Protein 3HUU (pdb70)

InterPro domains:
  IPR028082 Periplasmic binding protein-like I [SSF53822] (19-278)
  IPR046335 Transcriptional regulator LacI/GalR-like, sensor domain [PF13377] (135-292)

Radius of gyration: 37.72 Å; Cα contacts (8 Å, |Δi|>4): 2284; chains: 4; bounding box: 72×90×96 Å

Organism: Staphylococcus haemolyticus (strain JCSC1435) (NCBI:txid279808)

B-factor: mean 31.42, std 9.0, range [14.53, 69.16]

Nearest PDB structures (foldseek):
  3huu-assembly2_D  TM=1.004E+00  e=1.215E-57  Staphylococcus haemolyticus JCSC1435
  3huu-assembly1_A  TM=9.999E-01  e=7.931E-55  Staphylococcus haemolyticus JCSC1435
  3huu-assembly2_C  TM=9.929E-01  e=5.505E-53  Staphylococcus haemolyticus JCSC1435
  3huu-assembly1_B  TM=1.003E+00  e=1.849E-52  Staphylococcus haemolyticus JCSC1435
  3bbl-assembly1_A  TM=8.704E-01  e=9.778E-19  Chloroflexus aggregans DSM 9485

Secondary structure (DSSP, 8-state):
---EEEEE-S--SHHHHTSHHHHHHHHHHHHHHHHHT-EEEE---SSHHHHHHHHHHHHHTT--SEEEESS-BTT-HHHHHHHHTT--EEEES---SSTT--EEE--HHHHHHHHHHHHHHTT--SEEEEEESS-BHHHHHHHHHHHHHHHHTT----EEEE-SHHHHHHH----SEEEESSHHHHHHHHHHHHHTT--TTTT-EEEEES-SHHHHTSSSPPEEEE--HHHHHHHHHHHHHHHH----EEE---EEE--TT----/-EEEE-S--SHHHHTSHHHHHHHHHHHHHHHHTT--EEE---SSHHHHHHHHHHHHHTT--SEEEESS-BTT-HHHHHHHHTT--EEEES---SSTT--EEEE-HHHHHHHHHHHHHTTT---EEEEEESS-BHHHHHHHHHHHHHHHHTT----EEEE-SHHHHHHH---SEEEESSHHHHHHHHHHHHHTT--TTTT-EEEEE--SHHHHTSSSPPEEEE--HHHHHHHHHHHHHHH---EEEEP-EEE--TT-----/---EEEEE-S---HHHHTSHHHHHHHHHHHHHHHHTT-EEEE---SSHHHHHHHHHHHHHTT--SEEEESS-BTT-HHHHHHHHTT--EEEES---S-SS--EEE--HHHHHHHHHHHHHHHT---EEEEEESS-BHHHHHHHHHHHHHHHHTT----EEEE-SHHHHHHHHTT---SEEEESSHHHHHHHHHHHHHTT--TTTT-EEEEES-SHHHHTSSSPPEEEE--HHHHHHHHHHHHHHHTT---EEE---EEE--TT----/---EEEEE-S--SHHHHTSHHHHHHHHHHHHHHHHHT-EEEE---SSHHHHHHHHHHHHHTT--SEEEESS-BTT-HHHHHHHHTT--EEEES---SSTT--EEEE-HHHHHHHHHHHHHHHT--SEEEEEESS-BHHHHHHHHHHHHHHHHTT----EEEE-SHHHHHHH----SEEEESSHHHHHHHHHHHHHTT--TTTT-EEEEES-SHHHHTSSSPPEEEE--HHHHHHHHHHHHHHHH-----EEEE--EEE--TT---

CATH classification: 3.40.50.2300 (+1 more: 3.40.50.2300)

Foldseek 3Di:
DLLEEEEEEQAQDCLRVVAVLNVQLVLLLVVQSVVVPHHYDYDHHGHLVVSQVVVLCCVVVVNHQAYEYAFEAAPRPNVVSCVVSVGQYAYAADHHDDPPGEYEYAQLLVLLLVVLVVQVVLPFQFEAEEAEDHRTRSRVSNLNSQVVNCVVVVGDSHYYYDDDLVSLVVVPVPGQEYEYAGLSVVLSNVVSCVVVPQDANVRHFYAYEDDDPCQCVPVNRHWYKHQSSSNSNNVRNNVSVVVSPPRYYHHGYIDIHDDRRDGRD/DEEEEFQAQDPLGCVAVLNVQLVLLLCVQQVVVVHDYHYQHHGHLVVSQVSVLCCLVVVVHQAYEYAFAAAPRPNVVSCVVSVGHYAYAADHHHDPPGEYEYAQLLQLLLVVLVVQVVLVFQFEAEEAEDDGTRNSVSNLNSQVVNCVVVVGDSHYHYQDDLVSLLVVQPGQEYEYAGLSVVLSNVVNCVVVVQDANVRHFYAYEDDDPCQCVDNNRHWYKHQSSSVSNNCRNNVSVVVSCDYHHGYIDIHDDRRDGRDD/DQQEEEEEFQALDCLGCVAVLNVQLVLLLCVQCVVVPHHYHYDHHGHLVVSQVSVLCCVVVVNHQAYEYEFAAAPRPNVVSCVVSVGHYAYAADHHHDPLHEYEYAQLLVLLLVVLVVQVVLVFFFEEEEAEDHRTRNRVSNLNSQVVNCVVVVGDRHYYYADDLVSLLVVPVVDDGQEYEYAGLSVVLSNLVSCVVVPQDANVRHFYEYEDDDPCQCVDVNRHWYKHQSSSNSNNVRNNVSVCVSPPRDYHHGYIDIHDDRRDHRD/DLLEEEEEFQAQDPLGCVAVLNVQLQLLLCVQSVVVPGHYDYDHHGHLVVSQVRVLVCVVVVVHQEYEYAFAAAPRPNVVSCVVSVGQYEYAADHHHDAQREYEYAQLLVLLLVVLVVQVVLPFQFEAEEAEDDGTRNSVSNLNSQVVNCVVVVGDRHYHYDDDLVSLLVVPVDGQEYEYAGLSVVLSNVVNCVVVPQAANVRHFYAYEDDDPCQCVDRNRHWYKHQSSSNSNNCRNNVSVVPSCPGGDYHHTYIDIHDDRRGGD

Structure (mmCIF, N/CA/C/O backbone):
data_3HUU
#
_entry.id   3HUU
#
_cell.length_a   51.872
_cell.length_b   68.080
_cell.length_c   97.835
_cell.angle_alpha   82.42
_cell.angle_beta   75.95
_cell.angle_gamma   79.39
#
_symmetry.space_group_name_H-M   'P 1'
#
loop_
_entity.id
_entity.type
_entity.pdbx_description
1 polymer 'Transcription regulator like protein'
2 water water
#
loop_
_atom_site.group_PDB
_atom_site.id
_atom_site.type_symbol
_atom_site.label_atom_id
_atom_site.label_alt_id
_atom_site.label_comp_id
_atom_site.label_asym_id
_atom_site.label_entity_id
_atom_site.label_seq_id
_atom_site.pdbx_PDB_ins_code
_atom_site.Cartn_x
_atom_site.Cartn_y
_atom_site.Cartn_z
_atom_site.occupancy
_atom_site.B_iso_or_equiv
_atom_site.auth_seq_id
_atom_site.auth_comp_id
_atom_site.auth_asym_id
_atom_site.auth_atom_id
_atom_site.pdbx_PDB_model_num
ATOM 1 N N . LYS A 1 21 ? 57.845 20.817 93.503 1.00 47.32 19 LYS A N 1
ATOM 2 C CA . LYS A 1 21 ? 59.270 20.818 93.050 1.00 47.18 19 LYS A CA 1
ATOM 3 C C . LYS A 1 21 ? 60.176 20.042 94.000 1.00 45.99 19 LYS A C 1
ATOM 4 O O . LYS A 1 21 ? 61.273 20.492 94.336 1.00 45.88 19 LYS A O 1
ATOM 10 N N . THR A 1 22 ? 59.715 18.871 94.427 1.00 43.55 20 THR A N 1
ATOM 11 C CA . THR A 1 22 ? 60.489 18.032 95.332 1.00 42.14 20 THR A CA 1
ATOM 12 C C . THR A 1 22 ? 61.505 17.220 94.534 1.00 40.25 20 THR A C 1
ATOM 13 O O . THR A 1 22 ? 62.476 16.702 95.085 1.00 39.73 20 THR A O 1
ATOM 17 N N . LEU A 1 23 ? 61.275 17.131 93.227 1.00 39.99 21 LEU A N 1
ATOM 18 C CA . LEU A 1 23 ? 62.135 16.356 92.342 1.00 39.55 21 LEU A CA 1
ATOM 19 C C . LEU A 1 23 ? 62.223 14.930 92.876 1.00 39.20 21 LEU A C 1
ATOM 20 O O . LEU A 1 23 ? 63.263 14.274 92.785 1.00 37.74 21 LEU A O 1
ATOM 25 N N . THR A 1 24 ? 61.114 14.463 93.443 1.00 37.13 22 THR A N 1
ATOM 26 C CA . THR A 1 24 ? 61.039 13.120 93.992 1.00 34.70 22 THR A CA 1
ATOM 27 C C . THR A 1 24 ? 59.867 12.377 93.366 1.00 34.68 22 THR A C 1
ATOM 28 O O . THR A 1 24 ? 58.847 12.982 93.002 1.00 32.37 22 THR A O 1
ATOM 32 N N . ILE A 1 25 ? 60.018 11.063 93.235 1.00 31.45 23 ILE A N 1
ATOM 33 C CA . ILE A 1 25 ? 58.968 10.234 92.660 1.00 30.42 23 ILE A CA 1
ATOM 34 C C . ILE A 1 25 ? 58.526 9.246 93.726 1.00 28.29 23 ILE A C 1
ATOM 35 O O . ILE A 1 25 ? 59.353 8.591 94.351 1.00 27.60 23 ILE A O 1
ATOM 40 N N . GLY A 1 26 ? 57.218 9.156 93.944 1.00 27.95 24 GLY A N 1
ATOM 41 C CA . GLY A 1 26 ? 56.709 8.233 94.938 1.00 25.27 24 GLY A CA 1
ATOM 42 C C . GLY A 1 26 ? 56.462 6.886 94.289 1.00 23.34 24 GLY A C 1
ATOM 43 O O . GLY A 1 26 ? 55.805 6.806 93.243 1.00 22.30 24 GLY A O 1
ATOM 44 N N . LEU A 1 27 ? 56.996 5.834 94.909 1.00 21.42 25 LEU A N 1
ATOM 45 C CA . LEU A 1 27 ? 56.850 4.472 94.414 1.00 21.33 25 LEU A CA 1
ATOM 46 C C . LEU A 1 27 ? 55.851 3.738 95.293 1.00 21.07 25 LEU A C 1
ATOM 47 O O . LEU A 1 27 ? 56.092 3.511 96.481 1.00 21.69 25 LEU A O 1
ATOM 52 N N . ILE A 1 28 ? 54.725 3.365 94.707 1.00 21.18 26 ILE A N 1
ATOM 53 C CA . ILE A 1 28 ? 53.694 2.677 95.465 1.00 21.35 26 ILE A CA 1
ATOM 54 C C . ILE A 1 28 ? 53.734 1.186 95.220 1.00 21.21 26 ILE A C 1
ATOM 55 O O . ILE A 1 28 ? 53.337 0.729 94.151 1.00 21.75 26 ILE A O 1
ATOM 60 N N . GLN A 1 29 ? 54.224 0.430 96.198 1.00 23.97 27 GLN A N 1
ATOM 61 C CA . GLN A 1 29 ? 54.245 -1.020 96.073 1.00 28.14 27 GLN A CA 1
ATOM 62 C C . GLN A 1 29 ? 52.986 -1.535 96.779 1.00 29.08 27 GLN A C 1
ATOM 63 O O . GLN A 1 29 ? 52.560 -0.978 97.793 1.00 30.88 27 GLN A O 1
ATOM 69 N N . LYS A 1 30 ? 52.383 -2.586 96.240 1.00 30.60 28 LYS A N 1
ATOM 70 C CA . LYS A 1 30 ? 51.152 -3.111 96.813 1.00 30.90 28 LYS A CA 1
ATOM 71 C C . LYS A 1 30 ? 51.264 -3.425 98.296 1.00 30.97 28 LYS A C 1
ATOM 72 O O . LYS A 1 30 ? 50.287 -3.295 99.028 1.00 30.04 28 LYS A O 1
ATOM 78 N N . SER A 1 31 ? 52.452 -3.830 98.739 1.00 30.56 29 SER A N 1
ATOM 79 C CA . SER A 1 31 ? 52.675 -4.175 100.142 1.00 31.11 29 SER A CA 1
ATOM 80 C C . SER A 1 31 ? 54.157 -4.398 100.397 1.00 32.13 29 SER A C 1
ATOM 81 O O . SER A 1 31 ? 54.882 -4.843 99.508 1.00 32.52 29 SER A O 1
ATOM 84 N N . SER A 1 32 ? 54.601 -4.096 101.614 1.00 31.94 30 SER A N 1
ATOM 85 C CA . SER A 1 32 ? 56.005 -4.249 101.978 1.00 32.71 30 SER A CA 1
ATOM 86 C C . SER A 1 32 ? 56.266 -5.549 102.728 1.00 33.44 30 SER A C 1
ATOM 87 O O . SER A 1 32 ? 57.335 -5.716 103.324 1.00 32.04 30 SER A O 1
ATOM 90 N N . ALA A 1 33 ? 55.287 -6.452 102.716 1.00 32.78 31 ALA A N 1
ATOM 91 C CA . ALA A 1 33 ? 55.419 -7.743 103.390 1.00 32.47 31 ALA A CA 1
ATOM 92 C C . ALA A 1 33 ? 56.474 -8.575 102.662 1.00 32.99 31 ALA A C 1
ATOM 93 O O . ALA A 1 33 ? 56.529 -8.577 101.429 1.00 31.94 31 ALA A O 1
ATOM 95 N N . PRO A 1 34 ? 57.310 -9.306 103.420 1.00 32.88 32 PRO A N 1
ATOM 96 C CA . PRO A 1 34 ? 58.388 -10.155 102.903 1.00 31.96 32 PRO A CA 1
ATOM 97 C C . PRO A 1 34 ? 58.108 -10.848 101.581 1.00 32.78 32 PRO A C 1
ATOM 98 O O . PRO A 1 34 ? 58.837 -10.653 100.612 1.00 34.12 32 PRO A O 1
ATOM 102 N N . GLU A 1 35 ? 57.051 -11.656 101.550 1.00 33.30 33 GLU A N 1
ATOM 103 C CA . GLU A 1 35 ? 56.676 -12.410 100.360 1.00 33.48 33 GLU A CA 1
ATOM 104 C C . GLU A 1 35 ? 56.532 -11.539 99.119 1.00 33.62 33 GLU A C 1
ATOM 105 O O . GLU A 1 35 ? 56.725 -12.009 97.991 1.00 32.86 33 GLU A O 1
ATOM 111 N N . ILE A 1 36 ? 56.185 -10.275 99.330 1.00 31.05 34 ILE A N 1
ATOM 112 C CA . ILE A 1 36 ? 55.998 -9.340 98.229 1.00 30.72 34 ILE A CA 1
ATOM 113 C C . ILE A 1 36 ? 57.277 -8.579 97.922 1.00 29.57 34 ILE A C 1
ATOM 114 O O . ILE A 1 36 ? 57.785 -8.610 96.802 1.00 31.23 34 ILE A O 1
ATOM 119 N N . ARG A 1 37 ? 57.795 -7.904 98.940 1.00 28.90 35 ARG A N 1
ATOM 120 C CA . ARG A 1 37 ? 59.006 -7.101 98.839 1.00 29.05 35 ARG A CA 1
ATOM 121 C C . ARG A 1 37 ? 60.232 -7.901 98.389 1.00 27.38 35 ARG A C 1
ATOM 122 O O . ARG A 1 37 ? 61.117 -7.373 97.712 1.00 27.52 35 ARG A O 1
ATOM 130 N N . GLN A 1 38 ? 60.293 -9.172 98.778 1.00 24.83 36 GLN A N 1
ATOM 131 C CA . GLN A 1 38 ? 61.431 -10.007 98.416 1.00 23.79 36 GLN A CA 1
ATOM 132 C C . GLN A 1 38 ? 61.368 -10.569 96.996 1.00 23.47 36 GLN A C 1
ATOM 133 O O . GLN A 1 38 ? 62.340 -11.159 96.515 1.00 23.07 36 GLN A O 1
ATOM 139 N N . ASN A 1 39 ? 60.231 -10.391 96.331 1.00 21.04 37 ASN A N 1
ATOM 140 C CA . ASN A 1 39 ? 60.067 -10.847 94.946 1.00 23.45 37 ASN A CA 1
ATOM 141 C C . ASN A 1 39 ? 61.116 -10.087 94.115 1.00 22.88 37 ASN A C 1
ATOM 142 O O . ASN A 1 39 ? 61.186 -8.854 94.169 1.00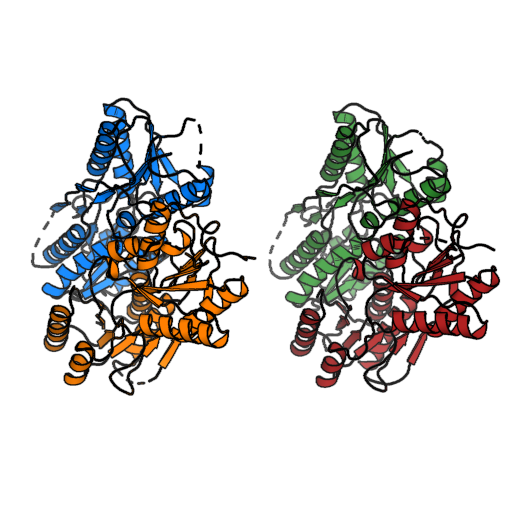 20.54 37 ASN A O 1
ATOM 147 N N . PRO A 1 40 ? 61.949 -10.811 93.349 1.00 21.73 38 PRO A N 1
ATOM 148 C CA . PRO A 1 40 ? 62.972 -10.145 92.541 1.00 22.38 38 PRO A CA 1
ATOM 149 C C . PRO A 1 40 ? 62.435 -9.148 91.510 1.00 22.33 38 PRO A C 1
ATOM 150 O O . PRO A 1 40 ? 63.181 -8.308 91.012 1.00 22.51 38 PRO A O 1
ATOM 154 N N . PHE A 1 41 ? 61.151 -9.242 91.185 1.00 24.02 39 PHE A N 1
ATOM 155 C CA . PHE A 1 41 ? 60.546 -8.301 90.240 1.00 24.60 39 PHE A CA 1
ATOM 156 C C . PHE A 1 41 ? 60.695 -6.896 90.821 1.00 24.29 39 PHE A C 1
ATOM 157 O O . PHE A 1 41 ? 60.978 -5.932 90.109 1.00 23.87 39 PHE A O 1
ATOM 165 N N . ASN A 1 42 ? 60.489 -6.794 92.128 1.00 22.54 40 ASN A N 1
ATOM 166 C CA . ASN A 1 42 ? 60.583 -5.524 92.837 1.00 24.25 40 ASN A CA 1
ATOM 167 C C . ASN A 1 42 ? 61.982 -4.925 92.771 1.00 23.55 40 ASN A C 1
ATOM 168 O O . ASN A 1 42 ? 62.149 -3.737 92.506 1.00 23.56 40 ASN A O 1
ATOM 173 N N . SER A 1 43 ? 62.989 -5.756 93.002 1.00 19.98 41 SER A N 1
ATOM 174 C CA . SER A 1 43 ? 64.355 -5.288 92.971 1.00 20.63 41 SER A CA 1
ATOM 175 C C . SER A 1 43 ? 64.750 -4.840 91.558 1.00 19.44 41 SER A C 1
ATOM 176 O O . SER A 1 43 ? 65.461 -3.852 91.397 1.00 14.53 41 SER A O 1
ATOM 179 N N . ASP A 1 44 ? 64.296 -5.580 90.549 1.00 17.79 42 ASP A N 1
ATOM 180 C CA . ASP A 1 44 ? 64.624 -5.260 89.159 1.00 20.39 42 ASP A CA 1
ATOM 181 C C . ASP A 1 44 ? 63.954 -3.988 88.655 1.00 19.36 42 ASP A C 1
ATOM 182 O O . ASP A 1 44 ? 64.600 -3.153 88.020 1.00 19.91 42 ASP A O 1
ATOM 187 N N . VAL A 1 45 ? 62.659 -3.834 88.923 1.00 18.87 43 VAL A N 1
ATOM 188 C CA . VAL A 1 45 ? 61.964 -2.639 88.460 1.00 21.10 43 VAL A CA 1
ATOM 189 C C . VAL A 1 45 ? 62.522 -1.414 89.186 1.00 20.89 43 VAL A C 1
ATOM 190 O O . VAL A 1 45 ? 62.717 -0.359 88.580 1.00 19.70 43 VAL A O 1
ATOM 194 N N . LEU A 1 46 ? 62.809 -1.551 90.477 1.00 20.38 44 LEU A N 1
ATOM 195 C CA . LEU A 1 46 ? 63.360 -0.430 91.243 1.00 20.76 44 LEU A CA 1
ATOM 196 C C . LEU A 1 46 ? 64.720 -0.005 90.684 1.00 21.92 44 LEU A C 1
ATOM 197 O O . LEU A 1 46 ? 65.021 1.191 90.594 1.00 21.46 44 LEU A O 1
ATOM 202 N N . ASN A 1 47 ? 65.548 -0.982 90.327 1.00 19.60 45 ASN A N 1
ATOM 203 C CA . ASN A 1 47 ? 66.853 -0.671 89.764 1.00 20.36 45 ASN A CA 1
ATOM 204 C C . ASN A 1 47 ? 66.650 0.093 88.442 1.00 19.47 45 ASN A C 1
ATOM 205 O O . ASN A 1 47 ? 67.370 1.049 88.150 1.00 18.44 45 ASN A O 1
ATOM 210 N N . GLY A 1 48 ? 65.667 -0.336 87.654 1.00 18.58 46 GLY A N 1
ATOM 211 C CA . GLY A 1 48 ? 65.386 0.330 86.392 1.00 19.83 46 GLY A CA 1
ATOM 212 C C . GLY A 1 48 ? 64.955 1.763 86.647 1.00 21.52 46 GLY A C 1
ATOM 213 O O . GLY A 1 48 ? 65.487 2.700 86.041 1.00 19.11 46 GLY A O 1
ATOM 214 N N . ILE A 1 49 ? 63.995 1.937 87.555 1.00 20.38 47 ILE A N 1
ATOM 215 C CA . ILE A 1 49 ? 63.512 3.270 87.891 1.00 24.21 47 ILE A CA 1
ATOM 216 C C . ILE A 1 49 ? 64.675 4.128 88.361 1.00 25.81 47 ILE A C 1
ATOM 217 O O . ILE A 1 49 ? 64.818 5.282 87.937 1.00 23.68 47 ILE A O 1
ATOM 222 N N . ASN A 1 50 ? 65.516 3.550 89.219 1.00 25.63 48 ASN A N 1
ATOM 223 C CA . ASN A 1 50 ? 66.676 4.257 89.759 1.00 25.99 48 ASN A CA 1
ATOM 224 C C . ASN A 1 50 ? 67.662 4.710 88.679 1.00 26.15 48 ASN A C 1
ATOM 225 O O . ASN A 1 50 ? 68.255 5.790 88.786 1.00 25.87 48 ASN A O 1
ATOM 230 N N . GLN A 1 51 ? 67.843 3.888 87.647 1.00 26.12 49 GLN A N 1
ATOM 231 C CA . GLN A 1 51 ? 68.764 4.231 86.564 1.00 27.33 49 GLN A CA 1
ATOM 232 C C . GLN A 1 51 ? 68.250 5.475 85.849 1.00 26.97 49 GLN A C 1
ATOM 233 O O . GLN A 1 51 ? 69.025 6.350 85.485 1.00 25.69 49 GLN A O 1
ATOM 239 N N . ALA A 1 52 ? 66.935 5.543 85.662 1.00 26.11 50 ALA A N 1
ATOM 240 C CA . ALA A 1 52 ? 66.303 6.676 84.989 1.00 28.21 50 ALA A CA 1
ATOM 241 C C . ALA A 1 52 ? 66.345 7.953 85.823 1.00 30.36 50 ALA A C 1
ATOM 242 O O . ALA A 1 52 ? 66.746 9.011 85.331 1.00 32.05 50 ALA A O 1
ATOM 244 N N . CYS A 1 53 ? 65.942 7.853 87.087 1.00 30.67 51 CYS A N 1
ATOM 245 C CA . CYS A 1 53 ? 65.913 9.014 87.966 1.00 32.34 51 CYS A CA 1
ATOM 246 C C . CYS A 1 53 ? 67.273 9.629 88.322 1.00 34.23 51 CYS A C 1
ATOM 247 O O . CYS A 1 53 ? 67.413 10.857 88.353 1.00 33.79 51 CYS A O 1
ATOM 250 N N . ASN A 1 54 ? 68.269 8.793 88.597 1.00 34.82 52 ASN A N 1
ATOM 251 C CA . ASN A 1 54 ? 69.592 9.300 88.955 1.00 36.09 52 ASN A CA 1
ATOM 252 C C . ASN A 1 54 ? 70.222 10.150 87.853 1.00 36.52 52 ASN A C 1
ATOM 253 O O . ASN A 1 54 ? 70.838 11.176 88.133 1.00 37.80 52 ASN A O 1
ATOM 258 N N . VAL A 1 55 ? 70.061 9.745 86.601 1.00 36.65 53 VAL A N 1
ATOM 259 C CA . VAL A 1 55 ? 70.640 10.516 85.510 1.00 38.18 53 VAL A CA 1
ATOM 260 C C . VAL A 1 55 ? 69.870 11.809 85.229 1.00 38.72 53 VAL A C 1
ATOM 261 O O . VAL A 1 55 ? 70.443 12.764 84.712 1.00 38.79 53 VAL A O 1
ATOM 265 N N . ARG A 1 56 ? 68.582 11.849 85.569 1.00 38.12 54 ARG A N 1
ATOM 266 C CA . ARG A 1 56 ? 67.794 13.056 85.325 1.00 37.80 54 ARG A CA 1
ATOM 267 C C . ARG A 1 56 ? 67.601 13.937 86.551 1.00 37.16 54 ARG A C 1
ATOM 268 O O . ARG A 1 56 ? 66.858 14.917 86.506 1.00 35.70 54 ARG A O 1
ATOM 276 N N . GLY A 1 57 ? 68.250 13.576 87.650 1.00 36.92 55 GLY A N 1
ATOM 277 C CA . GLY A 1 57 ? 68.152 14.373 88.859 1.00 38.26 55 GLY A CA 1
ATOM 278 C C . GLY A 1 57 ? 66.905 14.249 89.716 1.00 39.41 55 GLY A C 1
ATOM 279 O O . GLY A 1 57 ? 66.414 15.254 90.231 1.00 39.52 55 GLY A O 1
ATOM 280 N N . TYR A 1 58 ? 66.387 13.035 89.882 1.00 39.66 56 TYR A N 1
ATOM 281 C CA . TYR A 1 58 ? 65.208 12.825 90.719 1.00 38.86 56 TYR A CA 1
ATOM 282 C C . TYR A 1 58 ? 65.528 11.886 91.880 1.00 38.99 56 TYR A C 1
ATOM 283 O O . TYR A 1 58 ? 66.376 11.003 91.757 1.00 38.04 56 TYR A O 1
ATOM 292 N N . SER A 1 59 ? 64.861 12.099 93.013 1.00 38.25 57 SER A N 1
ATOM 293 C CA . SER A 1 59 ? 65.050 11.263 94.197 1.00 37.96 57 SER A CA 1
ATOM 294 C C . SER A 1 59 ? 63.905 10.262 94.239 1.00 37.06 57 SER A C 1
ATOM 295 O O . SER A 1 59 ? 63.025 10.288 93.382 1.00 36.54 57 SER A O 1
ATOM 298 N N . THR A 1 60 ? 63.897 9.399 95.247 1.00 36.38 58 THR A N 1
ATOM 299 C CA . THR A 1 60 ? 62.841 8.407 95.349 1.00 37.16 58 THR A CA 1
ATOM 300 C C . THR A 1 60 ? 62.352 8.147 96.767 1.00 37.37 58 THR A C 1
ATOM 301 O O . THR A 1 60 ? 63.096 8.283 97.737 1.00 36.81 58 THR A O 1
ATOM 305 N N . ARG A 1 61 ? 61.073 7.798 96.868 1.00 36.82 59 ARG A N 1
ATOM 306 C CA . ARG A 1 61 ? 60.438 7.479 98.138 1.00 36.84 59 ARG A CA 1
ATOM 307 C C . ARG A 1 61 ? 59.511 6.298 97.872 1.00 36.09 59 ARG A C 1
ATOM 308 O O . ARG A 1 61 ? 58.693 6.338 96.946 1.00 33.29 59 ARG A O 1
ATOM 316 N N . MET A 1 62 ? 59.644 5.245 98.672 1.00 34.00 60 MET A N 1
ATOM 317 C CA . MET A 1 62 ? 58.809 4.070 98.490 1.00 33.66 60 MET A CA 1
ATOM 318 C C . MET A 1 62 ? 57.951 3.826 99.731 1.00 31.85 60 MET A C 1
ATOM 319 O O . MET A 1 62 ? 58.394 4.015 100.869 1.00 31.00 60 MET A O 1
ATOM 324 N N . THR A 1 63 ? 56.711 3.422 99.495 1.00 29.27 61 THR A N 1
ATOM 325 C CA . THR A 1 63 ? 55.767 3.154 100.569 1.00 27.26 61 THR A CA 1
ATOM 326 C C . THR A 1 63 ? 56.240 1.995 101.439 1.00 27.96 61 THR A C 1
ATOM 327 O O . THR A 1 63 ? 56.982 1.128 100.977 1.00 26.65 61 THR A O 1
ATOM 331 N N . VAL A 1 64 ? 55.803 1.975 102.697 1.00 27.91 62 VAL A N 1
ATOM 332 C CA . VAL A 1 64 ? 56.204 0.918 103.619 1.00 28.50 62 VAL A CA 1
ATOM 333 C C . VAL A 1 64 ? 55.024 0.155 104.216 1.00 28.96 62 VAL A C 1
ATOM 334 O O . VAL A 1 64 ? 55.217 -0.837 104.920 1.00 27.64 62 VAL A O 1
ATOM 338 N N . SER A 1 65 ? 53.803 0.604 103.922 1.00 29.00 63 SER A N 1
ATOM 339 C CA . SER A 1 65 ? 52.601 -0.049 104.446 1.00 30.52 63 SER A CA 1
ATOM 340 C C . SER A 1 65 ? 52.522 -1.525 104.054 1.00 31.63 63 SER A C 1
ATOM 341 O O . SER A 1 65 ? 52.945 -1.910 102.963 1.00 31.14 63 SER A O 1
ATOM 344 N N . GLU A 1 66 ? 51.965 -2.342 104.944 1.00 32.59 64 GLU A N 1
ATOM 345 C CA . GLU A 1 66 ? 51.842 -3.776 104.706 1.00 35.41 64 GLU A CA 1
ATOM 346 C C . GLU A 1 66 ? 50.425 -4.240 104.375 1.00 35.53 64 GLU A C 1
ATOM 347 O O . GLU A 1 66 ? 50.189 -5.425 104.141 1.00 35.91 64 GLU A O 1
ATOM 353 N N . ASN A 1 67 ? 49.479 -3.308 104.383 1.00 35.97 65 ASN A N 1
ATOM 354 C CA . ASN A 1 67 ? 48.098 -3.623 104.049 1.00 34.49 65 ASN A CA 1
ATOM 355 C C . ASN A 1 67 ? 47.475 -2.418 103.349 1.00 33.66 65 ASN A C 1
ATOM 356 O O . ASN A 1 67 ? 47.936 -1.282 103.514 1.00 30.15 65 ASN A O 1
ATOM 361 N N . SER A 1 68 ? 46.428 -2.676 102.572 1.00 31.27 66 SER A N 1
ATOM 362 C CA . SER A 1 68 ? 45.750 -1.642 101.803 1.00 30.55 66 SER A CA 1
ATOM 363 C C . SER A 1 68 ? 45.223 -0.472 102.631 1.00 28.76 66 SER A C 1
ATOM 364 O O . SER A 1 68 ? 45.286 0.674 102.198 1.00 26.42 66 SER A O 1
ATOM 367 N N . GLY A 1 69 ? 44.711 -0.760 103.821 1.00 29.33 67 GLY A N 1
ATOM 368 C CA . GLY A 1 69 ? 44.199 0.303 104.670 1.00 29.56 67 GLY A CA 1
ATOM 369 C C . GLY A 1 69 ? 45.273 1.323 105.016 1.00 29.75 67 GLY A C 1
ATOM 370 O O . GLY A 1 69 ? 45.077 2.528 104.837 1.00 28.66 67 GLY A O 1
ATOM 371 N N . ASP A 1 70 ? 46.413 0.852 105.512 1.00 28.78 68 ASP A N 1
ATOM 372 C CA . ASP A 1 70 ? 47.504 1.757 105.865 1.00 29.50 68 ASP A CA 1
ATOM 373 C C . ASP A 1 70 ? 48.096 2.457 104.643 1.00 27.98 68 ASP A C 1
ATOM 374 O O . ASP A 1 70 ? 48.453 3.631 104.712 1.00 27.16 68 ASP A O 1
ATOM 379 N N . LEU A 1 71 ? 48.187 1.739 103.526 1.00 27.04 69 LEU A N 1
ATOM 380 C CA . LEU A 1 71 ? 48.761 2.302 102.303 1.00 25.07 69 LEU A CA 1
ATOM 381 C C . LEU A 1 71 ? 47.990 3.518 101.788 1.00 25.84 69 LEU A C 1
ATOM 382 O O . LEU A 1 71 ? 48.584 4.481 101.291 1.00 23.21 69 LEU A O 1
ATOM 387 N N . TYR A 1 72 ? 46.663 3.470 101.895 1.00 25.61 70 TYR A N 1
ATOM 388 C CA . TYR A 1 72 ? 45.817 4.577 101.443 1.00 25.28 70 TYR A CA 1
ATOM 389 C C . TYR A 1 72 ? 46.174 5.866 102.180 1.00 24.92 70 TYR A C 1
ATOM 390 O O . TYR A 1 72 ? 46.481 6.890 101.567 1.00 24.54 70 TYR A O 1
ATOM 399 N N . HIS A 1 73 ? 46.121 5.804 103.504 1.00 26.01 71 HIS A N 1
ATOM 400 C CA . HIS A 1 73 ? 46.415 6.967 104.327 1.00 29.46 71 HIS A CA 1
ATOM 401 C C . HIS A 1 73 ? 47.883 7.372 104.236 1.00 29.23 71 HIS A C 1
ATOM 402 O O . HIS A 1 73 ? 48.225 8.538 104.446 1.00 28.21 71 HIS A O 1
ATOM 409 N N . GLU A 1 74 ? 48.749 6.414 103.914 1.00 29.63 72 GLU A N 1
ATOM 410 C CA . GLU A 1 74 ? 50.169 6.717 103.757 1.00 29.07 72 GLU A CA 1
ATOM 411 C C . GLU A 1 74 ? 50.293 7.554 102.484 1.00 27.61 72 GLU A C 1
ATOM 412 O O . GLU A 1 74 ? 50.934 8.605 102.479 1.00 29.36 72 GLU A O 1
ATOM 418 N N . VAL A 1 75 ? 49.651 7.103 101.409 1.00 26.87 73 VAL A N 1
ATOM 419 C CA . VAL A 1 75 ? 49.680 7.818 100.133 1.00 26.48 73 VAL A CA 1
ATOM 420 C C . VAL A 1 75 ? 48.997 9.184 100.233 1.00 28.94 73 VAL A C 1
ATOM 421 O O . VAL A 1 75 ? 49.444 10.172 99.625 1.00 27.83 73 VAL A O 1
ATOM 425 N N . LYS A 1 76 ? 47.906 9.243 100.992 1.00 30.34 74 LYS A N 1
ATOM 426 C CA . LYS A 1 76 ? 47.207 10.507 101.154 1.00 31.70 74 LYS A CA 1
ATOM 427 C C . LYS A 1 76 ? 48.104 11.470 101.938 1.00 32.79 74 LYS A C 1
ATOM 428 O O . LYS A 1 76 ? 48.194 12.649 101.602 1.00 32.27 74 LYS A O 1
ATOM 434 N N . THR A 1 77 ? 48.769 10.962 102.975 1.00 34.27 75 THR A N 1
ATOM 435 C CA . THR A 1 77 ? 49.665 11.792 103.782 1.00 36.07 75 THR A CA 1
ATOM 436 C C . THR A 1 77 ? 50.812 12.298 102.917 1.00 36.99 75 THR A C 1
ATOM 437 O O . THR A 1 77 ? 51.314 13.401 103.126 1.00 37.63 75 THR A O 1
ATOM 441 N N . MET A 1 78 ? 51.228 11.478 101.953 1.00 36.86 76 MET A N 1
ATOM 442 C CA . MET A 1 78 ? 52.307 11.841 101.036 1.00 36.27 76 MET A CA 1
ATOM 443 C C . MET A 1 78 ? 51.816 12.967 100.140 1.00 36.59 76 MET A C 1
ATOM 444 O O . MET A 1 78 ? 52.518 13.958 99.928 1.00 37.36 76 MET A O 1
ATOM 449 N N . ILE A 1 79 ? 50.604 12.814 99.618 1.00 36.34 77 ILE A N 1
ATOM 450 C CA . ILE A 1 79 ? 50.027 13.821 98.739 1.00 37.84 77 ILE A CA 1
ATOM 451 C C . ILE A 1 79 ? 49.823 15.155 99.449 1.00 39.47 77 ILE A C 1
ATOM 452 O O . ILE A 1 79 ? 50.141 16.210 98.900 1.00 41.11 77 ILE A O 1
ATOM 457 N N . GLN A 1 80 ? 49.294 15.110 100.667 1.00 41.00 78 GLN A N 1
ATOM 458 C CA . GLN A 1 80 ? 49.045 16.334 101.420 1.00 43.74 78 GLN A CA 1
ATOM 459 C C . GLN A 1 80 ? 50.326 16.970 101.938 1.00 44.48 78 GLN A C 1
ATOM 460 O O . GLN A 1 80 ? 50.418 18.193 102.032 1.00 45.31 78 GLN A O 1
ATOM 466 N N . SER A 1 81 ? 51.313 16.147 102.279 1.00 44.98 79 SER A N 1
ATOM 467 C CA . SER A 1 81 ? 52.586 16.671 102.772 1.00 45.04 79 SER A CA 1
ATOM 468 C C . SER A 1 81 ? 53.382 17.251 101.617 1.00 44.43 79 SER A C 1
ATOM 469 O O . SER A 1 81 ? 54.444 17.831 101.829 1.00 44.70 79 SER A O 1
ATOM 472 N N . LYS A 1 82 ? 52.864 17.095 100.399 1.00 43.45 80 LYS A N 1
ATOM 473 C CA . LYS A 1 82 ? 53.541 17.586 99.201 1.00 43.47 80 LYS A CA 1
ATOM 474 C C . LYS A 1 82 ? 54.962 17.004 99.145 1.00 43.54 80 LYS A C 1
ATOM 475 O O . LYS A 1 82 ? 55.867 17.609 98.572 1.00 42.99 80 LYS A O 1
ATOM 481 N N . SER A 1 83 ? 55.145 15.824 99.731 1.00 42.71 81 SER A N 1
ATOM 482 C CA . SER A 1 83 ? 56.457 15.188 99.767 1.00 42.89 81 SER A CA 1
ATOM 483 C C . SER A 1 83 ? 56.946 14.578 98.451 1.00 42.14 81 SER A C 1
ATOM 484 O O . SER A 1 83 ? 58.080 14.102 98.377 1.00 42.90 81 SER A O 1
ATOM 487 N N . VAL A 1 84 ? 56.111 14.585 97.414 1.00 40.71 82 VAL A N 1
ATOM 488 C CA . VAL A 1 84 ? 56.515 14.021 96.126 1.00 38.92 82 VAL A CA 1
ATOM 489 C C . VAL A 1 84 ? 55.883 14.759 94.950 1.00 37.84 82 VAL A C 1
ATOM 490 O O . VAL A 1 84 ? 54.882 15.454 95.117 1.00 37.89 82 VAL A O 1
ATOM 494 N N . ASP A 1 85 ? 56.461 14.599 93.760 1.00 36.48 83 ASP A N 1
ATOM 495 C CA . ASP A 1 85 ? 55.957 15.259 92.552 1.00 36.02 83 ASP A CA 1
ATOM 496 C C . ASP A 1 85 ? 55.060 14.389 91.679 1.00 34.78 83 ASP A C 1
ATOM 497 O O . ASP A 1 85 ? 54.150 14.886 91.009 1.00 33.92 83 ASP A O 1
ATOM 502 N N . GLY A 1 86 ? 55.338 13.093 91.665 1.00 33.34 84 GLY A N 1
ATOM 503 C CA . GLY A 1 86 ? 54.540 12.182 90.867 1.00 32.01 84 GLY A CA 1
ATOM 504 C C . GLY A 1 86 ? 54.629 10.779 91.421 1.00 30.88 84 GLY A C 1
ATOM 505 O O . GLY A 1 86 ? 55.472 10.502 92.267 1.00 31.41 84 GLY A O 1
ATOM 506 N N . PHE A 1 87 ? 53.764 9.887 90.951 1.00 29.27 85 PHE A N 1
ATOM 507 C CA . PHE A 1 87 ? 53.781 8.522 91.447 1.00 26.62 85 PHE A CA 1
ATOM 508 C C . PHE A 1 87 ? 53.870 7.478 90.349 1.00 24.98 85 PHE A C 1
ATOM 509 O O . PHE A 1 87 ? 53.491 7.710 89.202 1.00 23.54 85 PHE A O 1
ATOM 517 N N . ILE A 1 88 ? 54.381 6.316 90.739 1.00 23.06 86 ILE A N 1
ATOM 518 C CA . ILE A 1 88 ? 54.474 5.153 89.881 1.00 22.07 86 ILE A CA 1
ATOM 519 C C . ILE A 1 88 ? 53.816 4.058 90.726 1.00 22.05 86 ILE A C 1
ATOM 520 O O . ILE A 1 88 ? 54.248 3.805 91.856 1.00 20.92 86 ILE A O 1
ATOM 525 N N . LEU A 1 89 ? 52.756 3.449 90.209 1.00 22.34 87 LEU A N 1
ATOM 526 C CA . LEU A 1 89 ? 52.097 2.360 90.924 1.00 23.39 87 LEU A CA 1
ATOM 527 C C . LEU A 1 89 ? 52.796 1.109 90.446 1.00 22.67 87 LEU A C 1
ATOM 528 O O . LEU A 1 89 ? 52.840 0.844 89.247 1.00 23.48 87 LEU A O 1
ATOM 533 N N . LEU A 1 90 ? 53.337 0.329 91.367 1.00 23.60 88 LEU A N 1
ATOM 534 C CA . LEU A 1 90 ? 54.042 -0.875 90.963 1.00 23.17 88 LEU A CA 1
ATOM 535 C C . LEU A 1 90 ? 53.124 -2.089 90.899 1.00 23.30 88 LEU A C 1
ATOM 536 O O . LEU A 1 90 ? 53.555 -3.220 91.138 1.00 23.31 88 LEU A O 1
ATOM 541 N N . TYR A 1 91 ? 51.858 -1.844 90.583 1.00 21.07 89 TYR A N 1
ATOM 542 C CA . TYR A 1 91 ? 50.861 -2.913 90.464 1.00 21.99 89 TYR A CA 1
ATOM 543 C C . TYR A 1 91 ? 49.601 -2.319 89.855 1.00 21.37 89 TYR A C 1
ATOM 544 O O . TYR A 1 91 ? 49.504 -1.104 89.645 1.00 22.80 89 TYR A O 1
ATOM 553 N N . SER A 1 92 ? 48.642 -3.174 89.540 1.00 21.48 90 SER A N 1
ATOM 554 C CA . SER A 1 92 ? 47.382 -2.702 88.987 1.00 21.52 90 SER A CA 1
ATOM 555 C C . SER A 1 92 ? 46.312 -3.572 89.633 1.00 20.95 90 SER A C 1
ATOM 556 O O . SER A 1 92 ? 46.435 -4.796 89.657 1.00 19.09 90 SER A O 1
ATOM 559 N N . LEU A 1 93 ? 45.277 -2.932 90.167 1.00 21.53 91 LEU A N 1
ATOM 560 C CA . LEU A 1 93 ? 44.189 -3.636 90.843 1.00 22.54 91 LEU A CA 1
ATOM 561 C C . LEU A 1 93 ? 42.842 -3.040 90.454 1.00 23.28 91 LEU A C 1
ATOM 562 O O . LEU A 1 93 ? 42.667 -1.828 90.468 1.00 22.04 91 LEU A O 1
ATOM 567 N N . LYS A 1 94 ? 41.887 -3.898 90.122 1.00 22.41 92 LYS A N 1
ATOM 568 C CA . LYS A 1 94 ? 40.558 -3.443 89.741 1.00 25.20 92 LYS A CA 1
ATOM 569 C C . LYS A 1 94 ? 39.952 -2.668 90.903 1.00 25.01 92 LYS A C 1
ATOM 570 O O . LYS A 1 94 ? 40.041 -3.100 92.052 1.00 24.60 92 LYS A O 1
ATOM 576 N N . ASP A 1 95 ? 39.353 -1.519 90.607 1.00 24.46 93 ASP A N 1
ATOM 577 C CA . ASP A 1 95 ? 38.714 -0.694 91.629 1.00 24.44 93 ASP A CA 1
ATOM 578 C C . ASP A 1 95 ? 39.626 -0.369 92.808 1.00 24.96 93 ASP A C 1
ATOM 579 O O . ASP A 1 95 ? 39.220 -0.421 93.973 1.00 23.92 93 ASP A O 1
ATOM 584 N N . ASP A 1 96 ? 40.859 0.001 92.492 1.00 23.96 94 ASP A N 1
ATOM 585 C CA . ASP A 1 96 ? 41.844 0.337 93.506 1.00 24.07 94 ASP A CA 1
ATOM 586 C C . ASP A 1 96 ? 41.552 1.693 94.159 1.00 23.12 94 ASP A C 1
ATOM 587 O O . ASP A 1 96 ? 41.475 2.707 93.476 1.00 24.09 94 ASP A O 1
ATOM 592 N N . PRO A 1 97 ? 41.371 1.720 95.493 1.00 22.38 95 PRO A N 1
ATOM 593 C CA . PRO A 1 97 ? 41.098 2.979 96.189 1.00 21.49 95 PRO A CA 1
ATOM 594 C C . PRO A 1 97 ? 42.218 3.976 95.942 1.00 21.23 95 PRO A C 1
ATOM 595 O O . PRO A 1 97 ? 41.982 5.180 95.866 1.00 20.04 95 PRO A O 1
ATOM 599 N N . ILE A 1 98 ? 43.444 3.469 95.830 1.00 19.62 96 ILE A N 1
ATOM 600 C CA . ILE A 1 98 ? 44.580 4.343 95.601 1.00 20.10 96 ILE A CA 1
ATOM 601 C C . ILE A 1 98 ? 44.426 5.135 94.318 1.00 18.62 96 ILE A C 1
ATOM 602 O O . ILE A 1 98 ? 44.781 6.307 94.278 1.00 21.41 96 ILE A O 1
ATOM 607 N N . GLU A 1 99 ? 43.899 4.515 93.265 1.00 18.87 97 GLU A N 1
ATOM 608 C CA . GLU A 1 99 ? 43.728 5.251 92.018 1.00 19.90 97 GLU A CA 1
ATOM 609 C C . GLU A 1 99 ? 42.628 6.302 92.108 1.00 22.88 97 GLU A C 1
ATOM 610 O O . GLU A 1 99 ? 42.705 7.344 91.445 1.00 23.31 97 GLU A O 1
ATOM 616 N N . HIS A 1 100 ? 41.601 6.037 92.913 1.00 22.26 98 HIS A N 1
ATOM 617 C CA . HIS A 1 100 ? 40.532 7.016 93.090 1.00 24.20 98 HIS A CA 1
ATOM 618 C C . HIS A 1 100 ? 41.147 8.206 93.827 1.00 25.76 98 HIS A C 1
ATOM 619 O O . HIS A 1 100 ? 40.906 9.354 93.474 1.00 25.85 98 HIS A O 1
ATOM 626 N N . LEU A 1 101 ? 41.954 7.913 94.844 1.00 27.45 99 LEU A N 1
ATOM 627 C CA . LEU A 1 101 ? 42.616 8.951 95.630 1.00 29.87 99 LEU A CA 1
ATOM 628 C C . LEU A 1 101 ? 43.519 9.835 94.762 1.00 30.83 99 LEU A C 1
ATOM 629 O O . LEU A 1 101 ? 43.470 11.067 94.850 1.00 31.36 99 LEU A O 1
ATOM 634 N N . LEU A 1 102 ? 44.339 9.202 93.926 1.00 30.51 100 LEU A N 1
ATOM 635 C CA . LEU A 1 102 ? 45.256 9.928 93.052 1.00 30.74 100 LEU A CA 1
ATOM 636 C C . LEU A 1 102 ? 44.516 10.829 92.070 1.00 31.54 100 LEU A C 1
ATOM 637 O O . LEU A 1 102 ? 44.929 11.962 91.824 1.00 31.36 100 LEU A O 1
ATOM 642 N N . ASN A 1 103 ? 43.421 10.334 91.512 1.00 31.31 101 ASN A N 1
ATOM 643 C CA . ASN A 1 103 ? 42.657 11.138 90.571 1.00 33.76 101 ASN A CA 1
ATOM 644 C C . ASN A 1 103 ? 41.900 12.270 91.263 1.00 35.24 101 ASN A C 1
ATOM 645 O O . ASN A 1 103 ? 41.778 13.365 90.707 1.00 35.73 101 ASN A O 1
ATOM 650 N N . GLU A 1 104 ? 41.408 12.021 92.474 1.00 36.30 102 GLU A N 1
ATOM 651 C CA . GLU A 1 104 ? 40.676 13.057 93.210 1.00 39.51 102 GLU A CA 1
ATOM 652 C C . GLU A 1 104 ? 41.565 14.278 93.456 1.00 39.61 102 GLU A C 1
ATOM 653 O O . GLU A 1 104 ? 41.094 15.414 93.406 1.00 39.14 102 GLU A O 1
ATOM 659 N N . PHE A 1 105 ? 42.848 14.041 93.723 1.00 40.55 103 PHE A N 1
ATOM 660 C CA . PHE A 1 105 ? 43.787 15.135 93.975 1.00 40.97 103 PHE A CA 1
ATOM 661 C C . PHE A 1 105 ? 44.572 15.594 92.752 1.00 41.14 103 PHE A C 1
ATOM 662 O O . PHE A 1 105 ? 45.487 16.410 92.873 1.00 42.34 103 PHE A O 1
ATOM 670 N N . LYS A 1 106 ? 44.216 15.073 91.582 1.00 40.75 104 LYS A N 1
ATOM 671 C CA . LYS A 1 106 ? 44.867 15.444 90.330 1.00 41.01 104 LYS A CA 1
ATOM 672 C C . LYS A 1 106 ? 46.393 15.334 90.339 1.00 40.60 104 LYS A C 1
ATOM 673 O O . LYS A 1 106 ? 47.079 16.168 89.747 1.00 40.94 104 LYS A O 1
ATOM 679 N N . VAL A 1 107 ? 46.924 14.310 91.000 1.00 39.56 105 VAL A N 1
ATOM 680 C CA . VAL A 1 107 ? 48.369 14.101 91.065 1.00 37.67 105 VAL A CA 1
ATOM 681 C C . VAL A 1 107 ? 48.828 13.225 89.900 1.00 36.00 105 VAL A C 1
ATOM 682 O O . VAL A 1 107 ? 48.195 12.219 89.584 1.00 36.32 105 VAL A O 1
ATOM 686 N N . PRO A 1 108 ? 49.943 13.591 89.247 1.00 33.77 106 PRO A N 1
ATOM 687 C CA . PRO A 1 108 ? 50.428 12.787 88.118 1.00 31.57 106 PRO A CA 1
ATOM 688 C C . PRO A 1 108 ? 50.873 11.393 88.562 1.00 29.05 106 PRO A C 1
ATOM 689 O O . PRO A 1 108 ? 51.467 11.237 89.623 1.00 27.69 106 PRO A O 1
ATOM 693 N N . TYR A 1 109 ? 50.564 10.380 87.761 1.00 26.76 107 TYR A N 1
ATOM 694 C CA . TYR A 1 109 ? 50.988 9.029 88.083 1.00 25.52 107 TYR A CA 1
ATOM 695 C C . TYR A 1 109 ? 50.853 8.158 86.860 1.00 24.36 107 TYR A C 1
ATOM 696 O O . TYR A 1 109 ? 50.145 8.495 85.908 1.00 25.36 107 TYR A O 1
ATOM 705 N N . LEU A 1 110 ? 51.545 7.035 86.902 1.00 22.23 108 LEU A N 1
ATOM 706 C CA . LEU A 1 110 ? 51.555 6.084 85.817 1.00 21.59 108 LEU A CA 1
ATOM 707 C C . LEU A 1 110 ? 51.482 4.702 86.447 1.00 21.78 108 LEU A C 1
ATOM 708 O O . LEU A 1 110 ? 51.802 4.533 87.627 1.00 18.40 108 LEU A O 1
ATOM 713 N N . ILE A 1 111 ? 51.043 3.722 85.670 1.00 22.27 109 ILE A N 1
ATOM 714 C CA . ILE A 1 111 ? 50.917 2.365 86.177 1.00 22.04 109 ILE A CA 1
ATOM 715 C C . ILE A 1 111 ? 51.862 1.357 85.532 1.00 22.19 109 ILE A C 1
ATOM 716 O O . ILE A 1 111 ? 51.988 1.301 84.310 1.00 21.64 109 ILE A O 1
ATOM 721 N N . VAL A 1 112 ? 52.526 0.546 86.351 1.00 23.04 110 VAL A N 1
ATOM 722 C CA . VAL A 1 112 ? 53.352 -0.504 85.779 1.00 21.19 110 VAL A CA 1
ATOM 723 C C . VAL A 1 112 ? 52.380 -1.666 85.823 1.00 25.34 110 VAL A C 1
ATOM 724 O O . VAL A 1 112 ? 52.221 -2.321 86.856 1.00 24.96 110 VAL A O 1
ATOM 728 N N . GLY A 1 113 ? 51.700 -1.879 84.702 1.00 23.93 111 GLY A N 1
ATOM 729 C CA . GLY A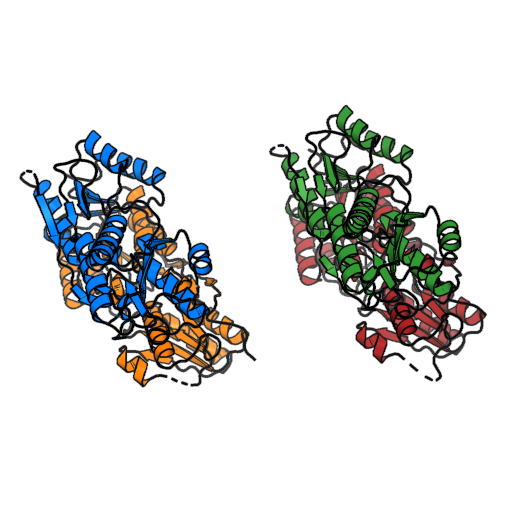 1 113 ? 50.708 -2.930 84.599 1.00 25.61 111 GLY A CA 1
ATOM 730 C C . GLY A 1 113 ? 49.629 -2.482 83.627 1.00 27.79 111 GLY A C 1
ATOM 731 O O . GLY A 1 113 ? 49.847 -1.556 82.840 1.00 26.43 111 GLY A O 1
ATOM 732 N N . LYS A 1 114 ? 48.468 -3.127 83.682 1.00 27.94 112 LYS A N 1
ATOM 733 C CA . LYS A 1 114 ? 47.352 -2.806 82.799 1.00 30.80 112 LYS A CA 1
ATOM 734 C C . LYS A 1 114 ? 46.420 -1.793 83.456 1.00 31.81 112 LYS A C 1
ATOM 735 O O . LYS A 1 114 ? 46.005 -1.980 84.596 1.00 32.90 112 LYS A O 1
ATOM 741 N N . SER A 1 115 ? 46.099 -0.715 82.747 1.00 30.48 113 SER A N 1
ATOM 742 C CA . SER A 1 115 ? 45.202 0.297 83.295 1.00 28.87 113 SER A CA 1
ATOM 743 C C . SER A 1 115 ? 43.763 -0.225 83.252 1.00 28.41 113 SER A C 1
ATOM 744 O O . SER A 1 115 ? 43.227 -0.522 82.184 1.00 27.04 113 SER A O 1
ATOM 747 N N . LEU A 1 116 ? 43.135 -0.317 84.418 1.00 27.07 114 LEU A N 1
ATOM 748 C CA . LEU A 1 116 ? 41.780 -0.849 84.511 1.00 26.25 114 LEU A CA 1
ATOM 749 C C . LEU A 1 116 ? 40.694 0.073 85.068 1.00 26.17 114 LEU A C 1
ATOM 750 O O . LEU A 1 116 ? 39.509 -0.236 84.949 1.00 25.18 114 LEU A O 1
ATOM 755 N N . ASN A 1 117 ? 41.073 1.190 85.674 1.00 25.73 115 ASN A N 1
ATOM 756 C CA . ASN A 1 117 ? 40.076 2.046 86.308 1.00 27.84 115 ASN A CA 1
ATOM 757 C C . ASN A 1 117 ? 39.773 3.387 85.672 1.00 28.69 115 ASN A C 1
ATOM 758 O O . ASN A 1 117 ? 38.615 3.788 85.601 1.00 28.99 115 ASN A O 1
ATOM 763 N N . TYR A 1 118 ? 40.812 4.088 85.238 1.00 30.21 116 TYR A N 1
ATOM 764 C CA . TYR A 1 118 ? 40.645 5.388 84.601 1.00 31.30 116 TYR A CA 1
ATOM 765 C C . TYR A 1 118 ? 41.290 5.347 83.224 1.00 33.30 116 TYR A C 1
ATOM 766 O O . TYR A 1 118 ? 42.446 4.947 83.087 1.00 32.80 116 TYR A O 1
ATOM 775 N N . GLU A 1 119 ? 40.545 5.746 82.200 1.00 36.59 117 GLU A N 1
ATOM 776 C CA . GLU A 1 119 ? 41.095 5.761 80.855 1.00 39.18 117 GLU A CA 1
ATOM 777 C C . GLU A 1 119 ? 42.063 6.932 80.796 1.00 38.50 117 GLU A C 1
ATOM 778 O O . GLU A 1 119 ? 42.062 7.791 81.683 1.00 37.71 117 GLU A O 1
ATOM 784 N N . ASN A 1 120 ? 42.894 6.959 79.764 1.00 37.65 118 ASN A N 1
ATOM 785 C CA . ASN A 1 120 ? 43.866 8.032 79.585 1.00 37.33 118 ASN A CA 1
ATOM 786 C C . ASN A 1 120 ? 44.966 8.087 80.663 1.00 34.90 118 ASN A C 1
ATOM 787 O O . ASN A 1 120 ? 45.690 9.078 80.779 1.00 34.41 118 ASN A O 1
ATOM 792 N N . ILE A 1 121 ? 45.093 7.016 81.445 1.00 31.37 119 ILE A N 1
ATOM 793 C CA . ILE A 1 121 ? 46.142 6.941 82.463 1.00 28.17 119 ILE A CA 1
ATOM 794 C C . ILE A 1 121 ? 47.301 6.188 81.821 1.00 26.00 119 ILE A C 1
ATOM 795 O O . ILE A 1 121 ? 47.124 5.084 81.316 1.00 26.89 119 ILE A O 1
ATOM 800 N N . ILE A 1 122 ? 48.485 6.782 81.829 1.00 23.12 120 ILE A N 1
ATOM 801 C CA . ILE A 1 122 ? 49.651 6.139 81.234 1.00 22.84 120 ILE A CA 1
ATOM 802 C C . ILE A 1 122 ? 50.041 4.843 81.957 1.00 22.74 120 ILE A C 1
ATOM 803 O O . ILE A 1 122 ? 50.027 4.779 83.187 1.00 20.26 120 ILE A O 1
ATOM 808 N N . HIS A 1 123 ? 50.363 3.808 81.190 1.00 20.57 121 HIS A N 1
ATOM 809 C CA . HIS A 1 123 ? 50.799 2.555 81.790 1.00 22.82 121 HIS A CA 1
ATOM 810 C C . HIS A 1 123 ? 51.855 1.839 80.944 1.00 22.08 121 HIS A C 1
ATOM 811 O O . HIS A 1 123 ? 51.808 1.851 79.704 1.00 20.37 121 HIS A O 1
ATOM 818 N N . ILE A 1 124 ? 52.818 1.244 81.642 1.00 22.28 122 ILE A N 1
ATOM 819 C CA . ILE A 1 124 ? 53.916 0.485 81.047 1.00 22.82 122 ILE A CA 1
ATOM 820 C C . ILE A 1 124 ? 53.717 -0.959 81.524 1.00 23.30 122 ILE A C 1
ATOM 821 O O . ILE A 1 124 ? 53.526 -1.200 82.713 1.00 21.71 122 ILE A O 1
ATOM 826 N N . ASP A 1 125 ? 53.783 -1.919 80.607 1.00 22.16 123 ASP A N 1
ATOM 827 C CA . ASP A 1 125 ? 53.522 -3.301 80.978 1.00 22.90 123 ASP A CA 1
ATOM 828 C C . ASP A 1 125 ? 54.061 -4.244 79.902 1.00 24.47 123 ASP A C 1
ATOM 829 O O . ASP A 1 125 ? 54.637 -3.805 78.903 1.00 22.34 123 ASP A O 1
ATOM 834 N N . ASN A 1 126 ? 53.894 -5.542 80.133 1.00 21.63 124 ASN A N 1
ATOM 835 C CA . ASN A 1 126 ? 54.271 -6.563 79.167 1.00 23.34 124 ASN A CA 1
ATOM 836 C C . ASN A 1 126 ? 52.884 -6.946 78.690 1.00 22.95 124 ASN A C 1
ATOM 837 O O . ASN A 1 126 ? 51.897 -6.510 79.280 1.00 23.78 124 ASN A O 1
ATOM 842 N N . ASP A 1 127 ? 52.792 -7.727 77.623 1.00 23.78 125 ASP A N 1
ATOM 843 C CA . ASP A 1 127 ? 51.495 -8.200 77.180 1.00 24.45 125 ASP A CA 1
ATOM 844 C C . ASP A 1 127 ? 51.423 -9.542 77.910 1.00 25.63 125 ASP A C 1
ATOM 845 O O . ASP A 1 127 ? 51.809 -10.580 77.365 1.00 23.93 125 ASP A O 1
ATOM 850 N N . ASN A 1 128 ? 50.948 -9.512 79.150 1.00 25.00 126 ASN A N 1
ATOM 851 C CA . ASN A 1 128 ? 50.877 -10.717 79.959 1.00 23.50 126 ASN A CA 1
ATOM 852 C C . ASN A 1 128 ? 49.926 -11.773 79.415 1.00 25.19 126 ASN A C 1
ATOM 853 O O . ASN A 1 128 ? 50.121 -12.970 79.644 1.00 22.33 126 ASN A O 1
ATOM 858 N N . ILE A 1 129 ? 48.904 -11.337 78.689 1.00 24.24 127 ILE A N 1
ATOM 859 C CA . ILE A 1 129 ? 47.972 -12.282 78.102 1.00 26.12 127 ILE A CA 1
ATOM 860 C C . ILE A 1 129 ? 48.728 -13.088 77.056 1.00 25.01 127 ILE A C 1
ATOM 861 O O . ILE A 1 129 ? 48.652 -14.313 77.031 1.00 26.02 127 ILE A O 1
ATOM 866 N N . ASP A 1 130 ? 49.463 -12.399 76.190 1.00 26.09 128 ASP A N 1
ATOM 867 C CA . ASP A 1 130 ? 50.217 -13.093 75.153 1.00 26.69 128 ASP A CA 1
ATOM 868 C C . ASP A 1 130 ? 51.405 -13.861 75.718 1.00 25.37 128 ASP A C 1
ATOM 869 O O . ASP A 1 130 ? 51.775 -14.902 75.178 1.00 24.14 128 ASP A O 1
ATOM 874 N N . ALA A 1 131 ? 52.018 -13.349 76.785 1.00 22.23 129 ALA A N 1
ATOM 875 C CA . ALA A 1 131 ? 53.163 -14.041 77.380 1.00 22.28 129 ALA A CA 1
ATOM 876 C C . ALA A 1 131 ? 52.735 -15.411 77.905 1.00 22.57 129 ALA A C 1
ATOM 877 O O . ALA A 1 131 ? 53.478 -16.392 77.787 1.00 25.45 129 ALA A O 1
ATOM 879 N N . ALA A 1 132 ? 51.529 -15.489 78.463 1.00 22.63 130 ALA A N 1
ATOM 880 C CA . ALA A 1 132 ? 51.016 -16.761 78.979 1.00 21.85 130 ALA A CA 1
ATOM 881 C C . ALA A 1 132 ? 50.589 -17.650 77.806 1.00 23.30 130 ALA A C 1
ATOM 882 O O . ALA A 1 132 ? 50.758 -18.875 77.834 1.00 20.34 130 ALA A O 1
ATOM 884 N N . TYR A 1 133 ? 50.028 -17.026 76.774 1.00 22.81 131 TYR A N 1
ATOM 885 C CA . TYR A 1 133 ? 49.591 -17.753 75.590 1.00 22.74 131 TYR A CA 1
ATOM 886 C C . TYR A 1 133 ? 50.798 -18.459 74.981 1.00 22.62 131 TYR A C 1
ATOM 887 O O . TYR A 1 133 ? 50.723 -19.629 74.591 1.00 22.39 131 TYR A O 1
ATOM 896 N N . GLN A 1 134 ? 51.907 -17.733 74.893 1.00 22.80 132 GLN A N 1
ATOM 897 C CA . GLN A 1 134 ? 53.140 -18.261 74.314 1.00 24.79 132 GLN A CA 1
ATOM 898 C C . GLN A 1 134 ? 53.819 -19.347 75.150 1.00 24.49 132 GLN A C 1
ATOM 899 O O . GLN A 1 134 ? 54.436 -20.267 74.602 1.00 24.47 132 GLN A O 1
ATOM 905 N N . LEU A 1 135 ? 53.719 -19.240 76.469 1.00 22.67 133 LEU A N 1
ATOM 906 C CA . LEU A 1 135 ? 54.321 -20.238 77.347 1.00 21.85 133 LEU A CA 1
ATOM 907 C C . LEU A 1 135 ? 53.553 -21.553 77.238 1.00 22.21 133 LEU A C 1
ATOM 908 O O . LEU A 1 135 ? 54.154 -22.636 77.175 1.00 21.40 133 LEU A O 1
ATOM 913 N N . THR A 1 136 ? 52.225 -21.447 77.214 1.00 21.48 134 THR A N 1
ATOM 914 C CA . THR A 1 136 ? 51.353 -22.615 77.110 1.00 23.14 134 THR A CA 1
ATOM 915 C C . THR A 1 136 ? 51.587 -23.269 75.744 1.00 24.76 134 THR A C 1
ATOM 916 O O . THR A 1 136 ? 51.690 -24.492 75.639 1.00 25.94 134 THR A O 1
ATOM 920 N N . GLN A 1 137 ? 51.689 -22.445 74.706 1.00 23.56 135 GLN A N 1
ATOM 921 C CA . GLN A 1 137 ? 51.952 -22.929 73.358 1.00 26.33 135 GLN A CA 1
ATOM 922 C C . GLN A 1 137 ? 53.293 -23.686 73.312 1.00 26.17 135 GLN A C 1
ATOM 923 O O . GLN A 1 137 ? 53.393 -24.775 72.725 1.00 24.56 135 GLN A O 1
ATOM 929 N N . TYR A 1 138 ? 54.319 -23.104 73.928 1.00 25.04 136 TYR A N 1
ATOM 930 C CA . TYR A 1 138 ? 55.642 -23.720 73.977 1.00 25.28 136 TYR A CA 1
ATOM 931 C C . TYR A 1 138 ? 55.531 -25.087 74.658 1.00 25.59 136 TYR A C 1
ATOM 932 O O . TYR A 1 138 ? 56.115 -26.070 74.205 1.00 26.27 136 TYR A O 1
ATOM 941 N N . LEU A 1 139 ? 54.777 -25.145 75.748 1.00 24.80 137 LEU A N 1
ATOM 942 C CA . LEU A 1 139 ? 54.597 -26.405 76.465 1.00 24.40 137 LEU A CA 1
ATOM 943 C C . LEU A 1 139 ? 53.788 -27.407 75.628 1.00 25.45 137 LEU A C 1
ATOM 944 O O . LEU A 1 139 ? 54.030 -28.610 75.674 1.00 24.22 137 LEU A O 1
ATOM 949 N N . TYR A 1 140 ? 52.823 -26.906 74.869 1.00 25.38 138 TYR A N 1
ATOM 950 C CA . TYR A 1 140 ? 52.013 -27.774 74.035 1.00 26.88 138 TYR A CA 1
ATOM 951 C C . TYR A 1 140 ? 52.901 -28.411 72.976 1.00 25.98 138 TYR A C 1
ATOM 952 O O . TYR A 1 140 ? 52.757 -29.593 72.658 1.00 26.45 138 TYR A O 1
ATOM 961 N N . HIS A 1 141 ? 53.823 -27.617 72.442 1.00 27.28 139 HIS A N 1
ATOM 962 C CA . HIS A 1 141 ? 54.750 -28.065 71.405 1.00 30.37 139 HIS A CA 1
ATOM 963 C C . HIS A 1 141 ? 55.731 -29.135 71.907 1.00 30.60 139 HIS A C 1
ATOM 964 O O . HIS A 1 141 ? 56.308 -29.872 71.108 1.00 29.79 139 HIS A O 1
ATOM 971 N N . LEU A 1 142 ? 55.931 -29.210 73.223 1.00 28.38 140 LEU A N 1
ATOM 972 C CA . LEU A 1 142 ? 56.823 -30.216 73.799 1.00 27.91 140 LEU A CA 1
ATOM 973 C C . LEU A 1 142 ? 56.054 -31.528 73.941 1.00 28.26 140 LEU A C 1
ATOM 974 O O . LEU A 1 142 ? 56.641 -32.589 74.186 1.00 26.49 140 LEU A O 1
ATOM 979 N N . GLY A 1 143 ? 54.732 -31.439 73.817 1.00 27.18 141 GLY A N 1
ATOM 980 C CA . GLY A 1 143 ? 53.893 -32.622 73.922 1.00 27.85 141 GLY A CA 1
ATOM 981 C C . GLY A 1 143 ? 52.913 -32.632 75.085 1.00 27.80 141 GLY A C 1
ATOM 982 O O . GLY A 1 143 ? 52.199 -33.616 75.280 1.00 26.31 141 GLY A O 1
ATOM 983 N N . HIS A 1 144 ? 52.861 -31.550 75.860 1.00 26.96 142 HIS A N 1
ATOM 984 C CA . HIS A 1 144 ? 51.952 -31.492 77.006 1.00 27.29 142 HIS A CA 1
ATOM 985 C C . HIS A 1 144 ? 50.505 -31.276 76.576 1.00 28.72 142 HIS A C 1
ATOM 986 O O . HIS A 1 144 ? 50.233 -30.496 75.662 1.00 25.76 142 HIS A O 1
ATOM 993 N N . ARG A 1 145 ? 49.584 -31.980 77.236 1.00 29.33 143 ARG A N 1
ATOM 994 C CA . ARG A 1 145 ? 48.162 -31.865 76.925 1.00 30.97 143 ARG A CA 1
ATOM 995 C C . ARG A 1 145 ? 47.347 -31.666 78.192 1.00 32.32 143 ARG A C 1
ATOM 996 O O . ARG A 1 145 ? 46.208 -31.205 78.137 1.00 33.46 143 ARG A O 1
ATOM 1004 N N . HIS A 1 146 ? 47.929 -32.020 79.334 1.00 33.15 144 HIS A N 1
ATOM 1005 C CA . HIS A 1 146 ? 47.250 -31.863 80.615 1.00 33.25 144 HIS A CA 1
ATOM 1006 C C . HIS A 1 146 ? 48.058 -30.876 81.452 1.00 32.61 144 HIS A C 1
ATOM 1007 O O . HIS A 1 146 ? 48.924 -31.246 82.254 1.00 29.92 144 HIS A O 1
ATOM 1014 N N . ILE A 1 147 ? 47.758 -29.603 81.231 1.00 31.08 145 ILE A N 1
ATOM 1015 C CA . ILE A 1 147 ? 48.442 -28.507 81.895 1.00 28.61 145 ILE A CA 1
ATOM 1016 C C . ILE A 1 147 ? 47.605 -27.879 83.000 1.00 27.81 145 ILE A C 1
ATOM 1017 O O . ILE A 1 147 ? 46.419 -27.621 82.828 1.00 30.15 145 ILE A O 1
ATOM 1022 N N . LEU A 1 148 ? 48.247 -27.644 84.138 1.00 27.96 146 LEU A N 1
ATOM 1023 C CA . LEU A 1 148 ? 47.619 -27.053 85.305 1.00 26.30 146 LEU A CA 1
ATOM 1024 C C . LEU A 1 148 ? 48.215 -25.673 85.547 1.00 25.75 146 LEU A C 1
ATOM 1025 O O . LEU A 1 148 ? 49.432 -25.518 85.620 1.00 26.34 146 LEU A O 1
ATOM 1030 N N . PHE A 1 149 ? 47.354 -24.673 85.666 1.00 26.11 147 PHE A N 1
ATOM 1031 C CA . PHE A 1 149 ? 47.795 -23.303 85.901 1.00 24.98 147 PHE A CA 1
ATOM 1032 C C . PHE A 1 149 ? 47.509 -22.910 87.351 1.00 24.78 147 PHE A C 1
ATOM 1033 O O . PHE A 1 149 ? 46.348 -22.869 87.768 1.00 25.36 147 PHE A O 1
ATOM 1041 N N . LEU A 1 150 ? 48.559 -22.630 88.119 1.00 25.25 148 LEU A N 1
ATOM 1042 C CA . LEU A 1 150 ? 48.391 -22.210 89.508 1.00 26.21 148 LEU A CA 1
ATOM 1043 C C . LEU A 1 150 ? 48.435 -20.689 89.544 1.00 27.58 148 LEU A C 1
ATOM 1044 O O . LEU A 1 150 ? 49.389 -20.065 89.075 1.00 25.09 148 LEU A O 1
ATOM 1049 N N . GLN A 1 151 ? 47.383 -20.107 90.102 1.00 29.75 149 GLN A N 1
ATOM 1050 C CA . GLN A 1 151 ? 47.212 -18.666 90.183 1.00 32.94 149 GLN A CA 1
ATOM 1051 C C . GLN A 1 151 ? 47.408 -18.147 91.605 1.00 33.34 149 GLN A C 1
ATOM 1052 O O . GLN A 1 151 ? 46.828 -18.677 92.555 1.00 33.82 149 GLN A O 1
ATOM 1058 N N . GLU A 1 152 ? 48.221 -17.105 91.752 1.00 34.39 150 GLU A N 1
ATOM 1059 C CA . GLU A 1 152 ? 48.456 -16.516 93.063 1.00 35.37 150 GLU A CA 1
ATOM 1060 C C . GLU A 1 152 ? 47.171 -15.797 93.462 1.00 35.97 150 GLU A C 1
ATOM 1061 O O . GLU A 1 152 ? 46.419 -15.334 92.605 1.00 34.38 150 GLU A O 1
ATOM 1067 N N . SER A 1 153 ? 46.910 -15.701 94.759 1.00 36.25 151 SER A N 1
ATOM 1068 C CA . SER A 1 153 ? 45.693 -15.046 95.210 1.00 37.04 151 SER A CA 1
ATOM 1069 C C . SER A 1 153 ? 45.725 -13.545 94.939 1.00 37.09 151 SER A C 1
ATOM 1070 O O . SER A 1 153 ? 46.779 -12.978 94.652 1.00 37.85 151 SER A O 1
ATOM 1073 N N . GLY A 1 154 ? 44.566 -12.904 95.035 1.00 36.85 152 GLY A N 1
ATOM 1074 C CA . GLY A 1 154 ? 44.502 -11.473 94.793 1.00 39.00 152 GLY A CA 1
ATOM 1075 C C . GLY A 1 154 ? 43.820 -11.176 93.474 1.00 38.56 152 GLY A C 1
ATOM 1076 O O . GLY A 1 154 ? 43.751 -12.031 92.593 1.00 40.16 152 GLY A O 1
ATOM 1077 N N . HIS A 1 155 ? 43.326 -9.957 93.321 1.00 38.64 153 HIS A N 1
ATOM 1078 C CA . HIS A 1 155 ? 42.624 -9.596 92.098 1.00 38.03 153 HIS A CA 1
ATOM 1079 C C . HIS A 1 155 ? 43.487 -8.739 91.192 1.00 34.19 153 HIS A C 1
ATOM 1080 O O . HIS A 1 155 ? 42.976 -8.000 90.361 1.00 35.38 153 HIS A O 1
ATOM 1087 N N . TYR A 1 156 ? 44.802 -8.852 91.348 1.00 31.79 154 TYR A N 1
ATOM 1088 C CA . TYR A 1 156 ? 45.728 -8.059 90.552 1.00 26.35 154 TYR A CA 1
ATOM 1089 C C . TYR A 1 156 ? 45.664 -8.361 89.067 1.00 25.09 154 TYR A C 1
ATOM 1090 O O . TYR A 1 156 ? 45.573 -9.514 88.655 1.00 23.32 154 TYR A O 1
ATOM 1099 N N . ALA A 1 157 ? 45.707 -7.300 88.267 1.00 24.47 155 ALA A N 1
ATOM 1100 C CA . ALA A 1 157 ? 45.618 -7.413 86.818 1.00 24.24 155 ALA A CA 1
ATOM 1101 C C . ALA A 1 157 ? 46.617 -8.345 86.141 1.00 23.06 155 ALA A C 1
ATOM 1102 O O . ALA A 1 157 ? 46.240 -9.102 85.250 1.00 23.68 155 ALA A O 1
ATOM 1104 N N . VAL A 1 158 ? 47.882 -8.289 86.545 1.00 21.99 156 VAL A N 1
ATOM 1105 C CA . VAL A 1 158 ? 48.894 -9.134 85.921 1.00 22.98 156 VAL A CA 1
ATOM 1106 C C . VAL A 1 158 ? 48.535 -10.612 86.012 1.00 23.63 156 VAL A C 1
ATOM 1107 O O . VAL A 1 158 ? 48.651 -11.352 85.029 1.00 23.24 156 VAL A O 1
ATOM 1111 N N . THR A 1 159 ? 48.081 -11.035 87.188 1.00 22.30 157 THR A N 1
ATOM 1112 C CA . THR A 1 159 ? 47.718 -12.429 87.405 1.00 23.56 157 THR A CA 1
ATOM 1113 C C . THR A 1 159 ? 46.507 -12.834 86.572 1.00 24.19 157 THR A C 1
ATOM 1114 O O . THR A 1 159 ? 46.474 -13.930 86.015 1.00 23.86 157 THR A O 1
ATOM 1118 N N . GLU A 1 160 ? 45.513 -11.953 86.491 1.00 24.29 158 GLU A N 1
ATOM 1119 C CA . GLU A 1 160 ? 44.321 -12.235 85.710 1.00 26.40 158 GLU A CA 1
ATOM 1120 C C . GLU A 1 160 ? 44.679 -12.364 84.228 1.00 25.56 158 GLU A C 1
ATOM 1121 O O . GLU A 1 160 ? 44.161 -13.236 83.530 1.00 24.10 158 GLU A O 1
ATOM 1127 N N . ASP A 1 161 ? 45.566 -11.493 83.756 1.00 23.95 159 ASP A N 1
ATOM 1128 C CA . ASP A 1 161 ? 45.992 -11.515 82.361 1.00 24.45 159 ASP A CA 1
ATOM 1129 C C . ASP A 1 161 ? 46.674 -12.825 81.981 1.00 23.56 159 ASP A C 1
ATOM 1130 O O . ASP A 1 161 ? 46.432 -13.361 80.899 1.00 24.10 159 ASP A O 1
ATOM 1135 N N . ARG A 1 162 ? 47.537 -13.334 82.858 1.00 22.37 160 ARG A N 1
ATOM 1136 C CA . ARG A 1 162 ? 48.226 -14.576 82.560 1.00 23.45 160 ARG A CA 1
ATOM 1137 C C . ARG A 1 162 ? 47.271 -15.760 82.578 1.00 23.51 160 ARG A C 1
ATOM 1138 O O . ARG A 1 162 ? 47.402 -16.672 81.769 1.00 23.55 160 ARG A O 1
ATOM 1146 N N . SER A 1 163 ? 46.301 -15.749 83.484 1.00 25.87 161 SER A N 1
ATOM 1147 C CA . SER A 1 163 ? 45.353 -16.852 83.517 1.00 27.30 161 SER A CA 1
ATOM 1148 C C . SER A 1 163 ? 44.519 -16.799 82.239 1.00 28.04 161 SER A C 1
ATOM 1149 O O . SER A 1 163 ? 44.174 -17.832 81.669 1.00 27.73 161 SER A O 1
ATOM 1152 N N . VAL A 1 164 ? 44.222 -15.588 81.769 1.00 27.14 162 VAL A N 1
ATOM 1153 C CA . VAL A 1 164 ? 43.436 -15.423 80.552 1.00 26.44 162 VAL A CA 1
ATOM 1154 C C . VAL A 1 164 ? 44.142 -15.969 79.318 1.00 24.77 162 VAL A C 1
ATOM 1155 O O . VAL A 1 164 ? 43.530 -16.646 78.501 1.00 25.17 162 VAL A O 1
ATOM 1159 N N . GLY A 1 165 ? 45.425 -15.655 79.175 1.00 25.11 163 GLY A N 1
ATOM 1160 C CA . GLY A 1 165 ? 46.177 -16.144 78.034 1.00 24.04 163 GLY A CA 1
ATOM 1161 C C . GLY A 1 165 ? 46.248 -17.661 78.027 1.00 24.57 163 GLY A C 1
ATOM 1162 O O . GLY A 1 165 ? 46.148 -18.295 76.975 1.00 23.68 163 GLY A O 1
ATOM 1163 N N . PHE A 1 166 ? 46.423 -18.248 79.206 1.00 23.22 164 PHE A N 1
ATOM 1164 C CA . PHE A 1 166 ? 46.499 -19.703 79.326 1.00 23.66 164 PHE A CA 1
ATOM 1165 C C . PHE A 1 166 ? 45.197 -20.343 78.853 1.00 26.69 164 PHE A C 1
ATOM 1166 O O . PHE A 1 166 ? 45.208 -21.311 78.087 1.00 24.69 164 PHE A O 1
ATOM 1174 N N . LYS A 1 167 ? 44.076 -19.803 79.331 1.00 28.14 165 LYS A N 1
ATOM 1175 C CA . LYS A 1 167 ? 42.767 -20.324 78.962 1.00 30.33 165 LYS A CA 1
ATOM 1176 C C . LYS A 1 167 ? 42.457 -20.134 77.484 1.00 30.58 165 LYS A C 1
ATOM 1177 O O . LYS A 1 167 ? 41.817 -20.991 76.875 1.00 30.85 165 LYS A O 1
ATOM 1183 N N . GLN A 1 168 ? 42.915 -19.028 76.901 1.00 30.48 166 GLN A N 1
ATOM 1184 C CA . GLN A 1 168 ? 42.678 -18.792 75.480 1.00 30.54 166 GLN A CA 1
ATOM 1185 C C . GLN A 1 168 ? 43.411 -19.844 74.646 1.00 30.26 166 GLN A C 1
ATOM 1186 O O . GLN A 1 168 ? 42.852 -20.369 73.684 1.00 28.78 166 GLN A O 1
ATOM 1192 N N . TYR A 1 169 ? 44.653 -20.164 75.007 1.00 29.63 167 TYR A N 1
ATOM 1193 C CA . TYR A 1 169 ? 45.390 -21.167 74.241 1.00 30.21 167 TYR A CA 1
ATOM 1194 C C . TYR A 1 169 ? 44.727 -22.536 74.363 1.00 30.63 167 TYR A C 1
ATOM 1195 O O . TYR A 1 169 ? 44.580 -23.258 73.371 1.00 29.99 167 TYR A O 1
ATOM 1204 N N . CYS A 1 170 ? 44.343 -22.901 75.582 1.00 30.28 168 CYS A N 1
ATOM 1205 C CA . CYS A 1 170 ? 43.683 -24.184 75.802 1.00 31.12 168 CYS A CA 1
ATOM 1206 C C . CYS A 1 170 ? 42.395 -24.243 74.992 1.00 32.87 168 CYS A C 1
ATOM 1207 O O . CYS A 1 170 ? 41.973 -25.317 74.552 1.00 32.44 168 CYS A O 1
ATOM 1210 N N . ASP A 1 171 ? 41.770 -23.083 74.801 1.00 33.89 169 ASP A N 1
ATOM 1211 C CA . ASP A 1 171 ? 40.534 -23.011 74.032 1.00 36.47 169 ASP A CA 1
ATOM 1212 C C . ASP A 1 171 ? 40.788 -23.168 72.542 1.00 36.02 169 ASP A C 1
ATOM 1213 O O . ASP A 1 171 ? 39.949 -23.703 71.822 1.00 36.50 169 ASP A O 1
ATOM 1218 N N . ASP A 1 172 ? 41.944 -22.705 72.078 1.00 35.68 170 ASP A N 1
ATOM 1219 C CA . ASP A 1 172 ? 42.273 -22.815 70.661 1.00 36.72 170 ASP A CA 1
ATOM 1220 C C . ASP A 1 172 ? 42.695 -24.221 70.255 1.00 37.35 170 ASP A C 1
ATOM 1221 O O . ASP A 1 172 ? 42.554 -24.604 69.094 1.00 38.41 170 ASP A O 1
ATOM 1226 N N . VAL A 1 173 ? 43.225 -24.987 71.200 1.00 36.72 171 VAL A N 1
ATOM 1227 C CA . VAL A 1 173 ? 43.640 -26.350 70.897 1.00 36.93 171 VAL A CA 1
ATOM 1228 C C . VAL A 1 173 ? 42.706 -27.361 71.561 1.00 37.17 171 VAL A C 1
ATOM 1229 O O . VAL A 1 173 ? 42.936 -28.566 71.511 1.00 37.22 171 VAL A O 1
ATOM 1233 N N . LYS A 1 174 ? 41.645 -26.849 72.175 1.00 37.83 172 LYS A N 1
ATOM 1234 C CA . LYS A 1 174 ? 40.631 -27.667 72.838 1.00 39.25 172 LYS A CA 1
ATOM 1235 C C . LYS A 1 174 ? 41.132 -28.684 73.871 1.00 39.98 172 LYS A C 1
ATOM 1236 O O . LYS A 1 174 ? 40.772 -29.863 73.811 1.00 38.87 172 LYS A O 1
ATOM 1242 N N . ILE A 1 175 ? 41.952 -28.231 74.818 1.00 39.65 173 ILE A N 1
ATOM 1243 C CA . ILE A 1 175 ? 42.463 -29.107 75.872 1.00 39.14 173 ILE A CA 1
ATOM 1244 C C . ILE A 1 175 ? 41.947 -28.629 77.224 1.00 39.55 173 ILE A C 1
ATOM 1245 O O . ILE A 1 175 ? 41.245 -27.622 77.303 1.00 37.98 173 ILE A O 1
ATOM 1250 N N . SER A 1 176 ? 42.296 -29.358 78.282 1.00 40.24 174 SER A N 1
ATOM 1251 C CA . SER A 1 176 ? 41.880 -28.995 79.632 1.00 41.40 174 SER A CA 1
ATOM 1252 C C . SER A 1 176 ? 42.482 -27.651 80.019 1.00 41.56 174 SER A C 1
ATOM 1253 O O . SER A 1 176 ? 43.614 -27.341 79.642 1.00 41.18 174 SER A O 1
ATOM 1256 N N . ASN A 1 177 ? 41.729 -26.857 80.773 1.00 41.62 175 ASN A N 1
ATOM 1257 C CA . ASN A 1 177 ? 42.219 -25.555 81.204 1.00 41.88 175 ASN A CA 1
ATOM 1258 C C . ASN A 1 177 ? 42.094 -25.363 82.715 1.00 41.09 175 ASN A C 1
ATOM 1259 O O . ASN A 1 177 ? 41.658 -24.307 83.182 1.00 39.64 175 ASN A O 1
ATOM 1264 N N . ASP A 1 178 ? 42.489 -26.388 83.471 1.00 39.87 176 ASP A N 1
ATOM 1265 C CA . ASP A 1 178 ? 42.436 -26.338 84.930 1.00 40.93 176 ASP A CA 1
ATOM 1266 C C . ASP A 1 178 ? 43.224 -25.145 85.465 1.00 40.49 176 ASP A C 1
ATOM 1267 O O . ASP A 1 178 ? 44.438 -25.042 85.270 1.00 38.34 176 ASP A O 1
ATOM 1272 N N . CYS A 1 179 ? 42.515 -24.255 86.151 1.00 39.94 177 CYS A N 1
ATOM 1273 C CA . CYS A 1 179 ? 43.097 -23.052 86.719 1.00 40.71 177 CYS A CA 1
ATOM 1274 C C . CYS A 1 179 ? 42.683 -22.946 88.187 1.00 40.17 177 CYS A C 1
ATOM 1275 O O . CYS A 1 179 ? 41.502 -22.785 88.495 1.00 41.08 177 CYS A O 1
ATOM 1278 N N . VAL A 1 180 ? 43.655 -23.038 89.089 1.00 38.49 178 VAL A N 1
ATOM 1279 C CA . VAL A 1 180 ? 43.375 -22.982 90.519 1.00 36.83 178 VAL A CA 1
ATOM 1280 C C . VAL A 1 180 ? 44.085 -21.857 91.267 1.00 36.23 178 VAL A C 1
ATOM 1281 O O . VAL A 1 180 ? 45.279 -21.624 91.081 1.00 33.43 178 VAL A O 1
ATOM 1285 N N . VAL A 1 181 ? 43.336 -21.177 92.129 1.00 34.70 179 VAL A N 1
ATOM 1286 C CA . VAL A 1 181 ? 43.875 -20.089 92.930 1.00 35.19 179 VAL A CA 1
ATOM 1287 C C . VAL A 1 181 ? 44.427 -20.660 94.229 1.00 35.77 179 VAL A C 1
ATOM 1288 O O . VAL A 1 181 ? 43.744 -21.414 94.924 1.00 36.50 179 VAL A O 1
ATOM 1292 N N . ILE A 1 182 ? 45.665 -20.318 94.559 1.00 35.48 180 ILE A N 1
ATOM 1293 C CA . ILE A 1 182 ? 46.302 -20.801 95.776 1.00 36.51 180 ILE A CA 1
ATOM 1294 C C . ILE A 1 182 ? 46.311 -19.682 96.810 1.00 37.68 180 ILE A C 1
ATOM 1295 O O . ILE A 1 182 ? 46.898 -18.623 96.581 1.00 37.29 180 ILE A O 1
ATOM 1300 N N . LYS A 1 183 ? 45.657 -19.901 97.936 1.00 39.87 181 LYS A N 1
ATOM 1301 C CA . LYS A 1 183 ? 45.590 -18.901 99.000 1.00 42.72 181 LYS A CA 1
ATOM 1302 C C . LYS A 1 183 ? 46.786 -18.941 99.944 1.00 43.22 181 LYS A C 1
ATOM 1303 O O . LYS A 1 183 ? 47.221 -17.905 100.452 1.00 44.43 181 LYS A O 1
ATOM 1309 N N . SER A 1 184 ? 47.317 -20.134 100.179 1.00 42.66 182 SER A N 1
ATOM 1310 C CA . SER A 1 184 ? 48.448 -20.290 101.081 1.00 42.48 182 SER A CA 1
ATOM 1311 C C . SER A 1 184 ? 49.198 -21.586 100.813 1.00 42.07 182 SER A C 1
ATOM 1312 O O . SER A 1 184 ? 48.809 -22.379 99.955 1.00 41.16 182 SER A O 1
ATOM 1315 N N . MET A 1 185 ? 50.275 -21.796 101.557 1.00 40.89 183 MET A N 1
ATOM 1316 C CA . MET A 1 185 ? 51.074 -23.002 101.411 1.00 42.13 183 MET A CA 1
ATOM 1317 C C . MET A 1 185 ? 50.219 -24.225 101.743 1.00 42.75 183 MET A C 1
ATOM 1318 O O . MET A 1 185 ? 50.310 -25.258 101.080 1.00 42.83 183 MET A O 1
ATOM 1323 N N . ASN A 1 186 ? 49.388 -24.100 102.774 1.00 43.29 184 ASN A N 1
ATOM 1324 C CA . ASN A 1 186 ? 48.515 -25.195 103.183 1.00 43.88 184 ASN A CA 1
ATOM 1325 C C . ASN A 1 186 ? 47.594 -25.607 102.049 1.00 42.65 184 ASN A C 1
ATOM 1326 O O . ASN A 1 186 ? 47.467 -26.791 101.740 1.00 42.51 184 ASN A O 1
ATOM 1331 N N . ASP A 1 187 ? 46.950 -24.628 101.427 1.00 42.34 185 ASP A N 1
ATOM 1332 C CA . ASP A 1 187 ? 46.056 -24.916 100.320 1.00 42.52 185 ASP A CA 1
ATOM 1333 C C . ASP A 1 187 ? 46.840 -25.546 99.176 1.00 40.85 185 ASP A C 1
ATOM 1334 O O . ASP A 1 187 ? 46.325 -26.405 98.464 1.00 40.98 185 ASP A O 1
ATOM 1339 N N . LEU A 1 188 ? 48.088 -25.116 99.010 1.00 38.35 186 LEU A N 1
ATOM 1340 C CA . LEU A 1 188 ? 48.949 -25.647 97.958 1.00 37.68 186 LEU A CA 1
ATOM 1341 C C . LEU A 1 188 ? 49.159 -27.137 98.195 1.00 36.57 186 LEU A C 1
ATOM 1342 O O . LEU A 1 188 ? 48.944 -27.944 97.298 1.00 34.38 186 LEU A O 1
ATOM 1347 N N . ARG A 1 189 ? 49.589 -27.499 99.402 1.00 38.52 187 ARG A N 1
ATOM 1348 C CA . ARG A 1 189 ? 49.814 -28.909 99.731 1.00 41.10 187 ARG A CA 1
ATOM 1349 C C . ARG A 1 189 ? 48.545 -29.723 99.535 1.00 42.57 187 ARG A C 1
ATOM 1350 O O . ARG A 1 189 ? 48.573 -30.778 98.901 1.00 42.09 187 ARG A O 1
ATOM 1358 N N . ASP A 1 190 ? 47.438 -29.242 100.097 1.00 44.72 188 ASP A N 1
ATOM 1359 C CA . ASP A 1 190 ? 46.173 -29.953 99.973 1.00 47.57 188 ASP A CA 1
ATOM 1360 C C . ASP A 1 190 ? 45.875 -30.174 98.503 1.00 48.74 188 ASP A C 1
ATOM 1361 O O . ASP A 1 190 ? 45.474 -31.265 98.097 1.00 48.64 188 ASP A O 1
ATOM 1366 N N . PHE A 1 191 ? 46.083 -29.136 97.701 1.00 49.82 189 PHE A N 1
ATOM 1367 C CA . PHE A 1 191 ? 45.838 -29.244 96.275 1.00 50.86 189 PHE A CA 1
ATOM 1368 C C . PHE A 1 191 ? 46.731 -30.327 95.678 1.00 51.55 189 PHE A C 1
ATOM 1369 O O . PHE A 1 191 ? 46.434 -30.879 94.615 1.00 51.99 189 PHE A O 1
ATOM 1377 N N . ILE A 1 192 ? 47.830 -30.614 96.373 1.00 51.89 190 ILE A N 1
ATOM 1378 C CA . ILE A 1 192 ? 48.775 -31.648 95.967 1.00 51.44 190 ILE A CA 1
ATOM 1379 C C . ILE A 1 192 ? 49.658 -31.224 94.807 1.00 51.08 190 ILE A C 1
ATOM 1380 O O . ILE A 1 192 ? 50.885 -31.222 94.929 1.00 50.12 190 ILE A O 1
ATOM 1385 N N . HIS A 1 201 ? 44.969 -39.459 87.397 1.00 50.96 199 HIS A N 1
ATOM 1386 C CA . HIS A 1 201 ? 46.019 -38.965 86.510 1.00 50.92 199 HIS A CA 1
ATOM 1387 C C . HIS A 1 201 ? 46.392 -37.520 86.829 1.00 49.58 199 HIS A C 1
ATOM 1388 O O . HIS A 1 201 ? 45.529 -36.640 86.870 1.00 50.45 199 HIS A O 1
ATOM 1390 N N . MET A 1 202 ? 47.680 -37.277 87.051 1.00 47.63 200 MET A N 1
ATOM 1391 C CA . MET A 1 202 ? 48.153 -35.930 87.368 1.00 45.54 200 MET A CA 1
ATOM 1392 C C . MET A 1 202 ? 48.576 -35.163 86.115 1.00 42.03 200 MET A C 1
ATOM 1393 O O . MET A 1 202 ? 48.830 -35.757 85.067 1.00 39.84 200 MET A O 1
ATOM 1398 N N . PRO A 1 203 ? 48.639 -33.824 86.204 1.00 39.23 201 PRO A N 1
ATOM 1399 C CA . PRO A 1 203 ? 49.046 -33.060 85.024 1.00 35.64 201 PRO A CA 1
ATOM 1400 C C . PRO A 1 203 ? 50.494 -33.389 84.708 1.00 32.92 201 PRO A C 1
ATOM 1401 O O . PRO A 1 203 ? 51.229 -33.846 85.583 1.00 30.57 201 PRO A O 1
ATOM 1405 N N . SER A 1 204 ? 50.902 -33.176 83.461 1.00 30.06 202 SER A N 1
ATOM 1406 C CA . SER A 1 204 ? 52.276 -33.462 83.066 1.00 29.86 202 SER A CA 1
ATOM 1407 C C . SER A 1 204 ? 53.173 -32.251 83.321 1.00 28.12 202 SER A C 1
ATOM 1408 O O . SER A 1 204 ? 54.396 -32.370 83.398 1.00 27.19 202 SER A O 1
ATOM 1411 N N . VAL A 1 205 ? 52.556 -31.082 83.455 1.00 26.54 203 VAL A N 1
ATOM 1412 C CA . VAL A 1 205 ? 53.308 -29.857 83.712 1.00 25.51 203 VAL A CA 1
ATOM 1413 C C . VAL A 1 205 ? 52.417 -28.871 84.455 1.00 24.72 203 VAL A C 1
ATOM 1414 O O . VAL A 1 205 ? 51.212 -28.819 84.233 1.00 26.47 203 VAL A O 1
ATOM 1418 N N . ILE A 1 206 ? 53.022 -28.104 85.354 1.00 25.52 204 ILE A N 1
ATOM 1419 C CA . ILE A 1 206 ? 52.302 -27.122 86.149 1.00 23.33 204 ILE A CA 1
ATOM 1420 C C . ILE A 1 206 ? 52.930 -25.749 85.937 1.00 22.50 204 ILE A C 1
ATOM 1421 O O . ILE A 1 206 ? 54.132 -25.592 86.090 1.00 21.02 204 ILE A O 1
ATOM 1426 N N . ILE A 1 207 ? 52.116 -24.763 85.574 1.00 23.20 205 ILE A N 1
ATOM 1427 C CA . ILE A 1 207 ? 52.618 -23.411 85.381 1.00 21.85 205 ILE A CA 1
ATOM 1428 C C . ILE A 1 207 ? 52.184 -22.605 86.593 1.00 21.91 205 ILE A C 1
ATOM 1429 O O . ILE A 1 207 ? 51.043 -22.714 87.038 1.00 21.85 205 ILE A O 1
ATOM 1434 N N . THR A 1 208 ? 53.084 -21.797 87.137 1.00 23.05 206 THR A N 1
ATOM 1435 C CA . THR A 1 208 ? 52.724 -20.950 88.270 1.00 22.15 206 THR A CA 1
ATOM 1436 C C . THR A 1 208 ? 52.759 -19.522 87.738 1.00 23.98 206 THR A C 1
ATOM 1437 O O . THR A 1 208 ? 53.609 -19.188 86.903 1.00 21.04 206 THR A O 1
ATOM 1441 N N . SER A 1 209 ? 51.832 -18.687 88.205 1.00 22.87 207 SER A N 1
ATOM 1442 C CA . SER A 1 209 ? 51.744 -17.306 87.726 1.00 24.37 207 SER A CA 1
ATOM 1443 C C . SER A 1 209 ? 52.895 -16.395 88.158 1.00 23.72 207 SER A C 1
ATOM 1444 O O . SER A 1 209 ? 53.093 -15.338 87.572 1.00 22.96 207 SER A O 1
ATOM 1447 N N . ASP A 1 210 ? 53.657 -16.802 89.169 1.00 24.13 208 ASP A N 1
ATOM 1448 C CA . ASP A 1 210 ? 54.787 -15.993 89.629 1.00 25.68 208 ASP A CA 1
ATOM 1449 C C . ASP A 1 210 ? 55.812 -16.853 90.347 1.00 24.28 208 ASP A C 1
ATOM 1450 O O . ASP A 1 210 ? 55.483 -17.908 90.895 1.00 22.97 208 ASP A O 1
ATOM 1455 N N . VAL A 1 211 ? 57.051 -16.375 90.342 1.00 24.94 209 VAL A N 1
ATOM 1456 C CA . VAL A 1 211 ? 58.179 -17.063 90.946 1.00 23.90 209 VAL A CA 1
ATOM 1457 C C . VAL A 1 211 ? 58.056 -17.428 92.420 1.00 22.90 209 VAL A C 1
ATOM 1458 O O . VAL A 1 211 ? 58.544 -18.484 92.830 1.00 21.67 209 VAL A O 1
ATOM 1462 N N . MET A 1 212 ? 57.433 -16.574 93.227 1.00 21.90 210 MET A N 1
ATOM 1463 C CA . MET A 1 212 ? 57.330 -16.880 94.654 1.00 23.19 210 MET A CA 1
ATOM 1464 C C . MET A 1 212 ? 56.351 -18.044 94.865 1.00 22.34 210 MET A C 1
ATOM 1465 O O . MET A 1 212 ? 56.614 -18.946 95.663 1.00 21.72 210 MET A O 1
ATOM 1470 N N . LEU A 1 213 ? 55.255 -18.059 94.111 1.00 24.07 211 LEU A N 1
ATOM 1471 C CA . LEU A 1 213 ? 54.301 -19.160 94.198 1.00 25.49 211 LEU A CA 1
ATOM 1472 C C . LEU A 1 213 ? 55.028 -20.416 93.692 1.00 24.76 211 LEU A C 1
ATOM 1473 O O . LEU A 1 213 ? 54.812 -21.520 94.198 1.00 23.27 211 LEU A O 1
ATOM 1478 N N . ASN A 1 214 ? 55.902 -20.225 92.700 1.00 23.46 212 ASN A N 1
ATOM 1479 C CA . ASN A 1 214 ? 56.680 -21.324 92.119 1.00 23.75 212 ASN A CA 1
ATOM 1480 C C . ASN A 1 214 ? 57.631 -21.941 93.145 1.00 23.16 212 ASN A C 1
ATOM 1481 O O . ASN A 1 214 ? 57.768 -23.166 93.199 1.00 22.54 212 ASN A O 1
ATOM 1486 N N . MET A 1 215 ? 58.299 -21.107 93.942 1.00 22.10 213 MET A N 1
ATOM 1487 C CA . MET A 1 215 ? 59.218 -21.628 94.960 1.00 21.99 213 MET A CA 1
ATOM 1488 C C . MET A 1 215 ? 58.452 -22.568 95.897 1.00 21.32 213 MET A C 1
ATOM 1489 O O . MET A 1 215 ? 58.933 -23.645 96.263 1.00 18.62 213 MET A O 1
ATOM 1494 N N . GLN A 1 216 ? 57.253 -22.150 96.287 1.00 20.70 214 GLN A N 1
ATOM 1495 C CA . GLN A 1 216 ? 56.421 -22.942 97.181 1.00 21.22 214 GLN A CA 1
ATOM 1496 C C . GLN A 1 216 ? 56.017 -24.268 96.542 1.00 20.97 214 GLN A C 1
ATOM 1497 O O . GLN A 1 216 ? 55.993 -25.312 97.204 1.00 20.61 214 GLN A O 1
ATOM 1503 N N . LEU A 1 217 ? 55.708 -24.233 95.250 1.00 20.18 215 LEU A N 1
ATOM 1504 C CA . LEU A 1 217 ? 55.336 -25.445 94.528 1.00 19.29 215 LEU A CA 1
ATOM 1505 C C . LEU A 1 217 ? 56.507 -26.422 94.476 1.00 19.68 215 LEU A C 1
ATOM 1506 O O . LEU A 1 217 ? 56.324 -27.628 94.684 1.00 21.16 215 LEU A O 1
ATOM 1511 N N . LEU A 1 218 ? 57.711 -25.917 94.215 1.00 18.67 216 LEU A N 1
ATOM 1512 C CA . LEU A 1 218 ? 58.881 -26.802 94.152 1.00 18.34 216 LEU A CA 1
ATOM 1513 C C . LEU A 1 218 ? 59.125 -27.426 95.523 1.00 21.81 216 LEU A C 1
ATOM 1514 O O . LEU A 1 218 ? 59.569 -28.572 95.628 1.00 21.28 216 LEU A O 1
ATOM 1519 N N . ASN A 1 219 ? 58.826 -26.667 96.575 1.00 22.70 217 ASN A N 1
ATOM 1520 C CA . ASN A 1 219 ? 59.006 -27.158 97.936 1.00 24.92 217 ASN A CA 1
ATOM 1521 C C . ASN A 1 219 ? 58.049 -28.324 98.189 1.00 25.50 217 ASN A C 1
ATOM 1522 O O . ASN A 1 219 ? 58.454 -29.371 98.702 1.00 26.76 217 ASN A O 1
ATOM 1527 N N . VAL A 1 220 ? 56.786 -28.157 97.810 1.00 25.66 218 VAL A N 1
ATOM 1528 C CA . VAL A 1 220 ? 55.809 -29.215 98.005 1.00 25.96 218 VAL A CA 1
ATOM 1529 C C . VAL A 1 220 ? 56.130 -30.447 97.159 1.00 26.91 218 VAL A C 1
ATOM 1530 O O . VAL A 1 220 ? 56.064 -31.574 97.652 1.00 27.41 218 VAL A O 1
ATOM 1534 N N . LEU A 1 221 ? 56.486 -30.239 95.893 1.00 26.08 219 LEU A N 1
ATOM 1535 C CA . LEU A 1 221 ? 56.813 -31.360 95.015 1.00 25.97 219 LEU A CA 1
ATOM 1536 C C . LEU A 1 221 ? 57.988 -32.176 95.569 1.00 28.10 219 LEU A C 1
ATOM 1537 O O . LEU A 1 221 ? 58.017 -33.409 95.444 1.00 28.87 219 LEU A O 1
ATOM 1542 N N . TYR A 1 222 ? 58.958 -31.492 96.173 1.00 27.53 220 TYR A N 1
ATOM 1543 C CA . TYR A 1 222 ? 60.119 -32.161 96.761 1.00 29.70 220 TYR A CA 1
ATOM 1544 C C . TYR A 1 222 ? 59.674 -33.010 97.953 1.00 31.78 220 TYR A C 1
ATOM 1545 O O . TYR A 1 222 ? 60.087 -34.164 98.098 1.00 33.22 220 TYR A O 1
ATOM 1554 N N . GLU A 1 223 ? 58.849 -32.423 98.814 1.00 32.54 221 GLU A N 1
ATOM 1555 C CA . GLU A 1 223 ? 58.335 -33.120 99.990 1.00 36.19 221 GLU A CA 1
ATOM 1556 C C . GLU A 1 223 ? 57.611 -34.404 99.569 1.00 38.23 221 GLU A C 1
ATOM 1557 O O . GLU A 1 223 ? 57.764 -35.455 100.200 1.00 37.56 221 GLU A O 1
ATOM 1563 N N . TYR A 1 224 ? 56.826 -34.313 98.497 1.00 37.94 222 TYR A N 1
ATOM 1564 C CA . TYR A 1 224 ? 56.082 -35.462 97.982 1.00 38.73 222 TYR A CA 1
ATOM 1565 C C . TYR A 1 224 ? 56.940 -36.330 97.054 1.00 38.55 222 TYR A C 1
ATOM 1566 O O . TYR A 1 224 ? 56.435 -37.245 96.403 1.00 37.79 222 TYR A O 1
ATOM 1575 N N . GLN A 1 225 ? 58.236 -36.033 97.003 1.00 37.62 223 GLN A N 1
ATOM 1576 C CA . GLN A 1 225 ? 59.196 -36.768 96.176 1.00 38.67 223 GLN A CA 1
ATOM 1577 C C . GLN A 1 225 ? 58.882 -36.893 94.686 1.00 37.13 223 GLN A C 1
ATOM 1578 O O . GLN A 1 225 ? 59.175 -37.918 94.068 1.00 35.27 223 GLN A O 1
ATOM 1584 N N . LEU A 1 226 ? 58.292 -35.860 94.103 1.00 36.09 224 LEU A N 1
ATOM 1585 C CA . LEU A 1 226 ? 57.992 -35.888 92.675 1.00 34.75 224 LEU A CA 1
ATOM 1586 C C . LEU A 1 226 ? 59.161 -35.192 91.986 1.00 35.00 224 LEU A C 1
ATOM 1587 O O . LEU A 1 226 ? 59.325 -33.978 92.102 1.00 35.33 224 LEU A O 1
ATOM 1592 N N . ARG A 1 227 ? 59.979 -35.970 91.284 1.00 34.06 225 ARG A N 1
ATOM 1593 C CA . ARG A 1 227 ? 61.152 -35.442 90.597 1.00 34.69 225 ARG A CA 1
ATOM 1594 C C . ARG A 1 227 ? 60.795 -34.622 89.364 1.00 33.18 225 ARG A C 1
ATOM 1595 O O . ARG A 1 227 ? 59.818 -34.913 88.672 1.00 32.78 225 ARG A O 1
ATOM 1603 N N . ILE A 1 228 ? 61.605 -33.599 89.100 1.00 31.15 226 ILE A N 1
ATOM 1604 C CA . ILE A 1 228 ? 61.412 -32.711 87.959 1.00 29.52 226 ILE A CA 1
ATOM 1605 C C . ILE A 1 228 ? 62.650 -32.794 87.091 1.00 28.89 226 ILE A C 1
ATOM 1606 O O . ILE A 1 228 ? 63.759 -32.644 87.585 1.00 31.09 226 ILE A O 1
ATOM 1611 N N . PRO A 1 229 ? 62.486 -33.001 85.778 1.00 29.59 227 PRO A N 1
ATOM 1612 C CA . PRO A 1 229 ? 61.258 -33.151 84.992 1.00 29.77 227 PRO A CA 1
ATOM 1613 C C . PRO A 1 229 ? 60.750 -34.596 84.831 1.00 31.69 227 PRO A C 1
ATOM 1614 O O . PRO A 1 229 ? 59.722 -34.825 84.197 1.00 31.49 227 PRO A O 1
ATOM 1618 N N . GLU A 1 230 ? 61.463 -35.560 85.407 1.00 33.00 228 GLU A N 1
ATOM 1619 C CA . GLU A 1 230 ? 61.084 -36.968 85.298 1.00 33.94 228 GLU A CA 1
ATOM 1620 C C . GLU A 1 230 ? 59.631 -37.284 85.636 1.00 32.81 228 GLU A C 1
ATOM 1621 O O . GLU A 1 230 ? 58.906 -37.835 84.809 1.00 33.49 228 GLU A O 1
ATOM 1627 N N . ASP A 1 231 ? 59.208 -36.947 86.849 1.00 31.14 229 ASP A N 1
ATOM 1628 C CA . ASP A 1 231 ? 57.844 -37.231 87.273 1.00 30.34 229 ASP A CA 1
ATOM 1629 C C . ASP A 1 231 ? 56.833 -36.164 86.864 1.00 30.14 229 ASP A C 1
ATOM 1630 O O . ASP A 1 231 ? 55.672 -36.474 86.578 1.00 27.91 229 ASP A O 1
ATOM 1635 N N . ILE A 1 232 ? 57.272 -34.911 86.839 1.00 29.03 230 ILE A N 1
ATOM 1636 C CA . ILE A 1 232 ? 56.390 -33.804 86.463 1.00 27.16 230 ILE A CA 1
ATOM 1637 C C . ILE A 1 232 ? 57.234 -32.602 86.074 1.00 27.40 230 ILE A C 1
ATOM 1638 O O . ILE A 1 232 ? 58.380 -32.469 86.518 1.00 27.60 230 ILE A O 1
ATOM 1643 N N . GLN A 1 233 ? 56.672 -31.734 85.235 1.00 26.26 231 GLN A N 1
ATOM 1644 C CA . GLN A 1 233 ? 57.383 -30.551 84.776 1.00 24.85 231 GLN A CA 1
ATOM 1645 C C . GLN A 1 233 ? 56.738 -29.287 85.326 1.00 24.23 231 GLN A C 1
ATOM 1646 O O . GLN A 1 233 ? 55.581 -29.303 85.745 1.00 25.09 231 GLN A O 1
ATOM 1652 N N . THR A 1 234 ? 57.497 -28.197 85.331 1.00 23.44 232 THR A N 1
ATOM 1653 C CA . THR A 1 234 ? 57.001 -26.933 85.860 1.00 22.09 232 THR A CA 1
ATOM 1654 C C . THR A 1 234 ? 57.555 -25.759 85.063 1.00 21.58 232 THR A C 1
ATOM 1655 O O . THR A 1 234 ? 58.593 -25.860 84.419 1.00 22.10 232 THR A O 1
ATOM 1659 N N . ALA A 1 235 ? 56.845 -24.643 85.117 1.00 22.14 233 ALA A N 1
ATOM 1660 C CA . ALA A 1 235 ? 57.251 -23.432 84.418 1.00 21.59 233 ALA A CA 1
ATOM 1661 C C . ALA A 1 235 ? 56.615 -22.259 85.168 1.00 22.21 233 ALA A C 1
ATOM 1662 O O . ALA A 1 235 ? 55.571 -22.414 85.798 1.00 19.93 233 ALA A O 1
ATOM 1664 N N . THR A 1 236 ? 57.238 -21.091 85.095 1.00 20.58 234 THR A N 1
ATOM 1665 C CA . THR A 1 236 ? 56.726 -19.927 85.801 1.00 22.45 234 THR A CA 1
ATOM 1666 C C . THR A 1 236 ? 57.000 -18.635 85.023 1.00 22.21 234 THR A C 1
ATOM 1667 O O . THR A 1 236 ? 57.487 -18.677 83.888 1.00 24.37 234 THR A O 1
ATOM 1671 N N . PHE A 1 237 ? 56.680 -17.497 85.634 1.00 21.16 235 PHE A N 1
ATOM 1672 C CA . PHE A 1 237 ? 56.887 -16.181 85.019 1.00 22.70 235 PHE A CA 1
ATOM 1673 C C . PHE A 1 237 ? 57.924 -15.385 85.806 1.00 23.73 235 PHE A C 1
ATOM 1674 O O . PHE A 1 237 ? 58.033 -15.543 87.019 1.00 26.28 235 PHE A O 1
ATOM 1682 N N . ASN A 1 238 ? 58.677 -14.539 85.108 1.00 24.77 236 ASN A N 1
ATOM 1683 C CA . ASN A 1 238 ? 59.705 -13.686 85.711 1.00 27.17 236 ASN A CA 1
ATOM 1684 C C . ASN A 1 238 ? 61.052 -14.360 85.961 1.00 26.09 236 ASN A C 1
ATOM 1685 O O . ASN A 1 238 ? 61.368 -14.761 87.079 1.00 28.12 236 ASN A O 1
ATOM 1690 N N . THR A 1 239 ? 61.854 -14.458 84.909 1.00 23.88 237 THR A N 1
ATOM 1691 C CA . THR A 1 239 ? 63.173 -15.062 84.997 1.00 21.66 237 THR A CA 1
ATOM 1692 C C . THR A 1 239 ? 64.031 -14.250 85.964 1.00 22.36 237 THR A C 1
ATOM 1693 O O . THR A 1 239 ? 64.005 -13.024 85.939 1.00 22.50 237 THR A O 1
ATOM 1697 N N . SER A 1 240 ? 64.799 -14.934 86.802 1.00 21.18 238 SER A N 1
ATOM 1698 C CA . SER A 1 240 ? 65.642 -14.259 87.782 1.00 22.89 238 SER A CA 1
ATOM 1699 C C . SER A 1 240 ? 66.600 -15.261 88.406 1.00 21.79 238 SER A C 1
ATOM 1700 O O . SER A 1 240 ? 66.579 -16.438 88.073 1.00 22.02 238 SER A O 1
ATOM 1703 N N . PHE A 1 241 ? 67.434 -14.791 89.322 1.00 21.28 239 PHE A N 1
ATOM 1704 C CA . PHE A 1 241 ? 68.371 -15.679 89.993 1.00 20.36 239 PHE A CA 1
ATOM 1705 C C . PHE A 1 241 ? 67.602 -16.849 90.601 1.00 21.04 239 PHE A C 1
ATOM 1706 O O . PHE A 1 241 ? 68.064 -17.994 90.560 1.00 20.63 239 PHE A O 1
ATOM 1714 N N . LEU A 1 242 ? 66.434 -16.551 91.165 1.00 20.88 240 LEU A N 1
ATOM 1715 C CA . LEU A 1 242 ? 65.587 -17.558 91.804 1.00 24.01 240 LEU A CA 1
ATOM 1716 C C . LEU A 1 242 ? 65.059 -18.624 90.844 1.00 24.61 240 LEU A C 1
ATOM 1717 O O . LEU A 1 242 ? 64.787 -19.748 91.261 1.00 26.24 240 LEU A O 1
ATOM 1722 N N . THR A 1 243 ? 64.878 -18.276 89.573 1.00 22.47 241 THR A N 1
ATOM 1723 C CA . THR A 1 243 ? 64.396 -19.271 88.620 1.00 21.58 241 THR A CA 1
ATOM 1724 C C . THR A 1 243 ? 65.596 -20.003 88.032 1.00 20.82 241 THR A C 1
ATOM 1725 O O . THR A 1 243 ? 65.556 -21.214 87.852 1.00 24.14 241 THR A O 1
ATOM 1729 N N . GLU A 1 244 ? 66.672 -19.271 87.757 1.00 21.19 242 GLU A N 1
ATOM 1730 C CA . GLU A 1 244 ? 67.883 -19.877 87.192 1.00 22.39 242 GLU A CA 1
ATOM 1731 C C . GLU A 1 244 ? 68.552 -20.834 88.182 1.00 21.55 242 GLU A C 1
ATOM 1732 O O . GLU A 1 244 ? 69.209 -21.804 87.787 1.00 21.58 242 GLU A O 1
ATOM 1738 N N . ASN A 1 245 ? 68.380 -20.569 89.470 1.00 19.72 243 ASN A N 1
ATOM 1739 C CA . ASN A 1 245 ? 69.001 -21.412 90.490 1.00 20.33 243 ASN A CA 1
ATOM 1740 C C . ASN A 1 245 ? 68.003 -22.143 91.368 1.00 21.83 243 ASN A C 1
ATOM 1741 O O . ASN A 1 245 ? 68.305 -22.513 92.509 1.00 20.52 243 ASN A O 1
ATOM 1746 N N . ALA A 1 246 ? 66.809 -22.353 90.830 1.00 21.63 244 ALA A N 1
ATOM 1747 C CA . ALA A 1 246 ? 65.784 -23.080 91.557 1.00 21.69 244 ALA A CA 1
ATOM 1748 C C . ALA A 1 246 ? 66.180 -24.556 91.538 1.00 21.49 244 ALA A C 1
ATOM 1749 O O . ALA A 1 246 ? 67.174 -24.934 90.914 1.00 22.94 244 ALA A O 1
ATOM 1751 N N . THR A 1 247 ? 65.394 -25.377 92.221 1.00 22.25 245 THR A N 1
ATOM 1752 C CA . THR A 1 247 ? 65.632 -26.811 92.312 1.00 22.69 245 THR A CA 1
ATOM 1753 C C . THR A 1 247 ? 64.520 -27.579 91.603 1.00 23.38 245 THR A C 1
ATOM 1754 O O . THR A 1 247 ? 63.460 -27.828 92.183 1.00 25.08 245 THR A O 1
ATOM 1758 N N . PRO A 1 248 ? 64.727 -27.929 90.323 1.00 20.99 246 PRO A N 1
ATOM 1759 C CA . PRO A 1 248 ? 65.898 -27.670 89.484 1.00 20.06 246 PRO A CA 1
ATOM 1760 C C . PRO A 1 248 ? 65.664 -26.342 88.758 1.00 18.83 246 PRO A C 1
ATOM 1761 O O . PRO A 1 248 ? 64.629 -25.713 88.969 1.00 21.14 246 PRO A O 1
ATOM 1765 N N . SER A 1 249 ? 66.594 -25.926 87.900 1.00 18.35 247 SER A N 1
ATOM 1766 C CA . SER A 1 249 ? 66.423 -24.658 87.174 1.00 20.98 247 SER A CA 1
ATOM 1767 C C . SER A 1 249 ? 65.068 -24.618 86.469 1.00 19.93 247 SER A C 1
ATOM 1768 O O . SER A 1 249 ? 64.623 -25.612 85.883 1.00 18.70 247 SER A O 1
ATOM 1771 N N . GLN A 1 250 ? 64.413 -23.461 86.515 1.00 18.79 248 GLN A N 1
ATOM 1772 C CA . GLN A 1 250 ? 63.072 -23.329 85.957 1.00 19.31 248 GLN A CA 1
ATOM 1773 C C . GLN A 1 250 ? 62.915 -22.649 84.604 1.00 20.24 248 GLN A C 1
ATOM 1774 O O . GLN A 1 250 ? 63.421 -21.548 84.385 1.00 21.45 248 GLN A O 1
ATOM 1780 N N . THR A 1 251 ? 62.189 -23.308 83.710 1.00 20.82 249 THR A N 1
ATOM 1781 C CA . THR A 1 251 ? 61.902 -22.726 82.406 1.00 19.83 249 THR A CA 1
ATOM 1782 C C . THR A 1 251 ? 61.000 -21.562 82.778 1.00 19.07 249 THR A C 1
ATOM 1783 O O . THR A 1 251 ? 60.048 -21.724 83.533 1.00 16.72 249 THR A O 1
ATOM 1787 N N . SER A 1 252 ? 61.278 -20.382 82.247 1.00 18.97 250 SER A N 1
ATOM 1788 C CA . SER A 1 252 ? 60.479 -19.237 82.644 1.00 19.62 250 SER A CA 1
ATOM 1789 C C . SER A 1 252 ? 60.335 -18.180 81.580 1.00 19.50 250 SER A C 1
ATOM 1790 O O . SER A 1 252 ? 61.057 -18.170 80.591 1.00 21.23 250 SER A O 1
ATOM 1793 N N . VAL A 1 253 ? 59.391 -17.283 81.822 1.00 19.96 251 VAL A N 1
ATOM 1794 C CA . VAL A 1 253 ? 59.134 -16.176 80.926 1.00 18.98 251 VAL A CA 1
ATOM 1795 C C . VAL A 1 253 ? 59.944 -14.987 81.435 1.00 19.73 251 VAL A C 1
ATOM 1796 O O . VAL A 1 253 ? 59.822 -14.588 82.603 1.00 16.67 251 VAL A O 1
ATOM 1800 N N . ASN A 1 254 ? 60.775 -14.426 80.562 1.00 19.64 252 ASN A N 1
ATOM 1801 C CA . ASN A 1 254 ? 61.586 -13.274 80.913 1.00 21.52 252 ASN A CA 1
ATOM 1802 C C . ASN A 1 254 ? 60.757 -12.054 80.563 1.00 22.45 252 ASN A C 1
ATOM 1803 O O . ASN A 1 254 ? 60.443 -11.822 79.395 1.00 23.51 252 ASN A O 1
ATOM 1808 N N . ILE A 1 255 ? 60.382 -11.277 81.571 1.00 23.22 253 ILE A N 1
ATOM 1809 C CA . ILE A 1 255 ? 59.557 -10.097 81.312 1.00 24.01 253 ILE A CA 1
ATOM 1810 C C . ILE A 1 255 ? 60.347 -8.796 81.341 1.00 22.33 253 ILE A C 1
ATOM 1811 O O . ILE A 1 255 ? 59.772 -7.714 81.328 1.00 20.97 253 ILE A O 1
ATOM 1816 N N . ASN A 1 256 ? 61.669 -8.915 81.402 1.00 22.43 254 ASN A N 1
ATOM 1817 C CA . ASN A 1 256 ? 62.565 -7.756 81.384 1.00 22.94 254 ASN A CA 1
ATOM 1818 C C . ASN A 1 256 ? 62.121 -6.612 82.282 1.00 24.09 254 ASN A C 1
ATOM 1819 O O . ASN A 1 256 ? 61.877 -5.491 81.808 1.00 23.34 254 ASN A O 1
ATOM 1824 N N . PRO A 1 257 ? 62.022 -6.870 83.589 1.00 21.86 255 PRO A N 1
ATOM 1825 C CA . PRO A 1 257 ? 61.598 -5.864 84.564 1.00 22.48 255 PRO A CA 1
ATOM 1826 C C . PRO A 1 257 ? 62.481 -4.627 84.669 1.00 21.59 255 PRO A C 1
ATOM 1827 O O . PRO A 1 257 ? 62.005 -3.549 85.013 1.00 20.38 255 PRO A O 1
ATOM 1831 N N . ASP A 1 258 ? 63.765 -4.766 84.368 1.00 23.06 256 ASP A N 1
ATOM 1832 C CA . ASP A 1 258 ? 64.640 -3.609 84.450 1.00 24.45 256 ASP A CA 1
ATOM 1833 C C . ASP A 1 258 ? 64.238 -2.596 83.370 1.00 23.60 256 ASP A C 1
ATOM 1834 O O . ASP A 1 258 ? 64.316 -1.387 83.581 1.00 22.49 256 ASP A O 1
ATOM 1839 N N . VAL A 1 259 ? 63.766 -3.097 82.233 1.00 23.98 257 VAL A N 1
ATOM 1840 C CA . VAL A 1 259 ? 63.331 -2.228 81.155 1.00 22.38 257 VAL A CA 1
ATOM 1841 C C . VAL A 1 259 ? 61.967 -1.627 81.503 1.00 23.63 257 VAL A C 1
ATOM 1842 O O . VAL A 1 259 ? 61.672 -0.493 81.120 1.00 20.24 257 VAL A O 1
ATOM 1846 N N . LEU A 1 260 ? 61.136 -2.374 82.233 1.00 21.83 258 LEU A N 1
ATOM 1847 C CA . LEU A 1 260 ? 59.825 -1.848 82.634 1.00 22.76 258 LEU A CA 1
ATOM 1848 C C . LEU A 1 260 ? 60.089 -0.684 83.574 1.00 21.48 258 LEU A C 1
ATOM 1849 O O . LEU A 1 260 ? 59.404 0.338 83.520 1.00 20.73 258 LEU A O 1
ATOM 1854 N N . GLY A 1 261 ? 61.098 -0.856 84.428 1.00 19.03 259 GLY A N 1
ATOM 1855 C CA . GLY A 1 261 ? 61.455 0.170 85.394 1.00 20.49 259 GLY A CA 1
ATOM 1856 C C . GLY A 1 261 ? 62.065 1.401 84.754 1.00 21.55 259 GLY A C 1
ATOM 1857 O O . GLY A 1 261 ? 61.675 2.546 85.044 1.00 18.01 259 GLY A O 1
ATOM 1858 N N . PHE A 1 262 ? 63.044 1.165 83.889 1.00 21.49 260 PHE A N 1
ATOM 1859 C CA . PHE A 1 262 ? 63.717 2.254 83.189 1.00 23.85 260 PHE A CA 1
ATOM 1860 C C . PHE A 1 262 ? 62.686 3.019 82.357 1.00 23.57 260 PHE A C 1
ATOM 1861 O O . PHE A 1 262 ? 62.691 4.245 82.307 1.00 23.46 260 PHE A O 1
ATOM 1869 N N . THR A 1 263 ? 61.793 2.286 81.706 1.00 23.88 261 THR A N 1
ATOM 1870 C CA . THR A 1 263 ? 60.765 2.915 80.887 1.00 23.70 261 THR A CA 1
ATOM 1871 C C . THR A 1 263 ? 59.768 3.693 81.740 1.00 24.58 261 THR A C 1
ATOM 1872 O O . THR A 1 263 ? 59.363 4.796 81.379 1.00 23.85 261 THR A O 1
ATOM 1876 N N . ALA A 1 264 ? 59.379 3.121 82.876 1.00 23.09 262 ALA A N 1
ATOM 1877 C CA . ALA A 1 264 ? 58.429 3.781 83.766 1.00 23.50 262 ALA A CA 1
ATOM 1878 C C . ALA A 1 264 ? 59.059 5.022 84.384 1.00 24.54 262 ALA A C 1
ATOM 1879 O O . ALA A 1 264 ? 58.387 6.037 84.587 1.00 24.13 262 ALA A O 1
ATOM 1881 N N . GLY A 1 265 ? 60.349 4.938 84.689 1.00 23.55 263 GLY A N 1
ATOM 1882 C CA . GLY A 1 265 ? 61.029 6.074 85.280 1.00 26.09 263 GLY A CA 1
ATOM 1883 C C . GLY A 1 265 ? 61.128 7.247 84.321 1.00 26.23 263 GLY A C 1
ATOM 1884 O O . GLY A 1 265 ? 60.822 8.396 84.677 1.00 26.64 263 GLY A O 1
ATOM 1885 N N . ASN A 1 266 ? 61.558 6.965 83.100 1.00 25.07 264 ASN A N 1
ATOM 1886 C CA . ASN A 1 266 ? 61.703 8.016 82.097 1.00 27.61 264 ASN A CA 1
ATOM 1887 C C . ASN A 1 266 ? 60.362 8.582 81.642 1.00 28.24 264 ASN A C 1
ATOM 1888 O O . ASN A 1 266 ? 60.270 9.759 81.279 1.00 29.25 264 ASN A O 1
ATOM 1893 N N . THR A 1 267 ? 59.323 7.753 81.670 1.00 28.41 265 THR A N 1
ATOM 1894 C CA . THR A 1 267 ? 58.011 8.200 81.243 1.00 28.04 265 THR A CA 1
ATOM 1895 C C . THR A 1 267 ? 57.351 9.140 82.251 1.00 29.11 265 THR A C 1
ATOM 1896 O O . THR A 1 267 ? 56.707 10.109 81.854 1.00 29.57 265 THR A O 1
ATOM 1900 N N . ILE A 1 268 ? 57.507 8.872 83.545 1.00 27.57 266 ILE A N 1
ATOM 1901 C CA . ILE A 1 268 ? 56.904 9.745 84.548 1.00 29.55 266 ILE A CA 1
ATOM 1902 C C . ILE A 1 268 ? 57.652 11.075 84.649 1.00 30.88 266 ILE A C 1
ATOM 1903 O O . ILE A 1 268 ? 57.067 12.102 85.005 1.00 31.75 266 ILE A O 1
ATOM 1908 N N . ILE A 1 269 ? 58.945 11.057 84.349 1.00 30.46 267 ILE A N 1
ATOM 1909 C CA . ILE A 1 269 ? 59.721 12.290 84.389 1.00 30.50 267 ILE A CA 1
ATOM 1910 C C . ILE A 1 269 ? 59.297 13.124 83.176 1.00 31.21 267 ILE A C 1
ATOM 1911 O O . ILE A 1 269 ? 59.143 14.339 83.275 1.00 30.97 267 ILE A O 1
ATOM 1916 N N . ASP A 1 270 ? 59.081 12.464 82.039 1.00 32.59 268 ASP A N 1
ATOM 1917 C CA . ASP A 1 270 ? 58.638 13.157 80.831 1.00 35.04 268 ASP A CA 1
ATOM 1918 C C . ASP A 1 270 ? 57.327 13.895 81.094 1.00 37.18 268 ASP A C 1
ATOM 1919 O O . ASP A 1 270 ? 57.115 15.004 80.594 1.00 37.77 268 ASP A O 1
ATOM 1924 N N . VAL A 1 271 ? 56.443 13.264 81.862 1.00 36.17 269 VAL A N 1
ATOM 1925 C CA . VAL A 1 271 ? 55.153 13.861 82.181 1.00 38.10 269 VAL A CA 1
ATOM 1926 C C . VAL A 1 271 ? 55.299 15.044 83.133 1.00 39.43 269 VAL A C 1
ATOM 1927 O O . VAL A 1 271 ? 54.651 16.073 82.950 1.00 39.20 269 VAL A O 1
ATOM 1931 N N . LEU A 1 272 ? 56.144 14.893 84.152 1.00 40.60 270 LEU A N 1
ATOM 1932 C CA . LEU A 1 272 ? 56.360 15.964 85.118 1.00 42.65 270 LEU A CA 1
ATOM 1933 C C . LEU A 1 272 ? 57.063 17.156 84.475 1.00 45.62 270 LEU A C 1
ATOM 1934 O O . LEU A 1 272 ? 56.878 18.299 84.898 1.00 45.02 270 LEU A O 1
ATOM 1939 N N . ARG A 1 273 ? 57.876 16.884 83.460 1.00 48.24 271 ARG A N 1
ATOM 1940 C CA . ARG A 1 273 ? 58.585 17.941 82.752 1.00 51.65 271 ARG A CA 1
ATOM 1941 C C . ARG A 1 273 ? 57.689 18.494 81.650 1.00 53.17 271 ARG A C 1
ATOM 1942 O O . ARG A 1 273 ? 56.638 17.928 81.352 1.00 54.14 271 ARG A O 1
ATOM 1950 N N . ASN A 1 274 ? 58.099 19.604 81.048 1.00 54.65 272 ASN A N 1
ATOM 1951 C CA . ASN A 1 274 ? 57.298 20.198 79.994 1.00 56.13 272 ASN A CA 1
ATOM 1952 C C . ASN A 1 274 ? 55.923 20.613 80.482 1.00 56.28 272 ASN A C 1
ATOM 1953 O O . ASN A 1 274 ? 54.991 19.810 80.503 1.00 56.98 272 ASN A O 1
ATOM 1954 N N . PHE A 1 279 ? 46.803 9.176 76.436 1.00 33.22 277 PHE A N 1
ATOM 1955 C CA . PHE A 1 279 ? 48.171 9.629 76.617 1.00 30.45 277 PHE A CA 1
ATOM 1956 C C . PHE A 1 279 ? 49.175 8.708 75.951 1.00 29.99 277 PHE A C 1
ATOM 1957 O O . PHE A 1 279 ? 49.428 8.822 74.757 1.00 28.54 277 PHE A O 1
ATOM 1958 N N . ARG A 1 280 ? 49.750 7.789 76.720 1.00 27.42 278 ARG A N 1
ATOM 1959 C CA . ARG A 1 280 ? 50.726 6.853 76.178 1.00 25.28 278 ARG A CA 1
ATOM 1960 C C . ARG A 1 280 ? 50.634 5.496 76.876 1.00 26.23 278 ARG A C 1
ATOM 1961 O O . ARG A 1 280 ? 50.419 5.431 78.082 1.00 25.72 278 ARG A O 1
ATOM 1969 N N . GLU A 1 281 ? 50.778 4.420 76.109 1.00 25.61 279 GLU A N 1
ATOM 1970 C CA . GLU A 1 281 ? 50.814 3.081 76.686 1.00 26.08 279 GLU A CA 1
ATOM 1971 C C . GLU A 1 281 ? 52.003 2.392 76.032 1.00 26.60 279 GLU A C 1
ATOM 1972 O O . GLU A 1 281 ? 52.132 2.389 74.804 1.00 27.28 279 GLU A O 1
ATOM 1978 N N . LYS A 1 282 ? 52.892 1.840 76.852 1.00 24.03 280 LYS A N 1
ATOM 1979 C CA . LYS A 1 282 ? 54.084 1.180 76.335 1.00 22.71 280 LYS A CA 1
ATOM 1980 C C . LYS A 1 282 ? 54.159 -0.277 76.773 1.00 24.17 280 LYS A C 1
ATOM 1981 O O . LYS A 1 282 ? 53.872 -0.606 77.936 1.00 23.37 280 LYS A O 1
ATOM 1987 N N . LEU A 1 283 ? 54.529 -1.146 75.832 1.00 23.37 281 LEU A N 1
ATOM 1988 C CA . LEU A 1 283 ? 54.662 -2.574 76.111 1.00 25.39 281 LEU A CA 1
ATOM 1989 C C . LEU A 1 283 ? 56.116 -3.022 75.984 1.00 25.45 281 LEU A C 1
ATOM 1990 O O . LEU A 1 283 ? 56.824 -2.608 75.068 1.00 23.68 281 LEU A O 1
ATOM 1995 N N . ILE A 1 284 ? 56.542 -3.882 76.904 1.00 24.75 282 ILE A N 1
ATOM 1996 C CA . ILE A 1 284 ? 57.896 -4.421 76.931 1.00 24.56 282 ILE A CA 1
ATOM 1997 C C . ILE A 1 284 ? 57.818 -5.897 76.559 1.00 25.82 282 ILE A C 1
ATOM 1998 O O . ILE A 1 284 ? 56.998 -6.633 77.116 1.00 23.84 282 ILE A O 1
ATOM 2003 N N . SER A 1 285 ? 58.662 -6.320 75.619 1.00 24.20 283 SER A N 1
ATOM 2004 C CA . SER A 1 285 ? 58.665 -7.701 75.150 1.00 25.93 283 SER A CA 1
ATOM 2005 C C . SER A 1 285 ? 59.012 -8.714 76.232 1.00 25.49 283 SER A C 1
ATOM 2006 O O . SER A 1 285 ? 59.568 -8.370 77.276 1.00 25.38 283 SER A O 1
ATOM 2009 N N . THR A 1 286 ? 58.692 -9.972 75.957 1.00 26.06 284 THR A N 1
ATOM 2010 C CA . THR A 1 286 ? 58.988 -11.063 76.873 1.00 26.52 284 THR A CA 1
ATOM 2011 C C . THR A 1 286 ? 59.548 -12.200 76.031 1.00 28.28 284 THR A C 1
ATOM 2012 O O . THR A 1 286 ? 59.197 -12.331 74.860 1.00 26.52 284 THR A O 1
ATOM 2016 N N . GLN A 1 287 ? 60.417 -13.015 76.622 1.00 26.71 285 GLN A N 1
ATOM 2017 C CA . GLN A 1 287 ? 60.997 -14.147 75.908 1.00 27.56 285 GLN A CA 1
ATOM 2018 C C . GLN A 1 287 ? 60.965 -15.364 76.819 1.00 27.99 285 GLN A C 1
ATOM 2019 O O . GLN A 1 287 ? 61.037 -15.227 78.041 1.00 26.12 285 GLN A O 1
ATOM 2025 N N . ILE A 1 288 ? 60.855 -16.549 76.228 1.00 26.24 286 ILE A N 1
ATOM 2026 C CA . ILE A 1 288 ? 60.841 -17.780 77.008 1.00 26.61 286 ILE A CA 1
ATOM 2027 C C . ILE A 1 288 ? 62.276 -18.236 77.236 1.00 26.71 286 ILE A C 1
ATOM 2028 O O . ILE A 1 288 ? 63.078 -18.271 76.303 1.00 24.09 286 ILE A O 1
ATOM 2033 N N . VAL A 1 289 ? 62.601 -18.560 78.484 1.00 25.07 287 VAL A N 1
ATOM 2034 C CA . VAL A 1 289 ? 63.937 -19.027 78.832 1.00 24.63 287 VAL A CA 1
ATOM 2035 C C . VAL A 1 289 ? 63.788 -20.497 79.190 1.00 25.95 287 VAL A C 1
ATOM 2036 O O . VAL A 1 289 ? 63.098 -20.844 80.151 1.00 25.13 287 VAL A O 1
ATOM 2040 N N . GLU A 1 290 ? 64.438 -21.352 78.406 1.00 24.67 288 GLU A N 1
ATOM 2041 C CA . GLU A 1 290 ? 64.348 -22.794 78.582 1.00 27.41 288 GLU A CA 1
ATOM 2042 C C . GLU A 1 290 ? 65.386 -23.368 79.531 1.00 24.21 288 GLU A C 1
ATOM 2043 O O . GLU A 1 290 ? 66.576 -23.125 79.386 1.00 24.65 288 GLU A O 1
ATOM 2049 N N . ARG A 1 291 ? 64.926 -24.142 80.503 1.00 25.23 289 ARG A N 1
ATOM 2050 C CA . ARG A 1 291 ? 65.836 -24.738 81.462 1.00 22.94 289 ARG A CA 1
ATOM 2051 C C . ARG A 1 291 ? 65.475 -26.195 81.744 1.00 24.63 289 ARG A C 1
ATOM 2052 O O . ARG A 1 291 ? 64.670 -26.801 81.037 1.00 22.50 289 ARG A O 1
ATOM 2060 N N . VAL A 1 292 ? 66.059 -26.742 82.801 1.00 25.37 290 VAL A N 1
ATOM 2061 C CA . VAL A 1 292 ? 65.853 -28.133 83.182 1.00 25.96 290 VAL A CA 1
ATOM 2062 C C . VAL A 1 292 ? 64.430 -28.579 83.545 1.00 24.12 290 VAL A C 1
ATOM 2063 O O . VAL A 1 292 ? 64.078 -29.738 83.329 1.00 24.61 290 VAL A O 1
ATOM 2067 N N . SER A 1 293 ? 63.602 -27.677 84.066 1.00 23.95 291 SER A N 1
ATOM 2068 C CA . SER A 1 293 ? 62.251 -28.048 84.483 1.00 22.92 291 SER A CA 1
ATOM 2069 C C . SER A 1 293 ? 61.289 -28.513 83.383 1.00 23.40 291 SER A C 1
ATOM 2070 O O . SER A 1 293 ? 60.240 -29.065 83.687 1.00 24.92 291 SER A O 1
ATOM 2073 N N . THR A 1 294 ? 61.616 -28.275 82.118 1.00 23.74 292 THR A N 1
ATOM 2074 C CA . THR A 1 294 ? 60.740 -28.731 81.033 1.00 23.99 292 THR A CA 1
ATOM 2075 C C . THR A 1 294 ? 61.550 -29.484 79.992 1.00 25.91 292 THR A C 1
ATOM 2076 O O . THR A 1 294 ? 62.741 -29.211 79.797 1.00 27.16 292 THR A O 1
ATOM 2080 N N . THR A 1 295 ? 60.900 -30.429 79.320 1.00 27.47 293 THR A N 1
ATOM 2081 C CA . THR A 1 295 ? 61.551 -31.231 78.298 1.00 29.88 293 THR A CA 1
ATOM 2082 C C . THR A 1 295 ? 60.476 -31.947 77.485 1.00 30.91 293 THR A C 1
ATOM 2083 O O . THR A 1 295 ? 59.355 -32.149 77.972 1.00 30.79 293 THR A O 1
ATOM 2087 N N . LYS A 1 296 ? 60.807 -32.324 76.253 1.00 32.84 294 LYS A N 1
ATOM 2088 C CA . LYS A 1 296 ? 59.846 -33.017 75.392 1.00 35.34 294 LYS A CA 1
ATOM 2089 C C . LYS A 1 296 ? 59.282 -34.274 76.040 1.00 35.81 294 LYS A C 1
ATOM 2090 O O . LYS A 1 296 ? 60.022 -35.080 76.615 1.00 34.84 294 LYS A O 1
ATOM 2096 N N . ILE A 1 297 ? 57.965 -34.433 75.941 1.00 36.10 295 ILE A N 1
ATOM 2097 C CA . ILE A 1 297 ? 57.272 -35.582 76.518 1.00 38.70 295 ILE A CA 1
ATOM 2098 C C . ILE A 1 297 ? 57.039 -36.663 75.469 1.00 40.77 295 ILE A C 1
ATOM 2099 O O . ILE A 1 297 ? 55.861 -37.033 75.271 1.00 41.66 295 ILE A O 1
ATOM 2101 N N . THR B 1 24 ? 68.122 13.940 101.462 1.00 40.72 22 THR B N 1
ATOM 2102 C CA . THR B 1 24 ? 68.332 12.678 100.699 1.00 39.74 22 THR B CA 1
ATOM 2103 C C . THR B 1 24 ? 69.526 11.905 101.246 1.00 39.76 22 THR B C 1
ATOM 2104 O O . THR B 1 24 ? 70.597 12.478 101.476 1.00 40.63 22 THR B O 1
ATOM 2108 N N . ILE B 1 25 ? 69.340 10.607 101.470 1.00 37.16 23 ILE B N 1
ATOM 2109 C CA . ILE B 1 25 ? 70.422 9.764 101.968 1.00 35.02 23 ILE B CA 1
ATOM 2110 C C . ILE B 1 25 ? 70.847 8.832 100.847 1.00 32.88 23 ILE B C 1
ATOM 2111 O O . ILE B 1 25 ? 70.005 8.242 100.168 1.00 31.88 23 ILE B O 1
ATOM 2116 N N . GLY B 1 26 ? 72.154 8.713 100.645 1.00 31.16 24 GLY B N 1
ATOM 2117 C CA . GLY B 1 26 ? 72.645 7.842 99.600 1.00 28.80 24 GLY B CA 1
ATOM 2118 C C . GLY B 1 26 ? 72.868 6.445 100.143 1.00 26.97 24 GLY B C 1
ATOM 2119 O O . GLY B 1 26 ? 73.440 6.275 101.217 1.00 27.19 24 GLY B O 1
ATOM 2120 N N . LEU B 1 27 ? 72.400 5.444 99.406 1.00 26.20 25 LEU B N 1
ATOM 2121 C CA . LEU B 1 27 ? 72.563 4.060 99.813 1.00 25.94 25 LEU B CA 1
ATOM 2122 C C . LEU B 1 27 ? 73.556 3.414 98.845 1.00 24.24 25 LEU B C 1
ATOM 2123 O O . LEU B 1 27 ? 73.262 3.205 97.668 1.00 25.51 25 LEU B O 1
ATOM 2128 N N . ILE B 1 28 ? 74.746 3.121 99.346 1.00 25.58 26 ILE B N 1
ATOM 2129 C CA . ILE B 1 28 ? 75.782 2.533 98.509 1.00 22.72 26 ILE B CA 1
ATOM 2130 C C . ILE B 1 28 ? 75.774 1.008 98.621 1.00 24.45 26 ILE B C 1
ATOM 2131 O O . ILE B 1 28 ? 76.107 0.459 99.668 1.00 21.89 26 ILE B O 1
ATOM 2136 N N . GLN B 1 29 ? 75.353 0.343 97.541 1.00 25.99 27 GLN B N 1
ATOM 2137 C CA . GLN B 1 29 ? 75.320 -1.120 97.464 1.00 27.67 27 GLN B CA 1
ATOM 2138 C C . GLN B 1 29 ? 76.661 -1.523 96.859 1.00 26.66 27 GLN B C 1
ATOM 2139 O O . GLN B 1 29 ? 77.234 -0.772 96.072 1.00 26.54 27 GLN B O 1
ATOM 2145 N N . LYS B 1 30 ? 77.169 -2.698 97.202 1.00 26.78 28 LYS B N 1
ATOM 2146 C CA . LYS B 1 30 ? 78.455 -3.114 96.649 1.00 26.97 28 LYS B CA 1
ATOM 2147 C C . LYS B 1 30 ? 78.322 -3.304 95.143 1.00 27.34 28 LYS B C 1
ATOM 2148 O O . LYS B 1 30 ? 79.275 -3.098 94.400 1.00 29.04 28 LYS B O 1
ATOM 2154 N N . SER B 1 31 ? 77.130 -3.690 94.698 1.00 27.94 29 SER B N 1
ATOM 2155 C CA . SER B 1 31 ? 76.856 -3.908 93.279 1.00 28.85 29 SER B CA 1
ATOM 2156 C C . SER B 1 31 ? 75.352 -3.945 93.027 1.00 30.09 29 SER B C 1
ATOM 2157 O O . SER B 1 31 ? 74.580 -4.347 93.899 1.00 30.43 29 SER B O 1
ATOM 2160 N N . SER B 1 32 ? 74.937 -3.521 91.836 1.00 30.28 30 SER B N 1
ATOM 2161 C CA . SER B 1 32 ? 73.524 -3.530 91.487 1.00 29.97 30 SER B CA 1
ATOM 2162 C C . SER B 1 32 ? 73.237 -4.766 90.643 1.00 30.54 30 SER B C 1
ATOM 2163 O O . SER B 1 32 ? 72.126 -4.935 90.150 1.00 31.73 30 SER B O 1
ATOM 2166 N N . ALA B 1 33 ? 74.246 -5.623 90.477 1.00 30.10 31 ALA B N 1
ATOM 2167 C CA . ALA B 1 33 ? 74.107 -6.850 89.694 1.00 31.28 31 ALA B CA 1
ATOM 2168 C C . ALA B 1 33 ? 73.014 -7.749 90.271 1.00 32.46 31 ALA B C 1
ATOM 2169 O O . ALA B 1 33 ? 72.872 -7.864 91.486 1.00 30.12 31 ALA B O 1
ATOM 2171 N N . PRO B 1 34 ? 72.249 -8.421 89.397 1.00 34.62 32 PRO B N 1
ATOM 2172 C CA . PRO B 1 34 ? 71.153 -9.320 89.774 1.00 35.65 32 PRO B CA 1
ATOM 2173 C C . PRO B 1 34 ? 71.393 -10.216 90.994 1.00 37.46 32 PRO B C 1
ATOM 2174 O O . PRO B 1 34 ? 70.578 -10.239 91.922 1.00 37.90 32 PRO B O 1
ATOM 2178 N N . GLU B 1 35 ? 72.500 -10.957 90.998 1.00 38.97 33 GLU B N 1
ATOM 2179 C CA . GLU B 1 35 ? 72.800 -11.857 92.115 1.00 40.02 33 GLU B CA 1
ATOM 2180 C C . GLU B 1 35 ? 72.911 -11.123 93.443 1.00 39.20 33 GLU B C 1
ATOM 2181 O O . GLU B 1 35 ? 72.729 -11.718 94.509 1.00 39.84 33 GLU B O 1
ATOM 2187 N N . ILE B 1 36 ? 73.213 -9.831 93.387 1.00 36.24 34 ILE B N 1
ATOM 2188 C CA . ILE B 1 36 ? 73.333 -9.051 94.610 1.00 33.56 34 ILE B CA 1
ATOM 2189 C C . ILE B 1 36 ? 72.044 -8.320 94.969 1.00 32.39 34 ILE B C 1
ATOM 2190 O O . ILE B 1 36 ? 71.529 -8.467 96.077 1.00 31.28 34 ILE B O 1
ATOM 2195 N N . ARG B 1 37 ? 71.507 -7.541 94.036 1.00 30.07 35 ARG B N 1
ATOM 2196 C CA . ARG B 1 37 ? 70.297 -6.790 94.328 1.00 29.77 35 ARG B CA 1
ATOM 2197 C C . ARG B 1 37 ? 69.104 -7.686 94.641 1.00 27.34 35 ARG B C 1
ATOM 2198 O O . ARG B 1 37 ? 68.214 -7.294 95.397 1.00 28.49 35 ARG B O 1
ATOM 2206 N N . GLN B 1 38 ? 69.082 -8.887 94.074 1.00 23.14 36 GLN B N 1
ATOM 2207 C CA . GLN B 1 38 ? 67.969 -9.798 94.320 1.00 23.19 36 GLN B CA 1
ATOM 2208 C C . GLN B 1 38 ? 68.067 -10.554 95.658 1.00 21.25 36 GLN B C 1
ATOM 2209 O O . GLN B 1 38 ? 67.151 -11.301 96.018 1.00 21.02 36 GLN B O 1
ATOM 2215 N N . ASN B 1 39 ? 69.160 -10.352 96.393 1.00 20.32 37 ASN B N 1
ATOM 2216 C CA . ASN B 1 39 ? 69.332 -11.008 97.702 1.00 21.89 37 ASN B CA 1
ATOM 2217 C C . ASN B 1 39 ? 68.290 -10.389 98.639 1.00 22.22 37 ASN B C 1
ATOM 2218 O O . ASN B 1 39 ? 68.156 -9.167 98.704 1.00 22.97 37 ASN B O 1
ATOM 2223 N N . PRO B 1 40 ? 67.526 -11.226 99.358 1.00 24.27 38 PRO B N 1
ATOM 2224 C CA . PRO B 1 40 ? 66.493 -10.756 100.290 1.00 24.67 38 PRO B CA 1
ATOM 2225 C C . PRO B 1 40 ? 67.042 -9.772 101.316 1.00 26.06 38 PRO B C 1
ATOM 2226 O O . PRO B 1 40 ? 66.322 -8.905 101.807 1.00 26.73 38 PRO B O 1
ATOM 2230 N N . PHE B 1 41 ? 68.319 -9.919 101.641 1.00 27.05 39 PHE B N 1
ATOM 2231 C CA . PHE B 1 41 ? 68.975 -9.038 102.601 1.00 28.18 39 PHE B CA 1
ATOM 2232 C C . PHE B 1 41 ? 68.826 -7.582 102.177 1.00 28.80 39 PHE B C 1
ATOM 2233 O O . PHE B 1 41 ? 68.521 -6.709 102.991 1.00 30.21 39 PHE B O 1
ATOM 2241 N N . ASN B 1 42 ? 69.061 -7.320 100.899 1.00 29.07 40 ASN B N 1
ATOM 2242 C CA . ASN B 1 42 ? 68.957 -5.963 100.377 1.00 29.83 40 ASN B CA 1
ATOM 2243 C C . ASN B 1 42 ? 67.549 -5.417 100.543 1.00 27.97 40 ASN B C 1
ATOM 2244 O O . ASN B 1 42 ? 67.357 -4.297 101.008 1.00 27.81 40 ASN B O 1
ATOM 2249 N N . SER B 1 43 ? 66.563 -6.223 100.187 1.00 24.92 41 SER B N 1
ATOM 2250 C CA . SER B 1 43 ? 65.178 -5.810 100.298 1.00 25.52 41 SER B CA 1
ATOM 2251 C C . SER B 1 43 ? 64.808 -5.428 101.734 1.00 22.07 41 SER B C 1
ATOM 2252 O O . SER B 1 43 ? 64.230 -4.365 101.965 1.00 21.13 41 SER B O 1
ATOM 2255 N N . ASP B 1 44 ? 65.142 -6.294 102.688 1.00 21.54 42 ASP B N 1
ATOM 2256 C CA . ASP B 1 44 ? 64.826 -6.058 104.097 1.00 21.94 42 ASP B CA 1
ATOM 2257 C C . ASP B 1 44 ? 65.538 -4.866 104.715 1.00 20.85 42 ASP B C 1
ATOM 2258 O O . ASP B 1 44 ? 64.932 -4.082 105.444 1.00 20.48 42 ASP B O 1
ATOM 2263 N N . VAL B 1 45 ? 66.831 -4.736 104.445 1.00 21.24 43 VAL B N 1
ATOM 2264 C CA . VAL B 1 45 ? 67.595 -3.626 104.999 1.00 22.01 43 VAL B CA 1
ATOM 2265 C C . VAL B 1 45 ? 67.043 -2.308 104.453 1.00 21.23 43 VAL B C 1
ATOM 2266 O O . VAL B 1 45 ? 66.930 -1.321 105.177 1.00 20.69 43 VAL B O 1
ATOM 2270 N N . LEU B 1 46 ? 66.701 -2.302 103.171 1.00 21.34 44 LEU B N 1
ATOM 2271 C CA . LEU B 1 46 ? 66.154 -1.117 102.521 1.00 24.04 44 LEU B CA 1
ATOM 2272 C C . LEU B 1 46 ? 64.790 -0.754 103.112 1.00 23.45 44 LEU B C 1
ATOM 2273 O O . LEU B 1 46 ? 64.471 0.420 103.287 1.00 22.15 44 LEU B O 1
ATOM 2278 N N . ASN B 1 47 ? 63.982 -1.769 103.400 1.00 23.33 45 ASN B N 1
ATOM 2279 C CA . ASN B 1 47 ? 62.665 -1.540 103.982 1.00 25.09 45 ASN B CA 1
ATOM 2280 C C . ASN B 1 47 ? 62.841 -0.858 105.342 1.00 24.06 45 ASN B C 1
ATOM 2281 O O . ASN B 1 47 ? 62.097 0.065 105.689 1.00 22.87 45 ASN B O 1
ATOM 2286 N N . GLY B 1 48 ? 63.833 -1.311 106.101 1.00 23.59 46 GLY B N 1
ATOM 2287 C CA . GLY B 1 48 ? 64.092 -0.731 107.410 1.00 25.08 46 GLY B CA 1
ATOM 2288 C C . GLY B 1 48 ? 64.469 0.733 107.297 1.00 27.03 46 GLY B C 1
ATOM 2289 O O . GLY B 1 48 ? 63.953 1.587 108.025 1.00 25.84 46 GLY B O 1
ATOM 2290 N N . ILE B 1 49 ? 65.375 1.023 106.368 1.00 27.20 47 ILE B N 1
ATOM 2291 C CA . ILE B 1 49 ? 65.828 2.382 106.138 1.00 28.35 47 ILE B CA 1
ATOM 2292 C C . ILE B 1 49 ? 64.682 3.287 105.673 1.00 28.42 47 ILE B C 1
ATOM 2293 O O . ILE B 1 49 ? 64.566 4.427 106.125 1.00 28.16 47 ILE B O 1
ATOM 2298 N N . ASN B 1 50 ? 63.836 2.787 104.776 1.00 29.85 48 ASN B N 1
ATOM 2299 C CA . ASN B 1 50 ? 62.711 3.581 104.283 1.00 31.06 48 ASN B CA 1
ATOM 2300 C C . ASN B 1 50 ? 61.726 3.894 105.404 1.00 31.38 48 ASN B C 1
ATOM 2301 O O . ASN B 1 50 ? 61.087 4.946 105.404 1.00 29.87 48 ASN B O 1
ATOM 2306 N N . GLN B 1 51 ? 61.593 2.966 106.345 1.00 32.40 49 GLN B N 1
ATOM 2307 C CA . GLN B 1 51 ? 60.695 3.144 107.476 1.00 34.32 49 GLN B CA 1
ATOM 2308 C C . GLN B 1 51 ? 61.160 4.325 108.319 1.00 36.04 49 GLN B C 1
ATOM 2309 O O . GLN B 1 51 ? 60.350 5.128 108.780 1.00 35.71 49 GLN B O 1
ATOM 2315 N N . ALA B 1 52 ? 62.471 4.432 108.511 1.00 36.79 50 ALA B N 1
ATOM 2316 C CA . ALA B 1 52 ? 63.033 5.519 109.305 1.00 38.07 50 ALA B CA 1
ATOM 2317 C C . ALA B 1 52 ? 63.025 6.856 108.567 1.00 39.50 50 ALA B C 1
ATOM 2318 O O . ALA B 1 52 ? 62.615 7.878 109.122 1.00 40.68 50 ALA B O 1
ATOM 2320 N N . CYS B 1 53 ? 63.465 6.850 107.313 1.00 39.54 51 CYS B N 1
ATOM 2321 C CA . CYS B 1 53 ? 63.523 8.075 106.524 1.00 41.28 51 CYS B CA 1
ATOM 2322 C C . CYS B 1 53 ? 62.160 8.697 106.192 1.00 43.22 51 CYS B C 1
ATOM 2323 O O . CYS B 1 53 ? 62.028 9.922 106.159 1.00 43.22 51 CYS B O 1
ATOM 2326 N N . ASN B 1 54 ? 61.151 7.867 105.942 1.00 44.16 52 ASN B N 1
ATOM 2327 C CA . ASN B 1 54 ? 59.821 8.381 105.625 1.00 45.49 52 ASN B CA 1
ATOM 2328 C C . ASN B 1 54 ? 59.248 9.169 106.793 1.00 45.77 52 ASN B C 1
ATOM 2329 O O . ASN B 1 54 ? 58.688 10.250 106.611 1.00 46.25 52 ASN B O 1
ATOM 2334 N N . VAL B 1 55 ? 59.399 8.623 107.993 1.00 45.47 53 VAL B N 1
ATOM 2335 C CA . VAL B 1 55 ? 58.895 9.267 109.196 1.00 46.63 53 VAL B CA 1
ATOM 2336 C C . VAL B 1 55 ? 59.620 10.577 109.518 1.00 47.34 53 VAL B C 1
ATOM 2337 O O . VAL B 1 55 ? 59.118 11.386 110.295 1.00 47.50 53 VAL B O 1
ATOM 2341 N N . ARG B 1 56 ? 60.791 10.793 108.921 1.00 47.69 54 ARG B N 1
ATOM 2342 C CA . ARG B 1 56 ? 61.548 12.015 109.186 1.00 47.42 54 ARG B CA 1
ATOM 2343 C C . ARG B 1 56 ? 61.726 12.947 107.992 1.00 46.99 54 ARG B C 1
ATOM 2344 O O . ARG B 1 56 ? 62.628 13.783 107.981 1.00 46.85 54 ARG B O 1
ATOM 2352 N N . GLY B 1 57 ? 60.871 12.803 106.988 1.00 46.60 55 GLY B N 1
ATOM 2353 C CA . GLY B 1 57 ? 60.948 13.667 105.825 1.00 46.64 55 GLY B CA 1
ATOM 2354 C C . GLY B 1 57 ? 62.215 13.589 104.996 1.00 47.03 55 GLY B C 1
ATOM 2355 O O . GLY B 1 57 ? 62.691 14.609 104.489 1.00 47.48 55 GLY B O 1
ATOM 2356 N N . TYR B 1 58 ? 62.765 12.386 104.853 1.00 45.83 56 TYR B N 1
ATOM 2357 C CA . TYR B 1 58 ? 63.971 12.183 104.056 1.00 44.12 56 TYR B CA 1
ATOM 2358 C C . TYR B 1 58 ? 63.679 11.270 102.872 1.00 42.70 56 TYR B C 1
ATOM 2359 O O . TYR B 1 58 ? 62.918 10.313 102.995 1.00 40.80 56 TYR B O 1
ATOM 2368 N N . SER B 1 59 ? 64.257 11.587 101.719 1.00 40.64 57 SER B N 1
ATOM 2369 C CA . SER B 1 59 ? 64.065 10.752 100.549 1.00 40.70 57 SER B CA 1
ATOM 2370 C C . SER B 1 59 ? 65.321 9.892 100.493 1.00 40.12 57 SER B C 1
ATOM 2371 O O . SER B 1 59 ? 66.193 9.992 101.364 1.00 37.88 57 SER B O 1
ATOM 2374 N N . THR B 1 60 ? 65.430 9.045 99.483 1.00 39.67 58 THR B N 1
ATOM 2375 C CA . THR B 1 60 ? 66.603 8.200 99.413 1.00 40.20 58 THR B CA 1
ATOM 2376 C C . THR B 1 60 ? 67.069 8.037 97.982 1.00 38.85 58 THR B C 1
ATOM 2377 O O . THR B 1 60 ? 66.311 8.261 97.033 1.00 38.60 58 THR B O 1
ATOM 2381 N N . ARG B 1 61 ? 68.334 7.668 97.837 1.00 37.70 59 ARG B N 1
ATOM 2382 C CA . ARG B 1 61 ? 68.930 7.464 96.533 1.00 36.11 59 ARG B CA 1
ATOM 2383 C C . ARG B 1 61 ? 69.844 6.251 96.633 1.00 33.87 59 ARG B C 1
ATOM 2384 O O . ARG B 1 61 ? 70.627 6.138 97.566 1.00 31.57 59 ARG B O 1
ATOM 2392 N N . MET B 1 62 ? 69.740 5.353 95.661 1.00 33.36 60 MET B N 1
ATOM 2393 C CA . MET B 1 62 ? 70.551 4.140 95.642 1.00 32.69 60 MET B CA 1
ATOM 2394 C C . MET B 1 62 ? 71.519 4.169 94.468 1.00 32.13 60 MET B C 1
ATOM 2395 O O . MET B 1 62 ? 71.162 4.605 93.369 1.00 31.53 60 MET B O 1
ATOM 2400 N N . THR B 1 63 ? 72.743 3.695 94.694 1.00 29.59 61 THR B N 1
ATOM 2401 C CA . THR B 1 63 ? 73.734 3.664 93.629 1.00 28.67 61 THR B CA 1
ATOM 2402 C C . THR B 1 63 ? 73.292 2.613 92.623 1.00 28.95 61 THR B C 1
ATOM 2403 O O . THR B 1 63 ? 72.562 1.683 92.972 1.00 29.70 61 THR B O 1
ATOM 2407 N N . VAL B 1 64 ? 73.717 2.750 91.373 1.00 28.47 62 VAL B N 1
ATOM 2408 C CA . VAL B 1 64 ? 73.302 1.792 90.358 1.00 29.10 62 VAL B CA 1
ATOM 2409 C C . VAL B 1 64 ? 74.452 1.067 89.659 1.00 27.95 62 VAL B C 1
ATOM 2410 O O . VAL B 1 64 ? 74.219 0.213 88.813 1.00 25.56 62 VAL B O 1
ATOM 2414 N N . SER B 1 65 ? 75.689 1.388 90.022 1.00 28.37 63 SER B N 1
ATOM 2415 C CA . SER B 1 65 ? 76.843 0.740 89.395 1.00 28.55 63 SER B CA 1
ATOM 2416 C C . SER B 1 65 ? 76.915 -0.760 89.645 1.00 29.75 63 SER B C 1
ATOM 2417 O O . SER B 1 65 ? 76.547 -1.235 90.725 1.00 30.08 63 SER B O 1
ATOM 2420 N N . GLU B 1 66 ? 77.401 -1.495 88.643 1.00 30.96 64 GLU B N 1
ATOM 2421 C CA . GLU B 1 66 ? 77.548 -2.948 88.727 1.00 33.56 64 GLU B CA 1
ATOM 2422 C C . GLU B 1 66 ? 78.972 -3.383 89.068 1.00 34.91 64 GLU B C 1
ATOM 2423 O O . GLU B 1 66 ? 79.219 -4.560 89.341 1.00 35.93 64 GLU B O 1
ATOM 2429 N N . ASN B 1 67 ? 79.915 -2.450 89.029 1.00 33.74 65 ASN B N 1
ATOM 2430 C CA . ASN B 1 67 ? 81.300 -2.781 89.363 1.00 33.24 65 ASN B CA 1
ATOM 2431 C C . ASN B 1 67 ? 81.942 -1.663 90.173 1.00 31.55 65 ASN B C 1
ATOM 2432 O O . ASN B 1 67 ? 81.526 -0.507 90.094 1.00 29.70 65 ASN B O 1
ATOM 2437 N N . SER B 1 68 ? 82.961 -2.016 90.947 1.00 29.86 66 SER B N 1
ATOM 2438 C CA . SER B 1 68 ? 83.641 -1.061 91.820 1.00 28.46 66 SER B CA 1
ATOM 2439 C C . SER B 1 68 ? 84.194 0.192 91.154 1.00 26.72 66 SER B C 1
ATOM 2440 O O . SER B 1 68 ? 84.171 1.270 91.744 1.00 24.53 66 SER B O 1
ATOM 2443 N N . GLY B 1 69 ? 84.697 0.052 89.934 1.00 28.37 67 GLY B N 1
ATOM 2444 C CA . GLY B 1 69 ? 85.246 1.199 89.234 1.00 29.92 67 GLY B CA 1
ATOM 2445 C C . GLY B 1 69 ? 84.180 2.245 88.975 1.00 30.84 67 GLY B C 1
ATOM 2446 O O . GLY B 1 69 ? 84.390 3.439 89.207 1.00 30.17 67 GLY B O 1
ATOM 2447 N N . ASP B 1 70 ? 83.025 1.798 88.493 1.00 31.05 68 ASP B N 1
ATOM 2448 C CA . ASP B 1 70 ? 81.940 2.719 88.208 1.00 30.04 68 ASP B CA 1
ATOM 2449 C C . ASP B 1 70 ? 81.356 3.259 89.510 1.00 28.80 68 ASP B C 1
ATOM 2450 O O . ASP B 1 70 ? 81.014 4.433 89.605 1.00 26.17 68 ASP B O 1
ATOM 2455 N N . LEU B 1 71 ? 81.259 2.402 90.521 1.00 26.38 69 LEU B N 1
ATOM 2456 C CA . LEU B 1 71 ? 80.713 2.823 91.804 1.00 24.52 69 LEU B CA 1
ATOM 2457 C C . LEU B 1 71 ? 81.511 3.990 92.367 1.00 23.88 69 LEU B C 1
ATOM 2458 O O . LEU B 1 71 ? 80.934 4.947 92.888 1.00 24.80 69 LEU B O 1
ATOM 2463 N N . TYR B 1 72 ? 82.836 3.924 92.260 1.00 22.28 70 TYR B N 1
ATOM 2464 C CA . TYR B 1 72 ? 83.684 5.001 92.768 1.00 22.76 70 TYR B CA 1
ATOM 2465 C C . TYR B 1 72 ? 83.343 6.304 92.061 1.00 22.68 70 TYR B C 1
ATOM 2466 O O . TYR B 1 72 ? 83.122 7.322 92.701 1.00 23.60 70 TYR B O 1
ATOM 2475 N N . HIS B 1 73 ? 83.318 6.280 90.737 1.00 26.45 71 HIS B N 1
ATOM 2476 C CA . HIS B 1 73 ? 83.026 7.507 90.005 1.00 31.05 71 HIS B CA 1
ATOM 2477 C C . HIS B 1 73 ? 81.563 7.941 90.105 1.00 32.64 71 HIS B C 1
ATOM 2478 O O . HIS B 1 73 ? 81.249 9.122 89.947 1.00 32.25 71 HIS B O 1
ATOM 2485 N N . GLU B 1 74 ? 80.674 6.989 90.367 1.00 32.82 72 GLU B N 1
ATOM 2486 C CA . GLU B 1 74 ? 79.257 7.300 90.525 1.00 32.69 72 GLU B CA 1
ATOM 2487 C C . GLU B 1 74 ? 79.087 8.031 91.852 1.00 31.38 72 GLU B C 1
ATOM 2488 O O . GLU B 1 74 ? 78.444 9.079 91.910 1.00 32.75 72 GLU B O 1
ATOM 2494 N N . VAL B 1 75 ? 79.680 7.478 92.912 1.00 30.11 73 VAL B N 1
ATOM 2495 C CA . VAL B 1 75 ? 79.606 8.060 94.254 1.00 27.30 73 VAL B CA 1
ATOM 2496 C C . VAL B 1 75 ? 80.335 9.393 94.287 1.00 30.31 73 VAL B C 1
ATOM 2497 O O . VAL B 1 75 ? 79.933 10.318 95.005 1.00 30.21 73 VAL B O 1
ATOM 2501 N N . LYS B 1 76 ? 81.417 9.499 93.522 1.00 30.59 74 LYS B N 1
ATOM 2502 C CA . LYS B 1 76 ? 82.136 10.762 93.471 1.00 33.22 74 LYS B CA 1
ATOM 2503 C C . LYS B 1 76 ? 81.223 11.797 92.802 1.00 32.81 74 LYS B C 1
ATOM 2504 O O . LYS B 1 76 ? 81.093 12.913 93.291 1.00 34.28 74 LYS B O 1
ATOM 2510 N N . THR B 1 77 ? 80.597 11.425 91.685 1.00 34.36 75 THR B N 1
ATOM 2511 C CA . THR B 1 77 ? 79.692 12.333 90.979 1.00 36.07 75 THR B CA 1
ATOM 2512 C C . THR B 1 77 ? 78.563 12.748 91.913 1.00 37.22 75 THR B C 1
ATOM 2513 O O . THR B 1 77 ? 78.053 13.865 91.826 1.00 38.04 75 THR B O 1
ATOM 2517 N N . MET B 1 78 ? 78.168 11.840 92.800 1.00 38.50 76 MET B N 1
ATOM 2518 C CA . MET B 1 78 ? 77.108 12.126 93.763 1.00 39.44 76 MET B CA 1
ATOM 2519 C C . MET B 1 78 ? 77.555 13.191 94.754 1.00 40.94 76 MET B C 1
ATOM 2520 O O . MET B 1 78 ? 76.809 14.123 95.050 1.00 41.99 76 MET B O 1
ATOM 2525 N N . ILE B 1 79 ? 78.775 13.046 95.262 1.00 42.09 77 ILE B N 1
ATOM 2526 C CA . ILE B 1 79 ? 79.324 13.984 96.236 1.00 44.18 77 ILE B CA 1
ATOM 2527 C C . ILE B 1 79 ? 79.554 15.385 95.660 1.00 45.83 77 ILE B C 1
ATOM 2528 O O . ILE B 1 79 ? 79.284 16.387 96.323 1.00 46.55 77 ILE B O 1
ATOM 2533 N N . GLN B 1 80 ? 80.045 15.452 94.428 1.00 46.97 78 GLN B N 1
ATOM 2534 C CA . GLN B 1 80 ? 80.319 16.737 93.793 1.00 48.72 78 GLN B CA 1
ATOM 2535 C C . GLN B 1 80 ? 79.054 17.452 93.327 1.00 49.22 78 GLN B C 1
ATOM 2536 O O . GLN B 1 80 ? 78.975 18.681 93.374 1.00 49.33 78 GLN B O 1
ATOM 2542 N N . SER B 1 81 ? 78.068 16.680 92.880 1.00 48.93 79 SER B N 1
ATOM 2543 C CA . SER B 1 81 ? 76.805 17.241 92.419 1.00 48.98 79 SER B CA 1
ATOM 2544 C C . SER B 1 81 ? 75.923 17.583 93.615 1.00 48.77 79 SER B C 1
ATOM 2545 O O . SER B 1 81 ? 74.843 18.160 93.459 1.00 48.81 79 SER B O 1
ATOM 2548 N N . LYS B 1 82 ? 76.399 17.230 94.805 1.00 48.37 80 LYS B N 1
ATOM 2549 C CA . LYS B 1 82 ? 75.671 17.469 96.046 1.00 48.97 80 LYS B CA 1
ATOM 2550 C C . LYS B 1 82 ? 74.216 17.019 95.935 1.00 48.34 80 LYS B C 1
ATOM 2551 O O . LYS B 1 82 ? 73.299 17.736 96.334 1.00 48.24 80 LYS B O 1
ATOM 2557 N N . SER B 1 83 ? 74.011 15.823 95.394 1.00 47.39 81 SER B N 1
ATOM 2558 C CA . SER B 1 83 ? 72.664 15.288 95.243 1.00 46.95 81 SER B CA 1
ATOM 2559 C C . SER B 1 83 ? 72.264 14.480 96.474 1.00 45.64 81 SER B C 1
ATOM 2560 O O . SER B 1 83 ? 71.172 13.910 96.525 1.00 46.42 81 SER B O 1
ATOM 2563 N N . VAL B 1 84 ? 73.146 14.445 97.469 1.00 43.14 82 VAL B N 1
ATOM 2564 C CA . VAL B 1 84 ? 72.888 13.702 98.700 1.00 41.55 82 VAL B CA 1
ATOM 2565 C C . VAL B 1 84 ? 73.475 14.432 99.908 1.00 39.85 82 VAL B C 1
ATOM 2566 O O . VAL B 1 84 ? 74.438 15.181 99.767 1.00 39.91 82 VAL B O 1
ATOM 2570 N N . ASP B 1 85 ? 72.896 14.206 101.086 1.00 37.94 83 ASP B N 1
ATOM 2571 C CA . ASP B 1 85 ? 73.363 14.835 102.325 1.00 37.53 83 ASP B CA 1
ATOM 2572 C C . ASP B 1 85 ? 74.259 13.917 103.152 1.00 37.12 83 ASP B C 1
ATOM 2573 O O . ASP B 1 85 ? 75.098 14.384 103.919 1.00 35.67 83 ASP B O 1
ATOM 2578 N N . GLY B 1 86 ? 74.058 12.609 103.006 1.00 36.20 84 GLY B N 1
ATOM 2579 C CA . GLY B 1 86 ? 74.851 11.641 103.743 1.00 34.58 84 GLY B CA 1
ATOM 2580 C C . GLY B 1 86 ? 74.724 10.274 103.095 1.00 34.13 84 GLY B C 1
ATOM 2581 O O . GLY B 1 86 ? 73.871 10.081 102.227 1.00 34.60 84 GLY B O 1
ATOM 2582 N N . PHE B 1 87 ? 75.559 9.324 103.509 1.00 32.02 85 PHE B N 1
ATOM 2583 C CA . PHE B 1 87 ? 75.519 7.983 102.931 1.00 29.87 85 PHE B CA 1
ATOM 2584 C C . PHE B 1 87 ? 75.446 6.854 103.947 1.00 27.73 85 PHE B C 1
ATOM 2585 O O . PHE B 1 87 ? 75.898 6.993 105.081 1.00 27.73 85 PHE B O 1
ATOM 2593 N N . ILE B 1 88 ? 74.857 5.741 103.522 1.00 27.21 86 ILE B N 1
ATOM 2594 C CA . ILE B 1 88 ? 74.814 4.527 104.329 1.00 25.49 86 ILE B CA 1
ATOM 2595 C C . ILE B 1 88 ? 75.529 3.524 103.428 1.00 24.46 86 ILE B C 1
ATOM 2596 O O . ILE B 1 88 ? 75.128 3.312 102.283 1.00 23.29 86 ILE B O 1
ATOM 2601 N N . LEU B 1 89 ? 76.615 2.950 103.930 1.00 26.11 87 LEU B N 1
ATOM 2602 C CA . LEU B 1 89 ? 77.387 1.979 103.166 1.00 26.57 87 LEU B CA 1
ATOM 2603 C C . LEU B 1 89 ? 76.783 0.622 103.528 1.00 25.17 87 LEU B C 1
ATOM 2604 O O . LEU B 1 89 ? 76.881 0.179 104.669 1.00 23.41 87 LEU B O 1
ATOM 2609 N N . LEU B 1 90 ? 76.152 -0.026 102.554 1.00 24.40 88 LEU B N 1
ATOM 2610 C CA . LEU B 1 90 ? 75.486 -1.301 102.797 1.00 24.42 88 LEU B CA 1
ATOM 2611 C C . LEU B 1 90 ? 76.372 -2.541 102.751 1.00 25.30 88 LEU B C 1
ATOM 2612 O O . LEU B 1 90 ? 75.895 -3.643 102.486 1.00 27.06 88 LEU B O 1
ATOM 2617 N N . TYR B 1 91 ? 77.656 -2.359 103.010 1.00 22.62 89 TYR B N 1
ATOM 2618 C CA . TYR B 1 91 ? 78.604 -3.471 103.017 1.00 24.00 89 TYR B CA 1
ATOM 2619 C C . TYR B 1 91 ? 79.875 -2.952 103.657 1.00 24.81 89 TYR B C 1
ATOM 2620 O O . TYR B 1 91 ? 80.017 -1.746 103.882 1.00 27.20 89 TYR B O 1
ATOM 2629 N N . SER B 1 92 ? 80.792 -3.861 103.954 1.00 22.83 90 SER B N 1
ATOM 2630 C CA . SER B 1 92 ? 82.069 -3.483 104.527 1.00 23.67 90 SER B CA 1
ATOM 2631 C C . SER B 1 92 ? 83.155 -4.239 103.763 1.00 21.83 90 SER B C 1
ATOM 2632 O O . SER B 1 92 ? 83.033 -5.445 103.553 1.00 19.70 90 SER B O 1
ATOM 2635 N N . LEU B 1 93 ? 84.204 -3.531 103.347 1.00 20.78 91 LEU B N 1
ATOM 2636 C CA . LEU B 1 93 ? 85.297 -4.138 102.586 1.00 22.39 91 LEU B CA 1
ATOM 2637 C C . LEU B 1 93 ? 86.647 -3.549 102.991 1.00 21.86 91 LEU B C 1
ATOM 2638 O O . LEU B 1 93 ? 86.826 -2.336 102.961 1.00 18.09 91 LEU B O 1
ATOM 2643 N N . LYS B 1 94 ? 87.598 -4.405 103.354 1.00 20.92 92 LYS B N 1
ATOM 2644 C CA . LYS B 1 94 ? 88.923 -3.935 103.749 1.00 23.69 92 LYS B CA 1
ATOM 2645 C C . LYS B 1 94 ? 89.572 -3.165 102.602 1.00 22.18 92 LYS B C 1
ATOM 2646 O O . LYS B 1 94 ? 89.535 -3.598 101.446 1.00 20.34 92 LYS B O 1
ATOM 2652 N N . ASP B 1 95 ? 90.157 -2.016 102.931 1.00 22.41 93 ASP B N 1
ATOM 2653 C CA . ASP B 1 95 ? 90.815 -1.161 101.949 1.00 24.87 93 ASP B CA 1
ATOM 2654 C C . ASP B 1 95 ? 89.882 -0.740 100.826 1.00 26.00 93 ASP B C 1
ATOM 2655 O O . ASP B 1 95 ? 90.279 -0.678 99.658 1.00 25.27 93 ASP B O 1
ATOM 2660 N N . ASP B 1 96 ? 88.643 -0.432 101.192 1.00 25.17 94 ASP B N 1
ATOM 2661 C CA . ASP B 1 96 ? 87.635 -0.019 100.231 1.00 24.71 94 ASP B CA 1
ATOM 2662 C C . ASP B 1 96 ? 87.908 1.381 99.681 1.00 24.39 94 ASP B C 1
ATOM 2663 O O . ASP B 1 96 ? 88.018 2.348 100.429 1.00 24.44 94 ASP B O 1
ATOM 2668 N N . PRO B 1 97 ? 88.042 1.498 98.356 1.00 23.08 95 PRO B N 1
ATOM 2669 C CA . PRO B 1 97 ? 88.293 2.805 97.740 1.00 21.63 95 PRO B CA 1
ATOM 2670 C C . PRO B 1 97 ? 87.172 3.795 98.113 1.00 22.50 95 PRO B C 1
ATOM 2671 O O . PRO B 1 97 ? 87.434 4.974 98.331 1.00 20.71 95 PRO B O 1
ATOM 2675 N N . ILE B 1 98 ? 85.935 3.297 98.200 1.00 21.26 96 ILE B N 1
ATOM 2676 C CA . ILE B 1 98 ? 84.775 4.137 98.537 1.00 22.51 96 ILE B CA 1
ATOM 2677 C C . ILE B 1 98 ? 84.910 4.829 99.889 1.00 22.91 96 ILE B C 1
ATOM 2678 O O . ILE B 1 98 ? 84.528 5.994 100.031 1.00 24.41 96 ILE B O 1
ATOM 2683 N N . GLU B 1 99 ? 85.449 4.132 100.884 1.00 24.14 97 GLU B N 1
ATOM 2684 C CA . GLU B 1 99 ? 85.616 4.758 102.186 1.00 25.50 97 GLU B CA 1
ATOM 2685 C C . GLU B 1 99 ? 86.703 5.817 102.146 1.00 26.74 97 GLU B C 1
ATOM 2686 O O . GLU B 1 99 ? 86.605 6.834 102.835 1.00 26.41 97 GLU B O 1
ATOM 2692 N N . HIS B 1 100 ? 87.747 5.590 101.353 1.00 25.99 98 HIS B N 1
ATOM 2693 C CA . HIS B 1 100 ? 88.804 6.591 101.246 1.00 27.10 98 HIS B CA 1
ATOM 2694 C C . HIS B 1 100 ? 88.187 7.832 100.615 1.00 27.66 98 HIS B C 1
ATOM 2695 O O . HIS B 1 100 ? 88.440 8.949 101.053 1.00 27.20 98 HIS B O 1
ATOM 2702 N N . LEU B 1 101 ? 87.374 7.614 99.581 1.00 27.91 99 LEU B N 1
ATOM 2703 C CA . LEU B 1 101 ? 86.696 8.690 98.860 1.00 30.21 99 LEU B CA 1
ATOM 2704 C C . LEU B 1 101 ? 85.841 9.556 99.787 1.00 32.28 99 LEU B C 1
ATOM 2705 O O . LEU B 1 101 ? 85.999 10.781 99.832 1.00 32.19 99 LEU B O 1
ATOM 2710 N N . LEU B 1 102 ? 84.942 8.911 100.524 1.00 33.34 100 LEU B N 1
ATOM 2711 C CA . LEU B 1 102 ? 84.057 9.605 101.461 1.00 35.54 100 LEU B CA 1
ATOM 2712 C C . LEU B 1 102 ? 84.829 10.405 102.518 1.00 36.24 100 LEU B C 1
ATOM 2713 O O . LEU B 1 102 ? 84.413 11.497 102.907 1.00 36.26 100 LEU B O 1
ATOM 2718 N N . ASN B 1 103 ? 85.943 9.856 102.988 1.00 37.14 101 ASN B N 1
ATOM 2719 C CA . ASN B 1 103 ? 86.751 10.537 103.993 1.00 38.89 101 ASN B CA 1
ATOM 2720 C C . ASN B 1 103 ? 87.544 11.698 103.399 1.00 40.16 101 ASN B C 1
ATOM 2721 O O . ASN B 1 103 ? 87.744 12.718 104.059 1.00 40.81 101 ASN B O 1
ATOM 2726 N N . GLU B 1 104 ? 87.990 11.547 102.154 1.00 42.06 102 GLU B N 1
ATOM 2727 C CA . GLU B 1 104 ? 88.745 12.602 101.485 1.00 43.73 102 GLU B CA 1
ATOM 2728 C C . GLU B 1 104 ? 87.852 13.832 101.303 1.00 44.20 102 GLU B C 1
ATOM 2729 O O . GLU B 1 104 ? 88.309 14.976 101.409 1.00 42.20 102 GLU B O 1
ATOM 2735 N N . PHE B 1 105 ? 86.575 13.596 101.025 1.00 43.48 103 PHE B N 1
ATOM 2736 C CA . PHE B 1 105 ? 85.639 14.694 100.840 1.00 43.62 103 PHE B CA 1
ATOM 2737 C C . PHE B 1 105 ? 84.830 14.997 102.094 1.00 44.16 103 PHE B C 1
ATOM 2738 O O . PHE B 1 105 ? 83.799 15.671 102.026 1.00 44.15 103 PHE B O 1
ATOM 2746 N N . LYS B 1 106 ? 85.306 14.501 103.233 1.00 44.17 104 LYS B N 1
ATOM 2747 C CA . LYS B 1 106 ? 84.654 14.725 104.521 1.00 45.41 104 LYS B CA 1
ATOM 2748 C C . LYS B 1 106 ? 83.130 14.641 104.490 1.00 45.69 104 LYS B C 1
ATOM 2749 O O . LYS B 1 106 ? 82.449 15.572 104.925 1.00 46.62 104 LYS B O 1
ATOM 2755 N N . VAL B 1 107 ? 82.587 13.540 103.983 1.00 44.37 105 VAL B N 1
ATOM 2756 C CA . VAL B 1 107 ? 81.135 13.393 103.934 1.00 43.38 105 VAL B CA 1
ATOM 2757 C C . VAL B 1 107 ? 80.658 12.510 105.080 1.00 41.52 105 VAL B C 1
ATOM 2758 O O . VAL B 1 107 ? 81.361 11.598 105.511 1.00 43.01 105 VAL B O 1
ATOM 2762 N N . PRO B 1 108 ? 79.455 12.778 105.601 1.00 39.48 106 PRO B N 1
ATOM 2763 C CA . PRO B 1 108 ? 78.952 11.957 106.707 1.00 36.00 106 PRO B CA 1
ATOM 2764 C C . PRO B 1 108 ? 78.499 10.590 106.209 1.00 33.47 106 PRO B C 1
ATOM 2765 O O . PRO B 1 108 ? 77.873 10.486 105.152 1.00 32.49 106 PRO B O 1
ATOM 2769 N N . TYR B 1 109 ? 78.824 9.538 106.952 1.00 31.33 107 TYR B N 1
ATOM 2770 C CA . TYR B 1 109 ? 78.401 8.202 106.540 1.00 29.42 107 TYR B CA 1
ATOM 2771 C C . TYR B 1 109 ? 78.567 7.202 107.669 1.00 28.36 107 TYR B C 1
ATOM 2772 O O . TYR B 1 109 ? 79.251 7.467 108.655 1.00 28.47 107 TYR B O 1
ATOM 2781 N N . LEU B 1 110 ? 77.908 6.060 107.528 1.00 27.44 108 LEU B N 1
ATOM 2782 C CA . LEU B 1 110 ? 78.015 4.998 108.512 1.00 26.91 108 LEU B CA 1
ATOM 2783 C C . LEU B 1 110 ? 77.981 3.688 107.754 1.00 24.66 108 LEU B C 1
ATOM 2784 O O . LEU B 1 110 ? 77.608 3.644 106.582 1.00 25.13 108 LEU B O 1
ATOM 2789 N N . ILE B 1 111 ? 78.372 2.617 108.420 1.00 25.46 109 ILE B N 1
ATOM 2790 C CA . ILE B 1 111 ? 78.431 1.335 107.752 1.00 25.81 109 ILE B CA 1
ATOM 2791 C C . ILE B 1 111 ? 77.495 0.288 108.329 1.00 25.20 109 ILE B C 1
ATOM 2792 O O . ILE B 1 111 ? 77.267 0.246 109.531 1.00 26.35 109 ILE B O 1
ATOM 2797 N N . VAL B 1 112 ? 76.933 -0.540 107.456 1.00 23.83 110 VAL B N 1
ATOM 2798 C CA . VAL B 1 112 ? 76.099 -1.640 107.910 1.00 23.10 110 VAL B CA 1
ATOM 2799 C C . VAL B 1 112 ? 77.071 -2.805 107.735 1.00 24.51 110 VAL B C 1
ATOM 2800 O O . VAL B 1 112 ? 77.206 -3.368 106.645 1.00 23.87 110 VAL B O 1
ATOM 2804 N N . GLY B 1 113 ? 77.774 -3.113 108.818 1.00 24.10 111 GLY B N 1
ATOM 2805 C CA . GLY B 1 113 ? 78.779 -4.159 108.826 1.00 26.65 111 GLY B CA 1
ATOM 2806 C C . GLY B 1 113 ? 79.921 -3.704 109.731 1.00 27.89 111 GLY B C 1
ATOM 2807 O O . GLY B 1 113 ? 79.727 -2.821 110.565 1.00 27.98 111 GLY B O 1
ATOM 2808 N N . LYS B 1 114 ? 81.105 -4.293 109.583 1.00 29.55 112 LYS B N 1
ATOM 2809 C CA . LYS B 1 114 ? 82.246 -3.911 110.418 1.00 30.94 112 LYS B CA 1
ATOM 2810 C C . LYS B 1 114 ? 83.024 -2.736 109.846 1.00 30.28 112 LYS B C 1
ATOM 2811 O O . LYS B 1 114 ? 83.111 -2.582 108.635 1.00 29.32 112 LYS B O 1
ATOM 2817 N N . SER B 1 115 ? 83.587 -1.910 110.724 1.00 29.90 113 SER B N 1
ATOM 2818 C CA . SER B 1 115 ? 84.394 -0.777 110.288 1.00 29.71 113 SER B CA 1
ATOM 2819 C C . SER B 1 115 ? 85.842 -1.263 110.304 1.00 29.64 113 SER B C 1
ATOM 2820 O O . SER B 1 115 ? 86.397 -1.533 111.368 1.00 29.62 113 SER B O 1
ATOM 2823 N N . LEU B 1 116 ? 86.465 -1.365 109.135 1.00 26.75 114 LEU B N 1
ATOM 2824 C CA . LEU B 1 116 ? 87.838 -1.860 109.087 1.00 26.47 114 LEU B CA 1
ATOM 2825 C C . LEU B 1 116 ? 88.879 -0.887 108.559 1.00 26.51 114 LEU B C 1
ATOM 2826 O O . LEU B 1 116 ? 90.074 -1.176 108.623 1.00 25.15 114 LEU B O 1
ATOM 2831 N N . ASN B 1 117 ? 88.448 0.256 108.042 1.00 25.84 115 ASN B N 1
ATOM 2832 C CA . ASN B 1 117 ? 89.400 1.179 107.439 1.00 26.75 115 ASN B CA 1
ATOM 2833 C C . ASN B 1 117 ? 89.665 2.507 108.130 1.00 28.91 115 ASN B C 1
ATOM 2834 O O . ASN B 1 117 ? 90.778 3.026 108.067 1.00 28.02 115 ASN B O 1
ATOM 2839 N N . TYR B 1 118 ? 88.649 3.068 108.768 1.00 29.14 116 TYR B N 1
ATOM 2840 C CA . TYR B 1 118 ? 88.825 4.330 109.470 1.00 32.15 116 TYR B CA 1
ATOM 2841 C C . TYR B 1 118 ? 88.291 4.191 110.882 1.00 33.83 116 TYR B C 1
ATOM 2842 O O . TYR B 1 118 ? 87.238 3.593 111.100 1.00 34.53 116 TYR B O 1
ATOM 2851 N N . GLU B 1 119 ? 89.026 4.731 111.845 1.00 36.08 117 GLU B N 1
ATOM 2852 C CA . GLU B 1 119 ? 88.610 4.644 113.236 1.00 38.51 117 GLU B CA 1
ATOM 2853 C C . GLU B 1 119 ? 87.452 5.587 113.526 1.00 38.27 117 GLU B C 1
ATOM 2854 O O . GLU B 1 119 ? 87.170 6.501 112.753 1.00 37.05 117 GLU B O 1
ATOM 2860 N N . ASN B 1 120 ? 86.776 5.338 114.643 1.00 40.87 118 ASN B N 1
ATOM 2861 C CA . ASN B 1 120 ? 85.661 6.167 115.097 1.00 42.36 118 ASN B CA 1
ATOM 2862 C C . ASN B 1 120 ? 84.505 6.323 114.108 1.00 41.84 118 ASN B C 1
ATOM 2863 O O . ASN B 1 120 ? 83.776 7.316 114.146 1.00 41.74 118 ASN B O 1
ATOM 2868 N N . ILE B 1 121 ? 84.332 5.348 113.221 1.00 41.27 119 ILE B N 1
ATOM 2869 C CA . ILE B 1 121 ? 83.238 5.403 112.260 1.00 38.58 119 ILE B CA 1
ATOM 2870 C C . ILE B 1 121 ? 82.048 4.622 112.824 1.00 36.21 119 ILE B C 1
ATOM 2871 O O . ILE B 1 121 ? 82.225 3.543 113.385 1.00 35.15 119 ILE B O 1
ATOM 2876 N N . ILE B 1 122 ? 80.843 5.172 112.687 1.00 33.57 120 ILE B N 1
ATOM 2877 C CA . ILE B 1 122 ? 79.649 4.500 113.182 1.00 31.30 120 ILE B CA 1
ATOM 2878 C C . ILE B 1 122 ? 79.338 3.286 112.320 1.00 30.47 120 ILE B C 1
ATOM 2879 O O . ILE B 1 122 ? 79.344 3.380 111.096 1.00 28.68 120 ILE B O 1
ATOM 2884 N N . HIS B 1 123 ? 79.073 2.150 112.956 1.00 29.22 121 HIS B N 1
ATOM 2885 C CA . HIS B 1 123 ? 78.718 0.952 112.213 1.00 30.41 121 HIS B CA 1
ATOM 2886 C C . HIS B 1 123 ? 77.694 0.101 112.964 1.00 30.41 121 HIS B C 1
ATOM 2887 O O . HIS B 1 123 ? 77.785 -0.094 114.182 1.00 31.32 121 HIS B O 1
ATOM 2894 N N . ILE B 1 124 ? 76.706 -0.379 112.217 1.00 29.13 122 ILE B N 1
ATOM 2895 C CA . ILE B 1 124 ? 75.642 -1.213 112.751 1.00 28.59 122 ILE B CA 1
ATOM 2896 C C . ILE B 1 124 ? 75.817 -2.559 112.069 1.00 28.49 122 ILE B C 1
ATOM 2897 O O . ILE B 1 124 ? 75.899 -2.639 110.844 1.00 27.59 122 ILE B O 1
ATOM 2902 N N . ASP B 1 125 ? 75.874 -3.622 112.861 1.00 27.45 123 ASP B N 1
ATOM 2903 C CA . ASP B 1 125 ? 76.127 -4.938 112.306 1.00 27.85 123 ASP B CA 1
ATOM 2904 C C . ASP B 1 125 ? 75.671 -6.034 113.256 1.00 28.48 123 ASP B C 1
ATOM 2905 O O . ASP B 1 125 ? 75.253 -5.755 114.376 1.00 30.38 123 ASP B O 1
ATOM 2910 N N . ASN B 1 126 ? 75.728 -7.279 112.789 1.00 26.77 124 ASN B N 1
ATOM 2911 C CA . ASN B 1 126 ? 75.403 -8.435 113.616 1.00 27.38 124 ASN B CA 1
ATOM 2912 C C . ASN B 1 126 ? 76.790 -8.913 114.029 1.00 28.73 124 ASN B C 1
ATOM 2913 O O . ASN B 1 126 ? 77.782 -8.542 113.397 1.00 27.72 124 ASN B O 1
ATOM 2918 N N . ASP B 1 127 ? 76.883 -9.714 115.084 1.00 28.17 125 ASP B N 1
ATOM 2919 C CA . ASP B 1 127 ? 78.184 -10.256 115.469 1.00 28.99 125 ASP B CA 1
ATOM 2920 C C . ASP B 1 127 ? 78.247 -11.527 114.624 1.00 29.06 125 ASP B C 1
ATOM 2921 O O . ASP B 1 127 ? 77.871 -12.609 115.081 1.00 28.00 125 ASP B O 1
ATOM 2926 N N . ASN B 1 128 ? 78.717 -11.389 113.385 1.00 28.00 126 ASN B N 1
ATOM 2927 C CA . ASN B 1 128 ? 78.762 -12.523 112.467 1.00 27.25 126 ASN B CA 1
ATOM 2928 C C . ASN B 1 128 ? 79.682 -13.669 112.850 1.00 27.20 126 ASN B C 1
ATOM 2929 O O . ASN B 1 128 ? 79.425 -14.823 112.486 1.00 26.24 126 ASN B O 1
ATOM 2934 N N . ILE B 1 129 ? 80.749 -13.365 113.576 1.00 26.19 127 ILE B N 1
ATOM 2935 C CA . ILE B 1 129 ? 81.646 -14.412 114.036 1.00 27.27 127 ILE B CA 1
ATOM 2936 C C . ILE B 1 129 ? 80.849 -15.250 115.034 1.00 27.05 127 ILE B C 1
ATOM 2937 O O . ILE B 1 129 ? 80.864 -16.475 114.982 1.00 24.77 127 ILE B O 1
ATOM 2942 N N . ASP B 1 130 ? 80.143 -14.577 115.939 1.00 29.62 128 ASP B N 1
ATOM 2943 C CA . ASP B 1 130 ? 79.345 -15.280 116.942 1.00 29.06 128 ASP B CA 1
ATOM 2944 C C . ASP B 1 130 ? 78.193 -16.042 116.297 1.00 27.01 128 ASP B C 1
ATOM 2945 O O . ASP B 1 130 ? 77.909 -17.185 116.662 1.00 26.99 128 ASP B O 1
ATOM 2950 N N . ALA B 1 131 ? 77.529 -15.402 115.340 1.00 25.66 129 ALA B N 1
ATOM 2951 C CA . ALA B 1 131 ? 76.411 -16.026 114.642 1.00 24.15 129 ALA B CA 1
ATOM 2952 C C . ALA B 1 131 ? 76.872 -17.348 114.036 1.00 23.61 129 ALA B C 1
ATOM 2953 O O . ALA B 1 131 ? 76.174 -18.348 114.104 1.00 23.84 129 ALA B O 1
ATOM 2955 N N . ALA B 1 132 ? 78.057 -17.342 113.439 1.00 21.45 130 ALA B N 1
ATOM 2956 C CA . ALA B 1 132 ? 78.602 -18.545 112.819 1.00 22.24 130 ALA B CA 1
ATOM 2957 C C . ALA B 1 132 ? 79.040 -19.566 113.884 1.00 21.44 130 ALA B C 1
ATOM 2958 O O . ALA B 1 132 ? 78.843 -20.778 113.728 1.00 20.50 130 ALA B O 1
ATOM 2960 N N . TYR B 1 133 ? 79.635 -19.076 114.963 1.00 23.11 131 TYR B N 1
ATOM 2961 C CA . TYR B 1 133 ? 80.076 -19.956 116.043 1.00 23.05 131 TYR B CA 1
ATOM 2962 C C . TYR B 1 133 ? 78.853 -20.703 116.589 1.00 23.68 131 TYR B C 1
ATOM 2963 O O . TYR B 1 133 ? 78.877 -21.928 116.749 1.00 23.04 131 TYR B O 1
ATOM 2972 N N . GLN B 1 134 ? 77.779 -19.962 116.855 1.00 23.52 132 GLN B N 1
ATOM 2973 C CA . GLN B 1 134 ? 76.544 -20.551 117.377 1.00 25.95 132 GLN B CA 1
ATOM 2974 C C . GLN B 1 134 ? 75.905 -21.561 116.423 1.00 25.67 132 GLN B C 1
ATOM 2975 O O . GLN B 1 134 ? 75.403 -22.602 116.855 1.00 25.25 132 GLN B O 1
ATOM 2981 N N . LEU B 1 135 ? 75.913 -21.260 115.127 1.00 22.52 133 LEU B N 1
ATOM 2982 C CA . LEU B 1 135 ? 75.327 -22.169 114.159 1.00 21.91 133 LEU B CA 1
ATOM 2983 C C . LEU B 1 135 ? 76.074 -23.496 114.138 1.00 21.57 133 LEU B C 1
ATOM 2984 O O . LEU B 1 135 ? 75.468 -24.565 114.182 1.00 22.81 133 LEU B O 1
ATOM 2989 N N . THR B 1 136 ? 77.395 -23.430 114.077 1.00 22.50 134 THR B N 1
ATOM 2990 C CA . THR B 1 136 ? 78.187 -24.644 114.032 1.00 23.28 134 THR B CA 1
ATOM 2991 C C . THR B 1 136 ? 77.966 -25.434 115.324 1.00 24.29 134 THR B C 1
ATOM 2992 O O . THR B 1 136 ? 77.821 -26.654 115.295 1.00 21.90 134 THR B O 1
ATOM 2996 N N . GLN B 1 137 ? 77.920 -24.723 116.447 1.00 24.91 135 GLN B N 1
ATOM 2997 C CA . GLN B 1 137 ? 77.695 -25.346 117.747 1.00 25.58 135 GLN B CA 1
ATOM 2998 C C . GLN B 1 137 ? 76.375 -26.116 117.741 1.00 26.72 135 GLN B C 1
ATOM 2999 O O . GLN B 1 137 ? 76.317 -27.266 118.191 1.00 26.26 135 GLN B O 1
ATOM 3005 N N . TYR B 1 138 ? 75.321 -25.482 117.223 1.00 26.64 136 TYR B N 1
ATOM 3006 C CA . TYR B 1 138 ? 74.003 -26.104 117.130 1.00 28.49 136 TYR B CA 1
ATOM 3007 C C . TYR B 1 138 ? 74.086 -27.400 116.328 1.00 28.85 136 TYR B C 1
ATOM 3008 O O . TYR B 1 138 ? 73.510 -28.423 116.702 1.00 28.80 136 TYR B O 1
ATOM 3017 N N . LEU B 1 139 ? 74.802 -27.354 115.214 1.00 26.94 137 LEU B N 1
ATOM 3018 C CA . LEU B 1 139 ? 74.939 -28.533 114.369 1.00 26.16 137 LEU B CA 1
ATOM 3019 C C . LEU B 1 139 ? 75.742 -29.626 115.072 1.00 26.02 137 LEU B C 1
ATOM 3020 O O . LEU B 1 139 ? 75.432 -30.813 114.950 1.00 24.74 137 LEU B O 1
ATOM 3025 N N . TYR B 1 140 ? 76.776 -29.220 115.798 1.00 26.38 138 TYR B N 1
ATOM 3026 C CA . TYR B 1 140 ? 77.608 -30.181 116.517 1.00 30.67 138 TYR B CA 1
ATOM 3027 C C . TYR B 1 140 ? 76.727 -30.947 117.491 1.00 31.53 138 TYR B C 1
ATOM 3028 O O . TYR B 1 140 ? 76.804 -32.174 117.586 1.00 32.49 138 TYR B O 1
ATOM 3037 N N . HIS B 1 141 ? 75.881 -30.214 118.208 1.00 32.85 139 HIS B N 1
ATOM 3038 C CA . HIS B 1 141 ? 75.003 -30.837 119.188 1.00 34.48 139 HIS B CA 1
ATOM 3039 C C . HIS B 1 141 ? 73.903 -31.699 118.580 1.00 34.50 139 HIS B C 1
ATOM 3040 O O . HIS B 1 141 ? 73.189 -32.405 119.301 1.00 33.89 139 HIS B O 1
ATOM 3047 N N . LEU B 1 142 ? 73.765 -31.644 117.256 1.00 31.91 140 LEU B N 1
ATOM 3048 C CA . LEU B 1 142 ? 72.785 -32.475 116.568 1.00 30.37 140 LEU B CA 1
ATOM 3049 C C . LEU B 1 142 ? 73.470 -33.803 116.275 1.00 28.53 140 LEU B C 1
ATOM 3050 O O . LEU B 1 142 ? 72.826 -34.783 115.896 1.00 27.99 140 LEU B O 1
ATOM 3055 N N . GLY B 1 143 ? 74.790 -33.821 116.444 1.00 28.36 141 GLY B N 1
ATOM 3056 C CA . GLY B 1 143 ? 75.558 -35.034 116.211 1.00 27.57 141 GLY B CA 1
ATOM 3057 C C . GLY B 1 143 ? 76.535 -34.936 115.055 1.00 28.44 141 GLY B C 1
ATOM 3058 O O . GLY B 1 143 ? 77.234 -35.904 114.737 1.00 27.98 141 GLY B O 1
ATOM 3059 N N . HIS B 1 144 ? 76.592 -33.765 114.422 1.00 28.10 142 HIS B N 1
ATOM 3060 C CA . HIS B 1 144 ? 77.492 -33.557 113.295 1.00 27.11 142 HIS B CA 1
ATOM 3061 C C . HIS B 1 144 ? 78.945 -33.427 113.724 1.00 27.03 142 HIS B C 1
ATOM 3062 O O . HIS B 1 144 ? 79.273 -32.672 114.647 1.00 26.16 142 HIS B O 1
ATOM 3069 N N . ARG B 1 145 ? 79.817 -34.163 113.044 1.00 26.52 143 ARG B N 1
ATOM 3070 C CA . ARG B 1 145 ? 81.239 -34.113 113.340 1.00 28.79 143 ARG B CA 1
ATOM 3071 C C . ARG B 1 145 ? 82.049 -33.725 112.107 1.00 30.05 143 ARG B C 1
ATOM 3072 O O . ARG B 1 145 ? 83.178 -33.259 112.233 1.00 29.72 143 ARG B O 1
ATOM 3080 N N . HIS B 1 146 ? 81.466 -33.921 110.923 1.00 29.84 144 HIS B N 1
ATOM 3081 C CA . HIS B 1 146 ? 82.124 -33.580 109.660 1.00 30.47 144 HIS B CA 1
ATOM 3082 C C . HIS B 1 146 ? 81.289 -32.491 108.979 1.00 29.89 144 HIS B C 1
ATOM 3083 O O . HIS B 1 146 ? 80.315 -32.785 108.288 1.00 31.00 144 HIS B O 1
ATOM 3090 N N . ILE B 1 147 ? 81.681 -31.239 109.175 1.00 29.59 145 ILE B N 1
ATOM 3091 C CA . ILE B 1 147 ? 80.951 -30.104 108.620 1.00 29.21 145 ILE B CA 1
ATOM 3092 C C . ILE B 1 147 ? 81.785 -29.353 107.600 1.00 28.29 145 ILE B C 1
ATOM 3093 O O . ILE B 1 147 ? 82.963 -29.094 107.828 1.00 28.01 145 ILE B O 1
ATOM 3098 N N . LEU B 1 148 ? 81.161 -29.006 106.478 1.00 28.02 146 LEU B N 1
ATOM 3099 C CA . LEU B 1 148 ? 81.824 -28.270 105.409 1.00 26.50 146 LEU B CA 1
ATOM 3100 C C . LEU B 1 148 ? 81.214 -26.874 105.310 1.00 25.57 146 LEU B C 1
ATOM 3101 O O . LEU B 1 148 ? 79.994 -26.728 105.294 1.00 24.67 146 LEU B O 1
ATOM 3106 N N . PHE B 1 149 ? 82.063 -25.854 105.244 1.00 25.71 147 PHE B N 1
ATOM 3107 C CA . PHE B 1 149 ? 81.600 -24.475 105.141 1.00 24.67 147 PHE B CA 1
ATOM 3108 C C . PHE B 1 149 ? 81.882 -23.962 103.732 1.00 26.26 147 PHE B C 1
ATOM 3109 O O . PHE B 1 149 ? 83.043 -23.904 103.306 1.00 24.87 147 PHE B O 1
ATOM 3117 N N . LEU B 1 150 ? 80.827 -23.601 103.008 1.00 27.16 148 LEU B N 1
ATOM 3118 C CA . LEU B 1 150 ? 80.992 -23.066 101.658 1.00 28.02 148 LEU B CA 1
ATOM 3119 C C . LEU B 1 150 ? 80.956 -21.554 101.748 1.00 27.57 148 LEU B C 1
ATOM 3120 O O . LEU B 1 150 ? 79.969 -20.959 102.188 1.00 26.41 148 LEU B O 1
ATOM 3125 N N . GLN B 1 151 ? 82.059 -20.946 101.338 1.00 28.39 149 GLN B N 1
ATOM 3126 C CA . GLN B 1 151 ? 82.245 -19.503 101.398 1.00 30.50 149 GLN B CA 1
ATOM 3127 C C . GLN B 1 151 ? 81.999 -18.850 100.040 1.00 32.07 149 GLN B C 1
ATOM 3128 O O . GLN B 1 151 ? 82.433 -19.368 99.010 1.00 31.07 149 GLN B O 1
ATOM 3134 N N . GLU B 1 152 ? 81.301 -17.720 100.029 1.00 32.60 150 GLU B N 1
ATOM 3135 C CA . GLU B 1 152 ? 81.059 -17.044 98.770 1.00 36.13 150 GLU B CA 1
ATOM 3136 C C . GLU B 1 152 ? 82.316 -16.273 98.387 1.00 36.03 150 GLU B C 1
ATOM 3137 O O . GLU B 1 152 ? 83.046 -15.780 99.248 1.00 33.89 150 GLU B O 1
ATOM 3143 N N . SER B 1 153 ? 82.567 -16.188 97.088 1.00 36.46 151 SER B N 1
ATOM 3144 C CA . SER B 1 153 ? 83.729 -15.485 96.573 1.00 37.77 151 SER B CA 1
ATOM 3145 C C . SER B 1 153 ? 83.722 -14.036 97.039 1.00 37.68 151 SER B C 1
ATOM 3146 O O . SER B 1 153 ? 82.678 -13.484 97.387 1.00 39.70 151 SER B O 1
ATOM 3149 N N . GLY B 1 154 ? 84.889 -13.412 97.034 1.00 38.01 152 GLY B N 1
ATOM 3150 C CA . GLY B 1 154 ? 84.965 -12.028 97.456 1.00 38.15 152 GLY B CA 1
ATOM 3151 C C . GLY B 1 154 ? 85.679 -11.933 98.782 1.00 37.89 152 GLY B C 1
ATOM 3152 O O . GLY B 1 154 ? 85.914 -12.944 99.438 1.00 39.15 152 GLY B O 1
ATOM 3153 N N . HIS B 1 155 ? 86.018 -10.719 99.190 1.00 36.77 153 HIS B N 1
ATOM 3154 C CA . HIS B 1 155 ? 86.729 -10.533 100.441 1.00 36.30 153 HIS B CA 1
ATOM 3155 C C . HIS B 1 155 ? 85.950 -9.680 101.428 1.00 32.82 153 HIS B C 1
ATOM 3156 O O . HIS B 1 155 ? 86.537 -9.098 102.335 1.00 32.93 153 HIS B O 1
ATOM 3163 N N . TYR B 1 156 ? 84.631 -9.610 101.260 1.00 29.16 154 TYR B N 1
ATOM 3164 C CA . TYR B 1 156 ? 83.812 -8.794 102.150 1.00 26.65 154 TYR B CA 1
ATOM 3165 C C . TYR B 1 156 ? 83.879 -9.255 103.595 1.00 25.33 154 TYR B C 1
ATOM 3166 O O . TYR B 1 156 ? 83.940 -10.454 103.878 1.00 23.64 154 TYR B O 1
ATOM 3175 N N . ALA B 1 157 ? 83.881 -8.278 104.499 1.00 23.18 155 ALA B N 1
ATOM 3176 C CA . ALA B 1 157 ? 83.971 -8.519 105.931 1.00 23.59 155 ALA B CA 1
ATOM 3177 C C . ALA B 1 157 ? 82.989 -9.538 106.506 1.00 24.19 155 ALA B C 1
ATOM 3178 O O . ALA B 1 157 ? 83.377 -10.379 107.328 1.00 23.66 155 ALA B O 1
ATOM 3180 N N . VAL B 1 158 ? 81.725 -9.463 106.098 1.00 22.52 156 VAL B N 1
ATOM 3181 C CA . VAL B 1 158 ? 80.720 -10.381 106.624 1.00 24.33 156 VAL B CA 1
ATOM 3182 C C . VAL B 1 158 ? 81.035 -11.856 106.363 1.00 25.55 156 VAL B C 1
ATOM 3183 O O . VAL B 1 158 ? 80.890 -12.695 107.257 1.00 23.78 156 VAL B O 1
ATOM 3187 N N . THR B 1 159 ? 81.473 -12.165 105.145 1.00 24.67 157 THR B N 1
ATOM 3188 C CA . THR B 1 159 ? 81.814 -13.537 104.762 1.00 26.27 157 THR B CA 1
ATOM 3189 C C . THR B 1 159 ? 83.030 -14.016 105.539 1.00 26.35 157 THR B C 1
ATOM 3190 O O . THR B 1 159 ? 83.113 -15.174 105.967 1.00 25.61 157 THR B O 1
ATOM 3194 N N . GLU B 1 160 ? 83.984 -13.116 105.705 1.00 25.81 158 GLU B N 1
ATOM 3195 C CA . GLU B 1 160 ? 85.188 -13.437 106.440 1.00 28.62 158 GLU B CA 1
ATOM 3196 C C . GLU B 1 160 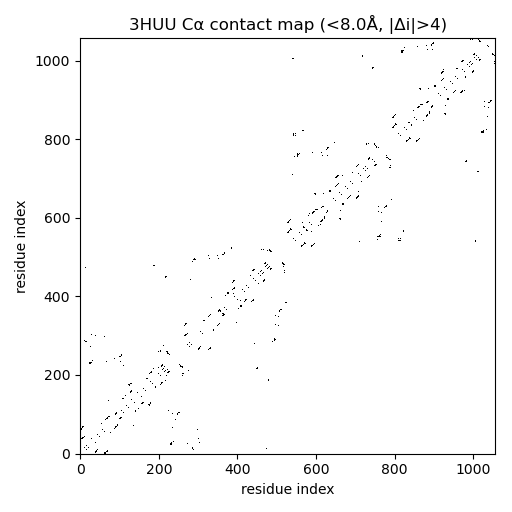? 84.851 -13.682 107.915 1.00 26.20 158 GLU B C 1
ATOM 3197 O O . GLU B 1 160 ? 85.371 -14.606 108.521 1.00 27.37 158 GLU B O 1
ATOM 3203 N N . ASP B 1 161 ? 83.979 -12.856 108.484 1.00 25.46 159 ASP B N 1
ATOM 3204 C CA . ASP B 1 161 ? 83.583 -13.011 109.881 1.00 25.53 159 ASP B CA 1
ATOM 3205 C C . ASP B 1 161 ? 82.908 -14.350 110.109 1.00 25.21 159 ASP B C 1
ATOM 3206 O O . ASP B 1 161 ? 83.156 -15.007 111.117 1.00 25.60 159 ASP B O 1
ATOM 3211 N N . ARG B 1 162 ? 82.057 -14.769 109.175 1.00 23.86 160 ARG B N 1
ATOM 3212 C CA . ARG B 1 162 ? 81.367 -16.047 109.346 1.00 24.30 160 ARG B CA 1
ATOM 3213 C C . ARG B 1 162 ? 82.298 -17.251 109.224 1.00 25.00 160 ARG B C 1
ATOM 3214 O O . ARG B 1 162 ? 82.128 -18.247 109.924 1.00 23.65 160 ARG B O 1
ATOM 3222 N N . SER B 1 163 ? 83.288 -17.163 108.345 1.00 25.89 161 SER B N 1
ATOM 3223 C CA . SER B 1 163 ? 84.235 -18.264 108.193 1.00 26.17 161 SER B CA 1
ATOM 3224 C C . SER B 1 163 ? 85.101 -18.382 109.465 1.00 26.05 161 SER B C 1
ATOM 3225 O O . SER B 1 163 ? 85.433 -19.484 109.902 1.00 23.27 161 SER B O 1
ATOM 3228 N N . VAL B 1 164 ? 85.456 -17.243 110.053 1.00 24.64 162 VAL B N 1
ATOM 3229 C CA . VAL B 1 164 ? 86.259 -17.217 111.277 1.00 25.36 162 VAL B CA 1
ATOM 3230 C C . VAL B 1 164 ? 85.517 -17.862 112.452 1.00 25.19 162 VAL B C 1
ATOM 3231 O O . VAL B 1 164 ? 86.103 -18.616 113.225 1.00 24.66 162 VAL B O 1
ATOM 3235 N N . GLY B 1 165 ? 84.232 -17.542 112.588 1.00 24.60 163 GLY B N 1
ATOM 3236 C CA . GLY B 1 165 ? 83.431 -18.109 113.658 1.00 22.72 163 GLY B CA 1
ATOM 3237 C C . GLY B 1 165 ? 83.331 -19.614 113.512 1.00 23.11 163 GLY B C 1
ATOM 3238 O O . GLY B 1 165 ? 83.427 -20.354 114.493 1.00 21.84 163 GLY B O 1
ATOM 3239 N N . PHE B 1 166 ? 83.141 -20.068 112.277 1.00 23.46 164 PHE B N 1
ATOM 3240 C CA . PHE B 1 166 ? 83.052 -21.490 111.983 1.00 22.21 164 PHE B CA 1
ATOM 3241 C C . PHE B 1 166 ? 84.340 -22.222 112.352 1.00 24.79 164 PHE B C 1
ATOM 3242 O O . PHE B 1 166 ? 84.303 -23.263 113.003 1.00 23.82 164 PHE B O 1
ATOM 3250 N N . LYS B 1 167 ? 85.477 -21.692 111.919 1.00 24.79 165 LYS B N 1
ATOM 3251 C CA . LYS B 1 167 ? 86.742 -22.339 112.222 1.00 28.03 165 LYS B CA 1
ATOM 3252 C C . LYS B 1 167 ? 87.086 -22.250 113.712 1.00 28.41 165 LYS B C 1
ATOM 3253 O O . LYS B 1 167 ? 87.742 -23.141 114.263 1.00 26.66 165 LYS B O 1
ATOM 3259 N N . GLN B 1 168 ? 86.614 -21.191 114.362 1.00 27.60 166 GLN B N 1
ATOM 3260 C CA . GLN B 1 168 ? 86.860 -20.983 115.791 1.00 30.86 166 GLN B CA 1
ATOM 3261 C C . GLN B 1 168 ? 86.182 -22.101 116.597 1.00 30.15 166 GLN B C 1
ATOM 3262 O O . GLN B 1 168 ? 86.775 -22.659 117.521 1.00 30.66 166 GLN B O 1
ATOM 3268 N N . TYR B 1 169 ? 84.944 -22.433 116.247 1.00 29.05 167 TYR B N 1
ATOM 3269 C CA . TYR B 1 169 ? 84.239 -23.497 116.955 1.00 29.68 167 TYR B CA 1
ATOM 3270 C C . TYR B 1 169 ? 84.882 -24.851 116.644 1.00 31.33 167 TYR B C 1
ATOM 3271 O O . TYR B 1 169 ? 85.136 -25.661 117.549 1.00 30.04 167 TYR B O 1
ATOM 3280 N N . CYS B 1 170 ? 85.147 -25.098 115.364 1.00 29.51 168 CYS B N 1
ATOM 3281 C CA . CYS B 1 170 ? 85.765 -26.357 114.967 1.00 30.06 168 CYS B CA 1
ATOM 3282 C C . CYS B 1 170 ? 87.059 -26.614 115.751 1.00 30.08 168 CYS B C 1
ATOM 3283 O O . CYS B 1 170 ? 87.338 -27.752 116.132 1.00 27.86 168 CYS B O 1
ATOM 3286 N N . ASP B 1 171 ? 87.845 -25.566 115.993 1.00 28.96 169 ASP B N 1
ATOM 3287 C CA . ASP B 1 171 ? 89.086 -25.728 116.746 1.00 32.01 169 ASP B CA 1
ATOM 3288 C C . ASP B 1 171 ? 88.805 -25.957 118.231 1.00 31.51 169 ASP B C 1
ATOM 3289 O O . ASP B 1 171 ? 89.569 -26.631 118.909 1.00 31.39 169 ASP B O 1
ATOM 3294 N N . ASP B 1 172 ? 87.705 -25.398 118.724 1.00 30.69 170 ASP B N 1
ATOM 3295 C CA . ASP B 1 172 ? 87.337 -25.540 120.128 1.00 31.56 170 ASP B CA 1
ATOM 3296 C C . ASP B 1 172 ? 86.914 -26.963 120.489 1.00 31.80 170 ASP B C 1
ATOM 3297 O O . ASP B 1 172 ? 87.159 -27.416 121.609 1.00 32.81 170 ASP B O 1
ATOM 3302 N N . VAL B 1 173 ? 86.284 -27.663 119.548 1.00 32.25 171 VAL B N 1
ATOM 3303 C CA . VAL B 1 173 ? 85.828 -29.027 119.792 1.00 31.57 171 VAL B CA 1
ATOM 3304 C C . VAL B 1 173 ? 86.616 -30.077 119.015 1.00 32.80 171 VAL B C 1
ATOM 3305 O O . VAL B 1 173 ? 86.249 -31.253 118.991 1.00 33.21 171 VAL B O 1
ATOM 3309 N N . LYS B 1 174 ? 87.689 -29.632 118.368 1.00 32.13 172 LYS B N 1
ATOM 3310 C CA . LYS B 1 174 ? 88.588 -30.503 117.619 1.00 33.45 172 LYS B CA 1
ATOM 3311 C C . LYS B 1 174 ? 87.989 -31.344 116.491 1.00 33.37 172 LYS B C 1
ATOM 3312 O O . LYS B 1 174 ? 88.170 -32.566 116.453 1.00 32.31 172 LYS B O 1
ATOM 3318 N N . ILE B 1 175 ? 87.276 -30.695 115.577 1.00 31.51 173 ILE B N 1
ATOM 3319 C CA . ILE B 1 175 ? 86.715 -31.395 114.429 1.00 30.58 173 ILE B CA 1
ATOM 3320 C C . ILE B 1 175 ? 87.316 -30.735 113.192 1.00 31.08 173 ILE B C 1
ATOM 3321 O O . ILE B 1 175 ? 87.916 -29.666 113.293 1.00 29.73 173 ILE B O 1
ATOM 3326 N N . SER B 1 176 ? 87.177 -31.369 112.032 1.00 32.43 174 SER B N 1
ATOM 3327 C CA . SER B 1 176 ? 87.719 -30.800 110.799 1.00 33.06 174 SER B CA 1
ATOM 3328 C C . SER B 1 176 ? 87.112 -29.420 110.524 1.00 33.89 174 SER B C 1
ATOM 3329 O O . SER B 1 176 ? 85.974 -29.143 110.913 1.00 33.97 174 SER B O 1
ATOM 3332 N N . ASN B 1 177 ? 87.874 -28.561 109.851 1.00 33.04 175 ASN B N 1
ATOM 3333 C CA . ASN B 1 177 ? 87.429 -27.200 109.559 1.00 33.34 175 ASN B CA 1
ATOM 3334 C C . ASN B 1 177 ? 87.445 -26.846 108.068 1.00 32.76 175 ASN B C 1
ATOM 3335 O O . ASN B 1 177 ? 87.816 -25.727 107.702 1.00 32.88 175 ASN B O 1
ATOM 3340 N N . ASP B 1 178 ? 87.042 -27.782 107.213 1.00 32.70 176 ASP B N 1
ATOM 3341 C CA . ASP B 1 178 ? 87.031 -27.530 105.770 1.00 34.55 176 ASP B CA 1
ATOM 3342 C C . ASP B 1 178 ? 86.246 -26.287 105.380 1.00 34.39 176 ASP B C 1
ATOM 3343 O O . ASP B 1 178 ? 85.033 -26.213 105.567 1.00 31.77 176 ASP B O 1
ATOM 3348 N N . CYS B 1 179 ? 86.964 -25.314 104.832 1.00 33.77 177 CYS B N 1
ATOM 3349 C CA . CYS B 1 179 ? 86.372 -24.063 104.406 1.00 36.24 177 CYS B CA 1
ATOM 3350 C C . CYS B 1 179 ? 86.730 -23.876 102.934 1.00 35.60 177 CYS B C 1
ATOM 3351 O O . CYS B 1 179 ? 87.904 -23.731 102.591 1.00 34.03 177 CYS B O 1
ATOM 3354 N N . VAL B 1 180 ? 85.723 -23.891 102.065 1.00 35.59 178 VAL B N 1
ATOM 3355 C CA . VAL B 1 180 ? 85.961 -23.749 100.629 1.00 35.60 178 VAL B CA 1
ATOM 3356 C C . VAL B 1 180 ? 85.275 -22.537 99.993 1.00 35.15 178 VAL B C 1
ATOM 3357 O O . VAL B 1 180 ? 84.083 -22.306 100.200 1.00 32.79 178 VAL B O 1
ATOM 3361 N N . VAL B 1 181 ? 86.041 -21.774 99.218 1.00 34.42 179 VAL B N 1
ATOM 3362 C CA . VAL B 1 181 ? 85.516 -20.598 98.531 1.00 36.14 179 VAL B CA 1
ATOM 3363 C C . VAL B 1 181 ? 84.995 -21.021 97.157 1.00 36.52 179 VAL B C 1
ATOM 3364 O O . VAL B 1 181 ? 85.747 -21.548 96.342 1.00 36.60 179 VAL B O 1
ATOM 3368 N N . ILE B 1 182 ? 83.708 -20.795 96.862 1.00 37.84 180 ILE B N 1
ATOM 3369 C CA . ILE B 1 182 ? 83.057 -21.158 95.608 1.00 38.36 180 ILE B CA 1
ATOM 3370 C C . ILE B 1 182 ? 83.081 -19.950 94.679 1.00 39.79 180 ILE B C 1
ATOM 3371 O O . ILE B 1 182 ? 82.618 -18.868 95.044 1.00 39.12 180 ILE B O 1
ATOM 3376 N N . LYS B 1 183 ? 83.703 -20.134 93.531 1.00 41.27 181 LYS B N 1
ATOM 3377 C CA . LYS B 1 183 ? 83.843 -19.041 92.572 1.00 43.37 181 LYS B CA 1
ATOM 3378 C C . LYS B 1 183 ? 82.709 -19.005 91.557 1.00 43.58 181 LYS B C 1
ATOM 3379 O O . LYS B 1 183 ? 82.351 -17.937 91.059 1.00 44.72 181 LYS B O 1
ATOM 3385 N N . SER B 1 184 ? 82.148 -20.169 91.247 1.00 43.44 182 SER B N 1
ATOM 3386 C CA . SER B 1 184 ? 81.074 -20.239 90.263 1.00 43.52 182 SER B CA 1
ATOM 3387 C C . SER B 1 184 ? 80.199 -21.469 90.426 1.00 41.86 182 SER B C 1
ATOM 3388 O O . SER B 1 184 ? 80.497 -22.361 91.218 1.00 39.81 182 SER B O 1
ATOM 3391 N N . MET B 1 185 ? 79.117 -21.507 89.656 1.00 41.50 183 MET B N 1
ATOM 3392 C CA . MET B 1 185 ? 78.196 -22.631 89.687 1.00 42.00 183 MET B CA 1
ATOM 3393 C C . MET B 1 185 ? 78.909 -23.897 89.221 1.00 43.02 183 MET B C 1
ATOM 3394 O O . MET B 1 185 ? 78.665 -24.983 89.744 1.00 42.46 183 MET B O 1
ATOM 3399 N N . ASN B 1 186 ? 79.797 -23.754 88.241 1.00 44.65 184 ASN B N 1
ATOM 3400 C CA . ASN B 1 186 ? 80.538 -24.898 87.715 1.00 47.43 184 ASN B CA 1
ATOM 3401 C C . ASN B 1 186 ? 81.572 -25.365 88.729 1.00 46.86 184 ASN B C 1
ATOM 3402 O O . ASN B 1 186 ? 81.815 -26.564 88.884 1.00 47.03 184 ASN B O 1
ATOM 3407 N N . ASP B 1 187 ? 82.178 -24.409 89.421 1.00 46.55 185 ASP B N 1
ATOM 3408 C CA . ASP B 1 187 ? 83.170 -24.735 90.429 1.00 46.39 185 ASP B CA 1
ATOM 3409 C C . ASP B 1 187 ? 82.463 -25.484 91.558 1.00 45.12 185 ASP B C 1
ATOM 3410 O O . ASP B 1 187 ? 83.039 -26.370 92.187 1.00 43.13 185 ASP B O 1
ATOM 3415 N N . LEU B 1 188 ? 81.202 -25.130 91.794 1.00 43.53 186 LEU B N 1
ATOM 3416 C CA . LEU B 1 188 ? 80.406 -25.769 92.836 1.00 43.20 186 LEU B CA 1
ATOM 3417 C C . LEU B 1 188 ? 80.107 -27.209 92.433 1.00 44.14 186 LEU B C 1
ATOM 3418 O O . LEU B 1 188 ? 80.183 -28.124 93.253 1.00 43.56 186 LEU B O 1
ATOM 3423 N N . ARG B 1 189 ? 79.758 -27.409 91.165 1.00 45.49 187 ARG B N 1
ATOM 3424 C CA . ARG B 1 189 ? 79.458 -28.752 90.681 1.00 47.18 187 ARG B CA 1
ATOM 3425 C C . ARG B 1 189 ? 80.670 -29.657 90.812 1.00 47.92 187 ARG B C 1
ATOM 3426 O O . ARG B 1 189 ? 80.591 -30.726 91.405 1.00 47.56 187 ARG B O 1
ATOM 3434 N N . ASP B 1 190 ? 81.789 -29.219 90.247 1.00 50.54 188 ASP B N 1
ATOM 3435 C CA . ASP B 1 190 ? 83.014 -30.002 90.279 1.00 52.35 188 ASP B CA 1
ATOM 3436 C C . ASP B 1 190 ? 83.469 -30.309 91.695 1.00 53.19 188 ASP B C 1
ATOM 3437 O O . ASP B 1 190 ? 84.151 -31.305 91.937 1.00 53.66 188 ASP B O 1
ATOM 3442 N N . PHE B 1 191 ? 83.084 -29.461 92.640 1.00 54.19 189 PHE B N 1
ATOM 3443 C CA . PHE B 1 191 ? 83.462 -29.680 94.027 1.00 54.97 189 PHE B CA 1
ATOM 3444 C C . PHE B 1 191 ? 82.508 -30.661 94.700 1.00 54.51 189 PHE B C 1
ATOM 3445 O O . PHE B 1 191 ? 82.816 -31.211 95.755 1.00 55.12 189 PHE B O 1
ATOM 3453 N N . ILE B 1 192 ? 81.353 -30.873 94.074 1.00 54.62 190 ILE B N 1
ATOM 3454 C CA . ILE B 1 192 ? 80.327 -31.775 94.586 1.00 53.95 190 ILE B CA 1
ATOM 3455 C C . ILE B 1 192 ? 79.728 -31.249 95.887 1.00 54.21 190 ILE B C 1
ATOM 3456 O O . ILE B 1 192 ? 78.825 -30.411 95.872 1.00 52.98 190 ILE B O 1
ATOM 3461 N N . MET B 1 202 ? 82.515 -37.939 103.055 1.00 39.20 200 MET B N 1
ATOM 3462 C CA . MET B 1 202 ? 81.533 -36.901 102.756 1.00 39.77 200 MET B CA 1
ATOM 3463 C C . MET B 1 202 ? 81.054 -36.219 104.030 1.00 38.00 200 MET B C 1
ATOM 3464 O O . MET B 1 202 ? 80.817 -36.871 105.046 1.00 37.39 200 MET B O 1
ATOM 3469 N N . PRO B 1 203 ? 80.918 -34.888 103.997 1.00 36.44 201 PRO B N 1
ATOM 3470 C CA . PRO B 1 203 ? 80.451 -34.196 105.199 1.00 34.12 201 PRO B CA 1
ATOM 3471 C C . PRO B 1 203 ? 78.999 -34.581 105.439 1.00 32.39 201 PRO B C 1
ATOM 3472 O O . PRO B 1 203 ? 78.300 -34.992 104.511 1.00 32.24 201 PRO B O 1
ATOM 3476 N N . SER B 1 204 ? 78.552 -34.462 106.681 1.00 29.73 202 SER B N 1
ATOM 3477 C CA . SER B 1 204 ? 77.180 -34.808 107.033 1.00 28.16 202 SER B CA 1
ATOM 3478 C C . SER B 1 204 ? 76.258 -33.595 106.913 1.00 27.07 202 SER B C 1
ATOM 3479 O O . SER B 1 204 ? 75.035 -33.729 106.854 1.00 25.92 202 SER B O 1
ATOM 3482 N N . VAL B 1 205 ? 76.857 -32.410 106.896 1.00 26.80 203 VAL B N 1
ATOM 3483 C CA . VAL B 1 205 ? 76.106 -31.166 106.788 1.00 25.99 203 VAL B CA 1
ATOM 3484 C C . VAL B 1 205 ? 76.969 -30.093 106.128 1.00 24.40 203 VAL B C 1
ATOM 3485 O O . VAL B 1 205 ? 78.186 -30.058 106.309 1.00 22.74 203 VAL B O 1
ATOM 3489 N N . ILE B 1 206 ? 76.334 -29.230 105.343 1.00 24.66 204 ILE B N 1
ATOM 3490 C CA . ILE B 1 206 ? 77.053 -28.164 104.660 1.00 22.59 204 ILE B CA 1
ATOM 3491 C C . ILE B 1 206 ? 76.449 -26.828 105.046 1.00 22.64 204 ILE B C 1
ATOM 3492 O O . ILE B 1 206 ? 75.233 -26.647 105.002 1.00 22.29 204 ILE B O 1
ATOM 3497 N N . ILE B 1 207 ? 77.309 -25.899 105.435 1.00 20.50 205 ILE B N 1
ATOM 3498 C CA . ILE B 1 207 ? 76.890 -24.569 105.809 1.00 20.59 205 ILE B CA 1
ATOM 3499 C C . ILE B 1 207 ? 77.300 -23.643 104.670 1.00 20.49 205 ILE B C 1
ATOM 3500 O O . ILE B 1 207 ? 78.419 -23.727 104.189 1.00 21.62 205 ILE B O 1
ATOM 3505 N N . THR B 1 208 ? 76.397 -22.777 104.226 1.00 22.83 206 THR B N 1
ATOM 3506 C CA . THR B 1 208 ? 76.745 -21.824 103.172 1.00 21.11 206 THR B CA 1
ATOM 3507 C C . THR B 1 208 ? 76.716 -20.444 103.826 1.00 22.10 206 THR B C 1
ATOM 3508 O O . THR B 1 208 ? 75.840 -20.171 104.654 1.00 23.35 206 THR B O 1
ATOM 3512 N N . SER B 1 209 ? 77.667 -19.584 103.469 1.00 21.45 207 SER B N 1
ATOM 3513 C CA . SER B 1 209 ? 77.768 -18.248 104.061 1.00 22.07 207 SER B CA 1
ATOM 3514 C C . SER B 1 209 ? 76.620 -17.295 103.713 1.00 21.61 207 SER B C 1
ATOM 3515 O O . SER B 1 209 ? 76.418 -16.287 104.393 1.00 19.85 207 SER B O 1
ATOM 3518 N N . ASP B 1 210 ? 75.870 -17.607 102.662 1.00 20.40 208 ASP B N 1
ATOM 3519 C CA . ASP B 1 210 ? 74.744 -16.761 102.278 1.00 23.02 208 ASP B CA 1
ATOM 3520 C C . ASP B 1 210 ? 73.682 -17.529 101.496 1.00 21.82 208 ASP B C 1
ATOM 3521 O O . ASP B 1 210 ? 73.984 -18.505 100.816 1.00 22.88 208 ASP B O 1
ATOM 3526 N N . VAL B 1 211 ? 72.442 -17.059 101.590 1.00 20.92 209 VAL B N 1
ATOM 3527 C CA . VAL B 1 211 ? 71.295 -17.689 100.949 1.00 22.06 209 VAL B CA 1
ATOM 3528 C C . VAL B 1 211 ? 71.375 -17.876 99.425 1.00 20.72 209 VAL B C 1
ATOM 3529 O O . VAL B 1 211 ? 70.880 -18.877 98.899 1.00 21.43 209 VAL B O 1
ATOM 3533 N N . MET B 1 212 ? 71.988 -16.932 98.715 1.00 21.13 210 MET B N 1
ATOM 3534 C CA . MET B 1 212 ? 72.086 -17.058 97.258 1.00 21.05 210 MET B CA 1
ATOM 3535 C C . MET B 1 212 ? 73.020 -18.230 96.893 1.00 21.63 210 MET B C 1
ATOM 3536 O O . MET B 1 212 ? 72.726 -19.023 95.985 1.00 22.23 210 MET B O 1
ATOM 3541 N N . LEU B 1 213 ? 74.130 -18.354 97.604 1.00 22.15 211 LEU B N 1
ATOM 3542 C CA . LEU B 1 213 ? 75.031 -19.475 97.371 1.00 21.94 211 LEU B CA 1
ATOM 3543 C C . LEU B 1 213 ? 74.287 -20.739 97.795 1.00 20.56 211 LEU B C 1
ATOM 3544 O O . LEU B 1 213 ? 74.466 -21.804 97.199 1.00 18.37 211 LEU B O 1
ATOM 3549 N N . ASN B 1 214 ? 73.452 -20.625 98.831 1.00 19.65 212 ASN B N 1
ATOM 3550 C CA . ASN B 1 214 ? 72.712 -21.790 99.297 1.00 19.21 212 ASN B CA 1
ATOM 3551 C C . ASN B 1 214 ? 71.769 -22.317 98.206 1.00 17.50 212 ASN B C 1
ATOM 3552 O O . ASN B 1 214 ? 71.644 -23.527 98.022 1.00 18.05 212 ASN B O 1
ATOM 3557 N N . MET B 1 215 ? 71.108 -21.416 97.484 1.00 16.10 213 MET B N 1
ATOM 3558 C CA . MET B 1 215 ? 70.194 -21.831 96.415 1.00 18.66 213 MET B CA 1
ATOM 3559 C C . MET B 1 215 ? 70.948 -22.661 95.375 1.00 17.86 213 MET B C 1
ATOM 3560 O O . MET B 1 215 ? 70.450 -23.669 94.868 1.00 19.12 213 MET B O 1
ATOM 3565 N N . GLN B 1 216 ? 72.154 -22.221 95.057 1.00 20.41 214 GLN B N 1
ATOM 3566 C CA . GLN B 1 216 ? 72.975 -22.918 94.080 1.00 20.07 214 GLN B CA 1
ATOM 3567 C C . GLN B 1 216 ? 73.400 -24.280 94.604 1.00 21.07 214 GLN B C 1
ATOM 3568 O O . GLN B 1 216 ? 73.456 -25.260 93.849 1.00 21.37 214 GLN B O 1
ATOM 3574 N N . LEU B 1 217 ? 73.673 -24.353 95.902 1.00 17.95 215 LEU B N 1
ATOM 3575 C CA . LEU B 1 217 ? 74.047 -25.622 96.504 1.00 18.38 215 LEU B CA 1
ATOM 3576 C C . LEU B 1 217 ? 72.874 -26.608 96.420 1.00 18.25 215 LEU B C 1
ATOM 3577 O O . LEU B 1 217 ? 73.056 -27.763 96.040 1.00 20.47 215 LEU B O 1
ATOM 3582 N N . LEU B 1 218 ? 71.664 -26.155 96.751 1.00 20.54 216 LEU B N 1
ATOM 3583 C CA . LEU B 1 218 ? 70.500 -27.040 96.696 1.00 19.78 216 LEU B CA 1
ATOM 3584 C C . LEU B 1 218 ? 70.253 -27.542 95.276 1.00 22.05 216 LEU B C 1
ATOM 3585 O O . LEU B 1 218 ? 69.840 -28.686 95.063 1.00 21.95 216 LEU B O 1
ATOM 3590 N N . ASN B 1 219 ? 70.520 -26.677 94.307 1.00 22.27 217 ASN B N 1
ATOM 3591 C CA . ASN B 1 219 ? 70.340 -27.016 92.910 1.00 22.71 217 ASN B CA 1
ATOM 3592 C C . ASN B 1 219 ? 71.259 -28.183 92.550 1.00 23.97 217 ASN B C 1
ATOM 3593 O O . ASN B 1 219 ? 70.811 -29.200 92.009 1.00 25.44 217 ASN B O 1
ATOM 3598 N N . VAL B 1 220 ? 72.537 -28.041 92.887 1.00 26.10 218 VAL B N 1
ATOM 3599 C CA . VAL B 1 220 ? 73.534 -29.061 92.595 1.00 24.82 218 VAL B CA 1
ATOM 3600 C C . VAL B 1 220 ? 73.287 -30.375 93.338 1.00 25.60 218 VAL B C 1
ATOM 3601 O O . VAL B 1 220 ? 73.476 -31.453 92.772 1.00 26.86 218 VAL B O 1
ATOM 3605 N N . LEU B 1 221 ? 72.854 -30.297 94.591 1.00 24.92 219 LEU B N 1
ATOM 3606 C CA . LEU B 1 221 ? 72.579 -31.509 95.354 1.00 25.58 219 LEU B CA 1
ATOM 3607 C C . LEU B 1 221 ? 71.389 -32.254 94.748 1.00 28.15 219 LEU B C 1
ATOM 3608 O O . LEU B 1 221 ? 71.332 -33.490 94.783 1.00 29.54 219 LEU B O 1
ATOM 3613 N N . TYR B 1 222 ? 70.427 -31.502 94.215 1.00 27.90 220 TYR B N 1
ATOM 3614 C CA . TYR B 1 222 ? 69.252 -32.098 93.587 1.00 29.10 220 TYR B CA 1
ATOM 3615 C C . TYR B 1 222 ? 69.676 -32.781 92.285 1.00 29.51 220 TYR B C 1
ATOM 3616 O O . TYR B 1 222 ? 69.170 -33.844 91.935 1.00 29.07 220 TYR B O 1
ATOM 3625 N N . GLU B 1 223 ? 70.602 -32.152 91.570 1.00 30.05 221 GLU B N 1
ATOM 3626 C CA . GLU B 1 223 ? 71.109 -32.701 90.321 1.00 32.30 221 GLU B CA 1
ATOM 3627 C C . GLU B 1 223 ? 71.811 -34.035 90.581 1.00 34.15 221 GLU B C 1
ATOM 3628 O O . GLU B 1 223 ? 71.694 -34.976 89.790 1.00 32.39 221 GLU B O 1
ATOM 3634 N N . TYR B 1 224 ? 72.539 -34.114 91.693 1.00 35.26 222 TYR B N 1
ATOM 3635 C CA . TYR B 1 224 ? 73.263 -35.332 92.040 1.00 36.60 222 TYR B CA 1
ATOM 3636 C C . TYR B 1 224 ? 72.478 -36.252 92.965 1.00 37.31 222 TYR B C 1
ATOM 3637 O O . TYR B 1 224 ? 73.039 -37.155 93.581 1.00 37.94 222 TYR B O 1
ATOM 3646 N N . GLN B 1 225 ? 71.176 -36.006 93.054 1.00 37.05 223 GLN B N 1
ATOM 3647 C CA . GLN B 1 225 ? 70.260 -36.801 93.865 1.00 37.97 223 GLN B CA 1
ATOM 3648 C C . GLN B 1 225 ? 70.619 -37.035 95.327 1.00 36.96 223 GLN B C 1
ATOM 3649 O O . GLN B 1 225 ? 70.428 -38.128 95.852 1.00 36.40 223 GLN B O 1
ATOM 3655 N N . LEU B 1 226 ? 71.127 -36.003 95.987 1.00 36.30 224 LEU B N 1
ATOM 3656 C CA . LEU B 1 226 ? 71.465 -36.106 97.398 1.00 35.09 224 LEU B CA 1
ATOM 3657 C C . LEU B 1 226 ? 70.289 -35.510 98.173 1.00 34.65 224 LEU B C 1
ATOM 3658 O O . LEU B 1 226 ? 70.149 -34.295 98.275 1.00 34.12 224 LEU B O 1
ATOM 3663 N N . ARG B 1 227 ? 69.439 -36.384 98.694 1.00 33.83 225 ARG B N 1
ATOM 3664 C CA . ARG B 1 227 ? 68.252 -35.981 99.438 1.00 34.04 225 ARG B CA 1
ATOM 3665 C C . ARG B 1 227 ? 68.585 -35.254 100.746 1.00 33.86 225 ARG B C 1
ATOM 3666 O O . ARG B 1 227 ? 69.521 -35.623 101.462 1.00 33.78 225 ARG B O 1
ATOM 3674 N N . ILE B 1 228 ? 67.811 -34.216 101.047 1.00 31.46 226 ILE B N 1
ATOM 3675 C CA . ILE B 1 228 ? 67.995 -33.433 102.265 1.00 29.52 226 ILE B CA 1
ATOM 3676 C C . ILE B 1 228 ? 66.741 -33.625 103.100 1.00 30.63 226 ILE B C 1
ATOM 3677 O O . ILE B 1 228 ? 65.629 -33.438 102.600 1.00 30.66 226 ILE B O 1
ATOM 3682 N N . PRO B 1 229 ? 66.893 -33.968 104.394 1.00 31.19 227 PRO B N 1
ATOM 3683 C CA . PRO B 1 229 ? 68.134 -34.193 105.143 1.00 32.45 227 PRO B CA 1
ATOM 3684 C C . PRO B 1 229 ? 68.627 -35.646 105.193 1.00 34.22 227 PRO B C 1
ATOM 3685 O O . PRO B 1 229 ? 69.636 -35.932 105.833 1.00 35.24 227 PRO B O 1
ATOM 3689 N N . GLU B 1 230 ? 67.931 -36.558 104.520 1.00 35.47 228 GLU B N 1
ATOM 3690 C CA . GLU B 1 230 ? 68.320 -37.969 104.538 1.00 36.85 228 GLU B CA 1
ATOM 3691 C C . GLU B 1 230 ? 69.765 -38.257 104.141 1.00 36.42 228 GLU B C 1
ATOM 3692 O O . GLU B 1 230 ? 70.496 -38.911 104.886 1.00 36.34 228 GLU B O 1
ATOM 3698 N N . ASP B 1 231 ? 70.173 -37.784 102.966 1.00 34.02 229 ASP B N 1
ATOM 3699 C CA . ASP B 1 231 ? 71.527 -38.026 102.479 1.00 33.42 229 ASP B CA 1
ATOM 3700 C C . ASP B 1 231 ? 72.529 -36.987 102.944 1.00 33.26 229 ASP B C 1
ATOM 3701 O O . ASP B 1 231 ? 73.727 -37.270 103.057 1.00 32.18 229 ASP B O 1
ATOM 3706 N N . ILE B 1 232 ? 72.039 -35.778 103.197 1.00 31.64 230 ILE B N 1
ATOM 3707 C CA . ILE B 1 232 ? 72.902 -34.694 103.632 1.00 30.12 230 ILE B CA 1
ATOM 3708 C C . ILE B 1 232 ? 72.054 -33.538 104.133 1.00 28.79 230 ILE B C 1
ATOM 3709 O O . ILE B 1 232 ? 70.929 -33.334 103.678 1.00 28.94 230 ILE B O 1
ATOM 3714 N N . GLN B 1 233 ? 72.596 -32.790 105.083 1.00 26.49 231 GLN B N 1
ATOM 3715 C CA . GLN B 1 233 ? 71.886 -31.655 105.648 1.00 25.92 231 GLN B CA 1
ATOM 3716 C C . GLN B 1 233 ? 72.556 -30.362 105.203 1.00 24.88 231 GLN B C 1
ATOM 3717 O O . GLN B 1 233 ? 73.690 -30.367 104.738 1.00 24.31 231 GLN B O 1
ATOM 3723 N N . THR B 1 234 ? 71.839 -29.256 105.337 1.00 24.13 232 THR B N 1
ATOM 3724 C CA . THR B 1 234 ? 72.364 -27.968 104.921 1.00 22.14 232 THR B CA 1
ATOM 3725 C C . THR B 1 234 ? 71.821 -26.884 105.838 1.00 20.53 232 THR B C 1
ATOM 3726 O O . THR B 1 234 ? 70.750 -27.027 106.404 1.00 21.81 232 THR B O 1
ATOM 3730 N N . ALA B 1 235 ? 72.572 -25.803 105.977 1.00 19.49 233 ALA B N 1
ATOM 3731 C CA . ALA B 1 235 ? 72.157 -24.681 106.803 1.00 20.59 233 ALA B CA 1
ATOM 3732 C C . ALA B 1 235 ? 72.803 -23.442 106.191 1.00 20.43 233 ALA B C 1
ATOM 3733 O O . ALA B 1 235 ? 73.866 -23.536 105.580 1.00 20.95 233 ALA B O 1
ATOM 3735 N N . THR B 1 236 ? 72.178 -22.283 106.355 1.00 20.19 234 THR B N 1
ATOM 3736 C CA . THR B 1 236 ? 72.747 -21.071 105.787 1.00 21.33 234 THR B CA 1
ATOM 3737 C C . THR B 1 236 ? 72.502 -19.842 106.662 1.00 21.82 234 THR B C 1
ATOM 3738 O O . THR B 1 236 ? 72.083 -19.967 107.809 1.00 19.81 234 THR B O 1
ATOM 3742 N N . PHE B 1 237 ? 72.776 -18.657 106.127 1.00 21.84 235 PHE B N 1
ATOM 3743 C CA . PHE B 1 237 ? 72.577 -17.425 106.882 1.00 24.11 235 PHE B CA 1
ATOM 3744 C C . PHE B 1 237 ? 71.501 -16.562 106.230 1.00 25.37 235 PHE B C 1
ATOM 3745 O O . PHE B 1 237 ? 71.300 -16.617 105.011 1.00 26.00 235 PHE B O 1
ATOM 3753 N N . ASN B 1 238 ? 70.810 -15.774 107.049 1.00 25.69 236 ASN B N 1
ATOM 3754 C CA . ASN B 1 238 ? 69.747 -14.880 106.584 1.00 28.45 236 ASN B CA 1
ATOM 3755 C C . ASN B 1 238 ? 68.434 -15.599 106.292 1.00 27.97 236 ASN B C 1
ATOM 3756 O O . ASN B 1 238 ? 68.264 -16.211 105.240 1.00 31.35 236 ASN B O 1
ATOM 3761 N N . THR B 1 239 ? 67.500 -15.512 107.225 1.00 27.21 237 THR B N 1
ATOM 3762 C CA . THR B 1 239 ? 66.206 -16.141 107.046 1.00 26.42 237 THR B CA 1
ATOM 3763 C C . THR B 1 239 ? 65.374 -15.201 106.186 1.00 24.09 237 THR B C 1
ATOM 3764 O O . THR B 1 239 ? 65.479 -13.982 106.316 1.00 22.23 237 THR B O 1
ATOM 3768 N N . SER B 1 240 ? 64.559 -15.779 105.310 1.00 22.66 238 SER B N 1
ATOM 3769 C CA . SER B 1 240 ? 63.706 -15.013 104.415 1.00 22.68 238 SER B CA 1
ATOM 3770 C C . SER B 1 240 ? 62.775 -15.979 103.695 1.00 22.63 238 SER B C 1
ATOM 3771 O O . SER B 1 240 ? 62.805 -17.184 103.948 1.00 20.41 238 SER B O 1
ATOM 3774 N N . PHE B 1 241 ? 61.967 -15.454 102.781 1.00 20.32 239 PHE B N 1
ATOM 3775 C CA . PHE B 1 241 ? 61.040 -16.285 102.024 1.00 20.46 239 PHE B CA 1
ATOM 3776 C C . PHE B 1 241 ? 61.816 -17.372 101.294 1.00 19.99 239 PHE B C 1
ATOM 3777 O O . PHE B 1 241 ? 61.330 -18.496 101.121 1.00 19.44 239 PHE B O 1
ATOM 3785 N N . LEU B 1 242 ? 63.023 -17.034 100.860 1.00 19.05 240 LEU B N 1
ATOM 3786 C CA . LEU B 1 242 ? 63.851 -17.987 100.138 1.00 23.15 240 LEU B CA 1
ATOM 3787 C C . LEU B 1 242 ? 64.280 -19.187 100.975 1.00 23.18 240 LEU B C 1
ATOM 3788 O O . LEU B 1 242 ? 64.307 -20.311 100.468 1.00 24.71 240 LEU B O 1
ATOM 3793 N N . THR B 1 243 ? 64.623 -18.968 102.244 1.00 22.79 241 THR B N 1
ATOM 3794 C CA . THR B 1 243 ? 65.039 -20.097 103.081 1.00 23.39 241 THR B CA 1
ATOM 3795 C C . THR B 1 243 ? 63.821 -20.882 103.564 1.00 24.00 241 THR B C 1
ATOM 3796 O O . THR B 1 243 ? 63.861 -22.105 103.636 1.00 26.10 241 THR B O 1
ATOM 3800 N N . GLU B 1 244 ? 62.736 -20.179 103.879 1.00 24.39 242 GLU B N 1
ATOM 3801 C CA . GLU B 1 244 ? 61.516 -20.829 104.355 1.00 25.33 242 GLU B CA 1
ATOM 3802 C C . GLU B 1 244 ? 60.849 -21.690 103.289 1.00 25.87 242 GLU B C 1
ATOM 3803 O O . GLU B 1 244 ? 60.234 -22.726 103.596 1.00 24.67 242 GLU B O 1
ATOM 3809 N N . ASN B 1 245 ? 60.959 -21.259 102.034 1.00 22.66 243 ASN B N 1
ATOM 3810 C CA . ASN B 1 245 ? 60.346 -21.986 100.935 1.00 21.87 243 ASN B CA 1
ATOM 3811 C C . ASN B 1 245 ? 61.352 -22.636 100.002 1.00 22.87 243 ASN B C 1
ATOM 3812 O O . ASN B 1 245 ? 61.029 -22.949 98.861 1.00 22.63 243 ASN B O 1
ATOM 3817 N N . ALA B 1 246 ? 62.571 -22.843 100.489 1.00 22.85 244 ALA B N 1
ATOM 3818 C CA . ALA B 1 246 ? 63.604 -23.483 99.684 1.00 23.06 244 ALA B CA 1
ATOM 3819 C C . ALA B 1 246 ? 63.244 -24.955 99.523 1.00 23.72 244 ALA B C 1
ATOM 3820 O O . ALA B 1 246 ? 62.237 -25.420 100.058 1.00 24.51 244 ALA B O 1
ATOM 3822 N N . THR B 1 247 ? 64.095 -25.685 98.810 1.00 24.26 245 THR B N 1
ATOM 3823 C CA . THR B 1 247 ? 63.886 -27.100 98.547 1.00 24.81 245 THR B CA 1
ATOM 3824 C C . THR B 1 247 ? 64.956 -27.970 99.197 1.00 24.65 245 THR B C 1
ATOM 3825 O O . THR B 1 247 ? 65.998 -28.231 98.601 1.00 25.17 245 THR B O 1
ATOM 3829 N N . PRO B 1 248 ? 64.727 -28.419 100.439 1.00 25.04 246 PRO B N 1
ATOM 3830 C CA . PRO B 1 248 ? 63.574 -28.191 101.318 1.00 23.71 246 PRO B CA 1
ATOM 3831 C C . PRO B 1 248 ? 63.834 -26.940 102.147 1.00 22.77 246 PRO B C 1
ATOM 3832 O O . PRO B 1 248 ? 64.865 -26.305 101.977 1.00 24.06 246 PRO B O 1
ATOM 3836 N N . SER B 1 249 ? 62.910 -26.599 103.042 1.00 23.22 247 SER B N 1
ATOM 3837 C CA . SER B 1 249 ? 63.065 -25.423 103.897 1.00 24.02 247 SER B CA 1
ATOM 3838 C C . SER B 1 249 ? 64.403 -25.506 104.620 1.00 22.64 247 SER B C 1
ATOM 3839 O O . SER B 1 249 ? 64.777 -26.552 105.152 1.00 22.66 247 SER B O 1
ATOM 3842 N N . GLN B 1 250 ? 65.115 -24.384 104.639 1.00 22.36 248 GLN B N 1
ATOM 3843 C CA . GLN B 1 250 ? 66.443 -24.321 105.215 1.00 20.20 248 GLN B CA 1
ATOM 3844 C C . GLN B 1 250 ? 66.583 -23.785 106.623 1.00 21.33 248 GLN B C 1
ATOM 3845 O O . GLN B 1 250 ? 66.016 -22.747 106.979 1.00 17.28 248 GLN B O 1
ATOM 3851 N N . THR B 1 251 ? 67.345 -24.513 107.431 1.00 20.04 249 THR B N 1
ATOM 3852 C CA . THR B 1 251 ? 67.622 -24.067 108.785 1.00 20.16 249 THR B CA 1
ATOM 3853 C C . THR B 1 251 ? 68.570 -22.915 108.524 1.00 20.90 249 THR B C 1
ATOM 3854 O O . THR B 1 251 ? 69.491 -23.037 107.712 1.00 19.87 249 THR B O 1
ATOM 3858 N N . SER B 1 252 ? 68.346 -21.789 109.189 1.00 21.98 250 SER B N 1
ATOM 3859 C CA . SER B 1 252 ? 69.179 -20.623 108.937 1.00 23.31 250 SER B CA 1
ATOM 3860 C C . SER B 1 252 ? 69.268 -19.685 110.115 1.00 23.39 250 SER B C 1
ATOM 3861 O O . SER B 1 252 ? 68.501 -19.786 111.066 1.00 24.70 250 SER B O 1
ATOM 3864 N N . VAL B 1 253 ? 70.203 -18.748 110.017 1.00 21.86 251 VAL B N 1
ATOM 3865 C CA . VAL B 1 253 ? 70.408 -17.753 111.045 1.00 20.95 251 VAL B CA 1
ATOM 3866 C C . VAL B 1 253 ? 69.645 -16.488 110.673 1.00 23.54 251 VAL B C 1
ATOM 3867 O O . VAL B 1 253 ? 69.855 -15.917 109.596 1.00 21.09 251 VAL B O 1
ATOM 3871 N N . ASN B 1 254 ? 68.741 -16.064 111.553 1.00 23.51 252 ASN B N 1
ATOM 3872 C CA . ASN B 1 254 ? 67.975 -14.847 111.330 1.00 25.72 252 ASN B CA 1
ATOM 3873 C C . ASN B 1 254 ? 68.884 -13.727 111.810 1.00 26.17 252 ASN B C 1
ATOM 3874 O O . ASN B 1 254 ? 69.271 -13.701 112.975 1.00 26.93 252 ASN B O 1
ATOM 3879 N N . ILE B 1 255 ? 69.238 -12.811 110.919 1.00 26.12 253 ILE B N 1
ATOM 3880 C CA . ILE B 1 255 ? 70.114 -11.715 111.301 1.00 27.49 253 ILE B CA 1
ATOM 3881 C C . ILE B 1 255 ? 69.335 -10.408 111.487 1.00 28.31 253 ILE B C 1
ATOM 3882 O O . ILE B 1 255 ? 69.928 -9.345 111.655 1.00 27.91 253 ILE B O 1
ATOM 3887 N N . ASN B 1 256 ? 68.006 -10.496 111.444 1.00 28.98 254 ASN B N 1
ATOM 3888 C CA . ASN B 1 256 ? 67.149 -9.330 111.642 1.00 27.53 254 ASN B CA 1
ATOM 3889 C C . ASN B 1 256 ? 67.590 -8.117 110.834 1.00 26.66 254 ASN B C 1
ATOM 3890 O O . ASN B 1 256 ? 67.907 -7.063 111.392 1.00 24.60 254 ASN B O 1
ATOM 3895 N N . PRO B 1 257 ? 67.608 -8.246 109.502 1.00 26.51 255 PRO B N 1
ATOM 3896 C CA . PRO B 1 257 ? 68.020 -7.137 108.636 1.00 25.66 255 PRO B CA 1
ATOM 3897 C C . PRO B 1 257 ? 67.081 -5.933 108.711 1.00 25.85 255 PRO B C 1
ATOM 3898 O O . PRO B 1 257 ? 67.482 -4.807 108.430 1.00 23.57 255 PRO B O 1
ATOM 3902 N N . ASP B 1 258 ? 65.831 -6.164 109.092 1.00 26.93 256 ASP B N 1
ATOM 3903 C CA . ASP B 1 258 ? 64.892 -5.054 109.201 1.00 30.74 256 ASP B CA 1
ATOM 3904 C C . ASP B 1 258 ? 65.393 -4.093 110.281 1.00 28.96 256 ASP B C 1
ATOM 3905 O O . ASP B 1 258 ? 65.368 -2.871 110.106 1.00 27.37 256 ASP B O 1
ATOM 3910 N N . VAL B 1 259 ? 65.873 -4.658 111.383 1.00 27.11 257 VAL B N 1
ATOM 3911 C CA . VAL B 1 259 ? 66.383 -3.864 112.487 1.00 29.45 257 VAL B CA 1
ATOM 3912 C C . VAL B 1 259 ? 67.672 -3.143 112.098 1.00 28.97 257 VAL B C 1
ATOM 3913 O O . VAL B 1 259 ? 67.886 -1.997 112.491 1.00 28.20 257 VAL B O 1
ATOM 3917 N N . LEU B 1 260 ? 68.519 -3.805 111.313 1.00 28.16 258 LEU B N 1
ATOM 3918 C CA . LEU B 1 260 ? 69.772 -3.192 110.877 1.00 25.99 258 LEU B CA 1
ATOM 3919 C C . LEU B 1 260 ? 69.458 -1.937 110.080 1.00 26.08 258 LEU B C 1
ATOM 3920 O O . LEU B 1 260 ? 70.048 -0.877 110.309 1.00 28.03 258 LEU B O 1
ATOM 3925 N N . GLY B 1 261 ? 68.508 -2.051 109.157 1.00 24.80 259 GLY B N 1
ATOM 3926 C CA . GLY B 1 261 ? 68.137 -0.915 108.337 1.00 26.97 259 GLY B CA 1
ATOM 3927 C C . GLY B 1 261 ? 67.512 0.234 109.116 1.00 28.06 259 GLY B C 1
ATOM 3928 O O . GLY B 1 261 ? 67.902 1.390 108.954 1.00 27.79 259 GLY B O 1
ATOM 3929 N N . PHE B 1 262 ? 66.534 -0.084 109.957 1.00 28.19 260 PHE B N 1
ATOM 3930 C CA . PHE B 1 262 ? 65.846 0.923 110.761 1.00 29.72 260 PHE B CA 1
ATOM 3931 C C . PHE B 1 262 ? 66.859 1.686 111.616 1.00 29.59 260 PHE B C 1
ATOM 3932 O O . PHE B 1 262 ? 66.802 2.912 111.735 1.00 29.44 260 PHE B O 1
ATOM 3940 N N . THR B 1 263 ? 67.782 0.942 112.207 1.00 29.42 261 THR B N 1
ATOM 3941 C CA . THR B 1 263 ? 68.820 1.524 113.039 1.00 30.39 261 THR B CA 1
ATOM 3942 C C . THR B 1 263 ? 69.739 2.395 112.192 1.00 31.65 261 THR B C 1
ATOM 3943 O O . THR B 1 263 ? 70.069 3.514 112.574 1.00 31.90 261 THR B O 1
ATOM 3947 N N . ALA B 1 264 ? 70.142 1.885 111.032 1.00 31.86 262 ALA B N 1
ATOM 3948 C CA . ALA B 1 264 ? 71.029 2.637 110.153 1.00 32.66 262 ALA B CA 1
ATOM 3949 C C . ALA B 1 264 ? 70.355 3.911 109.669 1.00 32.87 262 ALA B C 1
ATOM 3950 O O . ALA B 1 264 ? 70.996 4.957 109.554 1.00 33.77 262 ALA B O 1
ATOM 3952 N N . GLY B 1 265 ? 69.061 3.823 109.381 1.00 32.76 263 GLY B N 1
ATOM 3953 C CA . GLY B 1 265 ? 68.339 4.991 108.911 1.00 32.77 263 GLY B CA 1
ATOM 3954 C C . GLY B 1 265 ? 68.249 6.075 109.968 1.00 32.44 263 GLY B C 1
ATOM 3955 O O . GLY B 1 265 ? 68.527 7.244 109.701 1.00 31.60 263 GLY B O 1
ATOM 3956 N N . ASN B 1 266 ? 67.857 5.687 111.175 1.00 34.26 264 ASN B N 1
ATOM 3957 C CA . ASN B 1 266 ? 67.727 6.641 112.270 1.00 36.11 264 ASN B CA 1
ATOM 3958 C C . ASN B 1 266 ? 69.059 7.254 112.683 1.00 36.50 264 ASN B C 1
ATOM 3959 O O . ASN B 1 266 ? 69.163 8.470 112.868 1.00 36.48 264 ASN B O 1
ATOM 3964 N N . THR B 1 267 ? 70.078 6.414 112.812 1.00 37.16 265 THR B N 1
ATOM 3965 C CA . THR B 1 267 ? 71.396 6.877 113.222 1.00 36.84 265 THR B CA 1
ATOM 3966 C C . THR B 1 267 ? 72.054 7.892 112.283 1.00 37.33 265 THR B C 1
ATOM 3967 O O . THR B 1 267 ? 72.705 8.829 112.752 1.00 38.16 265 THR B O 1
ATOM 3971 N N . ILE B 1 268 ? 71.897 7.728 110.972 1.00 37.01 266 ILE B N 1
ATOM 3972 C CA . ILE B 1 268 ? 72.515 8.678 110.055 1.00 38.87 266 ILE B CA 1
ATOM 3973 C C . ILE B 1 268 ? 71.751 9.998 110.024 1.00 38.96 266 ILE B C 1
ATOM 3974 O O . ILE B 1 268 ? 72.324 11.047 109.726 1.00 37.86 266 ILE B O 1
ATOM 3979 N N . ILE B 1 269 ? 70.454 9.942 110.317 1.00 39.56 267 ILE B N 1
ATOM 3980 C CA . ILE B 1 269 ? 69.641 11.152 110.353 1.00 39.62 267 ILE B CA 1
ATOM 3981 C C . ILE B 1 269 ? 70.111 11.947 111.561 1.00 39.65 267 ILE B C 1
ATOM 3982 O O . ILE B 1 269 ? 70.240 13.171 111.501 1.00 39.29 267 ILE B O 1
ATOM 3987 N N . ASP B 1 270 ? 70.368 11.228 112.652 1.00 39.23 268 ASP B N 1
ATOM 3988 C CA . ASP B 1 270 ? 70.844 11.834 113.885 1.00 41.11 268 ASP B CA 1
ATOM 3989 C C . ASP B 1 270 ? 72.160 12.562 113.626 1.00 42.86 268 ASP B C 1
ATOM 3990 O O . ASP B 1 270 ? 72.373 13.676 114.113 1.00 42.39 268 ASP B O 1
ATOM 3995 N N . VAL B 1 271 ? 73.037 11.924 112.852 1.00 42.47 269 VAL B N 1
ATOM 3996 C CA . VAL B 1 271 ? 74.329 12.503 112.519 1.00 42.81 269 VAL B CA 1
ATOM 3997 C C . VAL B 1 271 ? 74.170 13.820 111.769 1.00 44.01 269 VAL B C 1
ATOM 3998 O O . VAL B 1 271 ? 74.749 14.832 112.160 1.00 44.03 269 VAL B O 1
ATOM 4002 N N . LEU B 1 272 ? 73.393 13.810 110.691 1.00 44.70 270 LEU B N 1
ATOM 4003 C CA . LEU B 1 272 ? 73.186 15.027 109.912 1.00 47.33 270 LEU B CA 1
ATOM 4004 C C . LEU B 1 272 ? 72.474 16.092 110.753 1.00 48.85 270 LEU B C 1
ATOM 4005 O O . LEU B 1 272 ? 71.247 16.157 110.782 1.00 49.98 270 LEU B O 1
ATOM 4010 N N . ARG B 1 273 ? 73.251 16.920 111.444 1.00 50.42 271 ARG B N 1
ATOM 4011 C CA . ARG B 1 273 ? 72.688 17.973 112.288 1.00 51.95 271 ARG B CA 1
ATOM 4012 C C . ARG B 1 273 ? 71.669 17.401 113.277 1.00 51.44 271 ARG B C 1
ATOM 4013 O O . ARG B 1 273 ? 71.997 16.542 114.095 1.00 52.65 271 ARG B O 1
ATOM 4015 N N . ARG B 1 280 ? 81.037 4.688 117.534 1.00 45.21 278 ARG B N 1
ATOM 4016 C CA . ARG B 1 280 ? 80.019 3.862 118.178 1.00 44.60 278 ARG B CA 1
ATOM 4017 C C . ARG B 1 280 ? 79.670 2.624 117.344 1.00 44.05 278 ARG B C 1
ATOM 4018 O O . ARG B 1 280 ? 79.565 2.689 116.116 1.00 43.58 278 ARG B O 1
ATOM 4020 N N . GLU B 1 281 ? 79.495 1.497 118.028 1.00 44.17 279 GLU B N 1
ATOM 4021 C CA . GLU B 1 281 ? 79.165 0.232 117.383 1.00 43.72 279 GLU B CA 1
ATOM 4022 C C . GLU B 1 281 ? 77.894 -0.368 117.972 1.00 43.02 279 GLU B C 1
ATOM 4023 O O . GLU B 1 281 ? 77.851 -0.711 119.153 1.00 43.35 279 GLU B O 1
ATOM 4029 N N . LYS B 1 282 ? 76.862 -0.489 117.142 1.00 41.33 280 LYS B N 1
ATOM 4030 C CA . LYS B 1 282 ? 75.590 -1.062 117.567 1.00 40.05 280 LYS B CA 1
ATOM 4031 C C . LYS B 1 282 ? 75.437 -2.440 116.930 1.00 38.63 280 LYS B C 1
ATOM 4032 O O . LYS B 1 282 ? 75.393 -2.564 115.706 1.00 38.20 280 LYS B O 1
ATOM 4038 N N . LEU B 1 283 ? 75.355 -3.471 117.761 1.00 36.30 281 LEU B N 1
ATOM 4039 C CA . LEU B 1 283 ? 75.215 -4.837 117.272 1.00 35.76 281 LEU B CA 1
ATOM 4040 C C . LEU B 1 283 ? 73.776 -5.329 117.399 1.00 35.86 281 LEU B C 1
ATOM 4041 O O . LEU B 1 283 ? 73.127 -5.104 118.417 1.00 36.27 281 LEU B O 1
ATOM 4046 N N . ILE B 1 284 ? 73.283 -5.991 116.356 1.00 35.05 282 ILE B N 1
ATOM 4047 C CA . ILE B 1 284 ? 71.927 -6.540 116.347 1.00 33.32 282 ILE B CA 1
ATOM 4048 C C . ILE B 1 284 ? 72.048 -8.046 116.565 1.00 33.67 282 ILE B C 1
ATOM 4049 O O . ILE B 1 284 ? 72.887 -8.700 115.944 1.00 32.48 282 ILE B O 1
ATOM 4054 N N . SER B 1 285 ? 71.209 -8.594 117.440 1.00 33.64 283 SER B N 1
ATOM 4055 C CA . SER B 1 285 ? 71.236 -10.026 117.754 1.00 32.84 283 SER B CA 1
ATOM 4056 C C . SER B 1 285 ? 70.820 -10.929 116.591 1.00 30.01 283 SER B C 1
ATOM 4057 O O . SER B 1 285 ? 70.287 -10.462 115.591 1.00 30.06 283 SER B O 1
ATOM 4060 N N . THR B 1 286 ? 71.080 -12.227 116.729 1.00 28.51 284 THR B N 1
ATOM 4061 C CA . THR B 1 286 ? 70.712 -13.193 115.704 1.00 27.72 284 THR B CA 1
ATOM 4062 C C . THR B 1 286 ? 70.125 -14.416 116.385 1.00 27.89 284 THR B C 1
ATOM 4063 O O . THR B 1 286 ? 70.385 -14.665 117.560 1.00 25.73 284 THR B O 1
ATOM 4067 N N . GLN B 1 287 ? 69.336 -15.178 115.639 1.00 28.55 285 GLN B N 1
ATOM 4068 C CA . GLN B 1 287 ? 68.720 -16.384 116.173 1.00 29.10 285 GLN B CA 1
ATOM 4069 C C . GLN B 1 287 ? 68.717 -17.484 115.127 1.00 28.33 285 GLN B C 1
ATOM 4070 O O . GLN B 1 287 ? 68.659 -17.216 113.921 1.00 28.07 285 GLN B O 1
ATOM 4076 N N . ILE B 1 288 ? 68.766 -18.724 115.595 1.00 26.34 286 ILE B N 1
ATOM 4077 C CA . ILE B 1 288 ? 68.748 -19.873 114.709 1.00 26.18 286 ILE B CA 1
ATOM 4078 C C . ILE B 1 288 ? 67.308 -20.321 114.462 1.00 28.73 286 ILE B C 1
ATOM 4079 O O . ILE B 1 288 ? 66.549 -20.556 115.406 1.00 27.18 286 ILE B O 1
ATOM 4084 N N . VAL B 1 289 ? 66.929 -20.412 113.191 1.00 27.77 287 VAL B N 1
ATOM 4085 C CA . VAL B 1 289 ? 65.583 -20.835 112.822 1.00 29.95 287 VAL B CA 1
ATOM 4086 C C . VAL B 1 289 ? 65.704 -22.247 112.280 1.00 30.52 287 VAL B C 1
ATOM 4087 O O . VAL B 1 289 ? 66.248 -22.474 111.197 1.00 29.22 287 VAL B O 1
ATOM 4091 N N . GLU B 1 290 ? 65.189 -23.194 113.052 1.00 30.39 288 GLU B N 1
ATOM 4092 C CA . GLU B 1 290 ? 65.247 -24.613 112.718 1.00 31.03 288 GLU B CA 1
ATOM 4093 C C . GLU B 1 290 ? 64.215 -24.984 111.677 1.00 28.92 288 GLU B C 1
ATOM 4094 O O . GLU B 1 290 ? 63.032 -24.658 111.807 1.00 27.23 288 GLU B O 1
ATOM 4100 N N . ARG B 1 291 ? 64.659 -25.689 110.646 1.00 26.94 289 ARG B N 1
ATOM 4101 C CA . ARG B 1 291 ? 63.745 -26.108 109.604 1.00 26.36 289 ARG B CA 1
ATOM 4102 C C . ARG B 1 291 ? 64.017 -27.540 109.172 1.00 27.11 289 ARG B C 1
ATOM 4103 O O . ARG B 1 291 ? 64.735 -28.282 109.851 1.00 25.01 289 ARG B O 1
ATOM 4111 N N . VAL B 1 292 ? 63.459 -27.922 108.031 1.00 26.96 290 VAL B N 1
ATOM 4112 C CA . VAL B 1 292 ? 63.610 -29.276 107.516 1.00 26.41 290 VAL B CA 1
ATOM 4113 C C . VAL B 1 292 ? 65.027 -29.736 107.158 1.00 26.46 290 VAL B C 1
ATOM 4114 O O . VAL B 1 292 ? 65.353 -30.920 107.323 1.00 25.56 290 VAL B O 1
ATOM 4118 N N . SER B 1 293 ? 65.867 -28.815 106.690 1.00 23.62 291 SER B N 1
ATOM 4119 C CA . SER B 1 293 ? 67.224 -29.159 106.269 1.00 24.71 291 SER B CA 1
ATOM 4120 C C . SER B 1 293 ? 68.183 -29.715 107.319 1.00 23.82 291 SER B C 1
ATOM 4121 O O . SER B 1 293 ? 69.235 -30.234 106.958 1.00 24.65 291 SER B O 1
ATOM 4124 N N . THR B 1 294 ? 67.855 -29.585 108.601 1.00 25.73 292 THR B N 1
ATOM 4125 C CA . THR B 1 294 ? 68.712 -30.146 109.654 1.00 25.68 292 THR B CA 1
ATOM 4126 C C . THR B 1 294 ? 67.889 -31.019 110.600 1.00 27.87 292 THR B C 1
ATOM 4127 O O . THR B 1 294 ? 66.687 -30.817 110.753 1.00 27.72 292 THR B O 1
ATOM 4131 N N . THR B 1 295 ? 68.538 -32.005 111.214 1.00 28.92 293 THR B N 1
ATOM 4132 C CA . THR B 1 295 ? 67.862 -32.897 112.155 1.00 31.41 293 THR B CA 1
ATOM 4133 C C . THR B 1 295 ? 68.892 -33.750 112.905 1.00 31.25 293 THR B C 1
ATOM 4134 O O . THR B 1 295 ? 70.007 -33.957 112.425 1.00 28.67 293 THR B O 1
ATOM 4138 N N . LYS B 1 296 ? 68.512 -34.227 114.088 1.00 33.49 294 LYS B N 1
ATOM 4139 C CA . LYS B 1 296 ? 69.392 -35.048 114.914 1.00 35.14 294 LYS B CA 1
ATOM 4140 C C . LYS B 1 296 ? 69.952 -36.216 114.107 1.00 34.64 294 LYS B C 1
ATOM 4141 O O . LYS B 1 296 ? 69.222 -36.879 113.368 1.00 32.43 294 LYS B O 1
ATOM 4147 N N . ILE B 1 297 ? 71.252 -36.460 114.250 1.00 35.79 295 ILE B N 1
ATOM 4148 C CA . ILE B 1 297 ? 71.910 -37.551 113.540 1.00 38.25 295 ILE B CA 1
ATOM 4149 C C . ILE B 1 297 ? 72.686 -38.437 114.524 1.00 40.50 295 ILE B C 1
ATOM 4150 O O . ILE B 1 297 ? 73.192 -37.956 115.542 1.00 39.55 295 ILE B O 1
ATOM 4155 N N . GLU B 1 298 ? 72.768 -39.732 114.230 1.00 41.57 296 GLU B N 1
ATOM 4156 C CA . GLU B 1 298 ? 73.481 -40.661 115.106 1.00 43.00 296 GLU B CA 1
ATOM 4157 C C . GLU B 1 298 ? 74.756 -41.176 114.445 1.00 43.86 296 GLU B C 1
ATOM 4158 O O . GLU B 1 298 ? 74.949 -40.882 113.248 1.00 44.94 296 GLU B O 1
ATOM 4160 N N . LYS C 1 21 ? 39.286 -7.692 143.301 1.00 43.49 19 LYS C N 1
ATOM 4161 C CA . LYS C 1 21 ? 40.090 -7.239 144.473 1.00 42.59 19 LYS C CA 1
ATOM 4162 C C . LYS C 1 21 ? 40.695 -8.430 145.218 1.00 42.11 19 LYS C C 1
ATOM 4163 O O . LYS C 1 21 ? 41.831 -8.364 145.681 1.00 41.15 19 LYS C O 1
ATOM 4165 N N . THR C 1 22 ? 39.932 -9.514 145.340 1.00 41.52 20 THR C N 1
ATOM 4166 C CA . THR C 1 22 ? 40.411 -10.718 146.020 1.00 41.15 20 THR C CA 1
ATOM 4167 C C . THR C 1 22 ? 40.627 -11.785 144.962 1.00 40.88 20 THR C C 1
ATOM 4168 O O . THR C 1 22 ? 39.846 -12.746 144.872 1.00 41.89 20 THR C O 1
ATOM 4170 N N . LEU C 1 23 ? 41.685 -11.586 144.171 1.00 37.47 21 LEU C N 1
ATOM 4171 C CA . LEU C 1 23 ? 42.090 -12.452 143.058 1.00 34.19 21 LEU C CA 1
ATOM 4172 C C . LEU C 1 23 ? 42.200 -13.935 143.390 1.00 32.58 21 LEU C C 1
ATOM 4173 O O . LEU C 1 23 ? 43.266 -14.543 143.231 1.00 31.13 21 LEU C O 1
ATOM 4175 N N . THR C 1 24 ? 41.098 -14.525 143.826 1.00 30.95 22 THR C N 1
ATOM 4176 C CA . THR C 1 24 ? 41.089 -15.931 144.181 1.00 29.73 22 THR C CA 1
ATOM 4177 C C . THR C 1 24 ? 39.934 -16.632 143.493 1.00 29.10 22 THR C C 1
ATOM 4178 O O . THR C 1 24 ? 38.830 -16.101 143.434 1.00 30.47 22 THR C O 1
ATOM 4182 N N . ILE C 1 25 ? 40.195 -17.816 142.956 1.00 26.06 23 ILE C N 1
ATOM 4183 C CA . ILE C 1 25 ? 39.160 -18.586 142.289 1.00 25.43 23 ILE C CA 1
ATOM 4184 C C . ILE C 1 25 ? 38.730 -19.710 143.215 1.00 24.74 23 ILE C C 1
ATOM 4185 O O . ILE C 1 25 ? 39.572 -20.463 143.709 1.00 23.63 23 ILE C O 1
ATOM 4190 N N . GLY C 1 26 ? 37.430 -19.807 143.471 1.00 24.28 24 GLY C N 1
ATOM 4191 C CA . GLY C 1 26 ? 36.942 -20.871 144.325 1.00 21.91 24 GLY C CA 1
ATOM 4192 C C . GLY C 1 26 ? 36.670 -22.099 143.478 1.00 19.77 24 GLY C C 1
ATOM 4193 O O . GLY C 1 26 ? 36.048 -21.998 142.419 1.00 20.20 24 GLY C O 1
ATOM 4194 N N . LEU C 1 27 ? 37.128 -23.259 143.944 1.00 19.69 25 LEU C N 1
ATOM 4195 C CA . LEU C 1 27 ? 36.939 -24.514 143.221 1.00 19.09 25 LEU C CA 1
ATOM 4196 C C . LEU C 1 27 ? 35.944 -25.367 143.994 1.00 19.44 25 LEU C C 1
ATOM 4197 O O . LEU C 1 27 ? 36.235 -25.832 145.088 1.00 20.45 25 LEU C O 1
ATOM 4202 N N . ILE C 1 28 ? 34.772 -25.582 143.420 1.00 20.41 26 ILE C N 1
ATOM 4203 C CA . ILE C 1 28 ? 33.751 -26.361 144.112 1.00 20.64 26 ILE C CA 1
ATOM 4204 C C . ILE C 1 28 ? 33.712 -27.826 143.704 1.00 20.91 26 ILE C C 1
ATOM 4205 O O . ILE C 1 28 ? 33.320 -28.153 142.584 1.00 18.57 26 ILE C O 1
ATOM 4210 N N . GLN C 1 29 ? 34.118 -28.710 144.615 1.00 22.75 27 GLN C N 1
ATOM 4211 C CA . GLN C 1 29 ? 34.081 -30.146 144.328 1.00 27.25 27 GLN C CA 1
ATOM 4212 C C . GLN C 1 29 ? 32.753 -30.662 144.874 1.00 26.91 27 GLN C C 1
ATOM 4213 O O . GLN C 1 29 ? 32.227 -30.116 145.841 1.00 28.49 27 GLN C O 1
ATOM 4219 N N . LYS C 1 30 ? 32.217 -31.716 144.274 1.00 28.40 28 LYS C N 1
ATOM 4220 C CA . LYS C 1 30 ? 30.953 -32.261 144.747 1.00 29.40 28 LYS C CA 1
ATOM 4221 C C . LYS C 1 30 ? 31.097 -32.749 146.190 1.00 29.72 28 LYS C C 1
ATOM 4222 O O . LYS C 1 30 ? 30.146 -32.696 146.960 1.00 30.92 28 LYS C O 1
ATOM 4228 N N . SER C 1 31 ? 32.286 -33.221 146.558 1.00 28.10 29 SER C N 1
ATOM 4229 C CA . SER C 1 31 ? 32.526 -33.699 147.924 1.00 28.05 29 SER C CA 1
ATOM 4230 C C . SER C 1 31 ? 34.007 -33.887 148.212 1.00 28.37 29 SER C C 1
ATOM 4231 O O . SER C 1 31 ? 34.770 -34.287 147.335 1.00 30.43 29 SER C O 1
ATOM 4234 N N . SER C 1 32 ? 34.412 -33.601 149.445 1.00 28.36 30 SER C N 1
ATOM 4235 C CA . SER C 1 32 ? 35.809 -33.745 149.838 1.00 28.40 30 SER C CA 1
ATOM 4236 C C . SER C 1 32 ? 36.072 -35.154 150.358 1.00 28.03 30 SER C C 1
ATOM 4237 O O . SER C 1 32 ? 37.176 -35.470 150.789 1.00 29.07 30 SER C O 1
ATOM 4240 N N . ALA C 1 33 ? 35.047 -35.996 150.322 1.00 28.60 31 ALA C N 1
ATOM 4241 C CA . ALA C 1 33 ? 35.181 -37.368 150.791 1.00 28.01 31 ALA C CA 1
ATOM 4242 C C . ALA C 1 33 ? 36.291 -38.081 150.019 1.00 29.34 31 ALA C C 1
ATOM 4243 O O . ALA C 1 33 ? 36.416 -37.928 148.799 1.00 26.33 31 ALA C O 1
ATOM 4245 N N . PRO C 1 34 ? 37.108 -38.878 150.726 1.00 30.14 32 PRO C N 1
ATOM 4246 C CA . PRO C 1 34 ? 38.227 -39.633 150.155 1.00 30.12 32 PRO C CA 1
ATOM 4247 C C . PRO C 1 34 ? 37.944 -40.328 148.828 1.00 31.98 32 PRO C C 1
ATOM 4248 O O . PRO C 1 34 ? 38.713 -40.181 147.878 1.00 31.91 32 PRO C O 1
ATOM 4252 N N . GLU C 1 35 ? 36.849 -41.081 148.759 1.00 32.90 33 GLU C N 1
ATOM 4253 C CA . GLU C 1 35 ? 36.516 -41.793 147.530 1.00 35.19 33 GLU C CA 1
ATOM 4254 C C . GLU C 1 35 ? 36.304 -40.842 146.357 1.00 34.17 33 GLU C C 1
ATOM 4255 O O . GLU C 1 35 ? 36.426 -41.230 145.195 1.00 35.22 33 GLU C O 1
ATOM 4261 N N . ILE C 1 36 ? 36.003 -39.587 146.667 1.00 31.84 34 ILE C N 1
ATOM 4262 C CA . ILE C 1 36 ? 35.774 -38.587 145.642 1.00 29.84 34 ILE C CA 1
ATOM 4263 C C . ILE C 1 36 ? 37.015 -37.769 145.357 1.00 28.65 34 ILE C C 1
ATOM 4264 O O . ILE C 1 36 ? 37.458 -37.685 144.215 1.00 28.13 34 ILE C O 1
ATOM 4269 N N . ARG C 1 37 ? 37.588 -37.180 146.400 1.00 27.57 35 ARG C N 1
ATOM 4270 C CA . ARG C 1 37 ? 38.766 -36.346 146.241 1.00 28.18 35 ARG C CA 1
ATOM 4271 C C . ARG C 1 37 ? 40.021 -37.085 145.793 1.00 26.31 35 ARG C C 1
ATOM 4272 O O . ARG C 1 37 ? 40.912 -36.483 145.193 1.00 26.43 35 ARG C O 1
ATOM 4280 N N . GLN C 1 38 ? 40.102 -38.379 146.080 1.00 25.01 36 GLN C N 1
ATOM 4281 C CA . GLN C 1 38 ? 41.272 -39.164 145.686 1.00 24.27 36 GLN C CA 1
ATOM 4282 C C . GLN C 1 38 ? 41.221 -39.621 144.223 1.00 23.75 36 GLN C C 1
ATOM 4283 O O . GLN C 1 38 ? 42.155 -40.252 143.722 1.00 24.47 36 GLN C O 1
ATOM 4289 N N . ASN C 1 39 ? 40.116 -39.319 143.556 1.00 22.31 37 ASN C N 1
ATOM 4290 C CA . ASN C 1 39 ? 39.942 -39.658 142.139 1.00 24.03 37 ASN C CA 1
ATOM 4291 C C . ASN C 1 39 ? 41.002 -38.824 141.410 1.00 24.48 37 ASN C C 1
ATOM 4292 O O . ASN C 1 39 ? 41.072 -37.608 141.604 1.00 21.76 37 ASN C O 1
ATOM 4297 N N . PRO C 1 40 ? 41.850 -39.462 140.582 1.00 25.35 38 PRO C N 1
ATOM 4298 C CA . PRO C 1 40 ? 42.889 -38.730 139.849 1.00 24.99 38 PRO C CA 1
ATOM 4299 C C . PRO C 1 40 ? 42.353 -37.599 138.962 1.00 24.46 38 PRO C C 1
ATOM 4300 O O . PRO C 1 40 ? 43.095 -36.676 138.585 1.00 22.31 38 PRO C O 1
ATOM 4304 N N . PHE C 1 41 ? 41.066 -37.668 138.640 1.00 23.34 39 PHE C N 1
ATOM 4305 C CA . PHE C 1 41 ? 40.430 -36.632 137.834 1.00 24.82 39 PHE C CA 1
ATOM 4306 C C . PHE C 1 41 ? 40.612 -35.288 138.530 1.00 25.88 39 PHE C C 1
ATOM 4307 O O . PHE C 1 41 ? 40.954 -34.280 137.903 1.00 25.72 39 PHE C O 1
ATOM 4315 N N . ASN C 1 42 ? 40.380 -35.278 139.840 1.00 26.20 40 ASN C N 1
ATOM 4316 C CA . ASN C 1 42 ? 40.512 -34.060 140.626 1.00 27.28 40 ASN C CA 1
ATOM 4317 C C . ASN C 1 42 ? 41.943 -33.539 140.607 1.00 25.95 40 ASN C C 1
ATOM 4318 O O . ASN C 1 42 ? 42.184 -32.348 140.413 1.00 24.69 40 ASN C O 1
ATOM 4323 N N . SER C 1 43 ? 42.893 -34.443 140.804 1.00 24.42 41 SER C N 1
ATOM 4324 C CA . SER C 1 43 ? 44.289 -34.069 140.807 1.00 22.90 41 SER C CA 1
ATOM 4325 C C . SER C 1 43 ? 44.695 -33.482 139.455 1.00 22.53 41 SER C C 1
ATOM 4326 O O . SER C 1 43 ? 45.426 -32.492 139.396 1.00 21.72 41 SER C O 1
ATOM 4329 N N . ASP C 1 44 ? 44.227 -34.102 138.379 1.00 21.23 42 ASP C N 1
ATOM 4330 C CA . ASP C 1 44 ? 44.561 -33.648 137.036 1.00 23.63 42 ASP C CA 1
ATOM 4331 C C . ASP C 1 44 ? 43.931 -32.311 136.663 1.00 22.95 42 ASP C C 1
ATOM 4332 O O . ASP C 1 44 ? 44.612 -31.432 136.120 1.00 20.26 42 ASP C O 1
ATOM 4337 N N . VAL C 1 45 ? 42.635 -32.155 136.933 1.00 21.22 43 VAL C N 1
ATOM 4338 C CA . VAL C 1 45 ? 41.968 -30.908 136.601 1.00 20.89 43 VAL C CA 1
ATOM 4339 C C . VAL C 1 45 ? 42.540 -29.756 137.407 1.00 20.59 43 VAL C C 1
ATOM 4340 O O . VAL C 1 45 ? 42.712 -28.656 136.890 1.00 21.22 43 VAL C O 1
ATOM 4344 N N . LEU C 1 46 ? 42.850 -30.000 138.675 1.00 21.55 44 LEU C N 1
ATOM 4345 C CA . LEU C 1 46 ? 43.401 -28.944 139.513 1.00 21.56 44 LEU C CA 1
ATOM 4346 C C . LEU C 1 46 ? 44.780 -28.510 139.031 1.00 20.61 44 LEU C C 1
ATOM 4347 O O . LEU C 1 46 ? 45.112 -27.332 139.088 1.00 21.05 44 LEU C O 1
ATOM 4352 N N . ASN C 1 47 ? 45.579 -29.466 138.568 1.00 20.05 45 ASN C N 1
ATOM 4353 C CA . ASN C 1 47 ? 46.923 -29.173 138.068 1.00 21.03 45 ASN C CA 1
ATOM 4354 C C . ASN C 1 47 ? 46.781 -28.232 136.859 1.00 21.81 45 ASN C C 1
ATOM 4355 O O . ASN C 1 47 ? 47.516 -27.250 136.727 1.00 21.57 45 ASN C O 1
ATOM 4360 N N . GLY C 1 48 ? 45.823 -28.536 135.991 1.00 21.42 46 GLY C N 1
ATOM 4361 C CA . GLY C 1 48 ? 45.592 -27.703 134.824 1.00 23.10 46 GLY C CA 1
ATOM 4362 C C . GLY C 1 48 ? 45.197 -26.293 135.237 1.00 22.81 46 GLY C C 1
ATOM 4363 O O . GLY C 1 48 ? 45.704 -25.309 134.691 1.00 21.39 46 GLY C O 1
ATOM 4364 N N . ILE C 1 49 ? 44.298 -26.206 136.216 1.00 22.07 47 ILE C N 1
ATOM 4365 C CA . ILE C 1 49 ? 43.809 -24.939 136.746 1.00 23.09 47 ILE C CA 1
ATOM 4366 C C . ILE C 1 49 ? 44.940 -24.123 137.363 1.00 25.21 47 ILE C C 1
ATOM 4367 O O . ILE C 1 49 ? 45.032 -22.913 137.133 1.00 22.98 47 ILE C O 1
ATOM 4372 N N . ASN C 1 50 ? 45.805 -24.785 138.134 1.00 24.46 48 ASN C N 1
ATOM 4373 C CA . ASN C 1 50 ? 46.933 -24.104 138.761 1.00 25.59 48 ASN C CA 1
ATOM 4374 C C . ASN C 1 50 ? 47.857 -23.516 137.698 1.00 24.46 48 ASN C C 1
ATOM 4375 O O . ASN C 1 50 ? 48.401 -22.431 137.876 1.00 24.48 48 ASN C O 1
ATOM 4380 N N . GLN C 1 51 ? 48.018 -24.223 136.588 1.00 24.53 49 GLN C N 1
ATOM 4381 C CA . GLN C 1 51 ? 48.881 -23.735 135.518 1.00 26.51 49 GLN C CA 1
ATOM 4382 C C . GLN C 1 51 ? 48.373 -22.387 134.999 1.00 27.14 49 GLN C C 1
ATOM 4383 O O . GLN C 1 51 ? 49.154 -21.457 134.799 1.00 27.47 49 GLN C O 1
ATOM 4389 N N . ALA C 1 52 ? 47.065 -22.285 134.796 1.00 26.05 50 ALA C N 1
ATOM 4390 C CA . ALA C 1 52 ? 46.467 -21.047 134.296 1.00 27.19 50 ALA C CA 1
ATOM 4391 C C . ALA C 1 52 ? 46.542 -19.922 135.319 1.00 28.41 50 ALA C C 1
ATOM 4392 O O . ALA C 1 52 ? 47.067 -18.841 135.037 1.00 28.25 50 ALA C O 1
ATOM 4394 N N . CYS C 1 53 ? 46.007 -20.181 136.509 1.00 28.79 51 CYS C N 1
ATOM 4395 C CA . CYS C 1 53 ? 45.995 -19.186 137.573 1.00 30.56 51 CYS C CA 1
ATOM 4396 C C . CYS C 1 53 ? 47.361 -18.610 137.934 1.00 30.63 51 CYS C C 1
ATOM 4397 O O . CYS C 1 53 ? 47.501 -17.393 138.061 1.00 30.11 51 CYS C O 1
ATOM 4400 N N . ASN C 1 54 ? 48.360 -19.472 138.113 1.00 30.25 52 ASN C N 1
ATOM 4401 C CA . ASN C 1 54 ? 49.693 -19.004 138.482 1.00 32.59 52 ASN C CA 1
ATOM 4402 C C . ASN C 1 54 ? 50.295 -18.014 137.499 1.00 33.60 52 ASN C C 1
ATOM 4403 O O . ASN C 1 54 ? 50.807 -16.973 137.903 1.00 35.80 52 ASN C O 1
ATOM 4408 N N . VAL C 1 55 ? 50.235 -18.329 136.214 1.00 34.63 53 VAL C N 1
ATOM 4409 C CA . VAL C 1 55 ? 50.809 -17.440 135.213 1.00 36.51 53 VAL C CA 1
ATOM 4410 C C . VAL C 1 55 ? 50.069 -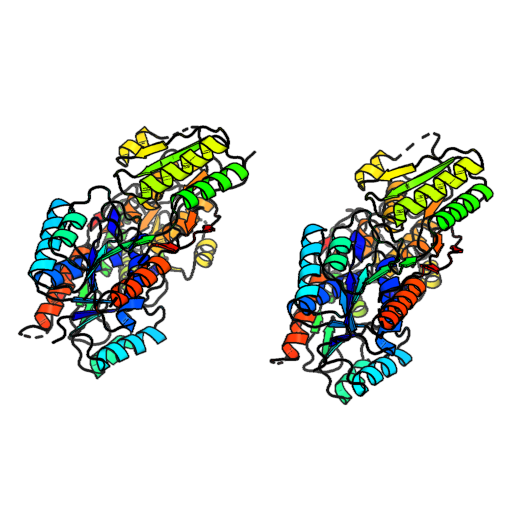16.104 135.115 1.00 36.28 53 VAL C C 1
ATOM 4411 O O . VAL C 1 55 ? 50.643 -15.113 134.664 1.00 34.99 53 VAL C O 1
ATOM 4415 N N . ARG C 1 56 ? 48.809 -16.074 135.549 1.00 34.85 54 ARG C N 1
ATOM 4416 C CA . ARG C 1 56 ? 48.024 -14.850 135.485 1.00 33.89 54 ARG C CA 1
ATOM 4417 C C . ARG C 1 56 ? 47.710 -14.180 136.823 1.00 33.76 54 ARG C C 1
ATOM 4418 O O . ARG C 1 56 ? 46.788 -13.369 136.918 1.00 33.65 54 ARG C O 1
ATOM 4426 N N . GLY C 1 57 ? 48.477 -14.530 137.852 1.00 32.44 55 GLY C N 1
ATOM 4427 C CA . GLY C 1 57 ? 48.324 -13.913 139.161 1.00 32.01 55 GLY C CA 1
ATOM 4428 C C . GLY C 1 57 ? 47.108 -14.188 140.028 1.00 31.69 55 GLY C C 1
ATOM 4429 O O . GLY C 1 57 ? 46.709 -13.324 140.811 1.00 30.37 55 GLY C O 1
ATOM 4430 N N . TYR C 1 58 ? 46.519 -15.373 139.905 1.00 30.09 56 TYR C N 1
ATOM 4431 C CA . TYR C 1 58 ? 45.363 -15.724 140.725 1.00 29.28 56 TYR C CA 1
ATOM 4432 C C . TYR C 1 58 ? 45.701 -16.915 141.614 1.00 29.16 56 TYR C C 1
ATOM 4433 O O . TYR C 1 58 ? 46.475 -17.788 141.214 1.00 27.95 56 TYR C O 1
ATOM 4442 N N . SER C 1 59 ? 45.149 -16.926 142.824 1.00 27.10 57 SER C N 1
ATOM 4443 C CA . SER C 1 59 ? 45.359 -18.028 143.753 1.00 27.49 57 SER C CA 1
ATOM 4444 C C . SER C 1 59 ? 44.034 -18.791 143.795 1.00 27.56 57 SER C C 1
ATOM 4445 O O . SER C 1 59 ? 43.091 -18.436 143.085 1.00 24.37 57 SER C O 1
ATOM 4448 N N . THR C 1 60 ? 43.945 -19.836 144.608 1.00 26.89 58 THR C N 1
ATOM 4449 C CA . THR C 1 60 ? 42.697 -20.593 144.656 1.00 26.92 58 THR C CA 1
ATOM 4450 C C . THR C 1 60 ? 42.261 -20.976 146.046 1.00 27.03 58 THR C C 1
ATOM 4451 O O . THR C 1 60 ? 42.996 -20.825 147.016 1.00 25.23 58 THR C O 1
ATOM 4455 N N . ARG C 1 61 ? 41.040 -21.481 146.117 1.00 27.96 59 ARG C N 1
ATOM 4456 C CA . ARG C 1 61 ? 40.436 -21.912 147.360 1.00 28.40 59 ARG C CA 1
ATOM 4457 C C . ARG C 1 61 ? 39.545 -23.077 146.952 1.00 27.78 59 ARG C C 1
ATOM 4458 O O . ARG C 1 61 ? 38.812 -22.975 145.981 1.00 25.27 59 ARG C O 1
ATOM 4466 N N . MET C 1 62 ? 39.612 -24.189 147.674 1.00 26.42 60 MET C N 1
ATOM 4467 C CA . MET C 1 62 ? 38.779 -25.335 147.322 1.00 26.98 60 MET C CA 1
ATOM 4468 C C . MET C 1 62 ? 37.816 -25.603 148.464 1.00 25.21 60 MET C C 1
ATOM 4469 O O . MET C 1 62 ? 38.148 -25.365 149.626 1.00 23.99 60 MET C O 1
ATOM 4474 N N . THR C 1 63 ? 36.623 -26.096 148.135 1.00 24.48 61 THR C N 1
ATOM 4475 C CA . THR C 1 63 ? 35.622 -26.402 149.156 1.00 21.76 61 THR C CA 1
ATOM 4476 C C . THR C 1 63 ? 36.063 -27.654 149.905 1.00 21.43 61 THR C C 1
ATOM 4477 O O . THR C 1 63 ? 36.752 -28.505 149.339 1.00 19.48 61 THR C O 1
ATOM 4481 N N . VAL C 1 64 ? 35.688 -27.762 151.178 1.00 20.68 62 VAL C N 1
ATOM 4482 C CA . VAL C 1 64 ? 36.056 -28.934 151.963 1.00 21.59 62 VAL C CA 1
ATOM 4483 C C . VAL C 1 64 ? 34.869 -29.747 152.487 1.00 21.44 62 VAL C C 1
ATOM 4484 O O . VAL C 1 64 ? 35.072 -30.766 153.127 1.00 21.00 62 VAL C O 1
ATOM 4488 N N . SER C 1 65 ? 33.641 -29.317 152.208 1.00 22.83 63 SER C N 1
ATOM 4489 C CA . SER C 1 65 ? 32.456 -30.044 152.681 1.00 22.53 63 SER C CA 1
ATOM 4490 C C . SER C 1 65 ? 32.331 -31.442 152.085 1.00 24.47 63 SER C C 1
ATOM 4491 O O . SER C 1 65 ? 32.620 -31.664 150.901 1.00 21.78 63 SER C O 1
ATOM 4494 N N . GLU C 1 66 ? 31.875 -32.378 152.913 1.00 25.10 64 GLU C N 1
ATOM 4495 C CA . GLU C 1 66 ? 31.707 -33.764 152.507 1.00 28.72 64 GLU C CA 1
ATOM 4496 C C . GLU C 1 66 ? 30.286 -34.122 152.096 1.00 30.42 64 GLU C C 1
ATOM 4497 O O . GLU C 1 66 ? 30.055 -35.199 151.553 1.00 32.29 64 GLU C O 1
ATOM 4503 N N . ASN C 1 67 ? 29.332 -33.235 152.357 1.00 29.57 65 ASN C N 1
ATOM 4504 C CA . ASN C 1 67 ? 27.950 -33.497 151.965 1.00 29.58 65 ASN C CA 1
ATOM 4505 C C . ASN C 1 67 ? 27.346 -32.231 151.365 1.00 28.77 65 ASN C C 1
ATOM 4506 O O . ASN C 1 67 ? 27.808 -31.115 151.634 1.00 27.11 65 ASN C O 1
ATOM 4511 N N . SER C 1 68 ? 26.302 -32.411 150.564 1.00 27.22 66 SER C N 1
ATOM 4512 C CA . SER C 1 68 ? 25.650 -31.304 149.872 1.00 27.35 66 SER C CA 1
ATOM 4513 C C . SER C 1 68 ? 25.102 -30.176 150.735 1.00 26.94 66 SER C C 1
ATOM 4514 O O . SER C 1 68 ? 25.186 -29.012 150.351 1.00 25.66 66 SER C O 1
ATOM 4517 N N . GLY C 1 69 ? 24.533 -30.511 151.888 1.00 28.16 67 GLY C N 1
ATOM 4518 C CA . GLY C 1 69 ? 24.008 -29.481 152.769 1.00 28.66 67 GLY C CA 1
ATOM 4519 C C . GLY C 1 69 ? 25.101 -28.535 153.246 1.00 29.31 67 GLY C C 1
ATOM 4520 O O . GLY C 1 69 ? 24.966 -27.317 153.135 1.00 31.44 67 GLY C O 1
ATOM 4521 N N . ASP C 1 70 ? 26.185 -29.085 153.788 1.00 29.73 68 ASP C N 1
ATOM 4522 C CA . ASP C 1 70 ? 27.288 -28.254 154.268 1.00 27.53 68 ASP C CA 1
ATOM 4523 C C . ASP C 1 70 ? 27.913 -27.478 153.118 1.00 25.18 68 ASP C C 1
ATOM 4524 O O . ASP C 1 70 ? 28.339 -26.339 153.296 1.00 23.03 68 ASP C O 1
ATOM 4529 N N . LEU C 1 71 ? 27.974 -28.097 151.942 1.00 22.76 69 LEU C N 1
ATOM 4530 C CA . LEU C 1 71 ? 28.565 -27.438 150.782 1.00 22.07 69 LEU C CA 1
ATOM 4531 C C . LEU C 1 71 ? 27.812 -26.160 150.417 1.00 22.89 69 LEU C C 1
ATOM 4532 O O . LEU C 1 71 ? 28.420 -25.125 150.139 1.00 21.67 69 LEU C O 1
ATOM 4537 N N . TYR C 1 72 ? 26.483 -26.235 150.410 1.00 23.62 70 TYR C N 1
ATOM 4538 C CA . TYR C 1 72 ? 25.649 -25.074 150.082 1.00 21.91 70 TYR C CA 1
ATOM 4539 C C . TYR C 1 72 ? 25.995 -23.918 151.001 1.00 20.93 70 TYR C C 1
ATOM 4540 O O . TYR C 1 72 ? 26.256 -22.804 150.550 1.00 20.92 70 TYR C O 1
ATOM 4549 N N . HIS C 1 73 ? 25.987 -24.184 152.301 1.00 23.02 71 HIS C N 1
ATOM 4550 C CA . HIS C 1 73 ? 26.289 -23.142 153.269 1.00 25.43 71 HIS C CA 1
ATOM 4551 C C . HIS C 1 73 ? 27.773 -22.777 153.297 1.00 25.73 71 HIS C C 1
ATOM 4552 O O . HIS C 1 73 ? 28.136 -21.706 153.779 1.00 27.24 71 HIS C O 1
ATOM 4559 N N . GLU C 1 74 ? 28.630 -23.662 152.792 1.00 24.16 72 GLU C N 1
ATOM 4560 C CA . GLU C 1 74 ? 30.059 -23.353 152.740 1.00 24.00 72 GLU C CA 1
ATOM 4561 C C . GLU C 1 74 ? 30.231 -22.353 151.600 1.00 22.18 72 GLU C C 1
ATOM 4562 O O . GLU C 1 74 ? 30.869 -21.318 151.764 1.00 22.04 72 GLU C O 1
ATOM 4568 N N . VAL C 1 75 ? 29.648 -22.673 150.447 1.00 22.68 73 VAL C N 1
ATOM 4569 C CA . VAL C 1 75 ? 29.713 -21.800 149.267 1.00 23.52 73 VAL C CA 1
ATOM 4570 C C . VAL C 1 75 ? 29.014 -20.468 149.527 1.00 24.79 73 VAL C C 1
ATOM 4571 O O . VAL C 1 75 ? 29.459 -19.418 149.052 1.00 25.60 73 VAL C O 1
ATOM 4575 N N . LYS C 1 76 ? 27.913 -20.503 150.273 1.00 25.10 74 LYS C N 1
ATOM 4576 C CA . LYS C 1 76 ? 27.201 -19.265 150.580 1.00 26.38 74 LYS C CA 1
ATOM 4577 C C . LYS C 1 76 ? 28.072 -18.378 151.472 1.00 26.31 74 LYS C C 1
ATOM 4578 O O . LYS C 1 76 ? 28.134 -17.157 151.290 1.00 27.13 74 LYS C O 1
ATOM 4584 N N . THR C 1 77 ? 28.753 -18.984 152.437 1.00 26.88 75 THR C N 1
ATOM 4585 C CA . THR C 1 77 ? 29.617 -18.211 153.321 1.00 28.55 75 THR C CA 1
ATOM 4586 C C . THR C 1 77 ? 30.785 -17.616 152.541 1.00 29.88 75 THR C C 1
ATOM 4587 O O . THR C 1 77 ? 31.265 -16.524 152.862 1.00 28.55 75 THR C O 1
ATOM 4591 N N . MET C 1 78 ? 31.250 -18.334 151.520 1.00 30.28 76 MET C N 1
ATOM 4592 C CA . MET C 1 78 ? 32.353 -17.834 150.697 1.00 30.95 76 MET C CA 1
ATOM 4593 C C . MET C 1 78 ? 31.894 -16.604 149.921 1.00 32.26 76 MET C C 1
ATOM 4594 O O . MET C 1 78 ? 32.632 -15.630 149.797 1.00 32.15 76 MET C O 1
ATOM 4599 N N . ILE C 1 79 ? 30.677 -16.664 149.387 1.00 32.11 77 ILE C N 1
ATOM 4600 C CA . ILE C 1 79 ? 30.127 -15.557 148.614 1.00 33.78 77 ILE C CA 1
ATOM 4601 C C . ILE C 1 79 ? 29.877 -14.308 149.461 1.00 35.78 77 ILE C C 1
ATOM 4602 O O . ILE C 1 79 ? 30.197 -13.188 149.041 1.00 34.78 77 ILE C O 1
ATOM 4607 N N . GLN C 1 80 ? 29.302 -14.493 150.647 1.00 35.96 78 GLN C N 1
ATOM 4608 C CA . GLN C 1 80 ? 29.001 -13.358 151.519 1.00 39.15 78 GLN C CA 1
ATOM 4609 C C . GLN C 1 80 ? 30.248 -12.776 152.186 1.00 39.74 78 GLN C C 1
ATOM 4610 O O . GLN C 1 80 ? 30.276 -11.595 152.548 1.00 39.80 78 GLN C O 1
ATOM 4616 N N . SER C 1 81 ? 31.276 -13.608 152.342 1.00 39.38 79 SER C N 1
ATOM 4617 C CA . SER C 1 81 ? 32.534 -13.181 152.945 1.00 40.24 79 SER C CA 1
ATOM 4618 C C . SER C 1 81 ? 33.416 -12.569 151.869 1.00 38.82 79 SER C C 1
ATOM 4619 O O . SER C 1 81 ? 34.462 -11.989 152.162 1.00 37.69 79 SER C O 1
ATOM 4622 N N . LYS C 1 82 ? 32.987 -12.716 150.620 1.00 38.73 80 LYS C N 1
ATOM 4623 C CA . LYS C 1 82 ? 33.733 -12.198 149.481 1.00 39.42 80 LYS C CA 1
ATOM 4624 C C . LYS C 1 82 ? 35.174 -12.695 149.534 1.00 38.23 80 LYS C C 1
ATOM 4625 O O . LYS C 1 82 ? 36.117 -11.922 149.358 1.00 39.19 80 LYS C O 1
ATOM 4631 N N . SER C 1 83 ? 35.346 -13.988 149.783 1.00 36.64 81 SER C N 1
ATOM 4632 C CA . SER C 1 83 ? 36.688 -14.551 149.854 1.00 35.54 81 SER C CA 1
ATOM 4633 C C . SER C 1 83 ? 37.126 -15.058 148.479 1.00 34.83 81 SER C C 1
ATOM 4634 O O . SER C 1 83 ? 38.227 -15.583 148.321 1.00 35.50 81 SER C O 1
ATOM 4637 N N . VAL C 1 84 ? 36.260 -14.875 147.489 1.00 33.06 82 VAL C N 1
ATOM 4638 C CA . VAL C 1 84 ? 36.527 -15.315 146.128 1.00 32.66 82 VAL C CA 1
ATOM 4639 C C . VAL C 1 84 ? 35.941 -14.347 145.095 1.00 33.29 82 VAL C C 1
ATOM 4640 O O . VAL C 1 84 ? 34.935 -13.690 145.359 1.00 32.03 82 VAL C O 1
ATOM 4644 N N . ASP C 1 85 ? 36.561 -14.267 143.917 1.00 31.86 83 ASP C N 1
ATOM 4645 C CA . ASP C 1 85 ? 36.062 -13.391 142.862 1.00 32.57 83 ASP C CA 1
ATOM 4646 C C . ASP C 1 85 ? 35.145 -14.128 141.896 1.00 32.22 83 ASP C C 1
ATOM 4647 O O . ASP C 1 85 ? 34.253 -13.528 141.313 1.00 33.19 83 ASP C O 1
ATOM 4652 N N . GLY C 1 86 ? 35.380 -15.427 141.726 1.00 31.83 84 GLY C N 1
ATOM 4653 C CA . GLY C 1 86 ? 34.572 -16.236 140.829 1.00 28.71 84 GLY C CA 1
ATOM 4654 C C . GLY C 1 86 ? 34.740 -17.710 141.163 1.00 28.48 84 GLY C C 1
ATOM 4655 O O . GLY C 1 86 ? 35.646 -18.060 141.927 1.00 27.51 84 GLY C O 1
ATOM 4656 N N . PHE C 1 87 ? 33.889 -18.570 140.596 1.00 26.76 85 PHE C N 1
ATOM 4657 C CA . PHE C 1 87 ? 33.947 -20.010 140.875 1.00 23.66 85 PHE C CA 1
ATOM 4658 C C . PHE C 1 87 ? 34.024 -20.922 139.671 1.00 23.24 85 PHE C C 1
ATOM 4659 O O . PHE C 1 87 ? 33.550 -20.596 138.580 1.00 21.32 85 PHE C O 1
ATOM 4667 N N . ILE C 1 88 ? 34.615 -22.090 139.900 1.00 22.94 86 ILE C N 1
ATOM 4668 C CA . ILE C 1 88 ? 34.667 -23.132 138.894 1.00 20.26 86 ILE C CA 1
ATOM 4669 C C . ILE C 1 88 ? 33.940 -24.315 139.535 1.00 21.47 86 ILE C C 1
ATOM 4670 O O . ILE C 1 88 ? 34.307 -24.752 140.625 1.00 21.72 86 ILE C O 1
ATOM 4675 N N . LEU C 1 89 ? 32.898 -24.811 138.876 1.00 23.55 87 LEU C N 1
ATOM 4676 C CA . LEU C 1 89 ? 32.133 -25.947 139.399 1.00 24.78 87 LEU C CA 1
ATOM 4677 C C . LEU C 1 89 ? 32.744 -27.186 138.763 1.00 24.41 87 LEU C C 1
ATOM 4678 O O . LEU C 1 89 ? 32.688 -27.351 137.548 1.00 24.95 87 LEU C O 1
ATOM 4683 N N . LEU C 1 90 ? 33.326 -28.055 139.586 1.00 25.01 88 LEU C N 1
ATOM 4684 C CA . LEU C 1 90 ? 33.995 -29.255 139.091 1.00 24.02 88 LEU C CA 1
ATOM 4685 C C . LEU C 1 90 ? 33.097 -30.475 138.914 1.00 24.48 88 LEU C C 1
ATOM 4686 O O . LEU C 1 90 ? 33.542 -31.615 139.079 1.00 24.72 88 LEU C O 1
ATOM 4691 N N . TYR C 1 91 ? 31.840 -30.240 138.562 1.00 22.79 89 TYR C N 1
ATOM 4692 C CA . TYR C 1 91 ? 30.884 -31.324 138.366 1.00 22.52 89 TYR C CA 1
ATOM 4693 C C . TYR C 1 91 ? 29.602 -30.663 137.897 1.00 22.07 89 TYR C C 1
ATOM 4694 O O . TYR C 1 91 ? 29.455 -29.446 138.001 1.00 23.31 89 TYR C O 1
ATOM 4703 N N . SER C 1 92 ? 28.671 -31.463 137.405 1.00 20.94 90 SER C N 1
ATOM 4704 C CA . SER C 1 92 ? 27.391 -30.931 136.979 1.00 23.72 90 SER C CA 1
ATOM 4705 C C . SER C 1 92 ? 26.302 -31.833 137.532 1.00 22.87 90 SER C C 1
ATOM 4706 O O . SER C 1 92 ? 26.398 -33.052 137.455 1.00 23.74 90 SER C O 1
ATOM 4709 N N . LEU C 1 93 ? 25.269 -31.229 138.095 1.00 24.09 91 LEU C N 1
ATOM 4710 C CA . LEU C 1 93 ? 24.174 -31.991 138.672 1.00 25.60 91 LEU C CA 1
ATOM 4711 C C . LEU C 1 93 ? 22.844 -31.336 138.327 1.00 24.30 91 LEU C C 1
ATOM 4712 O O . LEU C 1 93 ? 22.664 -30.144 138.541 1.00 24.42 91 LEU C O 1
ATOM 4717 N N . LYS C 1 94 ? 21.920 -32.115 137.781 1.00 25.56 92 LYS C N 1
ATOM 4718 C CA . LYS C 1 94 ? 20.609 -31.596 137.430 1.00 28.05 92 LYS C CA 1
ATOM 4719 C C . LYS C 1 94 ? 19.938 -31.050 138.697 1.00 25.91 92 LYS C C 1
ATOM 4720 O O . LYS C 1 94 ? 19.936 -31.706 139.738 1.00 26.39 92 LYS C O 1
ATOM 4726 N N . ASP C 1 95 ? 19.399 -29.838 138.604 1.00 27.46 93 ASP C N 1
ATOM 4727 C CA . ASP C 1 95 ? 18.706 -29.185 139.721 1.00 28.29 93 ASP C CA 1
ATOM 4728 C C . ASP C 1 95 ? 19.572 -29.044 140.957 1.00 28.11 93 ASP C C 1
ATOM 4729 O O . ASP C 1 95 ? 19.118 -29.255 142.083 1.00 27.81 93 ASP C O 1
ATOM 4734 N N . ASP C 1 96 ? 20.820 -28.667 140.733 1.00 27.52 94 ASP C N 1
ATOM 4735 C CA . ASP C 1 96 ? 21.785 -28.495 141.797 1.00 27.35 94 ASP C CA 1
ATOM 4736 C C . ASP C 1 96 ? 21.549 -27.204 142.595 1.00 25.85 94 ASP C C 1
ATOM 4737 O O . ASP C 1 96 ? 21.556 -26.107 142.042 1.00 25.15 94 ASP C O 1
ATOM 4742 N N . PRO C 1 97 ? 21.318 -27.326 143.913 1.00 24.15 95 PRO C N 1
ATOM 4743 C CA . PRO C 1 97 ? 21.087 -26.152 144.765 1.00 22.09 95 PRO C CA 1
ATOM 4744 C C . PRO C 1 97 ? 22.213 -25.112 144.602 1.00 23.42 95 PRO C C 1
ATOM 4745 O O . PRO C 1 97 ? 21.966 -23.901 144.605 1.00 22.04 95 PRO C O 1
ATOM 4749 N N . ILE C 1 98 ? 23.446 -25.594 144.454 1.00 21.20 96 ILE C N 1
ATOM 4750 C CA . ILE C 1 98 ? 24.596 -24.710 144.314 1.00 21.14 96 ILE C CA 1
ATOM 4751 C C . ILE C 1 98 ? 24.477 -23.732 143.150 1.00 20.25 96 ILE C C 1
ATOM 4752 O O . ILE C 1 98 ? 24.825 -22.565 143.293 1.00 22.56 96 ILE C O 1
ATOM 4757 N N . GLU C 1 99 ? 23.994 -24.203 142.005 1.00 20.71 97 GLU C N 1
ATOM 4758 C CA . GLU C 1 99 ? 23.835 -23.332 140.840 1.00 22.39 97 GLU C CA 1
ATOM 4759 C C . GLU C 1 99 ? 22.747 -22.298 141.067 1.00 24.14 97 GLU C C 1
ATOM 4760 O O . GLU C 1 99 ? 22.847 -21.178 140.572 1.00 21.44 97 GLU C O 1
ATOM 4766 N N . HIS C 1 100 ? 21.700 -22.681 141.798 1.00 23.13 98 HIS C N 1
ATOM 4767 C CA . HIS C 1 100 ? 20.630 -21.736 142.104 1.00 24.70 98 HIS C CA 1
ATOM 4768 C C . HIS C 1 100 ? 21.231 -20.647 142.997 1.00 24.86 98 HIS C C 1
ATOM 4769 O O . HIS C 1 100 ? 20.958 -19.463 142.813 1.00 24.92 98 HIS C O 1
ATOM 4776 N N . LEU C 1 101 ? 22.048 -21.071 143.962 1.00 23.78 99 LEU C N 1
ATOM 4777 C CA . LEU C 1 101 ? 22.725 -20.178 144.905 1.00 25.91 99 LEU C CA 1
ATOM 4778 C C . LEU C 1 101 ? 23.624 -19.185 144.165 1.00 27.55 99 LEU C C 1
ATOM 4779 O O . LEU C 1 101 ? 23.554 -17.971 144.383 1.00 28.58 99 LEU C O 1
ATOM 4784 N N . LEU C 1 102 ? 24.481 -19.713 143.300 1.00 27.45 100 LEU C N 1
ATOM 4785 C CA . LEU C 1 102 ? 25.388 -18.878 142.522 1.00 29.56 100 LEU C CA 1
ATOM 4786 C C . LEU C 1 102 ? 24.625 -17.884 141.636 1.00 30.99 100 LEU C C 1
ATOM 4787 O O . LEU C 1 102 ? 25.050 -16.742 141.466 1.00 32.11 100 LEU C O 1
ATOM 4792 N N . ASN C 1 103 ? 23.504 -18.308 141.069 1.00 31.61 101 ASN C N 1
ATOM 4793 C CA . ASN C 1 103 ? 22.738 -17.407 140.214 1.00 33.82 101 ASN C CA 1
ATOM 4794 C C . ASN C 1 103 ? 21.938 -16.396 141.025 1.00 34.97 101 ASN C C 1
ATOM 4795 O O . ASN C 1 103 ? 21.817 -15.235 140.632 1.00 35.07 101 ASN C O 1
ATOM 4800 N N . GLU C 1 104 ? 21.407 -16.819 142.167 1.00 36.46 102 GLU C N 1
ATOM 4801 C CA . GLU C 1 104 ? 20.653 -15.894 143.008 1.00 37.71 102 GLU C CA 1
ATOM 4802 C C . GLU C 1 104 ? 21.550 -14.716 143.412 1.00 37.40 102 GLU C C 1
ATOM 4803 O O . GLU C 1 104 ? 21.088 -13.580 143.506 1.00 36.15 102 GLU C O 1
ATOM 4809 N N . PHE C 1 105 ? 22.833 -14.987 143.641 1.00 35.92 103 PHE C N 1
ATOM 4810 C CA . PHE C 1 105 ? 23.770 -13.938 144.038 1.00 35.91 103 PHE C CA 1
ATOM 4811 C C . PHE C 1 105 ? 24.596 -13.326 142.907 1.00 35.56 103 PHE C C 1
ATOM 4812 O O . PHE C 1 105 ? 25.503 -12.525 143.155 1.00 34.84 103 PHE C O 1
ATOM 4820 N N . LYS C 1 106 ? 24.294 -13.713 141.673 1.00 34.88 104 LYS C N 1
ATOM 4821 C CA . LYS C 1 106 ? 24.994 -13.191 140.508 1.00 36.13 104 LYS C CA 1
ATOM 4822 C C . LYS C 1 106 ? 26.520 -13.232 140.615 1.00 35.46 104 LYS C C 1
ATOM 4823 O O . LYS C 1 106 ? 27.202 -12.243 140.345 1.00 34.18 104 LYS C O 1
ATOM 4829 N N . VAL C 1 107 ? 27.049 -14.389 141.002 1.00 34.66 105 VAL C N 1
ATOM 4830 C CA . VAL C 1 107 ? 28.491 -14.575 141.123 1.00 33.57 105 VAL C CA 1
ATOM 4831 C C . VAL C 1 107 ? 28.975 -15.274 139.856 1.00 32.79 105 VAL C C 1
ATOM 4832 O O . VAL C 1 107 ? 28.375 -16.247 139.408 1.00 31.24 105 VAL C O 1
ATOM 4836 N N . PRO C 1 108 ? 30.064 -14.779 139.253 1.00 31.16 106 PRO C N 1
ATOM 4837 C CA . PRO C 1 108 ? 30.557 -15.417 138.029 1.00 29.78 106 PRO C CA 1
ATOM 4838 C C . PRO C 1 108 ? 31.025 -16.842 138.280 1.00 27.75 106 PRO C C 1
ATOM 4839 O O . PRO C 1 108 ? 31.691 -17.116 139.282 1.00 27.20 106 PRO C O 1
ATOM 4843 N N . TYR C 1 109 ? 30.679 -17.746 137.370 1.00 24.06 107 TYR C N 1
ATOM 4844 C CA . TYR C 1 109 ? 31.099 -19.133 137.500 1.00 24.05 107 TYR C CA 1
ATOM 4845 C C . TYR C 1 109 ? 30.982 -19.866 136.172 1.00 23.84 107 TYR C C 1
ATOM 4846 O O . TYR C 1 109 ? 30.306 -19.400 135.241 1.00 22.82 107 TYR C O 1
ATOM 4855 N N . LEU C 1 110 ? 31.673 -20.997 136.079 1.00 22.62 108 LEU C N 1
ATOM 4856 C CA . LEU C 1 110 ? 31.619 -21.818 134.884 1.00 24.61 108 LEU C CA 1
ATOM 4857 C C . LEU C 1 110 ? 31.603 -23.261 135.344 1.00 23.88 108 LEU C C 1
ATOM 4858 O O . LEU C 1 110 ? 31.852 -23.556 136.518 1.00 23.90 108 LEU C O 1
ATOM 4863 N N . ILE C 1 111 ? 31.302 -24.161 134.427 1.00 23.84 109 ILE C N 1
ATOM 4864 C CA . ILE C 1 111 ? 31.194 -25.561 134.782 1.00 23.47 109 ILE C CA 1
ATOM 4865 C C . ILE C 1 111 ? 32.119 -26.495 134.020 1.00 25.31 109 ILE C C 1
ATOM 4866 O O . ILE C 1 111 ? 32.314 -26.353 132.813 1.00 24.62 109 ILE C O 1
ATOM 4871 N N . VAL C 1 112 ? 32.698 -27.449 134.735 1.00 25.25 110 VAL C N 1
ATOM 4872 C CA . VAL C 1 112 ? 33.520 -28.457 134.087 1.00 25.98 110 VAL C CA 1
ATOM 4873 C C . VAL C 1 112 ? 32.528 -29.614 134.021 1.00 27.37 110 VAL C C 1
ATOM 4874 O O . VAL C 1 112 ? 32.362 -30.366 134.988 1.00 27.35 110 VAL C O 1
ATOM 4878 N N . GLY C 1 113 ? 31.854 -29.714 132.878 1.00 27.08 111 GLY C N 1
ATOM 4879 C CA . GLY C 1 113 ? 30.843 -30.730 132.646 1.00 27.66 111 GLY C CA 1
ATOM 4880 C C . GLY C 1 113 ? 29.731 -30.088 131.820 1.00 29.10 111 GLY C C 1
ATOM 4881 O O . GLY C 1 113 ? 29.908 -28.994 131.288 1.00 26.65 111 GLY C O 1
ATOM 4882 N N . LYS C 1 114 ? 28.578 -30.739 131.730 1.00 30.39 112 LYS C N 1
ATOM 4883 C CA . LYS C 1 114 ? 27.463 -30.209 130.946 1.00 32.27 112 LYS C CA 1
ATOM 4884 C C . LYS C 1 114 ? 26.573 -29.243 131.738 1.00 34.01 112 LYS C C 1
ATOM 4885 O O . LYS C 1 114 ? 26.249 -29.496 132.895 1.00 34.54 112 LYS C O 1
ATOM 4891 N N . SER C 1 115 ? 26.183 -28.134 131.113 1.00 32.91 113 SER C N 1
ATOM 4892 C CA . SER C 1 115 ? 25.330 -27.137 131.762 1.00 33.92 113 SER C CA 1
ATOM 4893 C C . SER C 1 115 ? 23.875 -27.586 131.620 1.00 35.49 113 SER C C 1
ATOM 4894 O O . SER C 1 115 ? 23.328 -27.595 130.516 1.00 36.33 113 SER C O 1
ATOM 4897 N N . LEU C 1 116 ? 23.244 -27.947 132.734 1.00 33.41 114 LEU C N 1
ATOM 4898 C CA . LEU C 1 116 ? 21.867 -28.436 132.693 1.00 32.83 114 LEU C CA 1
ATOM 4899 C C . LEU C 1 116 ? 20.802 -27.567 133.353 1.00 32.80 114 LEU C C 1
ATOM 4900 O O . LEU C 1 116 ? 19.606 -27.784 133.132 1.00 31.88 114 LEU C O 1
ATOM 4905 N N . ASN C 1 117 ? 21.212 -26.588 134.150 1.00 32.12 115 ASN C N 1
ATOM 4906 C CA . ASN C 1 117 ? 20.233 -25.793 134.879 1.00 32.26 115 ASN C CA 1
ATOM 4907 C C . ASN C 1 117 ? 19.958 -24.352 134.467 1.00 32.92 115 ASN C C 1
ATOM 4908 O O . ASN C 1 117 ? 18.825 -23.874 134.591 1.00 31.28 115 ASN C O 1
ATOM 4913 N N . TYR C 1 118 ? 20.980 -23.648 134.000 1.00 32.95 116 TYR C N 1
ATOM 4914 C CA . TYR C 1 118 ? 20.801 -22.267 133.587 1.00 34.89 116 TYR C CA 1
ATOM 4915 C C . TYR C 1 118 ? 21.357 -22.053 132.186 1.00 37.69 116 TYR C C 1
ATOM 4916 O O . TYR C 1 118 ? 22.197 -22.828 131.722 1.00 39.14 116 TYR C O 1
ATOM 4925 N N . GLU C 1 119 ? 20.883 -21.005 131.517 1.00 39.30 117 GLU C N 1
ATOM 4926 C CA . GLU C 1 119 ? 21.330 -20.682 130.164 1.00 40.73 117 GLU C CA 1
ATOM 4927 C C . GLU C 1 119 ? 22.484 -19.701 130.260 1.00 40.16 117 GLU C C 1
ATOM 4928 O O . GLU C 1 119 ? 22.705 -19.095 131.307 1.00 40.00 117 GLU C O 1
ATOM 4934 N N . ASN C 1 120 ? 23.214 -19.539 129.162 1.00 40.34 118 ASN C N 1
ATOM 4935 C CA . ASN C 1 120 ? 24.334 -18.601 129.117 1.00 39.77 118 ASN C CA 1
ATOM 4936 C C . ASN C 1 120 ? 25.450 -18.919 130.104 1.00 37.90 118 ASN C C 1
ATOM 4937 O O . ASN C 1 120 ? 26.215 -18.032 130.492 1.00 37.68 118 ASN C O 1
ATOM 4942 N N . ILE C 1 121 ? 25.536 -20.173 130.530 1.00 36.22 119 ILE C N 1
ATOM 4943 C CA . ILE C 1 121 ? 26.591 -20.559 131.452 1.00 35.07 119 ILE C CA 1
ATOM 4944 C C . ILE C 1 121 ? 27.658 -21.283 130.642 1.00 32.93 119 ILE C C 1
ATOM 4945 O O . ILE C 1 121 ? 27.369 -22.251 129.941 1.00 33.08 119 ILE C O 1
ATOM 4950 N N . ILE C 1 122 ? 28.882 -20.783 130.719 1.00 32.00 120 ILE C N 1
ATOM 4951 C CA . ILE C 1 122 ? 29.993 -21.373 129.994 1.00 30.60 120 ILE C CA 1
ATOM 4952 C C . ILE C 1 122 ? 30.362 -22.713 130.608 1.00 30.80 120 ILE C C 1
ATOM 4953 O O . ILE C 1 122 ? 30.443 -22.844 131.832 1.00 29.67 120 ILE C O 1
ATOM 4958 N N . HIS C 1 123 ? 30.568 -23.712 129.760 1.00 29.63 121 HIS C N 1
ATOM 4959 C CA . HIS C 1 123 ? 30.956 -25.018 130.255 1.00 30.53 121 HIS C CA 1
ATOM 4960 C C . HIS C 1 123 ? 32.024 -25.670 129.392 1.00 30.57 121 HIS C C 1
ATOM 4961 O O . HIS C 1 123 ? 32.016 -25.573 128.155 1.00 29.56 121 HIS C O 1
ATOM 4968 N N . ILE C 1 124 ? 32.951 -26.327 130.075 1.00 28.20 122 ILE C N 1
ATOM 4969 C CA . ILE C 1 124 ? 34.059 -27.027 129.450 1.00 27.14 122 ILE C CA 1
ATOM 4970 C C . ILE C 1 124 ? 33.864 -28.491 129.827 1.00 26.70 122 ILE C C 1
ATOM 4971 O O . ILE C 1 124 ? 33.723 -28.835 131.006 1.00 23.00 122 ILE C O 1
ATOM 4976 N N . ASP C 1 125 ? 33.830 -29.354 128.819 1.00 24.09 123 ASP C N 1
ATOM 4977 C CA . ASP C 1 125 ? 33.572 -30.755 129.070 1.00 24.29 123 ASP C CA 1
ATOM 4978 C C . ASP C 1 125 ? 34.168 -31.607 127.961 1.00 25.36 123 ASP C C 1
ATOM 4979 O O . ASP C 1 125 ? 34.869 -31.109 127.086 1.00 21.78 123 ASP C O 1
ATOM 4984 N N . ASN C 1 126 ? 33.909 -32.905 128.049 1.00 24.26 124 ASN C N 1
ATOM 4985 C CA . ASN C 1 126 ? 34.297 -33.856 127.027 1.00 26.47 124 ASN C CA 1
ATOM 4986 C C . ASN C 1 126 ? 32.888 -34.196 126.573 1.00 28.34 124 ASN C C 1
ATOM 4987 O O . ASN C 1 126 ? 31.937 -33.979 127.336 1.00 26.21 124 ASN C O 1
ATOM 4992 N N . ASP C 1 127 ? 32.717 -34.687 125.353 1.00 29.47 125 ASP C N 1
ATOM 4993 C CA . ASP C 1 127 ? 31.376 -35.086 124.971 1.00 31.16 125 ASP C CA 1
ATOM 4994 C C . ASP C 1 127 ? 31.358 -36.513 125.489 1.00 30.70 125 ASP C C 1
ATOM 4995 O O . ASP C 1 127 ? 31.811 -37.434 124.809 1.00 32.11 125 ASP C O 1
ATOM 5000 N N . ASN C 1 128 ? 30.859 -36.688 126.707 1.00 30.58 126 ASN C N 1
ATOM 5001 C CA . ASN C 1 128 ? 30.824 -38.007 127.323 1.00 29.17 126 ASN C CA 1
ATOM 5002 C C . ASN C 1 128 ? 29.897 -39.000 126.662 1.00 27.84 126 ASN C C 1
ATOM 5003 O O . ASN C 1 128 ? 30.121 -40.206 126.750 1.00 27.07 126 ASN C O 1
ATOM 5008 N N . ILE C 1 129 ? 28.852 -38.507 126.007 1.00 27.89 127 ILE C N 1
ATOM 5009 C CA . ILE C 1 129 ? 27.940 -39.392 125.299 1.00 28.50 127 ILE C CA 1
ATOM 5010 C C . ILE C 1 129 ? 28.752 -40.049 124.179 1.00 29.11 127 ILE C C 1
ATOM 5011 O O . ILE C 1 129 ? 28.737 -41.274 124.010 1.00 26.73 127 ILE C O 1
ATOM 5016 N N . ASP C 1 130 ? 29.470 -39.214 123.428 1.00 29.92 128 ASP C N 1
ATOM 5017 C CA . ASP C 1 130 ? 30.284 -39.678 122.304 1.00 30.55 128 ASP C CA 1
ATOM 5018 C C . ASP C 1 130 ? 31.428 -40.578 122.765 1.00 30.34 128 ASP C C 1
ATOM 5019 O O . ASP C 1 130 ? 31.746 -41.568 122.107 1.00 30.03 128 ASP C O 1
ATOM 5024 N N . ALA C 1 131 ? 32.053 -40.223 123.884 1.00 29.38 129 ALA C N 1
ATOM 5025 C CA . ALA C 1 131 ? 33.169 -41.004 124.424 1.00 28.24 129 ALA C CA 1
ATOM 5026 C C . ALA C 1 131 ? 32.730 -42.418 124.781 1.00 27.35 129 ALA C C 1
ATOM 5027 O O . ALA C 1 131 ? 33.453 -43.384 124.530 1.00 25.89 129 ALA C O 1
ATOM 5029 N N . ALA C 1 132 ? 31.549 -42.539 125.378 1.00 25.87 130 ALA C N 1
ATOM 5030 C CA . ALA C 1 132 ? 31.044 -43.851 125.764 1.00 26.37 130 ALA C CA 1
ATOM 5031 C C . ALA C 1 132 ? 30.636 -44.611 124.510 1.00 27.18 130 ALA C C 1
ATOM 5032 O O . ALA C 1 132 ? 30.759 -45.836 124.437 1.00 25.63 130 ALA C O 1
ATOM 5034 N N . TYR C 1 133 ? 30.140 -43.872 123.523 1.00 27.96 131 TYR C N 1
ATOM 5035 C CA . TYR C 1 133 ? 29.724 -44.487 122.268 1.00 30.06 131 TYR C CA 1
ATOM 5036 C C . TYR C 1 133 ? 30.979 -45.097 121.650 1.00 29.53 131 TYR C C 1
ATOM 5037 O O . TYR C 1 133 ? 31.000 -46.276 121.314 1.00 29.00 131 TYR C O 1
ATOM 5046 N N . GLN C 1 134 ? 32.025 -44.282 121.522 1.00 29.38 132 GLN C N 1
ATOM 5047 C CA . GLN C 1 134 ? 33.294 -44.725 120.948 1.00 30.90 132 GLN C CA 1
ATOM 5048 C C . GLN C 1 134 ? 33.910 -45.923 121.672 1.00 29.69 132 GLN C C 1
ATOM 5049 O O . GLN C 1 134 ? 34.459 -46.819 121.030 1.00 29.38 132 GLN C O 1
ATOM 5055 N N . LEU C 1 135 ? 33.841 -45.941 123.004 1.00 27.96 133 LEU C N 1
ATOM 5056 C CA . LEU C 1 135 ? 34.392 -47.068 123.762 1.00 25.90 133 LEU C CA 1
ATOM 5057 C C . LEU C 1 135 ? 33.606 -48.350 123.482 1.00 26.01 133 LEU C C 1
ATOM 5058 O O . LEU C 1 135 ? 34.188 -49.411 123.251 1.00 28.57 133 LEU C O 1
ATOM 5063 N N . THR C 1 136 ? 32.280 -48.247 123.512 1.00 27.15 134 THR C N 1
ATOM 5064 C CA . THR C 1 136 ? 31.418 -49.398 123.276 1.00 28.33 134 THR C CA 1
ATOM 5065 C C . THR C 1 136 ? 31.622 -49.931 121.861 1.00 29.27 134 THR C C 1
ATOM 5066 O O . THR C 1 136 ? 31.613 -51.142 121.636 1.00 27.65 134 THR C O 1
ATOM 5070 N N . GLN C 1 137 ? 31.805 -49.014 120.914 1.00 29.23 135 GLN C N 1
ATOM 5071 C CA . GLN C 1 137 ? 32.033 -49.377 119.527 1.00 31.53 135 GLN C CA 1
ATOM 5072 C C . GLN C 1 137 ? 33.363 -50.119 119.446 1.00 33.14 135 GLN C C 1
ATOM 5073 O O . GLN C 1 137 ? 33.487 -51.121 118.739 1.00 32.56 135 GLN C O 1
ATOM 5079 N N . TYR C 1 138 ? 34.351 -49.623 120.186 1.00 32.28 136 TYR C N 1
ATOM 5080 C CA . TYR C 1 138 ? 35.668 -50.248 120.220 1.00 33.78 136 TYR C CA 1
ATOM 5081 C C . TYR C 1 138 ? 35.539 -51.705 120.663 1.00 33.08 136 TYR C C 1
ATOM 5082 O O . TYR C 1 138 ? 36.141 -52.601 120.067 1.00 34.52 136 TYR C O 1
ATOM 5091 N N . LEU C 1 139 ? 34.752 -51.933 121.710 1.00 31.68 137 LEU C N 1
ATOM 5092 C CA . LEU C 1 139 ? 34.553 -53.276 122.238 1.00 32.06 137 LEU C CA 1
ATOM 5093 C C . LEU C 1 139 ? 33.721 -54.150 121.291 1.00 33.19 137 LEU C C 1
ATOM 5094 O O . LEU C 1 139 ? 33.969 -55.353 121.165 1.00 32.92 137 LEU C O 1
ATOM 5099 N N . TYR C 1 140 ? 32.733 -53.553 120.630 1.00 32.89 138 TYR C N 1
ATOM 5100 C CA . TYR C 1 140 ? 31.902 -54.299 119.684 1.00 35.37 138 TYR C CA 1
ATOM 5101 C C . TYR C 1 140 ? 32.836 -54.866 118.613 1.00 35.72 138 TYR C C 1
ATOM 5102 O O . TYR C 1 140 ? 32.724 -56.025 118.222 1.00 33.96 138 TYR C O 1
ATOM 5111 N N . HIS C 1 141 ? 33.764 -54.028 118.156 1.00 37.34 139 HIS C N 1
ATOM 5112 C CA . HIS C 1 141 ? 34.739 -54.410 117.135 1.00 39.93 139 HIS C CA 1
ATOM 5113 C C . HIS C 1 141 ? 35.639 -55.567 117.576 1.00 38.97 139 HIS C C 1
ATOM 5114 O O . HIS C 1 141 ? 36.137 -56.323 116.738 1.00 39.12 139 HIS C O 1
ATOM 5121 N N . LEU C 1 142 ? 35.861 -55.700 118.883 1.00 37.42 140 LEU C N 1
ATOM 5122 C CA . LEU C 1 142 ? 36.695 -56.786 119.391 1.00 35.79 140 LEU C CA 1
ATOM 5123 C C . LEU C 1 142 ? 35.910 -58.097 119.364 1.00 34.82 140 LEU C C 1
ATOM 5124 O O . LEU C 1 142 ? 36.477 -59.168 119.558 1.00 34.25 140 LEU C O 1
ATOM 5129 N N . GLY C 1 143 ? 34.604 -58.007 119.134 1.00 34.72 141 GLY C N 1
ATOM 5130 C CA . GLY C 1 143 ? 33.781 -59.204 119.095 1.00 33.70 141 GLY C CA 1
ATOM 5131 C C . GLY C 1 143 ? 32.825 -59.297 120.270 1.00 34.35 141 GLY C C 1
ATOM 5132 O O . GLY C 1 143 ? 32.123 -60.296 120.439 1.00 32.76 141 GLY C O 1
ATOM 5133 N N . HIS C 1 144 ? 32.790 -58.248 121.082 1.00 32.81 142 HIS C N 1
ATOM 5134 C CA . HIS C 1 144 ? 31.925 -58.218 122.252 1.00 33.53 142 HIS C CA 1
ATOM 5135 C C . HIS C 1 144 ? 30.465 -57.930 121.917 1.00 33.27 142 HIS C C 1
ATOM 5136 O O . HIS C 1 144 ? 30.156 -56.984 121.186 1.00 33.40 142 HIS C O 1
ATOM 5143 N N . ARG C 1 145 ? 29.571 -58.753 122.457 1.00 34.35 143 ARG C N 1
ATOM 5144 C CA . ARG C 1 145 ? 28.141 -58.585 122.221 1.00 36.19 143 ARG C CA 1
ATOM 5145 C C . ARG C 1 145 ? 27.357 -58.502 123.531 1.00 36.66 143 ARG C C 1
ATOM 5146 O O . ARG C 1 145 ? 26.326 -57.830 123.606 1.00 36.07 143 ARG C O 1
ATOM 5154 N N . HIS C 1 146 ? 27.852 -59.182 124.560 1.00 37.51 144 HIS C N 1
ATOM 5155 C CA . HIS C 1 146 ? 27.195 -59.190 125.862 1.00 39.12 144 HIS C CA 1
ATOM 5156 C C . HIS C 1 146 ? 27.974 -58.284 126.809 1.00 38.34 144 HIS C C 1
ATOM 5157 O O . HIS C 1 146 ? 28.851 -58.735 127.550 1.00 37.20 144 HIS C O 1
ATOM 5164 N N . ILE C 1 147 ? 27.632 -56.999 126.774 1.00 36.94 145 ILE C N 1
ATOM 5165 C CA . ILE C 1 147 ? 28.301 -55.984 127.575 1.00 34.85 145 ILE C CA 1
ATOM 5166 C C . ILE C 1 147 ? 27.453 -55.469 128.738 1.00 35.43 145 ILE C C 1
ATOM 5167 O O . ILE C 1 147 ? 26.289 -55.101 128.562 1.00 33.91 145 ILE C O 1
ATOM 5172 N N . LEU C 1 148 ? 28.051 -55.450 129.926 1.00 34.24 146 LEU C N 1
ATOM 5173 C CA . LEU C 1 148 ? 27.391 -54.958 131.129 1.00 33.90 146 LEU C CA 1
ATOM 5174 C C . LEU C 1 148 ? 27.993 -53.601 131.476 1.00 33.64 146 LEU C C 1
ATOM 5175 O O . LEU C 1 148 ? 29.209 -53.476 131.596 1.00 34.07 146 LEU C O 1
ATOM 5180 N N . PHE C 1 149 ? 27.149 -52.590 131.637 1.00 32.28 147 PHE C N 1
ATOM 5181 C CA . PHE C 1 149 ? 27.626 -51.250 131.979 1.00 31.55 147 PHE C CA 1
ATOM 5182 C C . PHE C 1 149 ? 27.320 -50.960 133.449 1.00 30.72 147 PHE C C 1
ATOM 5183 O O . PHE C 1 149 ? 26.156 -50.937 133.843 1.00 30.45 147 PHE C O 1
ATOM 5191 N N . LEU C 1 150 ? 28.352 -50.737 134.257 1.00 30.02 148 LEU C N 1
ATOM 5192 C CA . LEU C 1 150 ? 28.140 -50.436 135.670 1.00 30.81 148 LEU C CA 1
ATOM 5193 C C . LEU C 1 150 ? 28.201 -48.932 135.867 1.00 31.19 148 LEU C C 1
ATOM 5194 O O . LEU C 1 150 ? 29.185 -48.282 135.514 1.00 29.42 148 LEU C O 1
ATOM 5199 N N . GLN C 1 151 ? 27.131 -48.401 136.445 1.00 31.28 149 GLN C N 1
ATOM 5200 C CA . GLN C 1 151 ? 26.967 -46.979 136.693 1.00 32.94 149 GLN C CA 1
ATOM 5201 C C . GLN C 1 151 ? 27.177 -46.622 138.166 1.00 32.68 149 GLN C C 1
ATOM 5202 O O . GLN C 1 151 ? 26.672 -47.311 139.048 1.00 33.44 149 GLN C O 1
ATOM 5208 N N . GLU C 1 152 ? 27.910 -45.545 138.429 1.00 33.07 150 GLU C N 1
ATOM 5209 C CA . GLU C 1 152 ? 28.136 -45.106 139.803 1.00 35.82 150 GLU C CA 1
ATOM 5210 C C . GLU C 1 152 ? 26.875 -44.379 140.261 1.00 34.66 150 GLU C C 1
ATOM 5211 O O . GLU C 1 152 ? 26.183 -43.775 139.446 1.00 33.27 150 GLU C O 1
ATOM 5217 N N . SER C 1 153 ? 26.574 -44.442 141.556 1.00 34.94 151 SER C N 1
ATOM 5218 C CA . SER C 1 153 ? 25.383 -43.784 142.088 1.00 35.07 151 SER C CA 1
ATOM 5219 C C . SER C 1 153 ? 25.447 -42.269 141.930 1.00 35.43 151 SER C C 1
ATOM 5220 O O . SER C 1 153 ? 26.510 -41.698 141.670 1.00 34.51 151 SER C O 1
ATOM 5223 N N . GLY C 1 154 ? 24.301 -41.620 142.109 1.00 35.85 152 GLY C N 1
ATOM 5224 C CA . GLY C 1 154 ? 24.239 -40.179 141.969 1.00 36.96 152 GLY C CA 1
ATOM 5225 C C . GLY C 1 154 ? 23.673 -39.840 140.606 1.00 37.37 152 GLY C C 1
ATOM 5226 O O . GLY C 1 154 ? 23.808 -40.609 139.656 1.00 39.11 152 GLY C O 1
ATOM 5227 N N . HIS C 1 155 ? 23.040 -38.686 140.492 1.00 37.27 153 HIS C N 1
ATOM 5228 C CA . HIS C 1 155 ? 22.448 -38.308 139.217 1.00 36.87 153 HIS C CA 1
ATOM 5229 C C . HIS C 1 155 ? 23.331 -37.297 138.517 1.00 33.11 153 HIS C C 1
ATOM 5230 O O . HIS C 1 155 ? 22.829 -36.365 137.898 1.00 32.84 153 HIS C O 1
ATOM 5237 N N . TYR C 1 156 ? 24.645 -37.478 138.624 1.00 30.01 154 TYR C N 1
ATOM 5238 C CA . TYR C 1 156 ? 25.585 -36.557 138.000 1.00 27.14 154 TYR C CA 1
ATOM 5239 C C . TYR C 1 156 ? 25.592 -36.699 136.479 1.00 25.57 154 TYR C C 1
ATOM 5240 O O . TYR C 1 156 ? 25.531 -37.807 135.942 1.00 23.50 154 TYR C O 1
ATOM 5249 N N . ALA C 1 157 ? 25.651 -35.551 135.805 1.00 24.25 155 ALA C N 1
ATOM 5250 C CA . ALA C 1 157 ? 25.635 -35.465 134.346 1.00 23.11 155 ALA C CA 1
ATOM 5251 C C . ALA C 1 157 ? 26.626 -36.369 133.616 1.00 23.12 155 ALA C C 1
ATOM 5252 O O . ALA C 1 157 ? 26.266 -37.031 132.642 1.00 23.48 155 ALA C O 1
ATOM 5254 N N . VAL C 1 158 ? 27.872 -36.392 134.074 1.00 22.12 156 VAL C N 1
ATOM 5255 C CA . VAL C 1 158 ? 28.890 -37.211 133.431 1.00 23.70 156 VAL C CA 1
ATOM 5256 C C . VAL C 1 158 ? 28.508 -38.690 133.379 1.00 24.97 156 VAL C C 1
ATOM 5257 O O . VAL C 1 158 ? 28.648 -39.333 132.339 1.00 24.06 156 VAL C O 1
ATOM 5261 N N . THR C 1 159 ? 28.012 -39.222 134.495 1.00 24.98 157 THR C N 1
ATOM 5262 C CA . THR C 1 159 ? 27.616 -40.625 134.585 1.00 25.60 157 THR C CA 1
ATOM 5263 C C . THR C 1 159 ? 26.423 -40.946 133.699 1.00 26.99 157 THR C C 1
ATOM 5264 O O . THR C 1 159 ? 26.380 -41.997 133.047 1.00 26.51 157 THR C O 1
ATOM 5268 N N . GLU C 1 160 ? 25.451 -40.039 133.690 1.00 28.61 158 GLU C N 1
ATOM 5269 C CA . GLU C 1 160 ? 24.256 -40.191 132.878 1.00 30.65 158 GLU C CA 1
ATOM 5270 C C . GLU C 1 160 ? 24.630 -40.149 131.398 1.00 29.71 158 GLU C C 1
ATOM 5271 O O . GLU C 1 160 ? 24.155 -40.964 130.612 1.00 29.32 158 GLU C O 1
ATOM 5277 N N . ASP C 1 161 ? 25.482 -39.196 131.028 1.00 29.87 159 ASP C N 1
ATOM 5278 C CA . ASP C 1 161 ? 25.926 -39.050 129.641 1.00 28.49 159 ASP C CA 1
ATOM 5279 C C . ASP C 1 161 ? 26.624 -40.309 129.146 1.00 27.37 159 ASP C C 1
ATOM 5280 O O . ASP C 1 161 ? 26.368 -40.764 128.035 1.00 25.55 159 ASP C O 1
ATOM 5285 N N . ARG C 1 162 ? 27.507 -40.876 129.964 1.00 25.92 160 ARG C N 1
ATOM 5286 C CA . ARG C 1 162 ? 28.205 -42.088 129.559 1.00 26.44 160 ARG C CA 1
ATOM 5287 C C . ARG C 1 162 ? 27.234 -43.258 129.411 1.00 26.66 160 ARG C C 1
ATOM 5288 O O . ARG C 1 162 ? 27.334 -44.027 128.457 1.00 27.13 160 ARG C O 1
ATOM 5296 N N . SER C 1 163 ? 26.274 -43.383 130.323 1.00 27.41 161 SER C N 1
ATOM 5297 C CA . SER C 1 163 ? 25.304 -44.469 130.218 1.00 29.10 161 SER C CA 1
ATOM 5298 C C . SER C 1 163 ? 24.446 -44.283 128.959 1.00 30.28 161 SER C C 1
ATOM 5299 O O . SER C 1 163 ? 24.092 -45.260 128.299 1.00 28.65 161 SER C O 1
ATOM 5302 N N . VAL C 1 164 ? 24.124 -43.030 128.631 1.00 31.21 162 VAL C N 1
ATOM 5303 C CA . VAL C 1 164 ? 23.326 -42.717 127.436 1.00 31.94 162 VAL C CA 1
ATOM 5304 C C . VAL C 1 164 ? 24.072 -43.111 126.155 1.00 32.58 162 VAL C C 1
ATOM 5305 O O . VAL C 1 164 ? 23.491 -43.702 125.233 1.00 30.98 162 VAL C O 1
ATOM 5309 N N . GLY C 1 165 ? 25.356 -42.772 126.097 1.00 31.38 163 GLY C N 1
ATOM 5310 C CA . GLY C 1 165 ? 26.154 -43.116 124.932 1.00 32.83 163 GLY C CA 1
ATOM 5311 C C . GLY C 1 165 ? 26.237 -44.622 124.758 1.00 33.22 163 GLY C C 1
ATOM 5312 O O . GLY C 1 165 ? 26.231 -45.136 123.633 1.00 32.83 163 GLY C O 1
ATOM 5313 N N . PHE C 1 166 ? 26.320 -45.335 125.878 1.00 32.52 164 PHE C N 1
ATOM 5314 C CA . PHE C 1 166 ? 26.388 -46.790 125.853 1.00 31.72 164 PHE C CA 1
ATOM 5315 C C . PHE C 1 166 ? 25.105 -47.351 125.260 1.00 33.68 164 PHE C C 1
ATOM 5316 O O . PHE C 1 166 ? 25.147 -48.199 124.369 1.00 33.51 164 PHE C O 1
ATOM 5324 N N . LYS C 1 167 ? 23.967 -46.883 125.768 1.00 34.49 165 LYS C N 1
ATOM 5325 C CA . LYS C 1 167 ? 22.669 -47.349 125.292 1.00 36.45 165 LYS C CA 1
ATOM 5326 C C . LYS C 1 167 ? 22.430 -46.998 123.837 1.00 36.00 165 LYS C C 1
ATOM 5327 O O . LYS C 1 167 ? 21.816 -47.771 123.108 1.00 36.96 165 LYS C O 1
ATOM 5333 N N . GLN C 1 168 ? 22.908 -45.827 123.423 1.00 36.19 166 GLN C N 1
ATOM 5334 C CA . GLN C 1 168 ? 22.749 -45.379 122.047 1.00 37.81 166 GLN C CA 1
ATOM 5335 C C . GLN C 1 168 ? 23.433 -46.364 121.094 1.00 38.48 166 GLN C C 1
ATOM 5336 O O . GLN C 1 168 ? 22.850 -46.769 120.087 1.00 38.10 166 GLN C O 1
ATOM 5342 N N . TYR C 1 169 ? 24.661 -46.761 121.416 1.00 37.97 167 TYR C N 1
ATOM 5343 C CA . TYR C 1 169 ? 25.374 -47.699 120.558 1.00 38.07 167 TYR C CA 1
ATOM 5344 C C . TYR C 1 169 ? 24.661 -49.046 120.523 1.00 38.39 167 TYR C C 1
ATOM 5345 O O . TYR C 1 169 ? 24.463 -49.628 119.452 1.00 37.85 167 TYR C O 1
ATOM 5354 N N . CYS C 1 170 ? 24.279 -49.544 121.695 1.00 38.01 168 CYS C N 1
ATOM 5355 C CA . CYS C 1 170 ? 23.588 -50.825 121.771 1.00 39.80 168 CYS C CA 1
ATOM 5356 C C . CYS C 1 170 ? 22.293 -50.821 120.953 1.00 41.42 168 CYS C C 1
ATOM 5357 O O . CYS C 1 170 ? 21.922 -51.844 120.376 1.00 41.18 168 CYS C O 1
ATOM 5360 N N . ASP C 1 171 ? 21.604 -49.681 120.909 1.00 42.38 169 ASP C N 1
ATOM 5361 C CA . ASP C 1 171 ? 20.361 -49.590 120.140 1.00 45.30 169 ASP C CA 1
ATOM 5362 C C . ASP C 1 171 ? 20.687 -49.523 118.652 1.00 44.98 169 ASP C C 1
ATOM 5363 O O . ASP C 1 171 ? 19.944 -50.032 117.816 1.00 45.26 169 ASP C O 1
ATOM 5368 N N . ASP C 1 172 ? 21.807 -48.883 118.336 1.00 44.95 170 ASP C N 1
ATOM 5369 C CA . ASP C 1 172 ? 22.256 -48.731 116.961 1.00 44.88 170 ASP C CA 1
ATOM 5370 C C . ASP C 1 172 ? 22.659 -50.058 116.327 1.00 45.06 170 ASP C C 1
ATOM 5371 O O . ASP C 1 172 ? 22.520 -50.236 115.118 1.00 44.89 170 ASP C O 1
ATOM 5376 N N . VAL C 1 173 ? 23.161 -50.982 117.142 1.00 44.96 171 VAL C N 1
ATOM 5377 C CA . VAL C 1 173 ? 23.561 -52.296 116.648 1.00 46.28 171 VAL C CA 1
ATOM 5378 C C . VAL C 1 173 ? 22.574 -53.362 117.111 1.00 47.96 171 VAL C C 1
ATOM 5379 O O . VAL C 1 173 ? 22.770 -54.556 116.873 1.00 48.12 171 VAL C O 1
ATOM 5383 N N . LYS C 1 174 ? 21.517 -52.913 117.781 1.00 50.33 172 LYS C N 1
ATOM 5384 C CA . LYS C 1 174 ? 20.455 -53.787 118.276 1.00 52.82 172 LYS C CA 1
ATOM 5385 C C . LYS C 1 174 ? 20.927 -54.987 119.095 1.00 53.62 172 LYS C C 1
ATOM 5386 O O . LYS C 1 174 ? 20.884 -56.123 118.624 1.00 54.61 172 LYS C O 1
ATOM 5392 N N . ILE C 1 175 ? 21.367 -54.735 120.325 1.00 54.72 173 ILE C N 1
ATOM 5393 C CA . ILE C 1 175 ? 21.823 -55.802 121.211 1.00 55.24 173 ILE C CA 1
ATOM 5394 C C . ILE C 1 175 ? 21.374 -55.567 122.657 1.00 55.47 173 ILE C C 1
ATOM 5395 O O . ILE C 1 175 ? 20.637 -54.621 122.934 1.00 55.82 173 ILE C O 1
ATOM 5400 N N . SER C 1 176 ? 21.823 -56.428 123.570 1.00 56.04 174 SER C N 1
ATOM 5401 C CA . SER C 1 176 ? 21.452 -56.344 124.986 1.00 56.05 174 SER C CA 1
ATOM 5402 C C . SER C 1 176 ? 22.214 -55.267 125.761 1.00 55.69 174 SER C C 1
ATOM 5403 O O . SER C 1 176 ? 23.427 -55.374 125.976 1.00 56.72 174 SER C O 1
ATOM 5406 N N . ASN C 1 177 ? 21.490 -54.243 126.204 1.00 53.74 175 ASN C N 1
ATOM 5407 C CA . ASN C 1 177 ? 22.105 -53.138 126.929 1.00 52.87 175 ASN C CA 1
ATOM 5408 C C . ASN C 1 177 ? 21.842 -53.073 128.433 1.00 50.92 175 ASN C C 1
ATOM 5409 O O . ASN C 1 177 ? 21.264 -52.101 128.926 1.00 51.69 175 ASN C O 1
ATOM 5414 N N . ASP C 1 178 ? 22.282 -54.090 129.167 1.00 48.99 176 ASP C N 1
ATOM 5415 C CA . ASP C 1 178 ? 22.093 -54.093 130.614 1.00 46.99 176 ASP C CA 1
ATOM 5416 C C . ASP C 1 178 ? 22.935 -52.992 131.253 1.00 45.69 176 ASP C C 1
ATOM 5417 O O . ASP C 1 178 ? 24.160 -52.956 131.110 1.00 42.41 176 ASP C O 1
ATOM 5422 N N . CYS C 1 179 ? 22.261 -52.094 131.960 1.00 43.50 177 CYS C N 1
ATOM 5423 C CA . CYS C 1 179 ? 22.924 -50.975 132.602 1.00 43.45 177 CYS C CA 1
ATOM 5424 C C . CYS C 1 179 ? 22.481 -50.929 134.057 1.00 42.11 177 CYS C C 1
ATOM 5425 O O . CYS C 1 179 ? 21.318 -50.659 134.335 1.00 41.53 177 CYS C O 1
ATOM 5428 N N . VAL C 1 180 ? 23.399 -51.194 134.984 1.00 40.43 178 VAL C N 1
ATOM 5429 C CA . VAL C 1 180 ? 23.054 -51.189 136.405 1.00 39.81 178 VAL C CA 1
ATOM 5430 C C . VAL C 1 180 ? 23.799 -50.156 137.253 1.00 38.91 178 VAL C C 1
ATOM 5431 O O . VAL C 1 180 ? 24.989 -49.902 137.050 1.00 37.13 178 VAL C O 1
ATOM 5435 N N . VAL C 1 181 ? 23.083 -49.578 138.217 1.00 37.17 179 VAL C N 1
ATOM 5436 C CA . VAL C 1 181 ? 23.643 -48.575 139.117 1.00 35.92 179 VAL C CA 1
ATOM 5437 C C . VAL C 1 181 ? 24.186 -49.218 140.392 1.00 36.11 179 VAL C C 1
ATOM 5438 O O . VAL C 1 181 ? 23.450 -49.877 141.125 1.00 32.92 179 VAL C O 1
ATOM 5442 N N . ILE C 1 182 ? 25.346 -49.012 140.750 1.00 36.13 180 ILE C N 1
ATOM 5443 C CA . ILE C 1 182 ? 25.996 -49.578 141.925 1.00 37.14 180 ILE C CA 1
ATOM 5444 C C . ILE C 1 182 ? 25.954 -48.562 143.061 1.00 38.36 180 ILE C C 1
ATOM 5445 O O . ILE C 1 182 ? 26.491 -47.459 142.937 1.00 37.19 180 ILE C O 1
ATOM 5450 N N . LYS C 1 183 ? 25.408 -48.911 144.075 1.00 39.44 181 LYS C N 1
ATOM 5451 C CA . LYS C 1 183 ? 25.271 -47.991 145.196 1.00 42.12 181 LYS C CA 1
ATOM 5452 C C . LYS C 1 183 ? 26.264 -48.222 146.326 1.00 42.28 181 LYS C C 1
ATOM 5453 O O . LYS C 1 183 ? 26.456 -47.348 147.175 1.00 43.17 181 LYS C O 1
ATOM 5459 N N . SER C 1 184 ? 26.900 -49.388 146.340 1.00 41.47 182 SER C N 1
ATOM 5460 C CA . SER C 1 184 ? 27.876 -49.703 147.383 1.00 41.45 182 SER C CA 1
ATOM 5461 C C . SER C 1 184 ? 28.730 -50.902 146.982 1.00 40.65 182 SER C C 1
ATOM 5462 O O . SER C 1 184 ? 28.465 -51.545 145.969 1.00 40.62 182 SER C O 1
ATOM 5465 N N . MET C 1 185 ? 29.751 -51.197 147.783 1.00 40.14 183 MET C N 1
ATOM 5466 C CA . MET C 1 185 ? 30.632 -52.324 147.506 1.00 40.33 183 MET C CA 1
ATOM 5467 C C . MET C 1 185 ? 29.866 -53.630 147.669 1.00 40.98 183 MET C C 1
ATOM 5468 O O . MET C 1 185 ? 30.029 -54.552 146.867 1.00 40.75 183 MET C O 1
ATOM 5473 N N . ASN C 1 186 ? 29.028 -53.711 148.703 1.00 41.65 184 ASN C N 1
ATOM 5474 C CA . ASN C 1 186 ? 28.241 -54.920 148.935 1.00 43.37 184 ASN C CA 1
ATOM 5475 C C . ASN C 1 186 ? 27.217 -55.109 147.822 1.00 43.52 184 ASN C C 1
ATOM 5476 O O . ASN C 1 186 ? 26.899 -56.237 147.439 1.00 43.55 184 ASN C O 1
ATOM 5481 N N . ASP C 1 187 ? 26.701 -54.003 147.301 1.00 43.36 185 ASP C N 1
ATOM 5482 C CA . ASP C 1 187 ? 25.733 -54.067 146.213 1.00 44.52 185 ASP C CA 1
ATOM 5483 C C . ASP C 1 187 ? 26.441 -54.586 144.959 1.00 43.04 185 ASP C C 1
ATOM 5484 O O . ASP C 1 187 ? 25.918 -55.435 144.238 1.00 43.62 185 ASP C O 1
ATOM 5489 N N . LEU C 1 188 ? 27.642 -54.069 144.720 1.00 41.63 186 LEU C N 1
ATOM 5490 C CA . LEU C 1 188 ? 28.447 -54.467 143.572 1.00 40.73 186 LEU C CA 1
ATOM 5491 C C . LEU C 1 188 ? 28.817 -55.941 143.706 1.00 40.23 186 LEU C C 1
ATOM 5492 O O . LEU C 1 188 ? 28.724 -56.707 142.752 1.00 39.23 186 LEU C O 1
ATOM 5497 N N . ARG C 1 189 ? 29.236 -56.320 144.906 1.00 40.74 187 ARG C N 1
ATOM 5498 C CA . ARG C 1 189 ? 29.629 -57.689 145.202 1.00 44.46 187 ARG C CA 1
ATOM 5499 C C . ARG C 1 189 ? 28.442 -58.626 144.957 1.00 45.97 187 ARG C C 1
ATOM 5500 O O . ARG C 1 189 ? 28.595 -59.720 144.406 1.00 44.82 187 ARG C O 1
ATOM 5508 N N . ASP C 1 190 ? 27.255 -58.179 145.352 1.00 48.35 188 ASP C N 1
ATOM 5509 C CA . ASP C 1 190 ? 26.039 -58.966 145.169 1.00 51.19 188 ASP C CA 1
ATOM 5510 C C . ASP C 1 190 ? 25.699 -59.067 143.689 1.00 51.87 188 ASP C C 1
ATOM 5511 O O . ASP C 1 190 ? 25.261 -60.112 143.206 1.00 50.87 188 ASP C O 1
ATOM 5516 N N . PHE C 1 191 ? 25.916 -57.975 142.964 1.00 52.88 189 PHE C N 1
ATOM 5517 C CA . PHE C 1 191 ? 25.609 -57.963 141.548 1.00 53.54 189 PHE C CA 1
ATOM 5518 C C . PHE C 1 191 ? 26.549 -58.790 140.681 1.00 53.74 189 PHE C C 1
ATOM 5519 O O . PHE C 1 191 ? 26.132 -59.332 139.657 1.00 53.55 189 PHE C O 1
ATOM 5527 N N . ILE C 1 192 ? 27.814 -58.879 141.076 1.00 54.29 190 ILE C N 1
ATOM 5528 C CA . ILE C 1 192 ? 28.783 -59.635 140.293 1.00 55.68 190 ILE C CA 1
ATOM 5529 C C . ILE C 1 192 ? 28.370 -61.092 140.151 1.00 57.39 190 ILE C C 1
ATOM 5530 O O . ILE C 1 192 ? 28.683 -61.737 139.145 1.00 57.54 190 ILE C O 1
ATOM 5535 N N . LYS C 1 193 ? 27.661 -61.613 141.146 1.00 59.02 191 LYS C N 1
ATOM 5536 C CA . LYS C 1 193 ? 27.205 -62.991 141.070 1.00 61.57 191 LYS C CA 1
ATOM 5537 C C . LYS C 1 193 ? 26.000 -63.077 140.137 1.00 62.49 191 LYS C C 1
ATOM 5538 O O . LYS C 1 193 ? 24.972 -63.667 140.467 1.00 63.16 191 LYS C O 1
ATOM 5544 N N . GLN C 1 194 ? 26.154 -62.453 138.973 1.00 63.64 192 GLN C N 1
ATOM 5545 C CA . GLN C 1 194 ? 25.145 -62.437 137.924 1.00 64.15 192 GLN C CA 1
ATOM 5546 C C . GLN C 1 194 ? 25.937 -62.797 136.674 1.00 63.90 192 GLN C C 1
ATOM 5547 O O . GLN C 1 194 ? 25.421 -62.785 135.557 1.00 64.48 192 GLN C O 1
ATOM 5553 N N . TYR C 1 195 ? 27.213 -63.106 136.890 1.00 62.76 193 TYR C N 1
ATOM 5554 C CA . TYR C 1 195 ? 28.097 -63.479 135.804 1.00 62.16 193 TYR C CA 1
ATOM 5555 C C . TYR C 1 195 ? 29.000 -64.626 136.215 1.00 61.91 193 TYR C C 1
ATOM 5556 O O . TYR C 1 195 ? 29.060 -64.986 137.392 1.00 60.84 193 TYR C O 1
ATOM 5557 N N . MET C 1 202 ? 26.985 -64.927 131.584 1.00 49.99 200 MET C N 1
ATOM 5558 C CA . MET C 1 202 ? 28.075 -64.048 132.000 1.00 49.16 200 MET C CA 1
ATOM 5559 C C . MET C 1 202 ? 28.473 -63.105 130.865 1.00 47.56 200 MET C C 1
ATOM 5560 O O . MET C 1 202 ? 28.717 -63.544 129.742 1.00 47.87 200 MET C O 1
ATOM 5565 N N . PRO C 1 203 ? 28.527 -61.791 131.137 1.00 44.92 201 PRO C N 1
ATOM 5566 C CA . PRO C 1 203 ? 28.916 -60.869 130.064 1.00 42.50 201 PRO C CA 1
ATOM 5567 C C . PRO C 1 203 ? 30.382 -61.094 129.696 1.00 39.56 201 PRO C C 1
ATOM 5568 O O . PRO C 1 203 ? 31.155 -61.607 130.501 1.00 38.30 201 PRO C O 1
ATOM 5572 N N . SER C 1 204 ? 30.767 -60.726 128.481 1.00 37.25 202 SER C N 1
ATOM 5573 C CA . SER C 1 204 ? 32.149 -60.931 128.070 1.00 35.01 202 SER C CA 1
ATOM 5574 C C . SER C 1 204 ? 33.064 -59.804 128.554 1.00 33.71 202 SER C C 1
ATOM 5575 O O . SER C 1 204 ? 34.243 -60.025 128.831 1.00 32.81 202 SER C O 1
ATOM 5578 N N . VAL C 1 205 ? 32.510 -58.602 128.656 1.00 31.69 203 VAL C N 1
ATOM 5579 C CA . VAL C 1 205 ? 33.267 -57.449 129.113 1.00 31.58 203 VAL C CA 1
ATOM 5580 C C . VAL C 1 205 ? 32.365 -56.545 129.957 1.00 30.86 203 VAL C C 1
ATOM 5581 O O . VAL C 1 205 ? 31.162 -56.446 129.709 1.00 30.83 203 VAL C O 1
ATOM 5585 N N . ILE C 1 206 ? 32.953 -55.910 130.968 1.00 28.70 204 ILE C N 1
ATOM 5586 C CA . ILE C 1 206 ? 32.227 -55.007 131.853 1.00 27.15 204 ILE C CA 1
ATOM 5587 C C . ILE C 1 206 ? 32.831 -53.613 131.742 1.00 27.15 204 ILE C C 1
ATOM 5588 O O . ILE C 1 206 ? 34.056 -53.457 131.754 1.00 26.19 204 ILE C O 1
ATOM 5593 N N . ILE C 1 207 ? 31.973 -52.609 131.605 1.00 25.09 205 ILE C N 1
ATOM 5594 C CA . ILE C 1 207 ? 32.424 -51.232 131.527 1.00 25.84 205 ILE C CA 1
ATOM 5595 C C . ILE C 1 207 ? 31.976 -50.544 132.808 1.00 26.13 205 ILE C C 1
ATOM 5596 O O . ILE C 1 207 ? 30.824 -50.695 133.219 1.00 26.64 205 ILE C O 1
ATOM 5601 N N . THR C 1 208 ? 32.879 -49.805 133.443 1.00 24.87 206 THR C N 1
ATOM 5602 C CA . THR C 1 208 ? 32.522 -49.043 134.637 1.00 25.59 206 THR C CA 1
ATOM 5603 C C . THR C 1 208 ? 32.588 -47.586 134.191 1.00 25.84 206 THR C C 1
ATOM 5604 O O . THR C 1 208 ? 33.451 -47.223 133.381 1.00 24.73 206 THR C O 1
ATOM 5608 N N . SER C 1 209 ? 31.677 -46.764 134.709 1.00 24.02 207 SER C N 1
ATOM 5609 C CA . SER C 1 209 ? 31.610 -45.352 134.348 1.00 25.57 207 SER C CA 1
ATOM 5610 C C . SER C 1 209 ? 32.791 -44.507 134.821 1.00 25.32 207 SER C C 1
ATOM 5611 O O . SER C 1 209 ? 33.033 -43.424 134.290 1.00 25.98 207 SER C O 1
ATOM 5614 N N . ASP C 1 210 ? 33.521 -44.989 135.825 1.00 27.02 208 ASP C N 1
ATOM 5615 C CA . ASP C 1 210 ? 34.675 -44.256 136.341 1.00 27.88 208 ASP C CA 1
ATOM 5616 C C . ASP C 1 210 ? 35.716 -45.169 136.991 1.00 27.14 208 ASP C C 1
ATOM 5617 O O . ASP C 1 210 ? 35.403 -46.283 137.403 1.00 24.43 208 ASP C O 1
ATOM 5622 N N . VAL C 1 211 ? 36.943 -44.665 137.104 1.00 25.74 209 VAL C N 1
ATOM 5623 C CA . VAL C 1 211 ? 38.069 -45.408 137.661 1.00 25.58 209 VAL C CA 1
ATOM 5624 C C . VAL C 1 211 ? 37.925 -45.927 139.083 1.00 22.05 209 VAL C C 1
ATOM 5625 O O . VAL C 1 211 ? 38.400 -47.015 139.375 1.00 20.94 209 VAL C O 1
ATOM 5629 N N . MET C 1 212 ? 37.301 -45.151 139.968 1.00 22.63 210 MET C N 1
ATOM 5630 C CA . MET C 1 212 ? 37.149 -45.586 141.352 1.00 22.85 210 MET C CA 1
ATOM 5631 C C . MET C 1 212 ? 36.149 -46.743 141.482 1.00 23.04 210 MET C C 1
ATOM 5632 O O . MET C 1 212 ? 36.317 -47.621 142.327 1.00 22.49 210 MET C O 1
ATOM 5637 N N . LEU C 1 213 ? 35.107 -46.749 140.658 1.00 23.63 211 LEU C N 1
ATOM 5638 C CA . LEU C 1 213 ? 34.157 -47.858 140.686 1.00 23.61 211 LEU C CA 1
ATOM 5639 C C . LEU C 1 213 ? 34.889 -49.046 140.061 1.00 23.28 211 LEU C C 1
ATOM 5640 O O . LEU C 1 213 ? 34.659 -50.190 140.431 1.00 24.00 211 LEU C O 1
ATOM 5645 N N . ASN C 1 214 ? 35.793 -48.767 139.125 1.00 23.30 212 ASN C N 1
ATOM 5646 C CA . ASN C 1 214 ? 36.546 -49.835 138.476 1.00 22.60 212 ASN C CA 1
ATOM 5647 C C . ASN C 1 214 ? 37.477 -50.550 139.464 1.00 21.10 212 ASN C C 1
ATOM 5648 O O . ASN C 1 214 ? 37.596 -51.772 139.426 1.00 18.87 212 ASN C O 1
ATOM 5653 N N . MET C 1 215 ? 38.142 -49.794 140.336 1.00 20.41 213 MET C N 1
ATOM 5654 C CA . MET C 1 215 ? 39.032 -50.409 141.329 1.00 21.88 213 MET C CA 1
ATOM 5655 C C . MET C 1 215 ? 38.199 -51.386 142.164 1.00 22.63 213 MET C C 1
ATOM 5656 O O . MET C 1 215 ? 38.647 -52.489 142.491 1.00 22.68 213 MET C O 1
ATOM 5661 N N . GLN C 1 216 ? 36.981 -50.979 142.500 1.00 23.61 214 GLN C N 1
ATOM 5662 C CA . GLN C 1 216 ? 36.101 -51.834 143.283 1.00 23.43 214 GLN C CA 1
ATOM 5663 C C . GLN C 1 216 ? 35.722 -53.094 142.519 1.00 22.46 214 GLN C C 1
ATOM 5664 O O . GLN C 1 216 ? 35.684 -54.185 143.084 1.00 22.30 214 GLN C O 1
ATOM 5670 N N . LEU C 1 217 ? 35.463 -52.950 141.225 1.00 20.55 215 LEU C N 1
ATOM 5671 C CA . LEU C 1 217 ? 35.126 -54.107 140.400 1.00 21.55 215 LEU C CA 1
ATOM 5672 C C . LEU C 1 217 ? 36.309 -55.078 140.334 1.00 21.20 215 LEU C C 1
ATOM 5673 O O . LEU C 1 217 ? 36.138 -56.284 140.536 1.00 22.64 215 LEU C O 1
ATOM 5678 N N . LEU C 1 218 ? 37.507 -54.559 140.071 1.00 21.00 216 LEU C N 1
ATOM 5679 C CA . LEU C 1 218 ? 38.688 -55.426 139.985 1.00 21.95 216 LEU C CA 1
ATOM 5680 C C . LEU C 1 218 ? 38.917 -56.170 141.301 1.00 23.62 216 LEU C C 1
ATOM 5681 O O . LEU C 1 218 ? 39.356 -57.314 141.298 1.00 25.31 216 LEU C O 1
ATOM 5686 N N . ASN C 1 219 ? 38.613 -55.513 142.417 1.00 23.06 217 ASN C N 1
ATOM 5687 C CA . ASN C 1 219 ? 38.769 -56.119 143.735 1.00 24.49 217 ASN C CA 1
ATOM 5688 C C . ASN C 1 219 ? 37.823 -57.319 143.871 1.00 24.68 217 ASN C C 1
ATOM 5689 O O . ASN C 1 219 ? 38.214 -58.384 144.344 1.00 25.28 217 ASN C O 1
ATOM 5694 N N . VAL C 1 220 ? 36.583 -57.143 143.432 1.00 24.12 218 VAL C N 1
ATOM 5695 C CA . VAL C 1 220 ? 35.580 -58.203 143.509 1.00 26.46 218 VAL C CA 1
ATOM 5696 C C . VAL C 1 220 ? 35.829 -59.324 142.505 1.00 26.51 218 VAL C C 1
ATOM 5697 O O . VAL C 1 220 ? 35.590 -60.493 142.804 1.00 28.21 218 VAL C O 1
ATOM 5701 N N . LEU C 1 221 ? 36.297 -58.978 141.312 1.00 26.12 219 LEU C N 1
ATOM 5702 C CA . LEU C 1 221 ? 36.578 -60.006 140.320 1.00 27.26 219 LEU C CA 1
ATOM 5703 C C . LEU C 1 221 ? 37.749 -60.848 140.830 1.00 27.86 219 LEU C C 1
ATOM 5704 O O . LEU C 1 221 ? 37.782 -62.065 140.633 1.00 28.20 219 LEU C O 1
ATOM 5709 N N . TYR C 1 222 ? 38.701 -60.200 141.500 1.00 28.27 220 TYR C N 1
ATOM 5710 C CA . TYR C 1 222 ? 39.864 -60.901 142.054 1.00 29.77 220 TYR C CA 1
ATOM 5711 C C . TYR C 1 222 ? 39.431 -61.882 143.149 1.00 31.99 220 TYR C C 1
ATOM 5712 O O . TYR C 1 222 ? 39.908 -63.020 143.215 1.00 30.53 220 TYR C O 1
ATOM 5721 N N . GLU C 1 223 ? 38.537 -61.420 144.017 1.00 33.49 221 GLU C N 1
ATOM 5722 C CA . GLU C 1 223 ? 38.024 -62.232 145.115 1.00 36.24 221 GLU C CA 1
ATOM 5723 C C . GLU C 1 223 ? 37.281 -63.453 144.563 1.00 37.25 221 GLU C C 1
ATOM 5724 O O . GLU C 1 223 ? 37.407 -64.558 145.094 1.00 34.74 221 GLU C O 1
ATOM 5730 N N . TYR C 1 224 ? 36.522 -63.250 143.488 1.00 36.84 222 TYR C N 1
ATOM 5731 C CA . TYR C 1 224 ? 35.763 -64.336 142.877 1.00 38.61 222 TYR C CA 1
ATOM 5732 C C . TYR C 1 224 ? 36.574 -65.130 141.855 1.00 39.30 222 TYR C C 1
ATOM 5733 O O . TYR C 1 224 ? 36.030 -65.929 141.094 1.00 39.79 222 TYR C O 1
ATOM 5742 N N . GLN C 1 225 ? 37.881 -64.892 141.844 1.00 39.92 223 GLN C N 1
ATOM 5743 C CA . GLN C 1 225 ? 38.813 -65.593 140.967 1.00 40.48 223 GLN C CA 1
ATOM 5744 C C . GLN C 1 225 ? 38.529 -65.549 139.459 1.00 40.56 223 GLN C C 1
ATOM 5745 O O . GLN C 1 225 ? 38.783 -66.521 138.744 1.00 39.26 223 GLN C O 1
ATOM 5751 N N . LEU C 1 226 ? 38.009 -64.431 138.967 1.00 39.32 224 LEU C N 1
ATOM 5752 C CA . LEU C 1 226 ? 37.748 -64.308 137.537 1.00 38.51 224 LEU C CA 1
ATOM 5753 C C . LEU C 1 226 ? 38.939 -63.582 136.920 1.00 38.84 224 LEU C C 1
ATOM 5754 O O . LEU C 1 226 ? 39.097 -62.367 137.093 1.00 37.88 224 LEU C O 1
ATOM 5759 N N . ARG C 1 227 ? 39.785 -64.335 136.220 1.00 37.62 225 ARG C N 1
ATOM 5760 C CA . ARG C 1 227 ? 40.976 -63.770 135.595 1.00 37.80 225 ARG C CA 1
ATOM 5761 C C . ARG C 1 227 ? 40.620 -62.794 134.479 1.00 35.97 225 ARG C C 1
ATOM 5762 O O . ARG C 1 227 ? 39.641 -62.984 133.751 1.00 36.41 225 ARG C O 1
ATOM 5770 N N . ILE C 1 228 ? 41.426 -61.750 134.345 1.00 32.82 226 ILE C N 1
ATOM 5771 C CA . ILE C 1 228 ? 41.214 -60.754 133.310 1.00 30.85 226 ILE C CA 1
ATOM 5772 C C . ILE C 1 228 ? 42.466 -60.754 132.444 1.00 31.62 226 ILE C C 1
ATOM 5773 O O . ILE C 1 228 ? 43.578 -60.647 132.961 1.00 32.06 226 ILE C O 1
ATOM 5778 N N . PRO C 1 229 ? 42.312 -60.870 131.117 1.00 32.96 227 PRO C N 1
ATOM 5779 C CA . PRO C 1 229 ? 41.077 -60.956 130.332 1.00 34.60 227 PRO C CA 1
ATOM 5780 C C . PRO C 1 229 ? 40.550 -62.380 130.064 1.00 36.69 227 PRO C C 1
ATOM 5781 O O . PRO C 1 229 ? 39.498 -62.539 129.439 1.00 38.17 227 PRO C O 1
ATOM 5785 N N . GLU C 1 230 ? 41.268 -63.398 130.528 1.00 38.21 228 GLU C N 1
ATOM 5786 C CA . GLU C 1 230 ? 40.864 -64.792 130.309 1.00 39.90 228 GLU C CA 1
ATOM 5787 C C . GLU C 1 230 ? 39.388 -65.122 130.561 1.00 39.02 228 GLU C C 1
ATOM 5788 O O . GLU C 1 230 ? 38.705 -65.624 129.668 1.00 38.01 228 GLU C O 1
ATOM 5794 N N . ASP C 1 231 ? 38.903 -64.857 131.774 1.00 37.15 229 ASP C N 1
ATOM 5795 C CA . ASP C 1 231 ? 37.516 -65.158 132.135 1.00 36.40 229 ASP C CA 1
ATOM 5796 C C . ASP C 1 231 ? 36.536 -64.021 131.861 1.00 36.10 229 ASP C C 1
ATOM 5797 O O . ASP C 1 231 ? 35.336 -64.246 131.698 1.00 36.32 229 ASP C O 1
ATOM 5802 N N . ILE C 1 232 ? 37.044 -62.798 131.824 1.00 33.55 230 ILE C N 1
ATOM 5803 C CA . ILE C 1 232 ? 36.195 -61.649 131.563 1.00 32.66 230 ILE C CA 1
ATOM 5804 C C . ILE C 1 232 ? 37.072 -60.428 131.342 1.00 32.03 230 ILE C C 1
ATOM 5805 O O . ILE C 1 232 ? 38.181 -60.340 131.869 1.00 31.83 230 ILE C O 1
ATOM 5810 N N . GLN C 1 233 ? 36.564 -59.488 130.556 1.00 32.07 231 GLN C N 1
ATOM 5811 C CA . GLN C 1 233 ? 37.296 -58.271 130.255 1.00 30.75 231 GLN C CA 1
ATOM 5812 C C . GLN C 1 233 ? 36.665 -57.062 130.939 1.00 28.61 231 GLN C C 1
ATOM 5813 O O . GLN C 1 233 ? 35.514 -57.113 131.367 1.00 28.55 231 GLN C O 1
ATOM 5819 N N . THR C 1 234 ? 37.429 -55.979 131.042 1.00 27.62 232 THR C N 1
ATOM 5820 C CA . THR C 1 234 ? 36.943 -54.765 131.674 1.00 25.51 232 THR C CA 1
ATOM 5821 C C . THR C 1 234 ? 37.489 -53.520 130.972 1.00 24.21 232 THR C C 1
ATOM 5822 O O . THR C 1 234 ? 38.503 -53.570 130.287 1.00 23.93 232 THR C O 1
ATOM 5826 N N . ALA C 1 235 ? 36.798 -52.403 131.147 1.00 23.73 233 ALA C N 1
ATOM 5827 C CA . ALA C 1 235 ? 37.202 -51.141 130.546 1.00 25.23 233 ALA C CA 1
ATOM 5828 C C . ALA C 1 235 ? 36.578 -50.013 131.360 1.00 25.03 233 ALA C C 1
ATOM 5829 O O . ALA C 1 235 ? 35.495 -50.171 131.908 1.00 25.55 233 ALA C O 1
ATOM 5831 N N . THR C 1 236 ? 37.252 -48.874 131.456 1.00 26.62 234 THR C N 1
ATOM 5832 C CA . THR C 1 236 ? 36.686 -47.783 132.236 1.00 25.92 234 THR C CA 1
ATOM 5833 C C . THR C 1 236 ? 36.994 -46.426 131.624 1.00 26.28 234 THR C C 1
ATOM 5834 O O . THR C 1 236 ? 37.536 -46.341 130.515 1.00 29.03 234 THR C O 1
ATOM 5838 N N . PHE C 1 237 ? 36.647 -45.367 132.348 1.00 24.14 235 PHE C N 1
ATOM 5839 C CA . PHE C 1 237 ? 36.882 -44.006 131.882 1.00 24.38 235 PHE C CA 1
ATOM 5840 C C . PHE C 1 237 ? 37.912 -43.314 132.758 1.00 25.95 235 PHE C C 1
ATOM 5841 O O . PHE C 1 237 ? 38.004 -43.600 133.956 1.00 26.63 235 PHE C O 1
ATOM 5849 N N . ASN C 1 238 ? 38.670 -42.407 132.140 1.00 27.41 236 ASN C N 1
ATOM 5850 C CA . ASN C 1 238 ? 39.701 -41.593 132.785 1.00 29.56 236 ASN C CA 1
ATOM 5851 C C . ASN C 1 238 ? 41.058 -42.253 133.015 1.00 29.54 236 ASN C C 1
ATOM 5852 O O . ASN C 1 238 ? 41.383 -42.669 134.129 1.00 31.04 236 ASN C O 1
ATOM 5857 N N . THR C 1 239 ? 41.851 -42.314 131.951 1.00 28.12 237 THR C N 1
ATOM 5858 C CA . THR C 1 239 ? 43.184 -42.894 131.994 1.00 27.22 237 THR C CA 1
ATOM 5859 C C . THR C 1 239 ? 43.998 -42.167 133.055 1.00 25.80 237 THR C C 1
ATOM 5860 O O . THR C 1 239 ? 43.961 -40.937 133.152 1.00 26.68 237 THR C O 1
ATOM 5864 N N . SER C 1 240 ? 44.743 -42.932 133.841 1.00 23.64 238 SER C N 1
ATOM 5865 C CA . SER C 1 240 ? 45.561 -42.359 134.907 1.00 23.06 238 SER C CA 1
ATOM 5866 C C . SER C 1 240 ? 46.545 -43.412 135.378 1.00 21.19 238 SER C C 1
ATOM 5867 O O . SER C 1 240 ? 46.607 -44.509 134.819 1.00 22.16 238 SER C O 1
ATOM 5870 N N . PHE C 1 241 ? 47.315 -43.084 136.408 1.00 20.69 239 PHE C N 1
ATOM 5871 C CA . PHE C 1 241 ? 48.271 -44.040 136.954 1.00 19.92 239 PHE C CA 1
ATOM 5872 C C . PHE C 1 241 ? 47.504 -45.260 137.432 1.00 19.63 239 PHE C C 1
ATOM 5873 O O . PHE C 1 241 ? 47.984 -46.386 137.325 1.00 19.49 239 PHE C O 1
ATOM 5881 N N . LEU C 1 242 ? 46.309 -45.022 137.965 1.00 20.59 240 LEU C N 1
ATOM 5882 C CA . LEU C 1 242 ? 45.465 -46.087 138.502 1.00 23.62 240 LEU C CA 1
ATOM 5883 C C . LEU C 1 242 ? 44.993 -47.092 137.464 1.00 24.14 240 LEU C C 1
ATOM 5884 O O . LEU C 1 242 ? 44.871 -48.272 137.768 1.00 26.93 240 LEU C O 1
ATOM 5889 N N . THR C 1 243 ? 44.687 -46.630 136.254 1.00 21.71 241 THR C N 1
ATOM 5890 C CA . THR C 1 243 ? 44.227 -47.552 135.216 1.00 21.27 241 THR C CA 1
ATOM 5891 C C . THR C 1 243 ? 45.433 -48.262 134.605 1.00 21.63 241 THR C C 1
ATOM 5892 O O . THR C 1 243 ? 45.391 -49.462 134.347 1.00 23.14 241 THR C O 1
ATOM 5896 N N . GLU C 1 244 ? 46.512 -47.508 134.404 1.00 21.96 242 GLU C N 1
ATOM 5897 C CA . GLU C 1 244 ? 47.742 -48.024 133.807 1.00 24.63 242 GLU C CA 1
ATOM 5898 C C . GLU C 1 244 ? 48.420 -49.069 134.678 1.00 24.64 242 GLU C C 1
ATOM 5899 O O . GLU C 1 244 ? 49.050 -50.004 134.178 1.00 23.95 242 GLU C O 1
ATOM 5905 N N . ASN C 1 245 ? 48.297 -48.904 135.987 1.00 25.04 243 ASN C N 1
ATOM 5906 C CA . ASN C 1 245 ? 48.926 -49.829 136.908 1.00 25.63 243 ASN C CA 1
ATOM 5907 C C . ASN C 1 245 ? 47.922 -50.645 137.693 1.00 25.84 243 ASN C C 1
ATOM 5908 O O . ASN C 1 245 ? 48.235 -51.167 138.763 1.00 26.07 243 ASN C O 1
ATOM 5913 N N . ALA C 1 246 ? 46.712 -50.756 137.156 1.00 25.01 244 ALA C N 1
ATOM 5914 C CA . ALA C 1 246 ? 45.669 -51.542 137.805 1.00 25.22 244 ALA C CA 1
ATOM 5915 C C . ALA C 1 246 ? 46.013 -53.021 137.655 1.00 24.99 244 ALA C C 1
ATOM 5916 O O . ALA C 1 246 ? 46.982 -53.378 136.981 1.00 25.60 244 ALA C O 1
ATOM 5918 N N . THR C 1 247 ? 45.209 -53.870 138.279 1.00 23.88 245 THR C N 1
ATOM 5919 C CA . THR C 1 247 ? 45.401 -55.310 138.231 1.00 25.09 245 THR C CA 1
ATOM 5920 C C . THR C 1 247 ? 44.298 -56.007 137.442 1.00 24.94 245 THR C C 1
ATOM 5921 O O . THR C 1 247 ? 43.239 -56.327 137.988 1.00 24.81 245 THR C O 1
ATOM 5925 N N . PRO C 1 248 ? 44.517 -56.235 136.136 1.00 26.10 246 PRO C N 1
ATOM 5926 C CA . PRO C 1 248 ? 45.698 -55.911 135.318 1.00 24.56 246 PRO C CA 1
ATOM 5927 C C . PRO C 1 248 ? 45.526 -54.518 134.704 1.00 24.55 246 PRO C C 1
ATOM 5928 O O . PRO C 1 248 ? 44.524 -53.861 134.971 1.00 23.43 246 PRO C O 1
ATOM 5932 N N . SER C 1 249 ? 46.479 -54.076 133.880 1.00 24.52 247 SER C N 1
ATOM 5933 C CA . SER C 1 249 ? 46.372 -52.755 133.259 1.00 26.31 247 SER C CA 1
ATOM 5934 C C . SER C 1 249 ? 45.032 -52.646 132.526 1.00 24.35 247 SER C C 1
ATOM 5935 O O . SER C 1 249 ? 44.634 -53.556 131.800 1.00 25.76 247 SER C O 1
ATOM 5938 N N . GLN C 1 250 ? 44.347 -51.524 132.719 1.00 22.54 248 GLN C N 1
ATOM 5939 C CA . GLN C 1 250 ? 43.016 -51.320 132.150 1.00 21.55 248 GLN C CA 1
ATOM 5940 C C . GLN C 1 250 ? 42.859 -50.481 130.887 1.00 20.70 248 GLN C C 1
ATOM 5941 O O . GLN C 1 250 ? 43.381 -49.374 130.789 1.00 19.74 248 GLN C O 1
ATOM 5947 N N . THR C 1 251 ? 42.107 -51.022 129.935 1.00 20.45 249 THR C N 1
ATOM 5948 C CA . THR C 1 251 ? 41.801 -50.309 128.709 1.00 22.45 249 THR C CA 1
ATOM 5949 C C . THR C 1 251 ? 40.898 -49.190 129.203 1.00 21.27 249 THR C C 1
ATOM 5950 O O . THR C 1 251 ? 39.976 -49.435 129.971 1.00 19.30 249 THR C O 1
ATOM 5954 N N . SER C 1 252 ? 41.165 -47.964 128.779 1.00 22.76 250 SER C N 1
ATOM 5955 C CA . SER C 1 252 ? 40.378 -46.850 129.269 1.00 24.32 250 SER C CA 1
ATOM 5956 C C . SER C 1 252 ? 40.256 -45.719 128.280 1.00 24.72 250 SER C C 1
ATOM 5957 O O . SER C 1 252 ? 40.922 -45.704 127.252 1.00 25.78 250 SER C O 1
ATOM 5960 N N . VAL C 1 253 ? 39.403 -44.763 128.623 1.00 24.51 251 VAL C N 1
ATOM 5961 C CA . VAL C 1 253 ? 39.186 -43.593 127.796 1.00 24.68 251 VAL C CA 1
ATOM 5962 C C .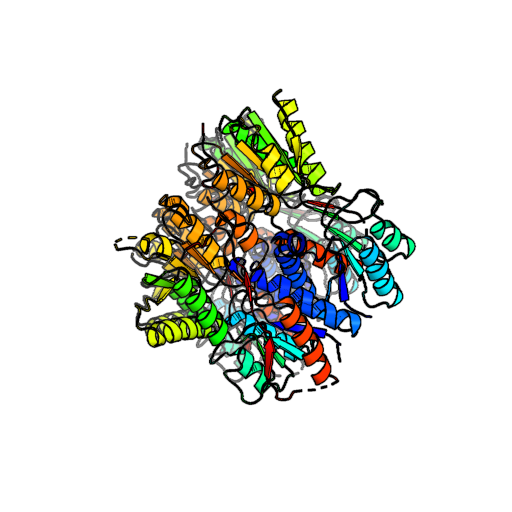 VAL C 1 253 ? 39.944 -42.436 128.428 1.00 24.74 251 VAL C C 1
ATOM 5963 O O . VAL C 1 253 ? 39.715 -42.096 129.590 1.00 23.57 251 VAL C O 1
ATOM 5967 N N . ASN C 1 254 ? 40.856 -41.842 127.666 1.00 24.90 252 ASN C N 1
ATOM 5968 C CA . ASN C 1 254 ? 41.619 -40.716 128.166 1.00 25.86 252 ASN C CA 1
ATOM 5969 C C . ASN C 1 254 ? 40.760 -39.492 127.890 1.00 27.54 252 ASN C C 1
ATOM 5970 O O . ASN C 1 254 ? 40.421 -39.206 126.736 1.00 25.13 252 ASN C O 1
ATOM 5975 N N . ILE C 1 255 ? 40.400 -38.780 128.951 1.00 27.76 253 ILE C N 1
ATOM 5976 C CA . ILE C 1 255 ? 39.558 -37.603 128.817 1.00 28.83 253 ILE C CA 1
ATOM 5977 C C . ILE C 1 255 ? 40.348 -36.302 128.922 1.00 30.60 253 ILE C C 1
ATOM 5978 O O . ILE C 1 255 ? 39.768 -35.214 128.899 1.00 29.77 253 ILE C O 1
ATOM 5983 N N . ASN C 1 256 ? 41.671 -36.423 129.053 1.00 30.77 254 ASN C N 1
ATOM 5984 C CA . ASN C 1 256 ? 42.560 -35.264 129.128 1.00 30.23 254 ASN C CA 1
ATOM 5985 C C . ASN C 1 256 ? 42.131 -34.225 130.152 1.00 29.99 254 ASN C C 1
ATOM 5986 O O . ASN C 1 256 ? 41.974 -33.046 129.837 1.00 28.32 254 ASN C O 1
ATOM 5991 N N . PRO C 1 257 ? 41.952 -34.653 131.406 1.00 30.74 255 PRO C N 1
ATOM 5992 C CA . PRO C 1 257 ? 41.537 -33.749 132.481 1.00 28.71 255 PRO C CA 1
ATOM 5993 C C . PRO C 1 257 ? 42.431 -32.522 132.649 1.00 28.67 255 PRO C C 1
ATOM 5994 O O . PRO C 1 257 ? 41.954 -31.452 133.030 1.00 27.13 255 PRO C O 1
ATOM 5998 N N . ASP C 1 258 ? 43.720 -32.657 132.352 1.00 28.34 256 ASP C N 1
ATOM 5999 C CA . ASP C 1 258 ? 44.616 -31.515 132.488 1.00 30.12 256 ASP C CA 1
ATOM 6000 C C . ASP C 1 258 ? 44.218 -30.392 131.528 1.00 28.72 256 ASP C C 1
ATOM 6001 O O . ASP C 1 258 ? 44.312 -29.214 131.870 1.00 29.60 256 ASP C O 1
ATOM 6006 N N . VAL C 1 259 ? 43.746 -30.750 130.341 1.00 26.79 257 VAL C N 1
ATOM 6007 C CA . VAL C 1 259 ? 43.332 -29.737 129.373 1.00 28.00 257 VAL C CA 1
ATOM 6008 C C . VAL C 1 259 ? 42.020 -29.078 129.813 1.00 26.32 257 VAL C C 1
ATOM 6009 O O . VAL C 1 259 ? 41.806 -27.884 129.589 1.00 27.63 257 VAL C O 1
ATOM 6013 N N . LEU C 1 260 ? 41.149 -29.853 130.447 1.00 24.05 258 LEU C N 1
ATOM 6014 C CA . LEU C 1 260 ? 39.878 -29.314 130.919 1.00 24.44 258 LEU C CA 1
ATOM 6015 C C . LEU C 1 260 ? 40.154 -28.238 131.963 1.00 23.30 258 LEU C C 1
ATOM 6016 O O . LEU C 1 260 ? 39.502 -27.187 131.979 1.00 22.16 258 LEU C O 1
ATOM 6021 N N . GLY C 1 261 ? 41.131 -28.512 132.828 1.00 21.37 259 GLY C N 1
ATOM 6022 C CA . GLY C 1 261 ? 41.499 -27.580 133.876 1.00 21.22 259 GLY C CA 1
ATOM 6023 C C . GLY C 1 261 ? 42.177 -26.316 133.379 1.00 21.52 259 GLY C C 1
ATOM 6024 O O . GLY C 1 261 ? 41.854 -25.219 133.827 1.00 20.24 259 GLY C O 1
ATOM 6025 N N . PHE C 1 262 ? 43.123 -26.462 132.459 1.00 22.29 260 PHE C N 1
ATOM 6026 C CA . PHE C 1 262 ? 43.840 -25.305 131.933 1.00 25.15 260 PHE C CA 1
ATOM 6027 C C . PHE C 1 262 ? 42.844 -24.382 131.249 1.00 24.20 260 PHE C C 1
ATOM 6028 O O . PHE C 1 262 ? 42.925 -23.163 131.368 1.00 23.45 260 PHE C O 1
ATOM 6036 N N . THR C 1 263 ? 41.900 -24.985 130.543 1.00 24.78 261 THR C N 1
ATOM 6037 C CA . THR C 1 263 ? 40.868 -24.240 129.838 1.00 27.16 261 THR C CA 1
ATOM 6038 C C . THR C 1 263 ? 39.925 -23.546 130.826 1.00 26.32 261 THR C C 1
ATOM 6039 O O . THR C 1 263 ? 39.637 -22.359 130.686 1.00 24.37 261 THR C O 1
ATOM 6043 N N . ALA C 1 264 ? 39.466 -24.280 131.838 1.00 25.37 262 ALA C N 1
ATOM 6044 C CA . ALA C 1 264 ? 38.557 -23.706 132.832 1.00 25.39 262 ALA C CA 1
ATOM 6045 C C . ALA C 1 264 ? 39.208 -22.575 133.619 1.00 24.52 262 ALA C C 1
ATOM 6046 O O . ALA C 1 264 ? 38.548 -21.592 133.975 1.00 27.13 262 ALA C O 1
ATOM 6048 N N . GLY C 1 265 ? 40.503 -22.707 133.891 1.00 23.29 263 GLY C N 1
ATOM 6049 C CA . GLY C 1 265 ? 41.193 -21.672 134.635 1.00 25.14 263 GLY C CA 1
ATOM 6050 C C . GLY C 1 265 ? 41.342 -20.389 133.836 1.00 25.23 263 GLY C C 1
ATOM 6051 O O . GLY C 1 265 ? 41.102 -19.295 134.347 1.00 23.78 263 GLY C O 1
ATOM 6052 N N . ASN C 1 266 ? 41.735 -20.519 132.574 1.00 26.98 264 ASN C N 1
ATOM 6053 C CA . ASN C 1 266 ? 41.921 -19.344 131.726 1.00 28.32 264 ASN C CA 1
ATOM 6054 C C . ASN C 1 266 ? 40.616 -18.634 131.377 1.00 28.33 264 ASN C C 1
ATOM 6055 O O . ASN C 1 266 ? 40.594 -17.416 131.196 1.00 30.75 264 ASN C O 1
ATOM 6060 N N . THR C 1 267 ? 39.530 -19.393 131.299 1.00 28.39 265 THR C N 1
ATOM 6061 C CA . THR C 1 267 ? 38.241 -18.820 130.952 1.00 28.38 265 THR C CA 1
ATOM 6062 C C . THR C 1 267 ? 37.591 -18.043 132.089 1.00 27.77 265 THR C C 1
ATOM 6063 O O . THR C 1 267 ? 37.079 -16.950 131.872 1.00 28.15 265 THR C O 1
ATOM 6067 N N . ILE C 1 268 ? 37.614 -18.583 133.302 1.00 27.17 266 ILE C N 1
ATOM 6068 C CA . ILE C 1 268 ? 37.012 -17.866 134.420 1.00 27.46 266 ILE C CA 1
ATOM 6069 C C . ILE C 1 268 ? 37.786 -16.569 134.692 1.00 28.25 266 ILE C C 1
ATOM 6070 O O . ILE C 1 268 ? 37.201 -15.556 135.087 1.00 27.82 266 ILE C O 1
ATOM 6075 N N . ILE C 1 269 ? 39.101 -16.589 134.477 1.00 27.46 267 ILE C N 1
ATOM 6076 C CA . ILE C 1 269 ? 39.878 -15.377 134.694 1.00 28.65 267 ILE C CA 1
ATOM 6077 C C . ILE C 1 269 ? 39.560 -14.378 133.575 1.00 31.00 267 ILE C C 1
ATOM 6078 O O . ILE C 1 269 ? 39.555 -13.168 133.805 1.00 30.95 267 ILE C O 1
ATOM 6083 N N . ASP C 1 270 ? 39.282 -14.886 132.375 1.00 32.14 268 ASP C N 1
ATOM 6084 C CA . ASP C 1 270 ? 38.925 -14.023 131.249 1.00 34.28 268 ASP C CA 1
ATOM 6085 C C . ASP C 1 270 ? 37.602 -13.342 131.593 1.00 35.57 268 ASP C C 1
ATOM 6086 O O . ASP C 1 270 ? 37.434 -12.129 131.425 1.00 34.72 268 ASP C O 1
ATOM 6091 N N . VAL C 1 271 ? 36.660 -14.151 132.070 1.00 36.81 269 VAL C N 1
ATOM 6092 C CA . VAL C 1 271 ? 35.344 -13.675 132.451 1.00 37.88 269 VAL C CA 1
ATOM 6093 C C . VAL C 1 271 ? 35.457 -12.591 133.510 1.00 38.96 269 VAL C C 1
ATOM 6094 O O . VAL C 1 271 ? 34.745 -11.585 133.464 1.00 39.07 269 VAL C O 1
ATOM 6098 N N . LEU C 1 272 ? 36.362 -12.800 134.460 1.00 38.30 270 LEU C N 1
ATOM 6099 C CA . LEU C 1 272 ? 36.567 -11.854 135.548 1.00 40.51 270 LEU C CA 1
ATOM 6100 C C . LEU C 1 272 ? 37.189 -10.513 135.149 1.00 43.48 270 LEU C C 1
ATOM 6101 O O . LEU C 1 272 ? 37.204 -9.582 135.955 1.00 42.63 270 LEU C O 1
ATOM 6106 N N . ARG C 1 273 ? 37.689 -10.398 133.920 1.00 46.26 271 ARG C N 1
ATOM 6107 C CA . ARG C 1 273 ? 38.308 -9.142 133.505 1.00 50.10 271 ARG C CA 1
ATOM 6108 C C . ARG C 1 273 ? 38.134 -8.720 132.040 1.00 51.45 271 ARG C C 1
ATOM 6109 O O . ARG C 1 273 ? 38.875 -7.864 131.552 1.00 52.15 271 ARG C O 1
ATOM 6117 N N . ASN C 1 274 ? 37.161 -9.304 131.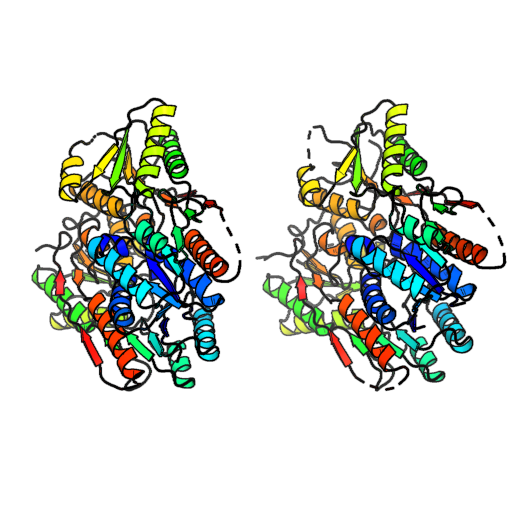342 1.00 53.00 272 ASN C N 1
ATOM 6118 C CA . ASN C 1 274 ? 36.919 -8.950 129.942 1.00 53.66 272 ASN C CA 1
ATOM 6119 C C . ASN C 1 274 ? 35.762 -7.968 129.789 1.00 54.54 272 ASN C C 1
ATOM 6120 O O . ASN C 1 274 ? 35.333 -7.343 130.760 1.00 55.41 272 ASN C O 1
ATOM 6125 N N . PHE C 1 279 ? 28.777 -16.378 125.569 1.00 53.58 277 PHE C N 1
ATOM 6126 C CA . PHE C 1 279 ? 28.362 -17.719 125.938 1.00 52.43 277 PHE C CA 1
ATOM 6127 C C . PHE C 1 279 ? 28.757 -18.764 124.907 1.00 52.06 277 PHE C C 1
ATOM 6128 O O . PHE C 1 279 ? 28.304 -18.727 123.756 1.00 51.90 277 PHE C O 1
ATOM 6129 N N . ARG C 1 280 ? 29.599 -19.706 125.322 1.00 49.81 278 ARG C N 1
ATOM 6130 C CA . ARG C 1 280 ? 30.049 -20.762 124.432 1.00 47.05 278 ARG C CA 1
ATOM 6131 C C . ARG C 1 280 ? 30.332 -22.064 125.177 1.00 44.72 278 ARG C C 1
ATOM 6132 O O . ARG C 1 280 ? 30.130 -22.164 126.389 1.00 42.55 278 ARG C O 1
ATOM 6140 N N . GLU C 1 281 ? 30.778 -23.070 124.437 1.00 41.75 279 GLU C N 1
ATOM 6141 C CA . GLU C 1 281 ? 31.085 -24.363 125.024 1.00 40.63 279 GLU C CA 1
ATOM 6142 C C . GLU C 1 281 ? 32.354 -24.914 124.400 1.00 39.72 279 GLU C C 1
ATOM 6143 O O . GLU C 1 281 ? 32.641 -24.662 123.230 1.00 40.30 279 GLU C O 1
ATOM 6149 N N . LYS C 1 282 ? 33.120 -25.654 125.191 1.00 37.59 280 LYS C N 1
ATOM 6150 C CA . LYS C 1 282 ? 34.354 -26.256 124.707 1.00 36.07 280 LYS C CA 1
ATOM 6151 C C . LYS C 1 282 ? 34.343 -27.733 125.060 1.00 34.93 280 LYS C C 1
ATOM 6152 O O . LYS C 1 282 ? 34.103 -28.105 126.209 1.00 33.57 280 LYS C O 1
ATOM 6158 N N . LEU C 1 283 ? 34.583 -28.571 124.061 1.00 32.86 281 LEU C N 1
ATOM 6159 C CA . LEU C 1 283 ? 34.598 -30.004 124.274 1.00 32.36 281 LEU C CA 1
ATOM 6160 C C . LEU C 1 283 ? 35.961 -30.593 123.955 1.00 33.92 281 LEU C C 1
ATOM 6161 O O . LEU C 1 283 ? 36.396 -30.591 122.802 1.00 34.49 281 LEU C O 1
ATOM 6166 N N . ILE C 1 284 ? 36.633 -31.094 124.986 1.00 33.04 282 ILE C N 1
ATOM 6167 C CA . ILE C 1 284 ? 37.946 -31.706 124.834 1.00 32.12 282 ILE C CA 1
ATOM 6168 C C . ILE C 1 284 ? 37.729 -33.141 124.373 1.00 32.37 282 ILE C C 1
ATOM 6169 O O . ILE C 1 284 ? 36.932 -33.872 124.963 1.00 31.13 282 ILE C O 1
ATOM 6174 N N . SER C 1 285 ? 38.437 -33.538 123.319 1.00 32.01 283 SER C N 1
ATOM 6175 C CA . SER C 1 285 ? 38.302 -34.879 122.756 1.00 32.56 283 SER C CA 1
ATOM 6176 C C . SER C 1 285 ? 38.868 -35.964 123.659 1.00 30.20 283 SER C C 1
ATOM 6177 O O . SER C 1 285 ? 39.672 -35.698 124.551 1.00 30.24 283 SER C O 1
ATOM 6180 N N . THR C 1 286 ? 38.435 -37.194 123.422 1.00 30.49 284 THR C N 1
ATOM 6181 C CA . THR C 1 286 ? 38.890 -38.319 124.215 1.00 29.03 284 THR C CA 1
ATOM 6182 C C . THR C 1 286 ? 39.523 -39.359 123.306 1.00 30.20 284 THR C C 1
ATOM 6183 O O . THR C 1 286 ? 39.221 -39.417 122.116 1.00 30.56 284 THR C O 1
ATOM 6187 N N . GLN C 1 287 ? 40.410 -40.172 123.864 1.00 28.70 285 GLN C N 1
ATOM 6188 C CA . GLN C 1 287 ? 41.058 -41.223 123.094 1.00 30.52 285 GLN C CA 1
ATOM 6189 C C . GLN C 1 287 ? 40.950 -42.525 123.878 1.00 31.07 285 GLN C C 1
ATOM 6190 O O . GLN C 1 287 ? 40.896 -42.515 125.111 1.00 31.16 285 GLN C O 1
ATOM 6196 N N . ILE C 1 288 ? 40.914 -43.645 123.166 1.00 31.13 286 ILE C N 1
ATOM 6197 C CA . ILE C 1 288 ? 40.846 -44.946 123.815 1.00 29.58 286 ILE C CA 1
ATOM 6198 C C . ILE C 1 288 ? 42.266 -45.473 123.985 1.00 30.18 286 ILE C C 1
ATOM 6199 O O . ILE C 1 288 ? 43.021 -45.572 123.017 1.00 28.61 286 ILE C O 1
ATOM 6204 N N . VAL C 1 289 ? 42.631 -45.791 125.221 1.00 28.76 287 VAL C N 1
ATOM 6205 C CA . VAL C 1 289 ? 43.959 -46.319 125.522 1.00 28.60 287 VAL C CA 1
ATOM 6206 C C . VAL C 1 289 ? 43.797 -47.828 125.718 1.00 29.64 287 VAL C C 1
ATOM 6207 O O . VAL C 1 289 ? 43.117 -48.279 126.649 1.00 27.53 287 VAL C O 1
ATOM 6211 N N . GLU C 1 290 ? 44.418 -48.602 124.833 1.00 28.53 288 GLU C N 1
ATOM 6212 C CA . GLU C 1 290 ? 44.306 -50.057 124.878 1.00 29.30 288 GLU C CA 1
ATOM 6213 C C . GLU C 1 290 ? 45.315 -50.721 125.796 1.00 28.08 288 GLU C C 1
ATOM 6214 O O . GLU C 1 290 ? 46.513 -50.467 125.716 1.00 27.96 288 GLU C O 1
ATOM 6220 N N . ARG C 1 291 ? 44.827 -51.595 126.662 1.00 26.82 289 ARG C N 1
ATOM 6221 C CA . ARG C 1 291 ? 45.709 -52.269 127.590 1.00 26.16 289 ARG C CA 1
ATOM 6222 C C . ARG C 1 291 ? 45.353 -53.745 127.742 1.00 26.11 289 ARG C C 1
ATOM 6223 O O . ARG C 1 291 ? 44.546 -54.281 126.985 1.00 24.80 289 ARG C O 1
ATOM 6231 N N . VAL C 1 292 ? 45.960 -54.389 128.732 1.00 25.92 290 VAL C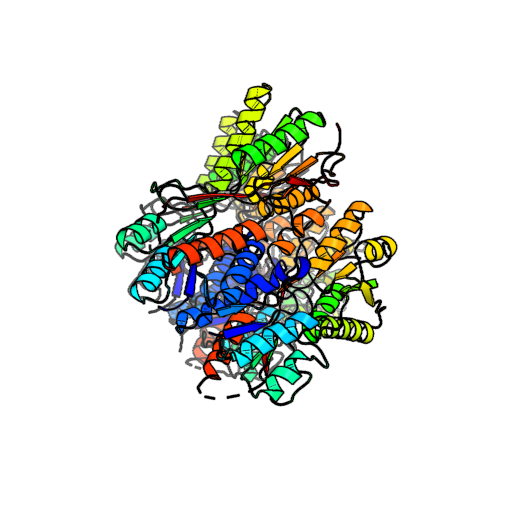 N 1
ATOM 6232 C CA . VAL C 1 292 ? 45.755 -55.806 128.995 1.00 25.60 290 VAL C CA 1
ATOM 6233 C C . VAL C 1 292 ? 44.327 -56.255 129.311 1.00 25.60 290 VAL C C 1
ATOM 6234 O O . VAL C 1 292 ? 43.960 -57.394 129.002 1.00 25.71 290 VAL C O 1
ATOM 6238 N N . SER C 1 293 ? 43.510 -55.382 129.903 1.00 24.36 291 SER C N 1
ATOM 6239 C CA . SER C 1 293 ? 42.143 -55.778 130.257 1.00 24.74 291 SER C CA 1
ATOM 6240 C C . SER C 1 293 ? 41.216 -56.158 129.098 1.00 24.74 291 SER C C 1
ATOM 6241 O O . SER C 1 293 ? 40.195 -56.808 129.324 1.00 24.23 291 SER C O 1
ATOM 6244 N N . THR C 1 294 ? 41.552 -55.764 127.869 1.00 24.31 292 THR C N 1
ATOM 6245 C CA . THR C 1 294 ? 40.722 -56.128 126.714 1.00 25.95 292 THR C CA 1
ATOM 6246 C C . THR C 1 294 ? 41.542 -56.809 125.622 1.00 28.59 292 THR C C 1
ATOM 6247 O O . THR C 1 294 ? 42.740 -56.551 125.470 1.00 28.13 292 THR C O 1
ATOM 6251 N N . THR C 1 295 ? 40.888 -57.679 124.860 1.00 31.09 293 THR C N 1
ATOM 6252 C CA . THR C 1 295 ? 41.554 -58.403 123.783 1.00 33.60 293 THR C CA 1
ATOM 6253 C C . THR C 1 295 ? 40.483 -58.938 122.834 1.00 35.06 293 THR C C 1
ATOM 6254 O O . THR C 1 295 ? 39.333 -59.127 123.234 1.00 33.51 293 THR C O 1
ATOM 6258 N N . LYS C 1 296 ? 40.853 -59.167 121.579 1.00 36.54 294 LYS C N 1
ATOM 6259 C CA . LYS C 1 296 ? 39.899 -59.682 120.600 1.00 39.97 294 LYS C CA 1
ATOM 6260 C C . LYS C 1 296 ? 39.394 -61.068 120.995 1.00 40.83 294 LYS C C 1
ATOM 6261 O O . LYS C 1 296 ? 40.176 -61.922 121.415 1.00 40.99 294 LYS C O 1
ATOM 6267 N N . ILE C 1 297 ? 38.088 -61.288 120.865 1.00 41.81 295 ILE C N 1
ATOM 6268 C CA . ILE C 1 297 ? 37.513 -62.590 121.197 1.00 43.70 295 ILE C CA 1
ATOM 6269 C C . ILE C 1 297 ? 36.980 -63.298 119.953 1.00 44.74 295 ILE C C 1
ATOM 6270 O O . ILE C 1 297 ? 36.680 -62.612 118.953 1.00 44.87 295 ILE C O 1
ATOM 6275 N N . LYS D 1 21 ? 51.269 -8.182 152.214 1.00 47.71 19 LYS D N 1
ATOM 6276 C CA . LYS D 1 21 ? 50.612 -9.471 152.591 1.00 46.19 19 LYS D CA 1
ATOM 6277 C C . LYS D 1 21 ? 49.560 -9.879 151.564 1.00 44.89 19 LYS D C 1
ATOM 6278 O O . LYS D 1 21 ? 48.583 -9.160 151.333 1.00 45.69 19 LYS D O 1
ATOM 6280 N N . THR D 1 22 ? 49.764 -11.041 150.951 1.00 41.84 20 THR D N 1
ATOM 6281 C CA . THR D 1 22 ? 48.835 -11.551 149.948 1.00 39.35 20 THR D CA 1
ATOM 6282 C C . THR D 1 22 ? 47.839 -12.516 150.589 1.00 36.86 20 THR D C 1
ATOM 6283 O O . THR D 1 22 ? 46.809 -12.841 149.999 1.00 35.64 20 THR D O 1
ATOM 6287 N N . LEU D 1 23 ? 48.148 -12.954 151.807 1.00 35.64 21 LEU D N 1
ATOM 6288 C CA . LEU D 1 23 ? 47.311 -13.913 152.522 1.00 33.57 21 LEU D CA 1
ATOM 6289 C C . LEU D 1 23 ? 47.192 -15.187 151.687 1.00 31.68 21 LEU D C 1
ATOM 6290 O O . LEU D 1 23 ? 46.142 -15.835 151.648 1.00 31.00 21 LEU D O 1
ATOM 6295 N N . THR D 1 24 ? 48.283 -15.533 151.009 1.00 29.18 22 THR D N 1
ATOM 6296 C CA . THR D 1 24 ? 48.326 -16.731 150.180 1.00 28.19 22 THR D CA 1
ATOM 6297 C C . THR D 1 24 ? 49.517 -17.585 150.596 1.00 27.50 22 THR D C 1
ATOM 6298 O O . THR D 1 24 ? 50.623 -17.071 150.788 1.00 25.60 22 THR D O 1
ATOM 6302 N N . ILE D 1 25 ? 49.284 -18.882 150.751 1.00 23.94 23 ILE D N 1
ATOM 6303 C CA . ILE D 1 25 ? 50.344 -19.806 151.131 1.00 23.40 23 ILE D CA 1
ATOM 6304 C C . ILE D 1 25 ? 50.769 -20.559 149.877 1.00 22.42 23 ILE D C 1
ATOM 6305 O O . ILE D 1 25 ? 49.929 -21.026 149.124 1.00 22.94 23 ILE D O 1
ATOM 6310 N N . GLY D 1 26 ? 52.072 -20.664 149.645 1.00 21.74 24 GLY D N 1
ATOM 6311 C CA . GLY D 1 26 ? 52.544 -21.403 148.492 1.00 20.92 24 GLY D CA 1
ATOM 6312 C C . GLY D 1 26 ? 52.794 -22.841 148.912 1.00 19.21 24 GLY D C 1
ATOM 6313 O O . GLY D 1 26 ? 53.381 -23.078 149.972 1.00 20.30 24 GLY D O 1
ATOM 6314 N N . LEU D 1 27 ? 52.339 -23.793 148.095 1.00 19.16 25 LEU D N 1
ATOM 6315 C CA . LEU D 1 27 ? 52.502 -25.217 148.374 1.00 18.28 25 LEU D CA 1
ATOM 6316 C C . LEU D 1 27 ? 53.481 -25.819 147.361 1.00 19.24 25 LEU D C 1
ATOM 6317 O O . LEU D 1 27 ? 53.195 -25.919 146.168 1.00 19.96 25 LEU D O 1
ATOM 6322 N N . ILE D 1 28 ? 54.643 -26.224 147.841 1.00 19.27 26 ILE D N 1
ATOM 6323 C CA . ILE D 1 28 ? 55.654 -26.773 146.956 1.00 18.92 26 ILE D CA 1
ATOM 6324 C C . ILE D 1 28 ? 55.639 -28.297 146.901 1.00 20.72 26 ILE D C 1
ATOM 6325 O O . ILE D 1 28 ? 55.999 -28.947 147.882 1.00 18.99 26 ILE D O 1
ATOM 6330 N N . GLN D 1 29 ? 55.213 -28.848 145.757 1.00 21.24 27 GLN D N 1
ATOM 6331 C CA . GLN D 1 29 ? 55.191 -30.298 145.534 1.00 24.82 27 GLN D CA 1
ATOM 6332 C C . GLN D 1 29 ? 56.547 -30.629 144.913 1.00 25.10 27 GLN D C 1
ATOM 6333 O O . GLN D 1 29 ? 57.112 -29.817 144.176 1.00 25.63 27 GLN D O 1
ATOM 6339 N N . LYS D 1 30 ? 57.057 -31.824 145.173 1.00 24.98 28 LYS D N 1
ATOM 6340 C CA . LYS D 1 30 ? 58.344 -32.214 144.611 1.00 26.46 28 LYS D CA 1
ATOM 6341 C C . LYS D 1 30 ? 58.226 -32.282 143.083 1.00 26.99 28 LYS D C 1
ATOM 6342 O O . LYS D 1 30 ? 59.197 -32.056 142.367 1.00 27.67 28 LYS D O 1
ATOM 6348 N N . SER D 1 31 ? 57.025 -32.575 142.590 1.00 27.39 29 SER D N 1
ATOM 6349 C CA . SER D 1 31 ? 56.774 -32.660 141.150 1.00 27.56 29 SER D CA 1
ATOM 6350 C C . SER D 1 31 ? 55.281 -32.761 140.867 1.00 26.56 29 SER D C 1
ATOM 6351 O O . SER D 1 31 ? 54.535 -33.278 141.684 1.00 27.45 29 SER D O 1
ATOM 6354 N N . SER D 1 32 ? 54.845 -32.279 139.706 1.00 26.68 30 SER D N 1
ATOM 6355 C CA . SER D 1 32 ? 53.430 -32.353 139.352 1.00 27.87 30 SER D CA 1
ATOM 6356 C C . SER D 1 32 ? 53.165 -33.542 138.434 1.00 28.98 30 SER D C 1
ATOM 6357 O O . SER D 1 32 ? 52.047 -33.715 137.950 1.00 28.33 30 SER D O 1
ATOM 6360 N N . ALA D 1 33 ? 54.194 -34.353 138.189 1.00 29.39 31 ALA D N 1
ATOM 6361 C CA . ALA D 1 33 ? 54.061 -35.528 137.323 1.00 30.72 31 ALA D CA 1
ATOM 6362 C C . ALA D 1 33 ? 52.964 -36.454 137.850 1.00 32.45 31 ALA D C 1
ATOM 6363 O O . ALA D 1 33 ? 52.790 -36.593 139.064 1.00 30.62 31 ALA D O 1
ATOM 6365 N N . PRO D 1 34 ? 52.214 -37.103 136.940 1.00 33.88 32 PRO D N 1
ATOM 6366 C CA . PRO D 1 34 ? 51.114 -38.025 137.251 1.00 34.58 32 PRO D CA 1
ATOM 6367 C C . PRO D 1 34 ? 51.328 -39.005 138.407 1.00 35.46 32 PRO D C 1
ATOM 6368 O O . PRO D 1 34 ? 50.474 -39.134 139.280 1.00 35.90 32 PRO D O 1
ATOM 6372 N N . GLU D 1 35 ? 52.457 -39.703 138.406 1.00 36.42 33 GLU D N 1
ATOM 6373 C CA . GLU D 1 35 ? 52.745 -40.678 139.453 1.00 37.50 33 GLU D CA 1
ATOM 6374 C C . GLU D 1 35 ? 52.857 -40.021 140.823 1.00 36.70 33 GLU D C 1
ATOM 6375 O O . GLU D 1 35 ? 52.603 -40.656 141.854 1.00 37.63 33 GLU D O 1
ATOM 6381 N N . ILE D 1 36 ? 53.217 -38.742 140.835 1.00 33.63 34 ILE D N 1
ATOM 6382 C CA . ILE D 1 36 ? 53.369 -38.015 142.088 1.00 32.75 34 ILE D CA 1
ATOM 6383 C C . ILE D 1 36 ? 52.091 -37.326 142.552 1.00 31.82 34 ILE D C 1
ATOM 6384 O O . ILE D 1 36 ? 51.630 -37.560 143.666 1.00 32.75 34 ILE D O 1
ATOM 6389 N N . ARG D 1 37 ? 51.509 -36.483 141.702 1.00 30.30 35 ARG D N 1
ATOM 6390 C CA . ARG D 1 37 ? 50.298 -35.762 142.084 1.00 29.83 35 ARG D CA 1
ATOM 6391 C C . ARG D 1 37 ? 49.067 -36.637 142.293 1.00 28.78 35 ARG D C 1
ATOM 6392 O O . ARG D 1 37 ? 48.167 -36.274 143.052 1.00 29.24 35 ARG D O 1
ATOM 6400 N N . GLN D 1 38 ? 49.004 -37.779 141.618 1.00 25.29 36 GLN D N 1
ATOM 6401 C CA . GLN D 1 38 ? 47.842 -38.640 141.771 1.00 24.22 36 GLN D CA 1
ATOM 6402 C C . GLN D 1 38 ? 47.912 -39.499 143.043 1.00 24.73 36 GLN D C 1
ATOM 6403 O O . GLN D 1 38 ? 46.960 -40.213 143.366 1.00 25.30 36 GLN D O 1
ATOM 6409 N N . ASN D 1 39 ? 49.031 -39.413 143.760 1.00 22.64 37 ASN D N 1
ATOM 6410 C CA . ASN D 1 39 ? 49.211 -40.150 145.015 1.00 22.53 37 ASN D CA 1
ATOM 6411 C C . ASN D 1 39 ? 48.170 -39.582 145.987 1.00 20.86 37 ASN D C 1
ATOM 6412 O O . ASN D 1 39 ? 48.155 -38.383 146.249 1.00 21.16 37 ASN D O 1
ATOM 6417 N N . PRO D 1 40 ? 47.294 -40.433 146.542 1.00 21.29 38 PRO D N 1
ATOM 6418 C CA . PRO D 1 40 ? 46.290 -39.895 147.467 1.00 20.86 38 PRO D CA 1
ATOM 6419 C C . PRO D 1 40 ? 46.853 -39.133 148.668 1.00 21.67 38 PRO D C 1
ATOM 6420 O O . PRO D 1 40 ? 46.144 -38.353 149.306 1.00 22.49 38 PRO D O 1
ATOM 6424 N N . PHE D 1 41 ? 48.123 -39.347 148.982 1.00 21.88 39 PHE D N 1
ATOM 6425 C CA . PHE D 1 41 ? 48.740 -38.602 150.078 1.00 24.51 39 PHE D CA 1
ATOM 6426 C C . PHE D 1 41 ? 48.626 -37.110 149.748 1.00 23.21 39 PHE D C 1
ATOM 6427 O O . PHE D 1 41 ? 48.421 -36.275 150.627 1.00 26.05 39 PHE D O 1
ATOM 6435 N N . ASN D 1 42 ? 48.769 -36.779 148.471 1.00 23.09 40 ASN D N 1
ATOM 6436 C CA . ASN D 1 42 ? 48.695 -35.389 148.043 1.00 25.31 40 ASN D CA 1
ATOM 6437 C C . ASN D 1 42 ? 47.316 -34.755 148.205 1.00 22.96 40 ASN D C 1
ATOM 6438 O O . ASN D 1 42 ? 47.196 -33.655 148.742 1.00 22.56 40 ASN D O 1
ATOM 6443 N N . SER D 1 43 ? 46.275 -35.451 147.772 1.00 20.75 41 SER D N 1
ATOM 6444 C CA . SER D 1 43 ? 44.931 -34.928 147.912 1.00 21.42 41 SER D CA 1
ATOM 6445 C C . SER D 1 43 ? 44.576 -34.816 149.399 1.00 19.33 41 SER D C 1
ATOM 6446 O O . SER D 1 43 ? 43.923 -33.863 149.801 1.00 16.57 41 SER D O 1
ATOM 6449 N N . ASP D 1 44 ? 45.010 -35.780 150.211 1.00 17.83 42 ASP D N 1
ATOM 6450 C CA . ASP D 1 44 ? 44.714 -35.748 151.653 1.00 19.53 42 ASP D CA 1
ATOM 6451 C C . ASP D 1 44 ? 45.381 -34.578 152.386 1.00 17.44 42 ASP D C 1
ATOM 6452 O O . ASP D 1 44 ? 44.725 -33.866 153.130 1.00 18.12 42 ASP D O 1
ATOM 6457 N N . VAL D 1 45 ? 46.685 -34.388 152.203 1.00 17.68 43 VAL D N 1
ATOM 6458 C CA . VAL D 1 45 ? 47.368 -33.283 152.879 1.00 18.96 43 VAL D CA 1
ATOM 6459 C C . VAL D 1 45 ? 46.760 -31.949 152.427 1.00 19.01 43 VAL D C 1
ATOM 6460 O O . VAL D 1 45 ? 46.538 -31.046 153.233 1.00 17.05 43 VAL D O 1
ATOM 6464 N N . LEU D 1 46 ? 46.485 -31.833 151.133 1.00 19.79 44 LEU D N 1
ATOM 6465 C CA . LEU D 1 46 ? 45.905 -30.607 150.585 1.00 20.92 44 LEU D CA 1
ATOM 6466 C C . LEU D 1 46 ? 44.523 -30.312 151.181 1.00 20.81 44 LEU D C 1
ATOM 6467 O O . LEU D 1 46 ? 44.176 -29.160 151.464 1.00 20.17 44 LEU D O 1
ATOM 6472 N N . ASN D 1 47 ? 43.735 -31.357 151.379 1.00 21.62 45 ASN D N 1
ATOM 6473 C CA . ASN D 1 47 ? 42.410 -31.192 151.950 1.00 21.32 45 ASN D CA 1
ATOM 6474 C C . ASN D 1 47 ? 42.560 -30.669 153.381 1.00 21.20 45 ASN D C 1
ATOM 6475 O O . ASN D 1 47 ? 41.739 -29.882 153.847 1.00 20.28 45 ASN D O 1
ATOM 6480 N N . GLY D 1 48 ? 43.624 -31.099 154.057 1.00 21.80 46 GLY D N 1
ATOM 6481 C CA . GLY D 1 48 ? 43.877 -30.660 155.425 1.00 22.30 46 GLY D CA 1
ATOM 6482 C C . GLY D 1 48 ? 44.283 -29.200 155.475 1.00 21.44 46 GLY D C 1
ATOM 6483 O O . GLY D 1 48 ? 43.801 -28.428 156.318 1.00 21.62 46 GLY D O 1
ATOM 6484 N N . ILE D 1 49 ? 45.180 -28.819 154.568 1.00 20.86 47 ILE D N 1
ATOM 6485 C CA . ILE D 1 49 ? 45.665 -27.445 154.468 1.00 20.77 47 ILE D CA 1
ATOM 6486 C C . ILE D 1 49 ? 44.486 -26.514 154.156 1.00 22.81 47 ILE D C 1
ATOM 6487 O O . ILE D 1 49 ? 44.373 -25.423 154.725 1.00 23.09 47 ILE D O 1
ATOM 6492 N N . ASN D 1 50 ? 43.615 -26.946 153.248 1.00 23.75 48 ASN D N 1
ATOM 6493 C CA . ASN D 1 50 ? 42.455 -26.147 152.881 1.00 26.64 48 ASN D CA 1
ATOM 6494 C C . ASN D 1 50 ? 41.486 -25.951 154.039 1.00 25.63 48 ASN D C 1
ATOM 6495 O O . ASN D 1 50 ? 40.876 -24.893 154.165 1.00 26.11 48 ASN D O 1
ATOM 6500 N N . GLN D 1 51 ? 41.327 -26.965 154.878 1.00 25.85 49 GLN D N 1
ATOM 6501 C CA . GLN D 1 51 ? 40.418 -26.833 156.011 1.00 27.65 49 GLN D CA 1
ATOM 6502 C C . GLN D 1 51 ? 40.944 -25.756 156.961 1.00 27.98 49 GLN D C 1
ATOM 6503 O O . GLN D 1 51 ? 40.172 -25.016 157.562 1.00 28.67 49 GLN D O 1
ATOM 6509 N N . ALA D 1 52 ? 42.262 -25.651 157.078 1.00 27.00 50 ALA D N 1
ATOM 6510 C CA . ALA D 1 52 ? 42.849 -24.650 157.961 1.00 28.42 50 ALA D CA 1
ATOM 6511 C C . ALA D 1 52 ? 42.864 -23.262 157.324 1.00 28.34 50 ALA D C 1
ATOM 6512 O O . ALA D 1 52 ? 42.425 -22.295 157.937 1.00 30.16 50 ALA D O 1
ATOM 6514 N N . CYS D 1 53 ? 43.347 -23.166 156.090 1.00 29.09 51 CYS D N 1
ATOM 6515 C CA . CYS D 1 53 ? 43.414 -21.882 155.393 1.00 28.55 51 CYS D CA 1
ATOM 6516 C C . CYS D 1 53 ? 42.064 -21.181 155.175 1.00 30.51 51 CYS D C 1
ATOM 6517 O O . CYS D 1 53 ? 41.949 -19.965 155.350 1.00 29.13 51 CYS D O 1
ATOM 6520 N N . ASN D 1 54 ? 41.045 -21.932 154.778 1.00 31.55 52 ASN D N 1
ATOM 6521 C CA . ASN D 1 54 ? 39.745 -21.313 154.531 1.00 32.59 52 ASN D CA 1
ATOM 6522 C C . ASN D 1 54 ? 39.145 -20.641 155.763 1.00 33.28 52 ASN D C 1
ATOM 6523 O O . ASN D 1 54 ? 38.668 -19.509 155.684 1.00 34.72 52 ASN D O 1
ATOM 6528 N N . VAL D 1 55 ? 39.180 -21.322 156.902 1.00 33.75 53 VAL D N 1
ATOM 6529 C CA . VAL D 1 55 ? 38.619 -20.758 158.127 1.00 35.43 53 VAL D CA 1
ATOM 6530 C C . VAL D 1 55 ? 39.451 -19.590 158.666 1.00 34.83 53 VAL D C 1
ATOM 6531 O O . VAL D 1 55 ? 38.947 -18.763 159.425 1.00 35.34 53 VAL D O 1
ATOM 6535 N N . ARG D 1 56 ? 40.724 -19.521 158.278 1.00 34.14 54 ARG D N 1
ATOM 6536 C CA . ARG D 1 56 ? 41.589 -18.437 158.733 1.00 32.49 54 ARG D CA 1
ATOM 6537 C C . ARG D 1 56 ? 41.746 -17.319 157.711 1.00 33.18 54 ARG D C 1
ATOM 6538 O O . ARG D 1 56 ? 42.489 -16.365 157.938 1.00 32.95 54 ARG D O 1
ATOM 6546 N N . GLY D 1 57 ? 41.054 -17.444 156.583 1.00 32.92 55 GLY D N 1
ATOM 6547 C CA . GLY D 1 57 ? 41.108 -16.411 155.563 1.00 33.41 55 GLY D CA 1
ATOM 6548 C C . GLY D 1 57 ? 42.336 -16.353 154.672 1.00 34.12 55 GLY D C 1
ATOM 6549 O O . GLY D 1 57 ? 42.760 -15.269 154.274 1.00 34.43 55 GLY D O 1
ATOM 6550 N N . TYR D 1 58 ? 42.912 -17.506 154.352 1.00 32.61 56 TYR D N 1
ATOM 6551 C CA . TYR D 1 58 ? 44.085 -17.547 153.490 1.00 30.32 56 TYR D CA 1
ATOM 6552 C C . TYR D 1 58 ? 43.762 -18.342 152.238 1.00 29.47 56 TYR D C 1
ATOM 6553 O O . TYR D 1 58 ? 42.913 -19.234 152.263 1.00 27.93 56 TYR D O 1
ATOM 6562 N N . SER D 1 59 ? 44.433 -18.007 151.143 1.00 28.43 57 SER D N 1
ATOM 6563 C CA . SER D 1 59 ? 44.253 -18.713 149.876 1.00 28.78 57 SER D CA 1
ATOM 6564 C C . SER D 1 59 ? 45.515 -19.533 149.635 1.00 27.03 57 SER D C 1
ATOM 6565 O O . SER D 1 59 ? 46.449 -19.493 150.435 1.00 25.19 57 SER D O 1
ATOM 6568 N N . THR D 1 60 ? 45.550 -20.269 148.531 1.00 26.59 58 THR D N 1
ATOM 6569 C CA . THR D 1 60 ? 46.722 -21.074 148.226 1.00 26.85 58 THR D CA 1
ATOM 6570 C C . THR D 1 60 ? 47.064 -21.128 146.744 1.00 25.65 58 THR D C 1
ATOM 6571 O O . THR D 1 60 ? 46.260 -20.786 145.890 1.00 26.43 58 THR D O 1
ATOM 6575 N N . ARG D 1 61 ? 48.290 -21.538 146.453 1.00 25.37 59 ARG D N 1
ATOM 6576 C CA . ARG D 1 61 ? 48.722 -21.713 145.078 1.00 26.18 59 ARG D CA 1
ATOM 6577 C C . ARG D 1 61 ? 49.722 -22.856 145.160 1.00 24.81 59 ARG D C 1
ATOM 6578 O O . ARG D 1 61 ? 50.498 -22.946 146.111 1.00 24.86 59 ARG D O 1
ATOM 6586 N N . MET D 1 62 ? 49.679 -23.751 144.186 1.00 24.69 60 MET D N 1
ATOM 6587 C CA . MET D 1 62 ? 50.562 -24.904 144.194 1.00 24.94 60 MET D CA 1
ATOM 6588 C C . MET D 1 62 ? 51.507 -24.849 143.004 1.00 24.88 60 MET D C 1
ATOM 6589 O O . MET D 1 62 ? 51.146 -24.344 141.934 1.00 24.24 60 MET D O 1
ATOM 6594 N N . THR D 1 63 ? 52.724 -25.346 143.199 1.00 22.68 61 THR D N 1
ATOM 6595 C CA . THR D 1 63 ? 53.714 -25.358 142.130 1.00 22.04 61 THR D CA 1
ATOM 6596 C C . THR D 1 63 ? 53.264 -26.334 141.049 1.00 22.68 61 THR D C 1
ATOM 6597 O O . THR D 1 63 ? 52.486 -27.260 141.326 1.00 22.09 61 THR D O 1
ATOM 6601 N N . VAL D 1 64 ? 53.742 -26.142 139.822 1.00 20.35 62 VAL D N 1
ATOM 6602 C CA . VAL D 1 64 ? 53.339 -27.027 138.734 1.00 21.64 62 VAL D CA 1
ATOM 6603 C C . VAL D 1 64 ? 54.496 -27.685 137.953 1.00 22.81 62 VAL D C 1
ATOM 6604 O O . VAL D 1 64 ? 54.254 -28.490 137.052 1.00 21.72 62 VAL D O 1
ATOM 6608 N N . SER D 1 65 ? 55.742 -27.379 138.311 1.00 23.72 63 SER D N 1
ATOM 6609 C CA . SER D 1 65 ? 56.889 -27.953 137.609 1.00 24.41 63 SER D CA 1
ATOM 6610 C C . SER D 1 65 ? 56.993 -29.462 137.778 1.00 27.21 63 SER D C 1
ATOM 6611 O O . SER D 1 65 ? 56.654 -30.008 138.831 1.00 25.42 63 SER D O 1
ATOM 6614 N N . GLU D 1 66 ? 57.495 -30.131 136.743 1.00 29.21 64 GLU D N 1
ATOM 6615 C CA . GLU D 1 66 ? 57.650 -31.583 136.752 1.00 33.43 64 GLU D CA 1
ATOM 6616 C C . GLU D 1 66 ? 59.088 -32.044 136.940 1.00 33.77 64 GLU D C 1
ATOM 6617 O O . GLU D 1 66 ? 59.383 -33.231 136.773 1.00 33.57 64 GLU D O 1
ATOM 6623 N N . ASN D 1 67 ? 59.981 -31.111 137.255 1.00 32.70 65 ASN D N 1
ATOM 6624 C CA . ASN D 1 67 ? 61.381 -31.445 137.495 1.00 32.01 65 ASN D CA 1
ATOM 6625 C C . ASN D 1 67 ? 62.026 -30.370 138.366 1.00 30.92 65 ASN D C 1
ATOM 6626 O O . ASN D 1 67 ? 61.616 -29.204 138.350 1.00 28.09 65 ASN D O 1
ATOM 6631 N N . SER D 1 68 ? 63.033 -30.781 139.128 1.00 29.96 66 SER D N 1
ATOM 6632 C CA . SER D 1 68 ? 63.730 -29.902 140.058 1.00 29.40 66 SER D CA 1
ATOM 6633 C C . SER D 1 68 ? 64.252 -28.599 139.475 1.00 27.86 66 SER D C 1
ATOM 6634 O O . SER D 1 68 ? 64.182 -27.553 140.127 1.00 26.05 66 SER D O 1
ATOM 6637 N N . GLY D 1 69 ? 64.782 -28.658 138.259 1.00 27.75 67 GLY D N 1
ATOM 6638 C CA . GLY D 1 69 ? 65.291 -27.459 137.619 1.00 27.64 67 GLY D CA 1
ATOM 6639 C C . GLY D 1 69 ? 64.213 -26.399 137.446 1.00 28.07 67 GLY D C 1
ATOM 6640 O O . GLY D 1 69 ? 64.374 -25.257 137.882 1.00 27.97 67 GLY D O 1
ATOM 6641 N N . ASP D 1 70 ? 63.110 -26.771 136.807 1.00 27.09 68 ASP D N 1
ATOM 6642 C CA . ASP D 1 70 ? 62.011 -25.834 136.587 1.00 26.56 68 ASP D CA 1
ATOM 6643 C C . ASP D 1 70 ? 61.394 -25.360 137.905 1.00 24.34 68 ASP D C 1
ATOM 6644 O O . ASP D 1 70 ? 60.992 -24.208 138.034 1.00 23.59 68 ASP D O 1
ATOM 6649 N N . LEU D 1 71 ? 61.330 -26.255 138.885 1.00 22.49 69 LEU D N 1
ATOM 6650 C CA . LEU D 1 71 ? 60.748 -25.929 140.177 1.00 21.64 69 LEU D CA 1
ATOM 6651 C C . LEU D 1 71 ? 61.525 -24.837 140.906 1.00 22.19 69 LEU D C 1
ATOM 6652 O O . LEU D 1 71 ? 60.934 -23.985 141.570 1.00 22.56 69 LEU D O 1
ATOM 6657 N N . TYR D 1 72 ? 62.851 -24.864 140.788 1.00 21.83 70 TYR D N 1
ATOM 6658 C CA . TYR D 1 72 ? 63.694 -23.861 141.434 1.00 22.77 70 TYR D CA 1
ATOM 6659 C C . TYR D 1 72 ? 63.307 -22.477 140.933 1.00 23.22 70 TYR D C 1
ATOM 6660 O O . TYR D 1 72 ? 63.023 -21.561 141.718 1.00 22.61 70 TYR D O 1
ATOM 6669 N N . HIS D 1 73 ? 63.305 -22.334 139.613 1.00 23.01 71 HIS D N 1
ATOM 6670 C CA . HIS D 1 73 ? 62.979 -21.059 138.988 1.00 26.70 71 HIS D CA 1
ATOM 6671 C C . HIS D 1 73 ? 61.533 -20.644 139.237 1.00 25.93 71 HIS D C 1
ATOM 6672 O O . HIS D 1 73 ? 61.238 -19.453 139.350 1.00 28.20 71 HIS D O 1
ATOM 6679 N N . GLU D 1 74 ? 60.636 -21.621 139.327 1.00 25.46 72 GLU D N 1
ATOM 6680 C CA . GLU D 1 74 ? 59.226 -21.329 139.584 1.00 24.67 72 GLU D CA 1
ATOM 6681 C C . GLU D 1 74 ? 59.069 -20.736 140.982 1.00 24.10 72 GLU D C 1
ATOM 6682 O O . GLU D 1 74 ? 58.371 -19.747 141.172 1.00 26.96 72 GLU D O 1
ATOM 6688 N N . VAL D 1 75 ? 59.723 -21.340 141.965 1.00 23.88 73 VAL D N 1
ATOM 6689 C CA . VAL D 1 75 ? 59.653 -20.840 143.333 1.00 24.30 73 VAL D CA 1
ATOM 6690 C C . VAL D 1 75 ? 60.391 -19.499 143.434 1.00 25.70 73 VAL D C 1
ATOM 6691 O O . VAL D 1 75 ? 59.933 -18.563 144.099 1.00 24.77 73 VAL D O 1
ATOM 6695 N N . LYS D 1 76 ? 61.531 -19.397 142.765 1.00 26.04 74 LYS D N 1
ATOM 6696 C CA . LYS D 1 76 ? 62.278 -18.150 142.804 1.00 27.48 74 LYS D CA 1
ATOM 6697 C C . LYS D 1 76 ? 61.360 -17.035 142.298 1.00 28.14 74 LYS D C 1
ATOM 6698 O O . LYS D 1 76 ? 61.279 -15.967 142.911 1.00 28.38 74 LYS D O 1
ATOM 6704 N N . THR D 1 77 ? 60.663 -17.300 141.196 1.00 27.12 75 THR D N 1
ATOM 6705 C CA . THR D 1 77 ? 59.736 -16.334 140.611 1.00 30.53 75 THR D CA 1
ATOM 6706 C C . THR D 1 77 ? 58.611 -15.980 141.578 1.00 31.21 75 THR D C 1
ATOM 6707 O O . THR D 1 77 ? 58.225 -14.816 141.680 1.00 32.44 75 THR D O 1
ATOM 6711 N N . MET D 1 78 ? 58.075 -16.979 142.281 1.00 30.87 76 MET D N 1
ATOM 6712 C CA . MET D 1 78 ? 56.997 -16.720 143.239 1.00 30.49 76 MET D CA 1
ATOM 6713 C C . MET D 1 78 ? 57.521 -15.806 144.341 1.00 31.31 76 MET D C 1
ATOM 6714 O O . MET D 1 78 ? 56.809 -14.924 144.828 1.00 32.40 76 MET D O 1
ATOM 6719 N N . ILE D 1 79 ? 58.769 -16.017 144.742 1.00 30.99 77 ILE D N 1
ATOM 6720 C CA . ILE D 1 79 ? 59.361 -15.197 145.791 1.00 33.12 77 ILE D CA 1
ATOM 6721 C C . ILE D 1 79 ? 59.557 -13.766 145.322 1.00 35.34 77 ILE D C 1
ATOM 6722 O O . ILE D 1 79 ? 59.215 -12.827 146.035 1.00 38.18 77 ILE D O 1
ATOM 6727 N N . GLN D 1 80 ? 60.103 -13.601 144.122 1.00 37.09 78 GLN D N 1
ATOM 6728 C CA . GLN D 1 80 ? 60.370 -12.270 143.581 1.00 39.28 78 GLN D CA 1
ATOM 6729 C C . GLN D 1 80 ? 59.119 -11.460 143.256 1.00 40.23 78 GLN D C 1
ATOM 6730 O O . GLN D 1 80 ? 59.116 -10.238 143.390 1.00 40.16 78 GLN D O 1
ATOM 6736 N N . SER D 1 81 ? 58.058 -12.134 142.827 1.00 39.90 79 SER D N 1
ATOM 6737 C CA . SER D 1 81 ? 56.817 -11.440 142.498 1.00 41.26 79 SER D CA 1
ATOM 6738 C C . SER D 1 81 ? 56.012 -11.198 143.765 1.00 40.50 79 SER D C 1
ATOM 6739 O O . SER D 1 81 ? 54.963 -10.560 143.735 1.00 40.73 79 SER D O 1
ATOM 6742 N N . LYS D 1 82 ? 56.522 -11.710 144.880 1.00 40.97 80 LYS D N 1
ATOM 6743 C CA . LYS D 1 82 ? 55.863 -11.579 146.173 1.00 40.53 80 LYS D CA 1
ATOM 6744 C C . LYS D 1 82 ? 54.431 -12.102 146.078 1.00 38.53 80 LYS D C 1
ATOM 6745 O O . LYS D 1 82 ? 53.532 -11.580 146.729 1.00 38.89 80 LYS D O 1
ATOM 6751 N N . SER D 1 83 ? 54.233 -13.136 145.266 1.00 37.27 81 SER D N 1
ATOM 6752 C CA . SER D 1 83 ? 52.915 -13.737 145.077 1.00 36.90 81 SER D CA 1
ATOM 6753 C C . SER D 1 83 ? 52.459 -14.587 146.256 1.00 35.86 81 SER D C 1
ATOM 6754 O O . SER D 1 83 ? 51.330 -15.080 146.261 1.00 35.37 81 SER D O 1
ATOM 6757 N N . VAL D 1 84 ? 53.323 -14.748 147.254 1.00 33.12 82 VAL D N 1
ATOM 6758 C CA . VAL D 1 84 ? 52.999 -15.579 148.411 1.00 32.41 82 VAL D CA 1
ATOM 6759 C C . VAL D 1 84 ? 53.578 -15.021 149.710 1.00 31.69 82 VAL D C 1
ATOM 6760 O O . VAL D 1 84 ? 54.587 -14.323 149.689 1.00 30.39 82 VAL D O 1
ATOM 6764 N N . ASP D 1 85 ? 52.946 -15.327 150.843 1.00 30.44 83 ASP D N 1
ATOM 6765 C CA . ASP D 1 85 ? 53.447 -14.841 152.130 1.00 29.40 83 ASP D CA 1
ATOM 6766 C C . ASP D 1 85 ? 54.360 -15.848 152.823 1.00 28.75 83 ASP D C 1
ATOM 6767 O O . ASP D 1 85 ? 55.274 -15.472 153.556 1.00 27.56 83 ASP D O 1
ATOM 6772 N N . GLY D 1 86 ? 54.098 -17.129 152.592 1.00 27.24 84 GLY D N 1
ATOM 6773 C CA . GLY D 1 86 ? 54.892 -18.181 153.199 1.00 25.65 84 GLY D CA 1
ATOM 6774 C C . GLY D 1 86 ? 54.705 -19.471 152.424 1.00 24.89 84 GLY D C 1
ATOM 6775 O O . GLY D 1 86 ? 53.790 -19.581 151.606 1.00 23.78 84 GLY D O 1
ATOM 6776 N N . PHE D 1 87 ? 55.566 -20.453 152.675 1.00 23.90 85 PHE D N 1
ATOM 6777 C CA . PHE D 1 87 ? 55.465 -21.720 151.963 1.00 21.75 85 PHE D CA 1
ATOM 6778 C C . PHE D 1 87 ? 55.360 -22.922 152.863 1.00 20.20 85 PHE D C 1
ATOM 6779 O O . PHE D 1 87 ? 55.751 -22.889 154.028 1.00 20.22 85 PHE D O 1
ATOM 6787 N N . ILE D 1 88 ? 54.819 -23.986 152.284 1.00 20.27 86 ILE D N 1
ATOM 6788 C CA . ILE D 1 88 ? 54.732 -25.282 152.921 1.00 18.95 86 ILE D CA 1
ATOM 6789 C C . ILE D 1 88 ? 55.417 -26.169 151.892 1.00 19.04 86 ILE D C 1
ATOM 6790 O O . ILE D 1 88 ? 55.028 -26.198 150.720 1.00 18.05 86 ILE D O 1
ATOM 6795 N N . LEU D 1 89 ? 56.462 -26.860 152.324 1.00 19.22 87 LEU D N 1
ATOM 6796 C CA . LEU D 1 89 ? 57.193 -27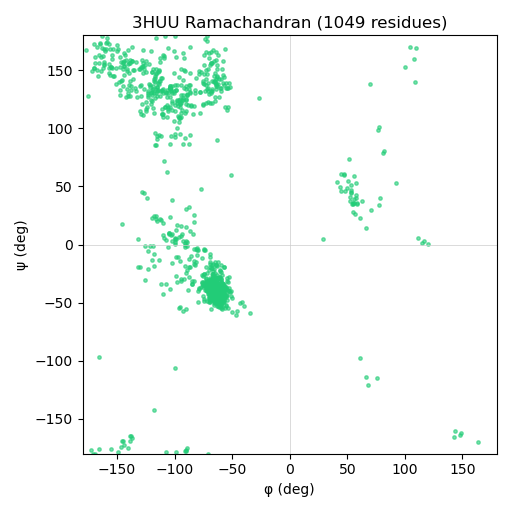.750 151.450 1.00 20.35 87 LEU D CA 1
ATOM 6797 C C . LEU D 1 89 ? 56.551 -29.113 151.734 1.00 21.97 87 LEU D C 1
ATOM 6798 O O . LEU D 1 89 ? 56.580 -29.593 152.867 1.00 23.12 87 LEU D O 1
ATOM 6803 N N . LEU D 1 90 ? 55.949 -29.711 150.715 1.00 21.78 88 LEU D N 1
ATOM 6804 C CA . LEU D 1 90 ? 55.255 -30.988 150.863 1.00 23.00 88 LEU D CA 1
ATOM 6805 C C . LEU D 1 90 ? 56.144 -32.220 150.794 1.00 22.40 88 LEU D C 1
ATOM 6806 O O . LEU D 1 90 ? 55.666 -33.325 150.534 1.00 25.20 88 LEU D O 1
ATOM 6811 N N . TYR D 1 91 ? 57.436 -32.035 151.015 1.00 22.82 89 TYR D N 1
ATOM 6812 C CA . TYR D 1 91 ? 58.379 -33.150 150.964 1.00 22.47 89 TYR D CA 1
ATOM 6813 C C . TYR D 1 91 ? 59.667 -32.698 151.624 1.00 22.85 89 TYR D C 1
ATOM 6814 O O . TYR D 1 91 ? 59.812 -31.524 151.970 1.00 23.55 89 TYR D O 1
ATOM 6823 N N . SER D 1 92 ? 60.602 -33.629 151.793 1.00 20.57 90 SER D N 1
ATOM 6824 C CA . SER D 1 92 ? 61.897 -33.304 152.374 1.00 21.25 90 SER D CA 1
ATOM 6825 C C . SER D 1 92 ? 62.941 -34.054 151.564 1.00 20.06 90 SER D C 1
ATOM 6826 O O . SER D 1 92 ? 62.741 -35.229 151.225 1.00 17.52 90 SER D O 1
ATOM 6829 N N . LEU D 1 93 ? 64.041 -33.374 151.247 1.00 21.14 91 LEU D N 1
ATOM 6830 C CA . LEU D 1 93 ? 65.124 -33.953 150.449 1.00 21.78 91 LEU D CA 1
ATOM 6831 C C . LEU D 1 93 ? 66.463 -33.367 150.905 1.00 22.83 91 LEU D C 1
ATOM 6832 O O . LEU D 1 93 ? 66.609 -32.149 150.998 1.00 20.30 91 LEU D O 1
ATOM 6837 N N . LYS D 1 94 ? 67.445 -34.216 151.195 1.00 24.79 92 LYS D N 1
ATOM 6838 C CA . LYS D 1 94 ? 68.725 -33.683 151.654 1.00 26.65 92 LYS D CA 1
ATOM 6839 C C . LYS D 1 94 ? 69.373 -32.876 150.552 1.00 24.69 92 LYS D C 1
ATOM 6840 O O . LYS D 1 94 ? 69.302 -33.243 149.379 1.00 23.59 92 LYS D O 1
ATOM 6846 N N . ASP D 1 95 ? 69.982 -31.763 150.947 1.00 24.68 93 ASP D N 1
ATOM 6847 C CA . ASP D 1 95 ? 70.666 -30.865 150.027 1.00 26.26 93 ASP D CA 1
ATOM 6848 C C . ASP D 1 95 ? 69.773 -30.312 148.935 1.00 25.02 93 ASP D C 1
ATOM 6849 O O . ASP D 1 95 ? 70.197 -30.067 147.806 1.00 25.97 93 ASP D O 1
ATOM 6854 N N . ASP D 1 96 ? 68.527 -30.090 149.310 1.00 23.54 94 ASP D N 1
ATOM 6855 C CA . ASP D 1 96 ? 67.527 -29.564 148.418 1.00 23.66 94 ASP D CA 1
ATOM 6856 C C . ASP D 1 96 ? 67.805 -28.103 148.049 1.00 21.60 94 ASP D C 1
ATOM 6857 O O . ASP D 1 96 ? 67.906 -27.237 148.911 1.00 23.14 94 ASP D O 1
ATOM 6862 N N . PRO D 1 97 ? 67.953 -27.820 146.750 1.00 22.00 95 PRO D N 1
ATOM 6863 C CA . PRO D 1 97 ? 68.212 -26.446 146.305 1.00 20.46 95 PRO D CA 1
ATOM 6864 C C . PRO D 1 97 ? 67.068 -25.526 146.733 1.00 19.69 95 PRO D C 1
ATOM 6865 O O . PRO D 1 97 ? 67.282 -24.353 147.034 1.00 19.01 95 PRO D O 1
ATOM 6869 N N . ILE D 1 98 ? 65.851 -26.061 146.759 1.00 18.39 96 ILE D N 1
ATOM 6870 C CA . ILE D 1 98 ? 64.697 -25.243 147.125 1.00 19.47 96 ILE D CA 1
ATOM 6871 C C . ILE D 1 98 ? 64.850 -24.641 148.514 1.00 19.22 96 ILE D C 1
ATOM 6872 O O . ILE D 1 98 ? 64.567 -23.459 148.708 1.00 19.78 96 ILE D O 1
ATOM 6877 N N . GLU D 1 99 ? 65.316 -25.440 149.474 1.00 19.00 97 GLU D N 1
ATOM 6878 C CA . GLU D 1 99 ? 65.513 -24.953 150.840 1.00 19.77 97 GLU D CA 1
ATOM 6879 C C . GLU D 1 99 ? 66.613 -23.903 150.935 1.00 21.42 97 GLU D C 1
ATOM 6880 O O . GLU D 1 99 ? 66.521 -22.972 151.739 1.00 21.62 97 GLU D O 1
ATOM 6886 N N . HIS D 1 100 ? 67.663 -24.061 150.132 1.00 21.31 98 HIS D N 1
ATOM 6887 C CA . HIS D 1 100 ? 68.738 -23.079 150.120 1.00 22.32 98 HIS D CA 1
ATOM 6888 C C . HIS D 1 100 ? 68.123 -21.764 149.629 1.00 21.97 98 HIS D C 1
ATOM 6889 O O . HIS D 1 100 ? 68.346 -20.711 150.219 1.00 22.83 98 HIS D O 1
ATOM 6896 N N . LEU D 1 101 ? 67.334 -21.851 148.559 1.00 22.48 99 LEU D N 1
ATOM 6897 C CA . LEU D 1 101 ? 66.662 -20.690 147.956 1.00 23.82 99 LEU D CA 1
ATOM 6898 C C . LEU D 1 101 ? 65.808 -19.923 148.969 1.00 25.04 99 LEU D C 1
ATOM 6899 O O . LEU D 1 101 ? 65.939 -18.701 149.132 1.00 24.61 99 LEU D O 1
ATOM 6904 N N . LEU D 1 102 ? 64.930 -20.658 149.644 1.00 24.00 100 LEU D N 1
ATOM 6905 C CA . LEU D 1 102 ? 64.037 -20.083 150.646 1.00 24.92 100 LEU D CA 1
ATOM 6906 C C . LEU D 1 102 ? 64.808 -19.416 151.783 1.00 25.14 100 LEU D C 1
ATOM 6907 O O . LEU D 1 102 ? 64.397 -18.377 152.314 1.00 24.96 100 LEU D O 1
ATOM 6912 N N . ASN D 1 103 ? 65.915 -20.022 152.179 1.00 24.27 101 ASN D N 1
ATOM 6913 C CA . ASN D 1 103 ? 66.703 -19.444 153.251 1.00 27.64 101 ASN D CA 1
ATOM 6914 C C . ASN D 1 103 ? 67.511 -18.236 152.786 1.00 27.98 101 ASN D C 1
ATOM 6915 O O . ASN D 1 103 ? 67.705 -17.290 153.545 1.00 30.20 101 ASN D O 1
ATOM 6920 N N . GLU D 1 104 ? 67.960 -18.243 151.537 1.00 30.73 102 GLU D N 1
ATOM 6921 C CA . GLU D 1 104 ? 68.719 -17.100 151.032 1.00 33.05 102 GLU D CA 1
ATOM 6922 C C . GLU D 1 104 ? 67.816 -15.865 150.985 1.00 33.57 102 GLU D C 1
ATOM 6923 O O . GLU D 1 104 ? 68.254 -14.753 151.282 1.00 34.39 102 GLU D O 1
ATOM 6929 N N . PHE D 1 105 ? 66.552 -16.067 150.628 1.00 32.86 103 PHE D N 1
ATOM 6930 C CA . PHE D 1 105 ? 65.603 -14.961 150.553 1.00 33.70 103 PHE D CA 1
ATOM 6931 C C . PHE D 1 105 ? 64.796 -14.757 151.827 1.00 32.67 103 PHE D C 1
ATOM 6932 O O . PHE D 1 105 ? 63.835 -13.985 151.845 1.00 32.55 103 PHE D O 1
ATOM 6940 N N . LYS D 1 106 ? 65.187 -15.462 152.883 1.00 33.25 104 LYS D N 1
ATOM 6941 C CA . LYS D 1 106 ? 64.528 -15.377 154.188 1.00 35.09 104 LYS D CA 1
ATOM 6942 C C . LYS D 1 106 ? 63.000 -15.364 154.136 1.00 35.20 104 LYS D C 1
ATOM 6943 O O . LYS D 1 106 ? 62.359 -14.511 154.756 1.00 36.45 104 LYS D O 1
ATOM 6949 N N . VAL D 1 107 ? 62.422 -16.312 153.405 1.00 34.14 105 VAL D N 1
ATOM 6950 C CA . VAL D 1 107 ? 60.971 -16.409 153.298 1.00 33.97 105 VAL D CA 1
ATOM 6951 C C . VAL D 1 107 ? 60.478 -17.458 154.291 1.00 31.41 105 VAL D C 1
ATOM 6952 O O . VAL D 1 107 ? 61.081 -18.524 154.428 1.00 30.88 105 VAL D O 1
ATOM 6956 N N . PRO D 1 108 ? 59.377 -17.169 155.000 1.00 29.09 106 PRO D N 1
ATOM 6957 C CA . PRO D 1 108 ? 58.861 -18.140 155.968 1.00 27.89 106 PRO D CA 1
ATOM 6958 C C . PRO D 1 108 ? 58.401 -19.414 155.265 1.00 25.56 106 PRO D C 1
ATOM 6959 O O . PRO D 1 108 ? 57.709 -19.352 154.256 1.00 25.56 106 PRO D O 1
ATOM 6963 N N . TYR D 1 109 ? 58.789 -20.567 155.793 1.00 25.92 107 TYR D N 1
ATOM 6964 C CA . TYR D 1 109 ? 58.358 -21.828 155.214 1.00 24.21 107 TYR D CA 1
ATOM 6965 C C . TYR D 1 109 ? 58.385 -22.888 156.297 1.00 23.80 107 TYR D C 1
ATOM 6966 O O . TYR D 1 109 ? 59.007 -22.713 157.339 1.00 24.87 107 TYR D O 1
ATOM 6975 N N . LEU D 1 110 ? 57.699 -23.988 156.032 1.00 23.07 108 LEU D N 1
ATOM 6976 C CA . LEU D 1 110 ? 57.591 -25.085 156.971 1.00 23.29 108 LEU D CA 1
ATOM 6977 C C . LEU D 1 110 ? 57.696 -26.349 156.131 1.00 22.38 108 LEU D C 1
ATOM 6978 O O . LEU D 1 110 ? 57.419 -26.319 154.934 1.00 20.77 108 LEU D O 1
ATOM 6983 N N . ILE D 1 111 ? 58.106 -27.455 156.751 1.00 21.39 109 ILE D N 1
ATOM 6984 C CA . ILE D 1 111 ? 58.248 -28.716 156.036 1.00 19.34 109 ILE D CA 1
ATOM 6985 C C . ILE D 1 111 ? 57.281 -29.791 156.523 1.00 19.48 109 ILE D C 1
ATOM 6986 O O . ILE D 1 111 ? 57.094 -29.976 157.732 1.00 20.36 109 ILE D O 1
ATOM 6991 N N . VAL D 1 112 ? 56.660 -30.498 155.588 1.00 16.62 110 VAL D N 1
ATOM 6992 C CA . VAL D 1 112 ? 55.803 -31.616 155.949 1.00 19.04 110 VAL D CA 1
ATOM 6993 C C . VAL D 1 112 ? 56.761 -32.774 155.693 1.00 20.13 110 VAL D C 1
ATOM 6994 O O . VAL D 1 112 ? 56.888 -33.260 154.566 1.00 21.50 110 VAL D O 1
ATOM 6998 N N . GLY D 1 113 ? 57.474 -33.167 156.745 1.00 19.73 111 GLY D N 1
ATOM 6999 C CA . GLY D 1 113 ? 58.447 -34.235 156.642 1.00 21.03 111 GLY D CA 1
ATOM 7000 C C . GLY D 1 113 ? 59.577 -33.949 157.615 1.00 23.93 111 GLY D C 1
ATOM 7001 O O . GLY D 1 113 ? 59.433 -33.125 158.515 1.00 25.43 111 GLY D O 1
ATOM 7002 N N . LYS D 1 114 ? 60.714 -34.610 157.445 1.00 25.68 112 LYS D N 1
ATOM 7003 C CA . LYS D 1 114 ? 61.836 -34.406 158.350 1.00 26.56 112 LYS D CA 1
ATOM 7004 C C . LYS D 1 114 ? 62.711 -33.248 157.885 1.00 27.22 112 LYS D C 1
ATOM 7005 O O . LYS D 1 114 ? 62.980 -33.109 156.698 1.00 29.33 112 LYS D O 1
ATOM 7011 N N . SER D 1 115 ? 63.139 -32.400 158.812 1.00 26.04 113 SER D N 1
ATOM 7012 C CA . SER D 1 115 ? 63.998 -31.280 158.437 1.00 26.88 113 SER D CA 1
ATOM 7013 C C . SER D 1 115 ? 65.444 -31.774 158.420 1.00 27.09 113 SER D C 1
ATOM 7014 O O . SER D 1 115 ? 65.971 -32.200 159.445 1.00 26.75 113 SER D O 1
ATOM 7017 N N . LEU D 1 116 ? 66.086 -31.693 157.259 1.00 24.55 114 LEU D N 1
ATOM 7018 C CA . LEU D 1 116 ? 67.454 -32.187 157.097 1.00 23.79 114 LEU D CA 1
ATOM 7019 C C . LEU D 1 116 ? 68.531 -31.185 156.717 1.00 24.19 114 LEU D C 1
ATOM 7020 O O . LEU D 1 116 ? 69.717 -31.463 156.884 1.00 23.24 114 LEU D O 1
ATOM 7025 N N . ASN D 1 117 ? 68.141 -30.031 156.197 1.00 24.05 115 ASN D N 1
ATOM 7026 C CA . ASN D 1 117 ? 69.142 -29.085 155.726 1.00 25.61 115 ASN D CA 1
ATOM 7027 C C . ASN D 1 117 ? 69.431 -27.874 156.590 1.00 27.13 115 ASN D C 1
ATOM 7028 O O . ASN D 1 117 ? 70.578 -27.452 156.692 1.00 28.29 115 ASN D O 1
ATOM 7033 N N . TYR D 1 118 ? 68.404 -27.300 157.200 1.00 27.67 116 TYR D N 1
ATOM 7034 C CA . TYR D 1 118 ? 68.607 -26.146 158.062 1.00 28.18 116 TYR D CA 1
ATOM 7035 C C . TYR D 1 118 ? 68.152 -26.459 159.471 1.00 29.64 116 TYR D C 1
ATOM 7036 O O . TYR D 1 118 ? 67.231 -27.253 159.679 1.00 29.87 116 TYR D O 1
ATOM 7045 N N . GLU D 1 119 ? 68.818 -25.844 160.440 1.00 30.35 117 GLU D N 1
ATOM 7046 C CA . GLU D 1 119 ? 68.495 -26.065 161.843 1.00 31.31 117 GLU D CA 1
ATOM 7047 C C . GLU D 1 119 ? 67.246 -25.306 162.263 1.00 32.06 117 GLU D C 1
ATOM 7048 O O . GLU D 1 119 ? 66.966 -24.220 161.756 1.00 30.17 117 GLU D O 1
ATOM 7054 N N . ASN D 1 120 ? 66.517 -25.895 163.207 1.00 32.98 118 ASN D N 1
ATOM 7055 C CA . ASN D 1 120 ? 65.279 -25.345 163.752 1.00 36.57 118 ASN D CA 1
ATOM 7056 C C . ASN D 1 120 ? 64.267 -24.770 162.769 1.00 34.97 118 ASN D C 1
ATOM 7057 O O . ASN D 1 120 ? 63.730 -23.674 162.969 1.00 35.56 118 ASN D O 1
ATOM 7062 N N . ILE D 1 121 ? 64.027 -25.516 161.696 1.00 32.52 119 ILE D N 1
ATOM 7063 C CA . ILE D 1 121 ? 63.013 -25.157 160.717 1.00 29.33 119 ILE D CA 1
ATOM 7064 C C . ILE D 1 121 ? 61.816 -25.931 161.264 1.00 26.26 119 ILE D C 1
ATOM 7065 O O . ILE D 1 121 ? 61.973 -27.038 161.773 1.00 24.77 119 ILE D O 1
ATOM 7070 N N . ILE D 1 122 ? 60.628 -25.353 161.197 1.00 24.90 120 ILE D N 1
ATOM 7071 C CA . ILE D 1 122 ? 59.456 -26.047 161.702 1.00 22.63 120 ILE D CA 1
ATOM 7072 C C . ILE D 1 122 ? 59.110 -27.227 160.790 1.00 21.59 120 ILE D C 1
ATOM 7073 O O . ILE D 1 122 ? 59.031 -27.067 159.574 1.00 19.43 120 ILE D O 1
ATOM 7078 N N . HIS D 1 123 ? 58.930 -28.417 161.353 1.00 21.34 121 HIS D N 1
ATOM 7079 C CA . HIS D 1 123 ? 58.539 -29.545 160.519 1.00 22.23 121 HIS D CA 1
ATOM 7080 C C . HIS D 1 123 ? 57.442 -30.372 161.184 1.00 22.33 121 HIS D C 1
ATOM 7081 O O . HIS D 1 123 ? 57.422 -30.541 162.405 1.00 23.77 121 HIS D O 1
ATOM 7088 N N . ILE D 1 124 ? 56.518 -30.847 160.358 1.00 20.23 122 ILE D N 1
ATOM 7089 C CA . ILE D 1 124 ? 55.380 -31.646 160.784 1.00 20.80 122 ILE D CA 1
ATOM 7090 C C . ILE D 1 124 ? 55.517 -32.962 160.033 1.00 21.03 122 ILE D C 1
ATOM 7091 O O . ILE D 1 124 ? 55.588 -32.978 158.805 1.00 21.52 122 ILE D O 1
ATOM 7096 N N . ASP D 1 125 ? 55.541 -34.068 160.771 1.00 19.29 123 ASP D N 1
ATOM 7097 C CA . ASP D 1 125 ? 55.785 -35.354 160.152 1.00 21.71 123 ASP D CA 1
ATOM 7098 C C . ASP D 1 125 ? 55.273 -36.498 161.023 1.00 22.82 123 ASP D C 1
ATOM 7099 O O . ASP D 1 125 ? 54.811 -36.281 162.144 1.00 22.35 123 ASP D O 1
ATOM 7104 N N . ASN D 1 126 ? 55.341 -37.714 160.490 1.00 21.88 124 ASN D N 1
ATOM 7105 C CA . ASN D 1 126 ? 54.985 -38.910 161.252 1.00 22.78 124 ASN D CA 1
ATOM 7106 C C . ASN D 1 126 ? 56.378 -39.378 161.611 1.00 23.14 124 ASN D C 1
ATOM 7107 O O . ASN D 1 126 ? 57.352 -38.869 161.047 1.00 22.82 124 ASN D O 1
ATOM 7112 N N . ASP D 1 127 ? 56.502 -40.312 162.547 1.00 20.96 125 ASP D N 1
ATOM 7113 C CA . ASP D 1 127 ? 57.821 -40.842 162.862 1.00 21.96 125 ASP D CA 1
ATOM 7114 C C . ASP D 1 127 ? 57.906 -42.024 161.901 1.00 22.56 125 ASP D C 1
ATOM 7115 O O . ASP D 1 127 ? 57.475 -43.132 162.226 1.00 21.20 125 ASP D O 1
ATOM 7120 N N . ASN D 1 128 ? 58.443 -41.794 160.705 1.00 22.88 126 ASN D N 1
ATOM 7121 C CA . ASN D 1 128 ? 58.512 -42.864 159.714 1.00 22.30 126 ASN D CA 1
ATOM 7122 C C . ASN D 1 128 ? 59.435 -44.026 160.063 1.00 22.91 126 ASN D C 1
ATOM 7123 O O . ASN D 1 128 ? 59.231 -45.141 159.587 1.00 23.10 126 ASN D O 1
ATOM 7128 N N . ILE D 1 129 ? 60.448 -43.786 160.886 1.00 21.69 127 ILE D N 1
ATOM 7129 C CA . ILE D 1 129 ? 61.321 -44.886 161.285 1.00 21.13 127 ILE D CA 1
ATOM 7130 C C . ILE D 1 129 ? 60.462 -45.807 162.155 1.00 20.73 127 ILE D C 1
ATOM 7131 O O . ILE D 1 129 ? 60.450 -47.027 161.971 1.00 19.90 127 ILE D O 1
ATOM 7136 N N . ASP D 1 130 ? 59.731 -45.213 163.092 1.00 19.91 128 ASP D N 1
ATOM 7137 C CA . ASP D 1 130 ? 58.865 -45.998 163.994 1.00 21.81 128 ASP D CA 1
ATOM 7138 C C . ASP D 1 130 ? 57.706 -46.655 163.262 1.00 20.74 128 ASP D C 1
ATOM 7139 O O . ASP D 1 130 ? 57.307 -47.780 163.586 1.00 19.94 128 ASP D O 1
ATOM 7144 N N . ALA D 1 131 ? 57.154 -45.947 162.277 1.00 18.17 129 ALA D N 1
ATOM 7145 C CA . ALA D 1 131 ? 56.032 -46.469 161.496 1.00 17.78 129 ALA D CA 1
ATOM 7146 C C . ALA D 1 131 ? 56.406 -47.755 160.771 1.00 18.30 129 ALA D C 1
ATOM 7147 O O . ALA D 1 131 ? 55.633 -48.714 160.731 1.00 19.23 129 ALA D O 1
ATOM 7149 N N . ALA D 1 132 ? 57.601 -47.782 160.194 1.00 18.82 130 ALA D N 1
ATOM 7150 C CA . ALA D 1 132 ? 58.046 -48.966 159.474 1.00 18.10 130 ALA D CA 1
ATOM 7151 C C . ALA D 1 132 ? 58.453 -50.059 160.472 1.00 18.41 130 ALA D C 1
ATOM 7152 O O . ALA D 1 132 ? 58.312 -51.247 160.194 1.00 20.07 130 ALA D O 1
ATOM 7154 N N . TYR D 1 133 ? 58.967 -49.639 161.622 1.00 18.17 131 TYR D N 1
ATOM 7155 C CA . TYR D 1 133 ? 59.383 -50.570 162.659 1.00 19.07 131 TYR D CA 1
ATOM 7156 C C . TYR D 1 133 ? 58.141 -51.340 163.117 1.00 18.96 131 TYR D C 1
ATOM 7157 O O . TYR D 1 133 ? 58.154 -52.569 163.213 1.00 19.23 131 TYR D O 1
ATOM 7166 N N . GLN D 1 134 ? 57.063 -50.608 163.383 1.00 20.33 132 GLN D N 1
ATOM 7167 C CA . GLN D 1 134 ? 55.810 -51.206 163.826 1.00 20.96 132 GLN D CA 1
ATOM 7168 C C . GLN D 1 134 ? 55.162 -52.085 162.757 1.00 21.15 132 GLN D C 1
ATOM 7169 O O . GLN D 1 134 ? 54.521 -53.080 163.079 1.00 19.80 132 GLN D O 1
ATOM 7175 N N . LEU D 1 135 ? 55.299 -51.728 161.481 1.00 19.58 133 LEU D N 1
ATOM 7176 C CA . LEU D 1 135 ? 54.697 -52.566 160.450 1.00 17.91 133 LEU D CA 1
ATOM 7177 C C . LEU D 1 135 ? 55.440 -53.890 160.367 1.00 16.78 133 LEU D C 1
ATOM 7178 O O . LEU D 1 135 ? 54.822 -54.951 160.268 1.00 18.45 133 LEU D O 1
ATOM 7183 N N . THR D 1 136 ? 56.765 -53.820 160.395 1.00 19.04 134 THR D N 1
ATOM 7184 C CA . THR D 1 136 ? 57.591 -55.017 160.307 1.00 20.21 134 THR D CA 1
ATOM 7185 C C . THR D 1 136 ? 57.296 -55.904 161.520 1.00 21.52 134 THR D C 1
ATOM 7186 O O . THR D 1 136 ? 57.190 -57.130 161.396 1.00 21.71 134 THR D O 1
ATOM 7190 N N . GLN D 1 137 ? 57.139 -55.276 162.683 1.00 20.61 135 GLN D N 1
ATOM 7191 C CA . GLN D 1 137 ? 56.828 -56.007 163.908 1.00 23.35 135 GLN D CA 1
ATOM 7192 C C . GLN D 1 137 ? 55.496 -56.752 163.765 1.00 23.32 135 GLN D C 1
ATOM 7193 O O . GLN D 1 137 ? 55.391 -57.921 164.152 1.00 23.63 135 GLN D O 1
ATOM 7199 N N . TYR D 1 138 ? 54.486 -56.079 163.206 1.00 21.52 136 TYR D N 1
ATOM 7200 C CA . TYR D 1 138 ? 53.170 -56.676 163.006 1.00 22.35 136 TYR D CA 1
ATOM 7201 C C . TYR D 1 138 ? 53.269 -57.901 162.104 1.00 22.87 136 TYR D C 1
ATOM 7202 O O . TYR D 1 138 ? 52.631 -58.926 162.356 1.00 22.94 136 TYR D O 1
ATOM 7211 N N . LEU D 1 139 ? 54.066 -57.789 161.048 1.00 22.59 137 LEU D N 1
ATOM 7212 C CA . LEU D 1 139 ? 54.258 -58.893 160.111 1.00 23.93 137 LEU D CA 1
ATOM 7213 C C . LEU D 1 139 ? 55.041 -60.026 160.782 1.00 25.46 137 LEU D C 1
ATOM 7214 O O . LEU D 1 139 ? 54.769 -61.209 160.558 1.00 25.82 137 LEU D O 1
ATOM 7219 N N . TYR D 1 140 ? 56.017 -59.655 161.600 1.00 25.80 138 TYR D N 1
ATOM 7220 C CA . TYR D 1 140 ? 56.829 -60.639 162.307 1.00 28.02 138 TYR D CA 1
ATOM 7221 C C . TYR D 1 140 ? 55.930 -61.456 163.226 1.00 28.28 138 TYR D C 1
ATOM 7222 O O . TYR D 1 140 ? 56.088 -62.669 163.352 1.00 28.42 138 TYR D O 1
ATOM 7231 N N . HIS D 1 141 ? 54.987 -60.773 163.868 1.00 27.90 139 HIS D N 1
ATOM 7232 C CA . HIS D 1 141 ? 54.061 -61.419 164.787 1.00 29.22 139 HIS D CA 1
ATOM 7233 C C . HIS D 1 141 ? 53.053 -62.345 164.124 1.00 29.31 139 HIS D C 1
ATOM 7234 O O . HIS D 1 141 ? 52.471 -63.194 164.795 1.00 28.56 139 HIS D O 1
ATOM 7241 N N . LEU D 1 142 ? 52.839 -62.187 162.818 1.00 26.64 140 LEU D N 1
ATOM 7242 C CA . LEU D 1 142 ? 51.915 -63.057 162.092 1.00 27.21 140 LEU D CA 1
ATOM 7243 C C . LEU D 1 142 ? 52.662 -64.346 161.767 1.00 27.06 140 LEU D C 1
ATOM 7244 O O . LEU D 1 142 ? 52.059 -65.355 161.374 1.00 26.83 140 LEU D O 1
ATOM 7249 N N . GLY D 1 143 ? 53.985 -64.292 161.906 1.00 27.70 141 GLY D N 1
ATOM 7250 C CA . GLY D 1 143 ? 54.818 -65.455 161.645 1.00 29.05 141 GLY D CA 1
ATOM 7251 C C . GLY D 1 143 ? 55.855 -65.274 160.550 1.00 30.42 141 GLY D C 1
ATOM 7252 O O . GLY D 1 143 ? 56.607 -66.203 160.255 1.00 29.77 141 GLY D O 1
ATOM 7253 N N . HIS D 1 144 ? 55.914 -64.087 159.949 1.00 29.28 142 HIS D N 1
ATOM 7254 C CA . HIS D 1 144 ? 56.864 -63.831 158.867 1.00 29.50 142 HIS D CA 1
ATOM 7255 C C . HIS D 1 144 ? 58.309 -63.706 159.348 1.00 29.50 142 HIS D C 1
ATOM 7256 O O . HIS D 1 144 ? 58.583 -63.071 160.367 1.00 28.07 142 HIS D O 1
ATOM 7263 N N . ARG D 1 145 ? 59.228 -64.315 158.603 1.00 30.64 143 ARG D N 1
ATOM 7264 C CA . ARG D 1 145 ? 60.649 -64.263 158.935 1.00 30.70 143 ARG D CA 1
ATOM 7265 C C . ARG D 1 145 ? 61.470 -63.859 157.713 1.00 31.51 143 ARG D C 1
ATOM 7266 O O . ARG D 1 145 ? 62.615 -63.427 157.836 1.00 31.78 143 ARG D O 1
ATOM 7274 N N . HIS D 1 146 ? 60.880 -64.010 156.531 1.00 32.13 144 HIS D N 1
ATOM 7275 C CA . HIS D 1 146 ? 61.543 -63.644 155.283 1.00 33.00 144 HIS D CA 1
ATOM 7276 C C . HIS D 1 146 ? 60.729 -62.507 154.672 1.00 30.89 144 HIS D C 1
ATOM 7277 O O . HIS D 1 146 ? 59.841 -62.727 153.844 1.00 30.22 144 HIS D O 1
ATOM 7284 N N . ILE D 1 147 ? 61.046 -61.296 155.119 1.00 29.36 145 ILE D N 1
ATOM 7285 C CA . ILE D 1 147 ? 60.378 -60.071 154.697 1.00 28.36 145 ILE D CA 1
ATOM 7286 C C . ILE D 1 147 ? 61.251 -59.256 153.747 1.00 26.77 145 ILE D C 1
ATOM 7287 O O . ILE D 1 147 ? 62.420 -58.995 154.033 1.00 27.88 145 ILE D O 1
ATOM 7292 N N . LEU D 1 148 ? 60.672 -58.854 152.623 1.00 26.30 146 LEU D N 1
ATOM 7293 C CA . LEU D 1 148 ? 61.370 -58.051 151.629 1.00 25.41 146 LEU D CA 1
ATOM 7294 C C . LEU D 1 148 ? 60.778 -56.639 151.606 1.00 24.92 146 LEU D C 1
ATOM 7295 O O . LEU D 1 148 ? 59.555 -56.471 151.564 1.00 23.56 146 LEU D O 1
ATOM 7300 N N . PHE D 1 149 ? 61.649 -55.636 151.640 1.00 24.54 147 PHE D N 1
ATOM 7301 C CA . PHE D 1 149 ? 61.236 -54.232 151.605 1.00 25.03 147 PHE D CA 1
ATOM 7302 C C . PHE D 1 149 ? 61.568 -53.639 150.229 1.00 25.34 147 PHE D C 1
ATOM 7303 O O . PHE D 1 149 ? 62.738 -53.625 149.827 1.00 23.71 147 PHE D O 1
ATOM 7311 N N . LEU D 1 150 ? 60.544 -53.163 149.518 1.00 25.55 148 LEU D N 1
ATOM 7312 C CA . LEU D 1 150 ? 60.718 -52.532 148.203 1.00 26.07 148 LEU D CA 1
ATOM 7313 C C . LEU D 1 150 ? 60.689 -51.023 148.386 1.00 25.94 148 LEU D C 1
ATOM 7314 O O . LEU D 1 150 ? 59.704 -50.457 148.858 1.00 25.03 148 LEU D O 1
ATOM 7319 N N . GLN D 1 151 ? 61.786 -50.388 148.000 1.00 26.71 149 GLN D N 1
ATOM 7320 C CA . GLN D 1 151 ? 61.984 -48.954 148.153 1.00 31.77 149 GLN D CA 1
ATOM 7321 C C . GLN D 1 151 ? 61.800 -48.203 146.836 1.00 33.94 149 GLN D C 1
ATOM 7322 O O . GLN D 1 151 ? 62.342 -48.603 145.805 1.00 33.05 149 GLN D O 1
ATOM 7328 N N . GLU D 1 152 ? 61.033 -47.118 146.871 1.00 35.46 150 GLU D N 1
ATOM 7329 C CA . GLU D 1 152 ? 60.827 -46.311 145.675 1.00 37.78 150 GLU D CA 1
ATOM 7330 C C . GLU D 1 152 ? 62.128 -45.555 145.414 1.00 38.33 150 GLU D C 1
ATOM 7331 O O . GLU D 1 152 ? 62.798 -45.121 146.350 1.00 37.93 150 GLU D O 1
ATOM 7337 N N . SER D 1 153 ? 62.492 -45.409 144.146 1.00 39.81 151 SER D N 1
ATOM 7338 C CA . SER D 1 153 ? 63.721 -44.710 143.788 1.00 39.96 151 SER D CA 1
ATOM 7339 C C . SER D 1 153 ? 63.719 -43.299 144.368 1.00 39.37 151 SER D C 1
ATOM 7340 O O . SER D 1 153 ? 62.694 -42.821 144.850 1.00 40.80 151 SER D O 1
ATOM 7343 N N . GLY D 1 154 ? 64.867 -42.632 144.330 1.00 39.41 152 GLY D N 1
ATOM 7344 C CA . GLY D 1 154 ? 64.937 -41.283 144.860 1.00 38.90 152 GLY D CA 1
ATOM 7345 C C . GLY D 1 154 ? 65.623 -41.232 146.210 1.00 38.41 152 GLY D C 1
ATOM 7346 O O . GLY D 1 154 ? 65.869 -42.265 146.832 1.00 40.37 152 GLY D O 1
ATOM 7347 N N . HIS D 1 155 ? 65.918 -40.028 146.679 1.00 36.09 153 HIS D N 1
ATOM 7348 C CA . HIS D 1 155 ? 66.593 -39.877 147.958 1.00 35.81 153 HIS D CA 1
ATOM 7349 C C . HIS D 1 155 ? 65.758 -39.114 148.982 1.00 32.16 153 HIS D C 1
ATOM 7350 O O . HIS D 1 155 ? 66.311 -38.521 149.902 1.00 31.39 153 HIS D O 1
ATOM 7357 N N . TYR D 1 156 ? 64.435 -39.116 148.830 1.00 30.12 154 TYR D N 1
ATOM 7358 C CA . TYR D 1 156 ? 63.586 -38.384 149.770 1.00 25.77 154 TYR D CA 1
ATOM 7359 C C . TYR D 1 156 ? 63.627 -38.978 151.172 1.00 23.93 154 TYR D C 1
ATOM 7360 O O . TYR D 1 156 ? 63.665 -40.190 151.340 1.00 21.71 154 TYR D O 1
ATOM 7369 N N . ALA D 1 157 ? 63.627 -38.097 152.168 1.00 23.32 155 ALA D N 1
ATOM 7370 C CA . ALA D 1 157 ? 63.687 -38.474 153.577 1.00 22.47 155 ALA D CA 1
ATOM 7371 C C . ALA D 1 157 ? 62.648 -39.504 154.019 1.00 22.73 155 ALA D C 1
ATOM 7372 O O . ALA D 1 157 ? 62.965 -40.400 154.793 1.00 23.89 155 ALA D O 1
ATOM 7374 N N . VAL D 1 158 ? 61.415 -39.379 153.542 1.00 23.10 156 VAL D N 1
ATOM 7375 C CA . VAL D 1 158 ? 60.374 -40.324 153.944 1.00 24.83 156 VAL D CA 1
ATOM 7376 C C . VAL D 1 158 ? 60.736 -41.779 153.628 1.00 25.41 156 VAL D C 1
ATOM 7377 O O . VAL D 1 158 ? 60.641 -42.655 154.494 1.00 24.03 156 VAL D O 1
ATOM 7381 N N . THR D 1 159 ? 61.161 -42.021 152.392 1.00 25.00 157 THR D N 1
ATOM 7382 C CA . THR D 1 159 ? 61.539 -43.355 151.933 1.00 27.13 157 THR D CA 1
ATOM 7383 C C . THR D 1 159 ? 62.768 -43.865 152.685 1.00 27.89 157 THR D C 1
ATOM 7384 O O . THR D 1 159 ? 62.887 -45.062 152.969 1.00 26.73 157 THR D O 1
ATOM 7388 N N . GLU D 1 160 ? 63.679 -42.952 153.006 1.00 28.13 158 GLU D N 1
ATOM 7389 C CA . GLU D 1 160 ? 64.891 -43.309 153.733 1.00 29.99 158 GLU D CA 1
ATOM 7390 C C . GLU D 1 160 ? 64.508 -43.711 155.157 1.00 28.44 158 GLU D C 1
ATOM 7391 O O . GLU D 1 160 ? 64.975 -44.729 155.670 1.00 26.80 158 GLU D O 1
ATOM 7397 N N . ASP D 1 161 ? 63.651 -42.917 155.790 1.00 26.98 159 ASP D N 1
ATOM 7398 C CA . ASP D 1 161 ? 63.228 -43.226 157.155 1.00 26.71 159 ASP D CA 1
ATOM 7399 C C . ASP D 1 161 ? 62.599 -44.615 157.255 1.00 24.28 159 ASP D C 1
ATOM 7400 O O . ASP D 1 161 ? 62.953 -45.396 158.134 1.00 24.35 159 ASP D O 1
ATOM 7405 N N . ARG D 1 162 ? 61.682 -44.936 156.349 1.00 23.28 160 ARG D N 1
ATOM 7406 C CA . ARG D 1 162 ? 61.013 -46.236 156.402 1.00 22.27 160 ARG D CA 1
ATOM 7407 C C . ARG D 1 162 ? 61.935 -47.445 156.202 1.00 23.00 160 ARG D C 1
ATOM 7408 O O . ARG D 1 162 ? 61.760 -48.475 156.858 1.00 21.16 160 ARG D O 1
ATOM 7416 N N . SER D 1 163 ? 62.913 -47.327 155.308 1.00 23.22 161 SER D N 1
ATOM 7417 C CA . SER D 1 163 ? 63.845 -48.422 155.075 1.00 23.53 161 SER D CA 1
ATOM 7418 C C . SER D 1 163 ? 64.679 -48.632 156.350 1.00 24.82 161 SER D C 1
ATOM 7419 O O . SER D 1 163 ? 64.984 -49.774 156.732 1.00 23.04 161 SER D O 1
ATOM 7422 N N . VAL D 1 164 ? 65.046 -47.524 156.994 1.00 21.59 162 VAL D N 1
ATOM 7423 C CA . VAL D 1 164 ? 65.815 -47.554 158.237 1.00 22.87 162 VAL D CA 1
ATOM 7424 C C . VAL D 1 164 ? 65.048 -48.240 159.374 1.00 23.05 162 VAL D C 1
ATOM 7425 O O . VAL D 1 164 ? 65.635 -48.958 160.187 1.00 19.91 162 VAL D O 1
ATOM 7429 N N . GLY D 1 165 ? 63.743 -47.994 159.439 1.00 24.04 163 GLY D N 1
ATOM 7430 C CA . GLY D 1 165 ? 62.922 -48.594 160.479 1.00 22.98 163 GLY D CA 1
ATOM 7431 C C . GLY D 1 165 ? 62.777 -50.079 160.240 1.00 24.16 163 GLY D C 1
ATOM 7432 O O . GLY D 1 165 ? 62.757 -50.882 161.187 1.00 23.84 163 GLY D O 1
ATOM 7433 N N . PHE D 1 166 ? 62.659 -50.450 158.969 1.00 22.28 164 PHE D N 1
ATOM 7434 C CA . PHE D 1 166 ? 62.541 -51.852 158.583 1.00 22.03 164 PHE D CA 1
ATOM 7435 C C . PHE D 1 166 ? 63.831 -52.582 158.942 1.00 23.89 164 PHE D C 1
ATOM 7436 O O . PHE D 1 166 ? 63.813 -53.640 159.581 1.00 24.06 164 PHE D O 1
ATOM 7444 N N . LYS D 1 167 ? 64.954 -52.014 158.522 1.00 25.77 165 LYS D N 1
ATOM 7445 C CA . LYS D 1 167 ? 66.250 -52.619 158.790 1.00 28.38 165 LYS D CA 1
ATOM 7446 C C . LYS D 1 167 ? 66.514 -52.684 160.290 1.00 28.62 165 LYS D C 1
ATOM 7447 O O . LYS D 1 167 ? 67.120 -53.634 160.778 1.00 29.91 165 LYS D O 1
ATOM 7453 N N . GLN D 1 168 ? 66.042 -51.678 161.016 1.00 28.61 166 GLN D N 1
ATOM 7454 C CA . GLN D 1 168 ? 66.233 -51.628 162.460 1.00 29.71 166 GLN D CA 1
ATOM 7455 C C . GLN D 1 168 ? 65.496 -52.780 163.138 1.00 29.07 166 GLN D C 1
ATOM 7456 O O . GLN D 1 168 ? 66.021 -53.402 164.064 1.00 29.24 166 GLN D O 1
ATOM 7462 N N . TYR D 1 169 ? 64.280 -53.067 162.684 1.00 26.45 167 TYR D N 1
ATOM 7463 C CA . TYR D 1 169 ? 63.533 -54.160 163.288 1.00 27.22 167 TYR D CA 1
ATOM 7464 C C . TYR D 1 169 ? 64.222 -55.491 163.007 1.00 27.46 167 TYR D C 1
ATOM 7465 O O . TYR D 1 169 ? 64.490 -56.263 163.928 1.00 26.12 167 TYR D O 1
ATOM 7474 N N . CYS D 1 170 ? 64.510 -55.751 161.733 1.00 27.09 168 CYS D N 1
ATOM 7475 C CA . CYS D 1 170 ? 65.167 -56.993 161.334 1.00 28.82 168 CYS D CA 1
ATOM 7476 C C . CYS D 1 170 ? 66.430 -57.259 162.149 1.00 30.09 168 CYS D C 1
ATOM 7477 O O . CYS D 1 170 ? 66.711 -58.406 162.512 1.00 30.67 168 CYS D O 1
ATOM 7480 N N . ASP D 1 171 ? 67.194 -56.206 162.421 1.00 30.06 169 ASP D N 1
ATOM 7481 C CA . ASP D 1 171 ? 68.415 -56.327 163.208 1.00 31.60 169 ASP D CA 1
ATOM 7482 C C . ASP D 1 171 ? 68.039 -56.729 164.639 1.00 30.69 169 ASP D C 1
ATOM 7483 O O . ASP D 1 171 ? 68.608 -57.661 165.215 1.00 30.55 169 ASP D O 1
ATOM 7488 N N . ASP D 1 172 ? 67.051 -56.040 165.197 1.00 28.00 170 ASP D N 1
ATOM 7489 C CA . ASP D 1 172 ? 66.593 -56.318 166.552 1.00 27.51 170 ASP D CA 1
ATOM 7490 C C . ASP D 1 172 ? 66.153 -57.762 166.789 1.00 26.70 170 ASP D C 1
ATOM 7491 O O . ASP D 1 172 ? 66.426 -58.319 167.852 1.00 26.35 170 ASP D O 1
ATOM 7496 N N . VAL D 1 173 ? 65.475 -58.370 165.816 1.00 26.96 171 VAL D N 1
ATOM 7497 C CA . VAL D 1 173 ? 65.000 -59.750 165.976 1.00 26.69 171 VAL D CA 1
ATOM 7498 C C . VAL D 1 173 ? 65.814 -60.758 165.186 1.00 28.35 171 VAL D C 1
ATOM 7499 O O . VAL D 1 173 ? 65.427 -61.922 165.055 1.00 26.38 171 VAL D O 1
ATOM 7503 N N . LYS D 1 174 ? 66.929 -60.295 164.641 1.00 28.51 172 LYS D N 1
ATOM 7504 C CA . LYS D 1 174 ? 67.841 -61.148 163.891 1.00 30.80 172 LYS D CA 1
ATOM 7505 C C . LYS D 1 174 ? 67.232 -61.906 162.714 1.00 31.64 172 LYS D C 1
ATOM 7506 O O . LYS D 1 174 ? 67.263 -63.138 162.679 1.00 32.93 172 LYS D O 1
ATOM 7512 N N . ILE D 1 175 ? 66.674 -61.175 161.755 1.00 31.47 173 ILE D N 1
ATOM 7513 C CA . ILE D 1 175 ? 66.113 -61.791 160.560 1.00 31.13 173 ILE D CA 1
ATOM 7514 C C . ILE D 1 175 ? 66.741 -61.086 159.361 1.00 31.30 173 ILE D C 1
ATOM 7515 O O . ILE D 1 175 ? 67.381 -60.047 159.519 1.00 29.12 173 ILE D O 1
ATOM 7520 N N . SER D 1 176 ? 66.571 -61.647 158.171 1.00 32.31 174 SER D N 1
ATOM 7521 C CA . SER D 1 176 ? 67.139 -61.035 156.977 1.00 34.20 174 SER D CA 1
ATOM 7522 C C . SER D 1 176 ? 66.505 -59.660 156.766 1.00 34.83 174 SER D C 1
ATOM 7523 O O . SER D 1 176 ? 65.356 -59.429 157.153 1.00 33.90 174 SER D O 1
ATOM 7526 N N . ASN D 1 177 ? 67.258 -58.751 156.156 1.00 34.40 175 ASN D N 1
ATOM 7527 C CA . ASN D 1 177 ? 66.773 -57.399 155.919 1.00 35.71 175 ASN D CA 1
ATOM 7528 C C . ASN D 1 177 ? 66.866 -56.954 154.459 1.00 35.01 175 ASN D C 1
ATOM 7529 O O . ASN D 1 177 ? 67.276 -55.831 154.181 1.00 34.93 175 ASN D O 1
ATOM 7534 N N . ASP D 1 178 ? 66.482 -57.826 153.531 1.00 35.75 176 ASP D N 1
ATOM 7535 C CA . ASP D 1 178 ? 66.526 -57.479 152.111 1.00 38.94 176 ASP D CA 1
ATOM 7536 C C . ASP D 1 178 ? 65.763 -56.184 151.825 1.00 38.14 176 ASP D C 1
ATOM 7537 O O . ASP D 1 178 ? 64.555 -56.098 152.042 1.00 36.25 176 ASP D O 1
ATOM 7542 N N . CYS D 1 179 ? 66.486 -55.185 151.331 1.00 38.54 177 CYS D N 1
ATOM 7543 C CA . CYS D 1 179 ? 65.913 -53.890 150.993 1.00 38.94 177 CYS D CA 1
ATOM 7544 C C . CYS D 1 179 ? 66.313 -53.569 149.549 1.00 39.65 177 CYS D C 1
ATOM 7545 O O . CYS D 1 179 ? 67.486 -53.339 149.261 1.00 39.20 177 CYS D O 1
ATOM 7548 N N . VAL D 1 180 ? 65.336 -53.560 148.646 1.00 37.70 178 VAL D N 1
ATOM 7549 C CA . VAL D 1 180 ? 65.601 -53.302 147.235 1.00 36.86 178 VAL D CA 1
ATOM 7550 C C . VAL D 1 180 ? 64.957 -52.025 146.699 1.00 36.74 178 VAL D C 1
ATOM 7551 O O . VAL D 1 180 ? 63.780 -51.759 146.946 1.00 33.90 178 VAL D O 1
ATOM 7555 N N . VAL D 1 181 ? 65.744 -51.248 145.958 1.00 36.81 179 VAL D N 1
ATOM 7556 C CA . VAL D 1 181 ? 65.277 -50.004 145.355 1.00 37.75 179 VAL D CA 1
ATOM 7557 C C . VAL D 1 181 ? 64.815 -50.281 143.923 1.00 38.72 179 VAL D C 1
ATOM 7558 O O . VAL D 1 181 ? 65.606 -50.703 143.080 1.00 38.75 179 VAL D O 1
ATOM 7562 N N . ILE D 1 182 ? 63.561 -49.987 143.596 1.00 39.94 180 ILE D N 1
ATOM 7563 C CA . ILE D 1 182 ? 62.933 -50.212 142.298 1.00 40.58 180 ILE D CA 1
ATOM 7564 C C . ILE D 1 182 ? 62.910 -48.911 141.498 1.00 42.14 180 ILE D C 1
ATOM 7565 O O . ILE D 1 182 ? 62.301 -47.928 141.919 1.00 41.95 180 ILE D O 1
ATOM 7570 N N . LYS D 1 183 ? 63.634 -48.961 140.421 1.00 43.61 181 LYS D N 1
ATOM 7571 C CA . LYS D 1 183 ? 63.728 -47.764 139.588 1.00 45.67 181 LYS D CA 1
ATOM 7572 C C . LYS D 1 183 ? 62.658 -47.653 138.514 1.00 45.97 181 LYS D C 1
ATOM 7573 O O . LYS D 1 183 ? 62.375 -46.559 138.022 1.00 46.50 181 LYS D O 1
ATOM 7579 N N . SER D 1 184 ? 62.067 -48.782 138.142 1.00 46.38 182 SER D N 1
ATOM 7580 C CA . SER D 1 184 ? 61.040 -48.777 137.114 1.00 47.12 182 SER D CA 1
ATOM 7581 C C . SER D 1 184 ? 60.167 -50.019 137.178 1.00 47.24 182 SER D C 1
ATOM 7582 O O . SER D 1 184 ? 60.487 -50.985 137.871 1.00 47.22 182 SER D O 1
ATOM 7585 N N . MET D 1 185 ? 59.064 -49.979 136.440 1.00 47.57 183 MET D N 1
ATOM 7586 C CA . MET D 1 185 ? 58.128 -51.090 136.382 1.00 48.58 183 MET D CA 1
ATOM 7587 C C . MET D 1 185 ? 58.815 -52.310 135.784 1.00 49.75 183 MET D C 1
ATOM 7588 O O . MET D 1 185 ? 58.512 -53.449 136.138 1.00 49.46 183 MET D O 1
ATOM 7593 N N . ASN D 1 186 ? 59.741 -52.056 134.866 1.00 52.00 184 ASN D N 1
ATOM 7594 C CA . ASN D 1 186 ? 60.474 -53.123 134.204 1.00 52.96 184 ASN D CA 1
ATOM 7595 C C . ASN D 1 186 ? 61.471 -53.728 135.182 1.00 52.33 184 ASN D C 1
ATOM 7596 O O . ASN D 1 186 ? 61.725 -54.931 135.159 1.00 51.73 184 ASN D O 1
ATOM 7601 N N . ASP D 1 187 ? 62.033 -52.884 136.042 1.00 52.75 185 ASP D N 1
ATOM 7602 C CA . ASP D 1 187 ? 62.981 -53.350 137.048 1.00 53.01 185 ASP D CA 1
ATOM 7603 C C . ASP D 1 187 ? 62.241 -54.238 138.037 1.00 51.40 185 ASP D C 1
ATOM 7604 O O . ASP D 1 187 ? 62.805 -55.184 138.587 1.00 50.48 185 ASP D O 1
ATOM 7609 N N . LEU D 1 188 ? 60.970 -53.922 138.255 1.00 50.21 186 LEU D N 1
ATOM 7610 C CA . LEU D 1 188 ? 60.142 -54.677 139.184 1.00 49.24 186 LEU D CA 1
ATOM 7611 C C . LEU D 1 188 ? 59.864 -56.074 138.637 1.00 49.61 186 LEU D C 1
ATOM 7612 O O . LEU D 1 188 ? 60.031 -57.065 139.346 1.00 49.57 186 LEU D O 1
ATOM 7617 N N . ARG D 1 189 ? 59.445 -56.151 137.375 1.00 50.86 187 ARG D N 1
ATOM 7618 C CA . ARG D 1 189 ? 59.148 -57.438 136.751 1.00 52.97 187 ARG D CA 1
ATOM 7619 C C . ARG D 1 189 ? 60.354 -58.361 136.747 1.00 54.08 187 ARG D C 1
ATOM 7620 O O . ARG D 1 189 ? 60.237 -59.539 137.080 1.00 55.00 187 ARG D O 1
ATOM 7628 N N . ASP D 1 190 ? 61.509 -57.830 136.355 1.00 55.85 188 ASP D N 1
ATOM 7629 C CA . ASP D 1 190 ? 62.729 -58.628 136.307 1.00 58.00 188 ASP D CA 1
ATOM 7630 C C . ASP D 1 190 ? 63.123 -59.083 137.704 1.00 59.01 188 ASP D C 1
ATOM 7631 O O . ASP D 1 190 ? 63.653 -60.178 137.885 1.00 58.89 188 ASP D O 1
ATOM 7636 N N . PHE D 1 191 ? 62.855 -58.239 138.695 1.00 60.65 189 PHE D N 1
ATOM 7637 C CA . PHE D 1 191 ? 63.173 -58.578 140.075 1.00 62.07 189 PHE D CA 1
ATOM 7638 C C . PHE D 1 191 ? 62.252 -59.706 140.527 1.00 62.70 189 PHE D C 1
ATOM 7639 O O . PHE D 1 191 ? 62.492 -60.348 141.550 1.00 63.96 189 PHE D O 1
ATOM 7647 N N . ILE D 1 192 ? 61.190 -59.929 139.758 1.00 62.68 190 ILE D N 1
ATOM 7648 C CA . ILE D 1 192 ? 60.227 -60.986 140.043 1.00 62.31 190 ILE D CA 1
ATOM 7649 C C . ILE D 1 192 ? 59.420 -60.703 141.303 1.00 61.95 190 ILE D C 1
ATOM 7650 O O . ILE D 1 192 ? 58.248 -60.334 141.225 1.00 61.06 190 ILE D O 1
ATOM 7655 N N . HIS D 1 201 ? 62.207 -70.138 147.467 1.00 54.89 199 HIS D N 1
ATOM 7656 C CA . HIS D 1 201 ? 63.108 -69.267 148.214 1.00 53.37 199 HIS D CA 1
ATOM 7657 C C . HIS D 1 201 ? 62.594 -67.824 148.250 1.00 52.27 199 HIS D C 1
ATOM 7658 O O . HIS D 1 201 ? 63.273 -66.930 148.763 1.00 52.95 199 HIS D O 1
ATOM 7660 N N . MET D 1 202 ? 61.397 -67.597 147.710 1.00 49.96 200 MET D N 1
ATOM 7661 C CA . MET D 1 202 ? 60.825 -66.250 147.684 1.00 46.67 200 MET D CA 1
ATOM 7662 C C . MET D 1 202 ? 60.331 -65.833 149.068 1.00 43.23 200 MET D C 1
ATOM 7663 O O . MET D 1 202 ? 59.997 -66.676 149.895 1.00 43.41 200 MET D O 1
ATOM 7668 N N . PRO D 1 203 ? 60.279 -64.518 149.335 1.00 39.70 201 PRO D N 1
ATOM 7669 C CA . PRO D 1 203 ? 59.819 -64.021 150.634 1.00 35.95 201 PRO D CA 1
ATOM 7670 C C . PRO D 1 203 ? 58.362 -64.366 150.900 1.00 31.79 201 PRO D C 1
ATOM 7671 O O . PRO D 1 203 ? 57.603 -64.652 149.979 1.00 31.65 201 PRO D O 1
ATOM 7675 N N . SER D 1 204 ? 57.980 -64.352 152.170 1.00 28.73 202 SER D N 1
ATOM 7676 C CA . SER D 1 204 ? 56.608 -64.663 152.544 1.00 26.24 202 SER D CA 1
ATOM 7677 C C . SER D 1 204 ? 55.725 -63.415 152.497 1.00 24.75 202 SER D C 1
ATOM 7678 O O . SER D 1 204 ? 54.499 -63.510 152.431 1.00 24.16 202 SER D O 1
ATOM 7681 N N . VAL D 1 205 ? 56.354 -62.244 152.539 1.00 25.48 203 VAL D N 1
ATOM 7682 C CA . VAL D 1 205 ? 55.626 -60.982 152.496 1.00 23.23 203 VAL D CA 1
ATOM 7683 C C . VAL D 1 205 ? 56.544 -59.887 151.983 1.00 23.27 203 VAL D C 1
ATOM 7684 O O . VAL D 1 205 ? 57.744 -59.887 152.245 1.00 21.43 203 VAL D O 1
ATOM 7688 N N . ILE D 1 206 ? 55.968 -58.948 151.243 1.00 23.16 204 ILE D N 1
ATOM 7689 C CA . ILE D 1 206 ? 56.736 -57.844 150.694 1.00 22.27 204 ILE D CA 1
ATOM 7690 C C . ILE D 1 206 ? 56.130 -56.531 151.167 1.00 20.65 204 ILE D C 1
ATOM 7691 O O . ILE D 1 206 ? 54.924 -56.348 151.110 1.00 22.08 204 ILE D O 1
ATOM 7696 N N . ILE D 1 207 ? 56.980 -55.638 151.653 1.00 19.70 205 ILE D N 1
ATOM 7697 C CA . ILE D 1 207 ? 56.559 -54.321 152.111 1.00 21.38 205 ILE D CA 1
ATOM 7698 C C . ILE D 1 207 ? 56.971 -53.323 151.036 1.00 20.45 205 ILE D C 1
ATOM 7699 O O . ILE D 1 207 ? 58.086 -53.389 150.528 1.00 21.22 205 ILE D O 1
ATOM 7704 N N . THR D 1 208 ? 56.074 -52.408 150.682 1.00 23.44 206 THR D N 1
ATOM 7705 C CA . THR D 1 208 ? 56.413 -51.373 149.714 1.00 21.48 206 THR D CA 1
ATOM 7706 C C . THR D 1 208 ? 56.398 -50.031 150.451 1.00 22.25 206 THR D C 1
ATOM 7707 O O . THR D 1 208 ? 55.526 -49.778 151.286 1.00 21.31 206 THR D O 1
ATOM 7711 N N . SER D 1 209 ? 57.377 -49.183 150.159 1.00 19.85 207 SER D N 1
ATOM 7712 C CA . SER D 1 209 ? 57.487 -47.897 150.830 1.00 22.51 207 SER D CA 1
ATOM 7713 C C . SER D 1 209 ? 56.326 -46.939 150.581 1.00 21.18 207 SER D C 1
ATOM 7714 O O . SER D 1 209 ? 56.153 -45.979 151.335 1.00 19.95 207 SER D O 1
ATOM 7717 N N . ASP D 1 210 ? 55.533 -47.192 149.542 1.00 21.95 208 ASP D N 1
ATOM 7718 C CA . ASP D 1 210 ? 54.399 -46.312 149.236 1.00 25.11 208 ASP D CA 1
ATOM 7719 C C . ASP D 1 210 ? 53.354 -46.972 148.328 1.00 23.81 208 ASP D C 1
ATOM 7720 O O . ASP D 1 210 ? 53.659 -47.919 147.611 1.00 22.26 208 ASP D O 1
ATOM 7725 N N . VAL D 1 211 ? 52.123 -46.463 148.374 1.00 24.52 209 VAL D N 1
ATOM 7726 C CA . VAL D 1 211 ? 51.000 -47.003 147.609 1.00 22.91 209 VAL D CA 1
ATOM 7727 C C . VAL D 1 211 ? 51.156 -47.098 146.098 1.00 21.08 209 VAL D C 1
ATOM 7728 O O . VAL D 1 211 ? 50.680 -48.046 145.485 1.00 22.26 209 VAL D O 1
ATOM 7732 N N . MET D 1 212 ? 51.798 -46.113 145.490 1.00 22.37 210 MET D N 1
ATOM 7733 C CA . MET D 1 212 ? 51.937 -46.135 144.047 1.00 23.16 210 MET D CA 1
ATOM 7734 C C . MET D 1 212 ? 52.877 -47.273 143.627 1.00 24.08 210 MET D C 1
ATOM 7735 O O . MET D 1 212 ? 52.596 -47.985 142.659 1.00 23.39 210 MET D O 1
ATOM 7740 N N . LEU D 1 213 ? 53.967 -47.473 144.366 1.00 23.76 211 LEU D N 1
ATOM 7741 C CA . LEU D 1 213 ? 54.868 -48.586 144.056 1.00 24.10 211 LEU D CA 1
ATOM 7742 C C . LEU D 1 213 ? 54.101 -49.875 144.378 1.00 24.95 211 LEU D C 1
ATOM 7743 O O . LEU D 1 213 ? 54.260 -50.896 143.707 1.00 23.59 211 LEU D O 1
ATOM 7748 N N . ASN D 1 214 ? 53.257 -49.822 145.405 1.00 22.53 212 ASN D N 1
ATOM 7749 C CA . ASN D 1 214 ? 52.493 -51.008 145.766 1.00 22.88 212 ASN D CA 1
ATOM 7750 C C . ASN D 1 214 ? 51.562 -51.415 144.625 1.00 22.18 212 ASN D C 1
ATOM 7751 O O . ASN D 1 214 ? 51.413 -52.605 144.345 1.00 20.58 212 ASN D O 1
ATOM 7756 N N . MET D 1 215 ? 50.936 -50.434 143.968 1.00 20.12 213 MET D N 1
ATOM 7757 C CA . MET D 1 215 ? 50.039 -50.740 142.853 1.00 20.72 213 MET D CA 1
ATOM 7758 C C . MET D 1 215 ? 50.794 -51.532 141.784 1.00 20.22 213 MET D C 1
ATOM 7759 O O . MET D 1 215 ? 50.300 -52.527 141.264 1.00 19.63 213 MET D O 1
ATOM 7764 N N . GLN D 1 216 ? 51.999 -51.079 141.464 1.00 22.41 214 GLN D N 1
ATOM 7765 C CA . GLN D 1 216 ? 52.820 -51.732 140.452 1.00 22.60 214 GLN D CA 1
ATOM 7766 C C . GLN D 1 216 ? 53.196 -53.152 140.855 1.00 23.89 214 GLN D C 1
ATOM 7767 O O . GLN D 1 216 ? 53.269 -54.042 140.004 1.00 22.81 214 GLN D O 1
ATOM 7773 N N . LEU D 1 217 ? 53.439 -53.360 142.148 1.00 23.74 215 LEU D N 1
ATOM 7774 C CA . LEU D 1 217 ? 53.779 -54.691 142.654 1.00 23.18 215 LEU D CA 1
ATOM 7775 C C . LEU D 1 217 ? 52.593 -55.644 142.503 1.00 23.92 215 LEU D C 1
ATOM 7776 O O . LEU D 1 217 ? 52.748 -56.792 142.060 1.00 23.13 215 LEU D O 1
ATOM 7781 N N . LEU D 1 218 ? 51.396 -55.186 142.861 1.00 23.64 216 LEU D N 1
ATOM 7782 C CA . LEU D 1 218 ? 50.232 -56.058 142.739 1.00 23.93 216 LEU D CA 1
ATOM 7783 C C . LEU D 1 218 ? 49.980 -56.425 141.273 1.00 25.07 216 LEU D C 1
ATOM 7784 O O . LEU D 1 218 ? 49.517 -57.526 140.966 1.00 24.87 216 LEU D O 1
ATOM 7789 N N . ASN D 1 219 ? 50.291 -55.505 140.370 1.00 25.38 217 ASN D N 1
ATOM 7790 C CA . ASN D 1 219 ? 50.095 -55.756 138.942 1.00 28.35 217 ASN D CA 1
ATOM 7791 C C . ASN D 1 219 ? 51.031 -56.868 138.475 1.00 27.55 217 ASN D C 1
ATOM 7792 O O . ASN D 1 219 ? 50.614 -57.806 137.795 1.00 28.33 217 ASN D O 1
ATOM 7797 N N . VAL D 1 220 ? 52.293 -56.768 138.872 1.00 29.14 218 VAL D N 1
ATOM 7798 C CA . VAL D 1 220 ? 53.300 -57.753 138.504 1.00 29.89 218 VAL D CA 1
ATOM 7799 C C . VAL D 1 220 ? 53.045 -59.128 139.131 1.00 30.06 218 VAL D C 1
ATOM 7800 O O . VAL D 1 220 ? 53.196 -60.150 138.465 1.00 31.78 218 VAL D O 1
ATOM 7804 N N . LEU D 1 221 ? 52.656 -59.164 140.400 1.00 29.53 219 LEU D N 1
ATOM 7805 C CA . LEU D 1 221 ? 52.378 -60.446 141.039 1.00 29.92 219 LEU D CA 1
ATOM 7806 C C . LEU D 1 221 ? 51.212 -61.115 140.303 1.00 31.61 219 LEU D C 1
ATOM 7807 O O . LEU D 1 221 ? 51.207 -62.335 140.100 1.00 33.00 219 LEU D O 1
ATOM 7812 N N . TYR D 1 222 ? 50.228 -60.313 139.897 1.00 31.56 220 TYR D N 1
ATOM 7813 C CA . TYR D 1 222 ? 49.062 -60.820 139.166 1.00 33.02 220 TYR D CA 1
ATOM 7814 C C . TYR D 1 222 ? 49.490 -61.374 137.799 1.00 33.94 220 TYR D C 1
ATOM 7815 O O . TYR D 1 222 ? 48.950 -62.380 137.330 1.00 35.24 220 TYR D O 1
ATOM 7824 N N . GLU D 1 223 ? 50.451 -60.707 137.164 1.00 34.06 221 GLU D N 1
ATOM 7825 C CA . GLU D 1 223 ? 50.954 -61.131 135.859 1.00 37.53 221 GLU D CA 1
ATOM 7826 C C . GLU D 1 223 ? 51.603 -62.511 135.960 1.00 38.43 221 GLU D C 1
ATOM 7827 O O . GLU D 1 223 ? 51.396 -63.362 135.101 1.00 38.62 221 GLU D O 1
ATOM 7833 N N . TYR D 1 224 ? 52.393 -62.725 137.009 1.00 39.64 222 TYR D N 1
ATOM 7834 C CA . TYR D 1 224 ? 53.057 -64.008 137.199 1.00 40.80 222 TYR D CA 1
ATOM 7835 C C . TYR D 1 224 ? 52.214 -64.975 138.016 1.00 39.89 222 TYR D C 1
ATOM 7836 O O . TYR D 1 224 ? 52.706 -65.988 138.506 1.00 40.50 222 TYR D O 1
ATOM 7845 N N . GLN D 1 225 ? 50.934 -64.644 138.145 1.00 39.38 223 GLN D N 1
ATOM 7846 C CA . GLN D 1 225 ? 49.953 -65.460 138.857 1.00 39.51 223 GLN D CA 1
ATOM 7847 C C . GLN D 1 225 ? 50.228 -65.845 140.310 1.00 39.12 223 GLN D C 1
ATOM 7848 O O . GLN D 1 225 ? 49.929 -66.969 140.726 1.00 37.72 223 GLN D O 1
ATOM 7854 N N . LEU D 1 226 ? 50.781 -64.918 141.085 1.00 38.15 224 LEU D N 1
ATOM 7855 C CA . LEU D 1 226 ? 51.040 -65.174 142.500 1.00 37.11 224 LEU D CA 1
ATOM 7856 C C . LEU D 1 226 ? 49.856 -64.591 143.278 1.00 37.26 224 LEU D C 1
ATOM 7857 O O . LEU D 1 226 ? 49.701 -63.367 143.368 1.00 36.39 224 LEU D O 1
ATOM 7862 N N . ARG D 1 227 ? 49.017 -65.467 143.824 1.00 36.28 225 ARG D N 1
ATOM 7863 C CA . ARG D 1 227 ? 47.837 -65.044 144.571 1.00 36.62 225 ARG D CA 1
ATOM 7864 C C . ARG D 1 227 ? 48.200 -64.502 145.953 1.00 35.21 225 ARG D C 1
ATOM 7865 O O . ARG D 1 227 ? 49.151 -64.963 146.593 1.00 35.55 225 ARG D O 1
ATOM 7873 N N . ILE D 1 228 ? 47.427 -63.520 146.401 1.00 32.14 226 ILE D N 1
ATOM 7874 C CA . ILE D 1 228 ? 47.625 -62.875 147.692 1.00 30.16 226 ILE D CA 1
ATOM 7875 C C . ILE D 1 228 ? 46.358 -63.096 148.516 1.00 30.80 226 ILE D C 1
ATOM 7876 O O . ILE D 1 228 ? 45.253 -62.868 148.033 1.00 29.59 226 ILE D O 1
ATOM 7881 N N . PRO D 1 229 ? 46.500 -63.512 149.782 1.00 32.23 227 PRO D N 1
ATOM 7882 C CA . PRO D 1 229 ? 47.739 -63.809 150.503 1.00 34.10 227 PRO D CA 1
ATOM 7883 C C . PRO D 1 229 ? 48.215 -65.258 150.368 1.00 35.66 227 PRO D C 1
ATOM 7884 O O . PRO D 1 229 ? 49.257 -65.625 150.910 1.00 36.53 227 PRO D O 1
ATOM 7888 N N . GLU D 1 230 ? 47.454 -66.077 149.647 1.00 37.70 228 GLU D N 1
ATOM 7889 C CA . GLU D 1 230 ? 47.791 -67.493 149.477 1.00 38.75 228 GLU D CA 1
ATOM 7890 C C . GLU D 1 230 ? 49.248 -67.783 149.126 1.00 37.39 228 GLU D C 1
ATOM 7891 O O . GLU D 1 230 ? 49.942 -68.472 149.874 1.00 37.25 228 GLU D O 1
ATOM 7897 N N . ASP D 1 231 ? 49.710 -67.265 147.992 1.00 35.94 229 ASP D N 1
ATOM 7898 C CA . ASP D 1 231 ? 51.085 -67.490 147.559 1.00 34.72 229 ASP D CA 1
ATOM 7899 C C . ASP D 1 231 ? 52.067 -66.508 148.175 1.00 34.01 229 ASP D C 1
ATOM 7900 O O . ASP D 1 231 ? 53.230 -66.842 148.401 1.00 33.60 229 ASP D O 1
ATOM 7905 N N . ILE D 1 232 ? 51.608 -65.291 148.439 1.00 32.67 230 ILE D N 1
ATOM 7906 C CA . ILE D 1 232 ? 52.489 -64.282 149.013 1.00 30.16 230 ILE D CA 1
ATOM 7907 C C . ILE D 1 232 ? 51.677 -63.143 149.625 1.00 28.90 230 ILE D C 1
ATOM 7908 O O . ILE D 1 232 ? 50.561 -62.867 149.188 1.00 29.12 230 ILE D O 1
ATOM 7913 N N . GLN D 1 233 ? 52.230 -62.490 150.642 1.00 26.84 231 GLN D N 1
ATOM 7914 C CA . GLN D 1 233 ? 51.526 -61.382 151.284 1.00 26.57 231 GLN D CA 1
ATOM 7915 C C . GLN D 1 233 ? 52.186 -60.049 150.961 1.00 25.11 231 GLN D C 1
ATOM 7916 O O . GLN D 1 233 ? 53.347 -60.003 150.551 1.00 24.08 231 GLN D O 1
ATOM 7922 N N . THR D 1 234 ? 51.438 -58.965 151.130 1.00 24.15 232 THR D N 1
ATOM 7923 C CA . THR D 1 234 ? 51.972 -57.639 150.850 1.00 21.97 232 THR D CA 1
ATOM 7924 C C . THR D 1 234 ? 51.409 -56.635 151.837 1.00 21.56 232 THR D C 1
ATOM 7925 O O . THR D 1 234 ? 50.348 -56.846 152.411 1.00 21.73 232 THR D O 1
ATOM 7929 N N . ALA D 1 235 ? 52.138 -55.541 152.021 1.00 23.25 233 ALA D N 1
ATOM 7930 C CA . ALA D 1 235 ? 51.736 -54.474 152.924 1.00 23.29 233 ALA D CA 1
ATOM 7931 C C . ALA D 1 235 ? 52.389 -53.189 152.436 1.00 22.47 233 ALA D C 1
ATOM 7932 O O . ALA D 1 235 ? 53.453 -53.222 151.828 1.00 22.09 233 ALA D O 1
ATOM 7934 N N . THR D 1 236 ? 51.767 -52.050 152.704 1.00 23.66 234 THR D N 1
ATOM 7935 C CA . THR D 1 236 ? 52.351 -50.801 152.247 1.00 22.71 234 THR D CA 1
ATOM 7936 C C . THR D 1 236 ? 52.111 -49.651 153.219 1.00 22.99 234 THR D C 1
ATOM 7937 O O . THR D 1 236 ? 51.679 -49.864 154.359 1.00 23.78 234 THR D O 1
ATOM 7941 N N . PHE D 1 237 ? 52.413 -48.435 152.778 1.00 21.77 235 PHE D N 1
ATOM 7942 C CA . PHE D 1 237 ? 52.218 -47.256 153.614 1.00 21.89 235 PHE D CA 1
ATOM 7943 C C . PHE D 1 237 ? 51.145 -46.352 153.045 1.00 22.84 235 PHE D C 1
ATOM 7944 O O . PHE D 1 237 ? 50.949 -46.313 151.837 1.00 24.04 235 PHE D O 1
ATOM 7952 N N . ASN D 1 238 ? 50.459 -45.637 153.934 1.00 23.72 236 ASN D N 1
ATOM 7953 C CA . ASN D 1 238 ? 49.394 -44.698 153.580 1.00 25.77 236 ASN D CA 1
ATOM 7954 C C . ASN D 1 238 ? 48.071 -45.356 153.217 1.00 25.64 236 ASN D C 1
ATOM 7955 O O . ASN D 1 238 ? 47.868 -45.795 152.086 1.00 29.05 236 ASN D O 1
ATOM 7960 N N . THR D 1 239 ? 47.158 -45.403 154.178 1.00 24.44 237 THR D N 1
ATOM 7961 C CA . THR D 1 239 ? 45.849 -45.991 153.950 1.00 22.12 237 THR D CA 1
ATOM 7962 C C . THR D 1 239 ? 45.039 -45.012 153.120 1.00 22.45 237 THR D C 1
ATOM 7963 O O . THR D 1 239 ? 45.114 -43.809 153.348 1.00 20.83 237 THR D O 1
ATOM 7967 N N . SER D 1 240 ? 44.257 -45.530 152.174 1.00 22.04 238 SER D N 1
ATOM 7968 C CA . SER D 1 240 ? 43.443 -44.690 151.302 1.00 22.22 238 SER D CA 1
ATOM 7969 C C . SER D 1 240 ? 42.507 -45.565 150.487 1.00 21.61 238 SER D C 1
ATOM 7970 O O . SER D 1 240 ? 42.523 -46.789 150.606 1.00 20.88 238 SER D O 1
ATOM 7973 N N . PHE D 1 241 ? 41.699 -44.944 149.639 1.00 19.43 239 PHE D N 1
ATOM 7974 C CA . PHE D 1 241 ? 40.786 -45.709 148.801 1.00 21.53 239 PHE D CA 1
ATOM 7975 C C . PHE D 1 241 ? 41.584 -46.743 148.000 1.00 19.23 239 PHE D C 1
ATOM 7976 O O . PHE D 1 241 ? 41.117 -47.862 147.777 1.00 20.87 239 PHE D O 1
ATOM 7984 N N . LEU D 1 242 ? 42.779 -46.355 147.567 1.00 19.56 240 LEU D N 1
ATOM 7985 C CA . LEU D 1 242 ? 43.629 -47.232 146.769 1.00 21.85 240 LEU D CA 1
ATOM 7986 C C . LEU D 1 242 ? 44.022 -48.519 147.502 1.00 23.02 240 LEU D C 1
ATOM 7987 O O . LEU D 1 242 ? 44.023 -49.594 146.903 1.00 25.06 240 LEU D O 1
ATOM 7992 N N . THR D 1 243 ? 44.362 -48.417 148.785 1.00 22.09 241 THR D N 1
ATOM 7993 C CA . THR D 1 243 ? 44.743 -49.618 149.539 1.00 22.19 241 THR D CA 1
ATOM 7994 C C . THR D 1 243 ? 43.499 -50.401 149.944 1.00 24.40 241 THR D C 1
ATOM 7995 O O . THR D 1 243 ? 43.494 -51.635 149.930 1.00 25.48 241 THR D O 1
ATOM 7999 N N . GLU D 1 244 ? 42.440 -49.682 150.303 1.00 23.57 242 GLU D N 1
ATOM 8000 C CA . GLU D 1 244 ? 41.195 -50.318 150.712 1.00 24.87 242 GLU D CA 1
ATOM 8001 C C . GLU D 1 244 ? 40.519 -51.080 149.574 1.00 24.54 242 GLU D C 1
ATOM 8002 O O . GLU D 1 244 ? 39.842 -52.082 149.805 1.00 22.78 242 GLU D O 1
ATOM 8008 N N . ASN D 1 245 ? 40.703 -50.610 148.347 1.00 23.48 243 ASN D N 1
ATOM 8009 C CA . ASN D 1 245 ? 40.078 -51.261 147.206 1.00 25.05 243 ASN D CA 1
ATOM 8010 C C . ASN D 1 245 ? 41.073 -51.850 146.218 1.00 25.36 243 ASN D C 1
ATOM 8011 O O . ASN D 1 245 ? 40.754 -52.059 145.046 1.00 24.85 243 ASN D O 1
ATOM 8016 N N . ALA D 1 246 ? 42.282 -52.118 146.693 1.00 25.25 244 ALA D N 1
ATOM 8017 C CA . ALA D 1 246 ? 43.318 -52.714 145.852 1.00 25.32 244 ALA D CA 1
ATOM 8018 C C . ALA D 1 246 ? 42.949 -54.177 145.607 1.00 25.70 244 ALA D C 1
ATOM 8019 O O . ALA D 1 246 ? 41.938 -54.664 146.113 1.00 25.05 244 ALA D O 1
ATOM 8021 N N . THR D 1 247 ? 43.786 -54.873 144.844 1.00 25.48 245 THR D N 1
ATOM 8022 C CA . THR D 1 247 ? 43.554 -56.272 144.512 1.00 26.73 245 THR D CA 1
ATOM 8023 C C . THR D 1 247 ? 44.614 -57.204 145.085 1.00 26.71 245 THR D C 1
ATOM 8024 O O . THR D 1 247 ? 45.664 -57.402 144.465 1.00 27.53 245 THR D O 1
ATOM 8028 N N . PRO D 1 248 ? 44.372 -57.769 146.285 1.00 26.00 246 PRO D N 1
ATOM 8029 C CA . PRO D 1 248 ? 43.187 -57.590 147.144 1.00 25.10 246 PRO D CA 1
ATOM 8030 C C . PRO D 1 248 ? 43.424 -56.394 148.069 1.00 23.85 246 PRO D C 1
ATOM 8031 O O . PRO D 1 248 ? 44.449 -55.735 147.950 1.00 22.18 246 PRO D O 1
ATOM 8035 N N . SER D 1 249 ? 42.505 -56.125 148.999 1.00 23.33 247 SER D N 1
ATOM 8036 C CA . SER D 1 249 ? 42.692 -54.993 149.919 1.00 24.32 247 SER D CA 1
ATOM 8037 C C . SER D 1 249 ? 44.034 -55.135 150.630 1.00 22.60 247 SER D C 1
ATOM 8038 O O . SER D 1 249 ? 44.430 -56.232 151.033 1.00 21.65 247 SER D O 1
ATOM 8041 N N . GLN D 1 250 ? 44.733 -54.014 150.767 1.00 20.82 248 GLN D N 1
ATOM 8042 C CA . GLN D 1 250 ? 46.065 -53.992 151.347 1.00 19.44 248 GLN D CA 1
ATOM 8043 C C . GLN D 1 250 ? 46.197 -53.556 152.797 1.00 20.41 248 GLN D C 1
ATOM 8044 O O . GLN D 1 250 ? 45.676 -52.513 153.197 1.00 16.45 248 GLN D O 1
ATOM 8050 N N . THR D 1 251 ? 46.914 -54.363 153.575 1.00 19.63 249 THR D N 1
ATOM 8051 C CA . THR D 1 251 ? 47.192 -54.026 154.958 1.00 20.11 249 THR D CA 1
ATOM 8052 C C . THR D 1 251 ? 48.109 -52.812 154.805 1.00 21.55 249 THR D C 1
ATOM 8053 O O . THR D 1 251 ? 49.031 -52.814 153.978 1.00 20.57 249 THR D O 1
ATOM 8057 N N . SER D 1 252 ? 47.853 -51.764 155.575 1.00 21.03 250 SER D N 1
ATOM 8058 C CA . SER D 1 252 ? 48.642 -50.557 155.424 1.00 21.01 250 SER D CA 1
ATOM 8059 C C . SER D 1 252 ? 48.813 -49.768 156.699 1.00 20.19 250 SER D C 1
ATOM 8060 O O . SER D 1 252 ? 48.144 -50.003 157.694 1.00 21.30 250 SER D O 1
ATOM 8063 N N . VAL D 1 253 ? 49.725 -48.810 156.641 1.00 21.63 251 VAL D N 1
ATOM 8064 C CA . VAL D 1 253 ? 49.998 -47.929 157.768 1.00 19.50 251 VAL D CA 1
ATOM 8065 C C . VAL D 1 253 ? 49.226 -46.644 157.509 1.00 21.23 251 VAL D C 1
ATOM 8066 O O . VAL D 1 253 ? 49.385 -46.028 156.459 1.00 20.72 251 VAL D O 1
ATOM 8070 N N . ASN D 1 254 ? 48.363 -46.259 158.443 1.00 22.41 252 ASN D N 1
ATOM 8071 C CA . ASN D 1 254 ? 47.606 -45.021 158.293 1.00 22.67 252 ASN D CA 1
ATOM 8072 C C . ASN D 1 254 ? 48.461 -43.922 158.895 1.00 22.94 252 ASN D C 1
ATOM 8073 O O . ASN D 1 254 ? 48.811 -43.970 160.075 1.00 23.28 252 ASN D O 1
ATOM 8078 N N . ILE D 1 255 ? 48.809 -42.932 158.083 1.00 23.56 253 ILE D N 1
ATOM 8079 C CA . ILE D 1 255 ? 49.653 -41.850 158.557 1.00 23.39 253 ILE D CA 1
ATOM 8080 C C . ILE D 1 255 ? 48.896 -40.550 158.808 1.00 22.71 253 ILE D C 1
ATOM 8081 O O . ILE D 1 255 ? 49.500 -39.506 159.036 1.00 22.77 253 ILE D O 1
ATOM 8086 N N . ASN D 1 256 ? 47.571 -40.622 158.761 1.00 24.13 254 ASN D N 1
ATOM 8087 C CA . ASN D 1 256 ? 46.738 -39.459 159.039 1.00 23.05 254 ASN D CA 1
ATOM 8088 C C . ASN D 1 256 ? 47.206 -38.205 158.318 1.00 21.59 254 ASN D C 1
ATOM 8089 O O . ASN D 1 256 ? 47.518 -37.197 158.947 1.00 22.71 254 ASN D O 1
ATOM 8094 N N . PRO D 1 257 ? 47.252 -38.250 156.984 1.00 20.39 255 PRO D N 1
ATOM 8095 C CA . PRO D 1 257 ? 47.690 -37.112 156.170 1.00 20.19 255 PRO D CA 1
ATOM 8096 C C . PRO D 1 257 ? 46.820 -35.862 156.299 1.00 20.41 255 PRO D C 1
ATOM 8097 O O . PRO D 1 257 ? 47.302 -34.744 156.121 1.00 19.44 255 PRO D O 1
ATOM 8101 N N . ASP D 1 258 ? 45.537 -36.038 156.593 1.00 22.33 256 ASP D N 1
ATOM 8102 C CA . ASP D 1 258 ? 44.674 -34.872 156.751 1.00 25.81 256 ASP D CA 1
ATOM 8103 C C . ASP D 1 258 ? 45.084 -34.102 158.014 1.00 23.35 256 ASP D C 1
ATOM 8104 O O . ASP D 1 258 ? 44.975 -32.888 158.076 1.00 23.02 256 ASP D O 1
ATOM 8109 N N . VAL D 1 259 ? 45.589 -34.817 159.011 1.00 24.31 257 VAL D N 1
ATOM 8110 C CA . VAL D 1 259 ? 46.029 -34.182 160.236 1.00 22.45 257 VAL D CA 1
ATOM 8111 C C . VAL D 1 259 ? 47.367 -33.483 159.958 1.00 22.57 257 VAL D C 1
ATOM 8112 O O . VAL D 1 259 ? 47.647 -32.407 160.496 1.00 20.62 257 VAL D O 1
ATOM 8116 N N . LEU D 1 260 ? 48.190 -34.083 159.102 1.00 18.33 258 LEU D N 1
ATOM 8117 C CA . LEU D 1 260 ? 49.468 -33.460 158.761 1.00 20.27 258 LEU D CA 1
ATOM 8118 C C . LEU D 1 260 ? 49.187 -32.145 158.043 1.00 18.79 258 LEU D C 1
ATOM 8119 O O . LEU D 1 260 ? 49.839 -31.136 158.295 1.00 20.19 258 LEU D O 1
ATOM 8124 N N . GLY D 1 261 ? 48.198 -32.167 157.156 1.00 17.39 259 GLY D N 1
ATOM 8125 C CA . GLY D 1 261 ? 47.860 -30.980 156.383 1.00 19.08 259 GLY D CA 1
ATOM 8126 C C . GLY D 1 261 ? 47.252 -29.853 157.196 1.00 19.97 259 GLY D C 1
ATOM 8127 O O . GLY D 1 261 ? 47.629 -28.675 157.037 1.00 16.08 259 GLY D O 1
ATOM 8128 N N . PHE D 1 262 ? 46.309 -30.213 158.060 1.00 18.50 260 PHE D N 1
ATOM 8129 C CA . PHE D 1 262 ? 45.628 -29.238 158.902 1.00 21.15 260 PHE D CA 1
ATOM 8130 C C . PHE D 1 262 ? 46.624 -28.618 159.878 1.00 20.18 260 PHE D C 1
ATOM 8131 O O . PHE D 1 262 ? 46.591 -27.419 160.140 1.00 19.01 260 PHE D O 1
ATOM 8139 N N . THR D 1 263 ? 47.513 -29.443 160.419 1.00 22.96 261 THR D N 1
ATOM 8140 C CA . THR D 1 263 ? 48.524 -28.948 161.350 1.00 21.98 261 THR D CA 1
ATOM 8141 C C . THR D 1 263 ? 49.479 -28.014 160.611 1.00 22.05 261 THR D C 1
ATOM 8142 O O . THR D 1 263 ? 49.848 -26.962 161.133 1.00 20.03 261 THR D O 1
ATOM 8146 N N . ALA D 1 264 ? 49.867 -28.398 159.394 1.00 19.26 262 ALA D N 1
ATOM 8147 C CA . ALA D 1 264 ? 50.781 -27.584 158.594 1.00 21.27 262 ALA D CA 1
ATOM 8148 C C . ALA D 1 264 ? 50.156 -26.255 158.201 1.00 21.02 262 ALA D C 1
ATOM 8149 O O . ALA D 1 264 ? 50.815 -25.216 158.238 1.00 22.11 262 ALA D O 1
ATOM 8151 N N . GLY D 1 265 ? 48.889 -26.291 157.814 1.00 19.37 263 GLY D N 1
ATOM 8152 C CA . GLY D 1 265 ? 48.206 -25.074 157.418 1.00 22.80 263 GLY D CA 1
ATOM 8153 C C . GLY D 1 265 ? 48.080 -24.094 158.570 1.00 22.60 263 GLY D C 1
ATOM 8154 O O . GLY D 1 265 ? 48.363 -22.905 158.420 1.00 19.97 263 GLY D O 1
ATOM 8155 N N . ASN D 1 266 ? 47.653 -24.587 159.727 1.00 22.85 264 ASN D N 1
ATOM 8156 C CA . ASN D 1 266 ? 47.496 -23.721 160.894 1.00 24.27 264 ASN D CA 1
ATOM 8157 C C . ASN D 1 266 ? 48.822 -23.203 161.432 1.00 24.42 264 ASN D C 1
ATOM 8158 O O . ASN D 1 266 ? 48.902 -22.072 161.913 1.00 25.23 264 ASN D O 1
ATOM 8163 N N . THR D 1 267 ? 49.867 -24.019 161.345 1.00 25.41 265 THR D N 1
ATOM 8164 C CA . THR D 1 267 ? 51.162 -23.611 161.868 1.00 24.31 265 THR D CA 1
ATOM 8165 C C . THR D 1 267 ? 51.860 -22.544 161.037 1.00 25.04 265 THR D C 1
ATOM 8166 O O . THR D 1 267 ? 52.465 -21.628 161.590 1.00 23.64 265 THR D O 1
ATOM 8170 N N . ILE D 1 268 ? 51.784 -22.644 159.715 1.00 24.29 266 ILE D N 1
ATOM 8171 C CA . ILE D 1 268 ? 52.440 -21.634 158.900 1.00 25.01 266 ILE D CA 1
ATOM 8172 C C . ILE D 1 268 ? 51.697 -20.308 159.025 1.00 24.95 266 ILE D C 1
ATOM 8173 O O . ILE D 1 268 ? 52.305 -19.244 158.917 1.00 25.08 266 ILE D O 1
ATOM 8178 N N . ILE D 1 269 ? 50.386 -20.367 159.251 1.00 25.30 267 ILE D N 1
ATOM 8179 C CA . ILE D 1 269 ? 49.619 -19.139 159.426 1.00 25.79 267 ILE D CA 1
ATOM 8180 C C . ILE D 1 269 ? 50.049 -18.524 160.759 1.00 27.19 267 ILE D C 1
ATOM 8181 O O . ILE D 1 269 ? 50.219 -17.309 160.860 1.00 27.09 267 ILE D O 1
ATOM 8186 N N . ASP D 1 270 ? 50.252 -19.371 161.769 1.00 28.37 268 ASP D N 1
ATOM 8187 C CA . ASP D 1 270 ? 50.697 -18.915 163.085 1.00 30.18 268 ASP D CA 1
ATOM 8188 C C . ASP D 1 270 ? 52.038 -18.199 162.990 1.00 31.54 268 ASP D C 1
ATOM 8189 O O . ASP D 1 270 ? 52.286 -17.228 163.712 1.00 31.07 268 ASP D O 1
ATOM 8194 N N . VAL D 1 271 ? 52.913 -18.695 162.119 1.00 31.05 269 VAL D N 1
ATOM 8195 C CA . VAL D 1 271 ? 54.220 -18.081 161.933 1.00 30.75 269 VAL D CA 1
ATOM 8196 C C . VAL D 1 271 ? 54.073 -16.733 161.237 1.00 32.30 269 VAL D C 1
ATOM 8197 O O . VAL D 1 271 ? 54.725 -15.762 161.614 1.00 33.15 269 VAL D O 1
ATOM 8201 N N . LEU D 1 272 ? 53.209 -16.673 160.227 1.00 32.37 270 LEU D N 1
ATOM 8202 C CA . LEU D 1 272 ? 53.001 -15.432 159.487 1.00 34.31 270 LEU D CA 1
ATOM 8203 C C . LEU D 1 272 ? 52.306 -14.360 160.329 1.00 36.71 270 LEU D C 1
ATOM 8204 O O . LEU D 1 272 ? 52.379 -13.173 160.011 1.00 36.86 270 LEU D O 1
ATOM 8209 N N . ARG D 1 273 ? 51.628 -14.780 161.397 1.00 37.75 271 ARG D N 1
ATOM 8210 C CA . ARG D 1 273 ? 50.943 -13.845 162.283 1.00 40.27 271 ARG D CA 1
ATOM 8211 C C . ARG D 1 273 ? 51.781 -13.580 163.531 1.00 39.94 271 ARG D C 1
ATOM 8212 O O . ARG D 1 273 ? 52.915 -14.055 163.644 1.00 40.99 271 ARG D O 1
ATOM 8220 N N . ILE D 1 277 ? 59.750 -19.927 160.442 1.00 53.99 275 ILE D N 1
ATOM 8221 C CA . ILE D 1 277 ? 59.791 -18.808 161.364 1.00 53.79 275 ILE D CA 1
ATOM 8222 C C . ILE D 1 277 ? 59.578 -19.258 162.793 1.00 53.73 275 ILE D C 1
ATOM 8223 O O . ILE D 1 277 ? 58.712 -18.746 163.505 1.00 53.48 275 ILE D O 1
ATOM 8224 N N . SER D 1 278 ? 60.374 -20.232 163.212 1.00 53.91 276 SER D N 1
ATOM 8225 C CA . SER D 1 278 ? 60.268 -20.752 164.561 1.00 53.35 276 SER D CA 1
ATOM 8226 C C . SER D 1 278 ? 60.975 -22.087 164.632 1.00 53.20 276 SER D C 1
ATOM 8227 O O . SER D 1 278 ? 61.688 -22.465 163.703 1.00 53.00 276 SER D O 1
ATOM 8228 N N . PHE D 1 279 ? 60.788 -22.793 165.741 1.00 53.30 277 PHE D N 1
ATOM 8229 C CA . PHE D 1 279 ? 61.388 -24.100 165.905 1.00 53.20 277 PHE D CA 1
ATOM 8230 C C . PHE D 1 279 ? 60.262 -25.106 166.058 1.00 53.48 277 PHE D C 1
ATOM 8231 O O . PHE D 1 279 ? 59.229 -24.997 165.400 1.00 54.81 277 PHE D O 1
ATOM 8232 N N . ARG D 1 280 ? 60.463 -26.091 166.922 1.00 52.40 278 ARG D N 1
ATOM 8233 C CA . ARG D 1 280 ? 59.454 -27.109 167.196 1.00 49.53 278 ARG D CA 1
ATOM 8234 C C . ARG D 1 280 ? 59.181 -28.106 166.065 1.00 47.79 278 ARG D C 1
ATOM 8235 O O . ARG D 1 280 ? 59.103 -27.768 164.871 1.00 45.39 278 ARG D O 1
ATOM 8243 N N . GLU D 1 281 ? 59.043 -29.355 166.488 1.00 45.25 279 GLU D N 1
ATOM 8244 C CA . GLU D 1 281 ? 58.775 -30.491 165.626 1.00 43.03 279 GLU D CA 1
ATOM 8245 C C . GLU D 1 281 ? 57.432 -31.028 166.097 1.00 41.38 279 GLU D C 1
ATOM 8246 O O . GLU D 1 281 ? 57.188 -31.114 167.298 1.00 40.32 279 GLU D O 1
ATOM 8252 N N . LYS D 1 282 ? 56.560 -31.366 165.156 1.00 38.50 280 LYS D N 1
ATOM 8253 C CA . LYS D 1 282 ? 55.243 -31.890 165.503 1.00 36.34 280 LYS D CA 1
ATOM 8254 C C . LYS D 1 282 ? 55.067 -33.246 164.835 1.00 35.13 280 LYS D C 1
ATOM 8255 O O . LYS D 1 282 ? 55.105 -33.346 163.609 1.00 32.46 280 LYS D O 1
ATOM 8261 N N . LEU D 1 283 ? 54.891 -34.286 165.647 1.00 33.70 281 LEU D N 1
ATOM 8262 C CA . LEU D 1 283 ? 54.733 -35.632 165.130 1.00 33.09 281 LEU D CA 1
ATOM 8263 C C . LEU D 1 283 ? 53.288 -36.108 165.181 1.00 32.14 281 LEU D C 1
ATOM 8264 O O . LEU D 1 283 ? 52.607 -35.949 166.192 1.00 31.78 281 LEU D O 1
ATOM 8269 N N . ILE D 1 284 ? 52.830 -36.687 164.074 1.00 29.93 282 ILE D N 1
ATOM 8270 C CA . ILE D 1 284 ? 51.480 -37.216 163.961 1.00 29.00 282 ILE D CA 1
ATOM 8271 C C . ILE D 1 284 ? 51.579 -38.728 164.055 1.00 29.65 282 ILE D C 1
ATOM 8272 O O . ILE D 1 284 ? 52.440 -39.333 163.413 1.00 26.60 282 ILE D O 1
ATOM 8277 N N . SER D 1 285 ? 50.692 -39.338 164.843 1.00 28.50 283 SER D N 1
ATOM 8278 C CA . SER D 1 285 ? 50.719 -40.782 165.035 1.00 28.64 283 SER D CA 1
ATOM 8279 C C . SER D 1 285 ? 50.304 -41.591 163.814 1.00 26.57 283 SER D C 1
ATOM 8280 O O . SER D 1 285 ? 49.726 -41.068 162.868 1.00 27.64 283 SER D O 1
ATOM 8283 N N . THR D 1 286 ? 50.611 -42.882 163.845 1.00 26.12 284 THR D N 1
ATOM 8284 C CA . THR D 1 286 ? 50.262 -43.773 162.751 1.00 25.39 284 THR D CA 1
ATOM 8285 C C . THR D 1 286 ? 49.652 -45.027 163.349 1.00 26.01 284 THR D C 1
ATOM 8286 O O . THR D 1 286 ? 49.904 -45.340 164.517 1.00 23.72 284 THR D O 1
ATOM 8290 N N . GLN D 1 287 ? 48.859 -45.733 162.545 1.00 24.19 285 GLN D N 1
ATOM 8291 C CA . GLN D 1 287 ? 48.207 -46.964 162.973 1.00 25.39 285 GLN D CA 1
ATOM 8292 C C . GLN D 1 287 ? 48.281 -47.989 161.846 1.00 26.66 285 GLN D C 1
ATOM 8293 O O . GLN D 1 287 ? 48.405 -47.639 160.669 1.00 25.62 285 GLN D O 1
ATOM 8299 N N . ILE D 1 288 ? 48.193 -49.259 162.214 1.00 26.62 286 ILE D N 1
ATOM 8300 C CA . ILE D 1 288 ? 48.212 -50.340 161.244 1.00 26.85 286 ILE D CA 1
ATOM 8301 C C . ILE D 1 288 ? 46.765 -50.684 160.910 1.00 27.35 286 ILE D C 1
ATOM 8302 O O . ILE D 1 288 ? 45.954 -50.893 161.810 1.00 25.93 286 ILE D O 1
ATOM 8307 N N . VAL D 1 289 ? 46.438 -50.734 159.625 1.00 25.32 287 VAL D N 1
ATOM 8308 C CA . VAL D 1 289 ? 45.092 -51.092 159.203 1.00 25.68 287 VAL D CA 1
ATOM 8309 C C . VAL D 1 289 ? 45.212 -52.470 158.540 1.00 27.64 287 VAL D C 1
ATOM 8310 O O . VAL D 1 289 ? 45.838 -52.601 157.481 1.00 25.69 287 VAL D O 1
ATOM 8314 N N . GLU D 1 290 ? 44.627 -53.486 159.179 1.00 26.24 288 GLU D N 1
ATOM 8315 C CA . GLU D 1 290 ? 44.693 -54.865 158.697 1.00 27.65 288 GLU D CA 1
ATOM 8316 C C . GLU D 1 290 ? 43.672 -55.182 157.622 1.00 27.79 288 GLU D C 1
ATOM 8317 O O . GLU D 1 290 ? 42.491 -54.872 157.762 1.00 29.67 288 GLU D O 1
ATOM 8323 N N . ARG D 1 291 ? 44.121 -55.820 156.550 1.00 26.78 289 ARG D N 1
ATOM 8324 C CA . ARG D 1 291 ? 43.214 -56.172 155.478 1.00 26.56 289 ARG D CA 1
ATOM 8325 C C . ARG D 1 291 ? 43.481 -57.570 154.933 1.00 27.51 289 ARG D C 1
ATOM 8326 O O . ARG D 1 291 ? 44.188 -58.370 155.546 1.00 24.23 289 ARG D O 1
ATOM 8334 N N . VAL D 1 292 ? 42.929 -57.851 153.762 1.00 26.59 290 VAL D N 1
ATOM 8335 C CA . VAL D 1 292 ? 43.061 -59.162 153.148 1.00 26.56 290 VAL D CA 1
ATOM 8336 C C . VAL D 1 292 ? 44.472 -59.600 152.763 1.00 26.06 290 VAL D C 1
ATOM 8337 O O . VAL D 1 292 ? 44.783 -60.796 152.807 1.00 24.24 290 VAL D O 1
ATOM 8341 N N . SER D 1 293 ? 45.331 -58.643 152.416 1.00 24.41 291 SER D N 1
ATOM 8342 C CA . SER D 1 293 ? 46.690 -58.956 151.974 1.00 23.41 291 SER D CA 1
ATOM 8343 C C . SER D 1 293 ? 47.643 -59.619 152.970 1.00 23.95 291 SER D C 1
ATOM 8344 O O . SER D 1 293 ? 48.668 -60.164 152.561 1.00 21.90 291 SER D O 1
ATOM 8347 N N . THR D 1 294 ? 47.337 -59.559 154.265 1.00 24.44 292 THR D N 1
ATOM 8348 C CA . THR D 1 294 ? 48.191 -60.218 155.255 1.00 24.97 292 THR D CA 1
ATOM 8349 C C . THR D 1 294 ? 47.346 -61.166 156.112 1.00 26.72 292 THR D C 1
ATOM 8350 O O . THR D 1 294 ? 46.133 -60.978 156.251 1.00 27.17 292 THR D O 1
ATOM 8354 N N . THR D 1 295 ? 47.988 -62.191 156.669 1.00 27.48 293 THR D N 1
ATOM 8355 C CA . THR D 1 295 ? 47.314 -63.156 157.530 1.00 29.65 293 THR D CA 1
ATOM 8356 C C . THR D 1 295 ? 48.369 -64.023 158.219 1.00 29.07 293 THR D C 1
ATOM 8357 O O . THR D 1 295 ? 49.512 -64.083 157.765 1.00 28.73 293 THR D O 1
ATOM 8361 N N . LYS D 1 296 ? 48.000 -64.685 159.313 1.00 30.89 294 LYS D N 1
ATOM 8362 C CA . LYS D 1 296 ? 48.950 -65.541 160.032 1.00 33.75 294 LYS D CA 1
ATOM 8363 C C . LYS D 1 296 ? 49.516 -66.657 159.157 1.00 34.12 294 LYS D C 1
ATOM 8364 O O . LYS D 1 296 ? 48.754 -67.202 158.328 1.00 34.21 294 LYS D O 1
#

Sequence (1057 aa):
KTLTIGLIQKSSAPEIRQNPFNSDVLNGINQACNVRGYSTRMTVSENSGDLYHEVKTMIQSKSVDGFILLYSLKDDPIEHLLNEFKVPYLIVGKSLNYENIIHIDNDNIDAAYQLTQYLYHLGHRHILFLQESGHYAVTEDRSVGFKQYCDDVKISNDCVVIKSMNDLRDFIHMPSVIITSDVMLNMQLLNVLYEYQLRIPEDIQTATFNTSFLTENATPSQTSVNINPDVLGFTAGNTIIDVLRNFREKLISTQIVERVSTTKITIGLIQKSSAPEIRQNPFNSDVLNGINQACNVRGYSTRMTVSENSGDLYHEVKTMIQSKSVDGFILLYSLKDDPIEHLLNEFKVPYLIVGKSLNYENIIHIDNDNIDAAYQLTQYLYHLGHRHILFLQESGHYAVTEDRSVGFKQYCDDVKISNDCVVIKSMNDLRDFIMPSVIITSDVMLNMQLLNVLYEYQLRIPEDIQTATFNTSFLTENATPSQTSVNINPDVLGFTAGNTIIDVLRREKLISTQIVERVSTTKIEKTLTIGLIQKSSAPEIRQNPFNSDVLNGINQACNVRGYSTRMTVSENSGDLYHEVKTMIQSKSVDGFILLYSLKDDPIEHLLNEFKVPYLIVGKSLNYENIIHIDNDNIDAAYQLTQYLYHLGHRHILFLQESGHYAVTEDRSVGFKQYCDDVKISNDCVVIKSMNDLRDFIKQYMPSVIITSDVMLNMQLLNVLYEYQLRIPEDIQTATFNTSFLTENATPSQTSVNINPDVLGFTAGNTIIDVLRNFREKLISTQIVERVSTTKIKTLTIGLIQKSSAPEIRQNPFNSDVLNGINQACNVRGYSTRMTVSENSGDLYHEVKTMIQSKSVDGFILLYSLKDDPIEHLLNEFKVPYLIVGKSLNYENIIHIDNDNIDAAYQLTQYLYHLGHRHILFLQESGHYAVTEDRSVGFKQYCDDVKISNDCVVIKSMNDLRDFIHMPSVIITSDVMLNMQLLNVLYEYQLRIPEDIQTATFNTSFLTENATPSQTSVNINPDVLGFTAGNTIIDVLRISFREKLISTQIVERVSTTK

Solvent-accessible surface area: 42508 Å² total; per-residue (Å²): 220,53,91,5,0,0,0,0,4,48,14,1,15,60,81,51,24,10,13,1,43,25,26,3,0,13,15,0,0,7,65,0,1,38,118,60,41,12,12,8,27,14,2,19,16,113,73,78,43,81,5,67,116,35,0,71,83,16,20,112,71,159,22,17,30,0,0,0,0,12,14,6,33,115,92,4,69,5,0,81,5,0,34,132,91,177,23,53,19,2,0,9,8,68,29,61,40,65,161,120,23,26,30,0,9,4,64,3,48,65,3,0,56,72,1,0,73,40,0,56,144,19,32,1,99,116,2,14,0,1,17,41,39,30,132,45,3,46,2,77,10,9,5,58,0,0,84,85,15,0,74,93,43,175,30,51,62,84,36,43,73,8,145,53,36,100,59,1,78,111,79,123,162,93,33,41,0,9,0,0,0,22,3,13,12,3,12,31,2,6,15,0,2,19,90,97,130,46,62,5,22,124,73,6,10,0,0,0,0,1,25,9,21,4,2,56,12,5,9,9,12,0,0,0,2,37,5,29,8,57,62,3,0,88,25,0,0,31,4,2,0,74,69,48,110,127,90,154,124,50,117,26,77,40,81,54,26,103,98,84,0,11,66,144,95,35,0,0,0,0,10,49,13,3,24,59,84,47,28,10,18,1,45,32,18,10,2,19,13,0,0,7,74,2,2,35,128,110,62,46,10,9,17,26,4,33,13,106,76,73,45,77,4,58,116,30,0,67,82,12,23,113,74,178,39,20,86,1,5,0,0,24,13,6,36,135,97,3,68,5,0,74,0,0,42,120,87,187,26,52,22,1,0,9,10,68,29,72,40,69,162,139,28,38,23,0,11,6,66,4,52,61,1,2,56,79,0,0,58,51,0,48,131,27,30,1,116,66,0,13,1,1,21,51,59,31,153,46,5,48,4,83,8,13,0,49,0,0,69,87,8,0,98,74,46,153,27,54,75,69,40,38,49,8,140,58,36,97,55,0,71,115,86,91,143,26,27,0,6,1,0,0,18,2,5,11,2,11,21,0,5,15,1,3,20,89,106,131,33,61,5,24,128,75,5,6,0,0,0,1,2,26,10,27,1,1,57,13,6,9,9,10,0,0,0,1,40,3,27,8,71,64,2,0,98,31,0,0,33,18,1,13,84,74,30,136,69,103,74,96,18,80,36,79,58,29,81,88,82,0,3,66,170,64,144,156,39,42,10,0,0,1,0,12,48,14,4,10,56,78,51,25,9,20,2,42,22,23,7,0,19,14,0,0,8,56,0,1,35,114,79,48,24,6,8,12,22,3,31,14,110,75,75,45,79,5,65,110,31,0,68,82,13,26,112,72,163,30,17,37,0,1,0,0,13,14,6,28,115,92,3,70,5,0,77,2,0,25,134,91,175,19,53,19,0,0,8,10,64,27,69,37,72,157,136,28,30,32,0,11,4,50,4,40,75,2,1,57,89,0,1,77,35,0,59,150,17,29,0,92,118,5,9,0,0,17,49,52,33,136,43,4,47,2,77,13,10,4,60,0,0,72,80,13,0,94,96,40,186,44,62,51,85,37,31,66,7,159,56,40,96,54,0,73,109,44,10,141,103,38,122,21,30,0,5,0,0,0,15,2,11,11,3,10,30,0,5,14,0,1,18,90,66,120,32,62,4,25,122,71,5,4,0,0,0,0,1,23,9,21,3,0,54,14,5,9,9,13,0,0,0,1,39,4,30,6,58,66,1,0,88,25,0,0,33,13,1,0,50,66,46,153,158,100,172,106,76,89,22,78,36,81,52,27,106,99,83,0,12,67,169,105,130,61,84,7,0,0,1,0,12,47,14,3,26,62,72,41,30,11,17,2,42,24,23,6,0,16,18,0,1,4,60,0,3,33,119,70,39,8,7,11,17,18,2,36,14,110,73,83,43,77,5,68,116,30,0,58,77,14,25,111,71,159,33,16,29,0,1,0,0,12,14,6,40,130,100,3,66,5,0,78,3,0,38,124,89,178,21,45,10,1,0,9,10,65,26,83,41,68,149,106,23,10,26,0,12,5,63,5,49,63,1,1,53,74,0,0,61,44,0,49,122,30,48,11,101,121,3,12,0,1,25,45,58,34,144,51,6,50,4,86,10,11,1,45,0,0,71,87,9,0,97,72,39,162,28,53,74,85,43,38,61,10,129,42,36,95,56,1,73,117,82,129,160,111,33,44,0,10,1,0,0,17,3,2,12,4,17,25,2,6,14,0,3,24,85,106,128,35,58,5,22,125,71,6,15,0,0,0,0,1,25,9,27,3,3,57,15,8,9,9,11,0,0,0,1,34,4,28,8,59,65,2,0,86,30,0,0,30,13,1,0,81,38,47,174,66,41,32,188,92,54,98,25,75,36,76,53,31,105,96,85,0,9,66,197